Protein AF-A0AA35KPK8-F1 (afdb_monomer_lite)

Sequence (934 aa):
MRAAPYRDKANCDSEEVCLMCWFTPMPFLNGTVVLDVLVESNGIGLPVKSRRFAININGYVGIVQNEVKIKIGEKLDSLKNVLQLRDPSRPLWYTYGQAPVLILGGIPRSKIVFMSDSMFLDYIPIEVGIDSCWIGSLSCPQGTFSSAIVDAISTESTLFIRQNQLVYYYTGNYPILHVNTSGSELWTRILNHVCVRTLNPVFFPMNGSEFVIALGGGWQEGEFFLITVRDGIVKASGSLREKEETVCDFVRASACSIKWATYSLGDNRIYLLVHETGTDKHTIVVYLLDEEHFEFIYHIPEKVPKASDKGFVLLLGLEHYTNTTLIPRGLALNPFSNIFYIWGNAILQSNDKQSYIYLSSFPNDSPIKYFVQSFTGEIAFVTDREEIWVSKELGTEIKKVYPSEAWDVFNYLQVMRGSPHYSLTLKHSILTIFYIDGQLEELVYLADTADNGRLVRREFPLSHVLAYDLLITTPNKEMRHNGLDYIRFAHLCPFAVVRYVDLPQPQEFTRMEHYFAMPPEIMEKTGFHDEKSLIVYQGLVYQLLQLHSSYHRAYADPVHDPTWRWWKNKKEDAEYYTYVASNWNTSAGIYVDMANYIKMYDQMPENLLPSKLYLDKHTEYTFSLYLSMRTTKQSMGESADENSLQNIWLTLILAHPEYIHTHLHRQELISRGSVRYVIEIYDKGVYPYQQLSGKNLLKSSLGLKVAHSGMNCYEYTSNGPRIRGSYVSTVYIGCPPGKRLAFDITSTKNETTVKNKRYFDCIKKDPEMPCFSFNDVFYPSFLIQDMVTGDSGRFNGSYIFRVIGGGPFSIENIRYFSEEEIFNYNTMNGSGTSSLIWLRAEMHEDKVDSEGFHILSQAESGILWVCQTNSPCYDIVPQGLAAPDYFFVVEVSNRGVDESTYCDYALEFIIHVHGLRLSPTRAIFLLKVTAAVP

Secondary structure (DSSP, 8-state):
-PPEEEE-TTS-SSTTSPPEEEE------TT--EEEEEE---SSSS-PPPEEEEEE--TTEEEETTEEEESSEEEPS--TTT--TTPPP---EE-TTT-SSEEE---TTS-EEEEESSTTSS-EEEEE---------TTS--SS---SEEEEEE-SSEEEEEETTEEEEEE---TTS--SS---SS-EEESTT--EEEEEE--S-BTTEEEEEEEE-GGGTT-EEEEEEETTEEEE-----BTTB-HHHHTT-SSEEEEEEEEETTTTEEEEEEEETTSS-EEEEEEETTTTEEEEEEEEPSEEEPP-TTSEEE-SS---EEEEEP-EEEEEEETTTTEEEEEESSEEEESSSSS-EEETTS-TTS-EEEEEE-SSSEEEEEETT--EEEEETT---EEEEES-HHHHHHHHHHHHTT-TT--SSS-EEEEEEEEETTEEEEEEEE--TTS--EEEEEE--HHHHHHHHHHHHS-EEEEEETTEEEEEEP---S-SEEEEES---HHHHH---EEE-PPPEE-STT-PBPHHHHHHHHHHHHHHHHHHHHT--SBPPSSS-TTHHHHTTHHHHHHHHHHHHHTT--TTSEE--GGGSEEE--PPP-S---SEEEE-TT-EEEEEEEEES--TTPPPPSSTGGG-GGG--EEEEES-TTTEEEEEEEEEEGGGTEEEEEEEEEE-S-----BSTTSS-EEEEEEEEETT-TTT-EEEETTEEEE-SEEEEEEEESS-TTEEEEE-HHHHHHHHHHHHTS----SS--SSS-EEETTSPB---EEEEETTT--EEE--S-EEEEEEEEEESSGGG-EEPPHHHHHHHHBSGGGGGS--SEEESS-S---B-TTSBBEE-SSS--EEE---TTSTTSSPPPSSSSPP-EEEEEEEE-TTT--S-SB--EEEEEEEEE-PPPPHHHHHHHHHHHHT--

InterPro domains:
  IPR028246 Cation channel sperm-associated auxiliary subunit gamma [PTHR14327] (1-932)
  IPR053871 CATSPERG, beta-propeller domain [PF15064] (65-504)
  IPR053872 CATSPERG, N-terminal domain [PF22840] (1-56)
  IPR053873 CATSPERG, C-terminal domain [PF22846] (759-932)
  IPR053874 CATSPERG, Ig-like domain [PF22851] (609-732)

pLDDT: mean 85.23, std 9.64, range [47.88, 97.5]

Organism: NCBI:txid74358

Structure (mmCIF, N/CA/C/O backbone):
data_AF-A0AA35KPK8-F1
#
_entry.id   AF-A0AA35KPK8-F1
#
loop_
_atom_site.group_PDB
_atom_site.id
_atom_site.type_symbol
_atom_site.label_atom_id
_atom_site.label_alt_id
_atom_site.label_comp_id
_atom_site.label_asym_id
_atom_site.label_entity_id
_atom_site.label_seq_id
_atom_site.pdbx_PDB_ins_code
_atom_site.Cartn_x
_atom_site.Cartn_y
_atom_site.Cartn_z
_atom_site.occupancy
_atom_site.B_iso_or_equiv
_atom_site.auth_seq_id
_atom_site.auth_comp_id
_atom_site.auth_asym_id
_atom_site.auth_atom_id
_atom_site.pdbx_PDB_model_num
ATOM 1 N N . MET A 1 1 ? 22.591 -3.496 7.248 1.00 85.88 1 MET A N 1
ATOM 2 C CA . MET A 1 1 ? 23.807 -2.733 7.627 1.00 85.88 1 MET A CA 1
ATOM 3 C C . MET A 1 1 ? 24.238 -3.135 9.029 1.00 85.88 1 MET A C 1
ATOM 5 O O . MET A 1 1 ? 23.369 -3.257 9.885 1.00 85.88 1 MET A O 1
ATOM 9 N N . ARG A 1 2 ? 25.533 -3.369 9.284 1.00 86.88 2 ARG A N 1
ATOM 10 C CA . ARG A 1 2 ? 26.031 -3.681 10.640 1.00 86.88 2 ARG A CA 1
ATOM 11 C C . ARG A 1 2 ? 26.367 -2.395 11.398 1.00 86.88 2 ARG A C 1
ATOM 13 O O . ARG A 1 2 ? 26.929 -1.471 10.811 1.00 86.88 2 ARG A O 1
ATOM 20 N N . ALA A 1 3 ? 26.038 -2.340 12.685 1.00 86.69 3 ALA A N 1
ATOM 21 C CA . ALA A 1 3 ? 26.319 -1.171 13.508 1.00 86.69 3 ALA A CA 1
ATOM 22 C C . ALA A 1 3 ? 27.812 -1.057 13.871 1.00 86.69 3 ALA A C 1
ATOM 24 O O . ALA A 1 3 ? 28.476 -2.061 14.138 1.00 86.69 3 ALA A O 1
ATOM 25 N N . ALA A 1 4 ? 28.310 0.176 13.900 1.00 88.81 4 ALA A N 1
ATOM 26 C CA . ALA A 1 4 ? 29.664 0.569 14.264 1.00 88.81 4 ALA A CA 1
ATOM 27 C C . ALA A 1 4 ? 29.722 0.980 15.750 1.00 88.81 4 ALA A C 1
ATOM 29 O O . ALA A 1 4 ? 28.902 1.801 16.172 1.00 88.81 4 ALA A O 1
ATOM 30 N N . PRO A 1 5 ? 30.650 0.450 16.562 1.00 87.75 5 PRO A N 1
ATOM 31 C CA . PRO A 1 5 ? 30.803 0.882 17.949 1.00 87.75 5 PRO A CA 1
ATOM 32 C C . PRO A 1 5 ? 31.388 2.301 18.011 1.00 87.75 5 PRO A C 1
ATOM 34 O O . PRO A 1 5 ? 32.447 2.569 17.451 1.00 87.75 5 PRO A O 1
ATOM 37 N N . TYR A 1 6 ? 30.719 3.207 18.719 1.00 85.31 6 TYR A N 1
ATOM 38 C CA . TYR A 1 6 ? 31.113 4.604 18.901 1.00 85.31 6 TYR A CA 1
ATOM 39 C C . TYR A 1 6 ? 31.176 4.951 20.386 1.00 85.31 6 TYR A C 1
ATOM 41 O O . TYR A 1 6 ? 30.344 4.512 21.186 1.00 85.31 6 TYR A O 1
ATOM 49 N N . ARG A 1 7 ? 32.158 5.773 20.751 1.00 78.62 7 ARG A N 1
ATOM 50 C CA . ARG A 1 7 ? 32.356 6.237 22.121 1.00 78.62 7 ARG A CA 1
ATOM 51 C C . ARG A 1 7 ? 31.804 7.648 22.291 1.00 78.62 7 ARG A C 1
ATOM 53 O O . ARG A 1 7 ? 32.378 8.591 21.749 1.00 78.62 7 ARG A O 1
ATOM 60 N N . ASP A 1 8 ? 30.735 7.799 23.073 1.00 74.50 8 ASP A N 1
ATOM 61 C CA . ASP A 1 8 ? 30.171 9.119 23.356 1.00 74.50 8 ASP A CA 1
ATOM 62 C C . ASP A 1 8 ? 31.057 9.878 24.353 1.00 74.50 8 ASP A C 1
ATOM 64 O O . ASP A 1 8 ? 31.125 9.530 25.531 1.00 74.50 8 ASP A O 1
ATOM 68 N N . LYS A 1 9 ? 31.750 10.914 23.867 1.00 68.81 9 LYS A N 1
ATOM 69 C CA . LYS A 1 9 ? 32.669 11.740 24.667 1.00 68.81 9 LYS A CA 1
ATOM 70 C C . LYS A 1 9 ? 31.947 12.731 25.586 1.00 68.81 9 LYS A C 1
ATOM 72 O O . LYS A 1 9 ? 32.595 13.281 26.473 1.00 68.81 9 LYS A O 1
ATOM 77 N N . ALA A 1 10 ? 30.651 12.985 25.380 1.00 64.56 10 ALA A N 1
ATOM 78 C CA . ALA A 1 10 ? 29.896 13.972 26.155 1.00 64.56 10 ALA A CA 1
ATOM 79 C C . ALA A 1 10 ? 29.516 13.468 27.559 1.00 64.56 10 ALA A C 1
ATOM 81 O O . ALA A 1 10 ? 29.386 14.272 28.477 1.00 64.56 10 ALA A O 1
ATOM 82 N N . ASN A 1 11 ? 29.397 12.148 27.740 1.00 56.97 11 ASN A N 1
ATOM 83 C CA . ASN A 1 11 ? 29.052 11.497 29.006 1.00 56.97 11 ASN A CA 1
ATOM 84 C C . ASN A 1 11 ? 30.146 10.495 29.424 1.00 56.97 11 ASN A C 1
ATOM 86 O O . ASN A 1 11 ? 29.926 9.280 29.460 1.00 56.97 11 ASN A O 1
ATOM 90 N N . CYS A 1 12 ? 31.342 11.011 29.712 1.00 59.75 12 CYS A N 1
ATOM 91 C CA . CYS A 1 12 ? 32.484 10.226 30.180 1.00 59.75 12 CYS A CA 1
ATOM 92 C C . CYS A 1 12 ? 33.015 10.772 31.509 1.00 59.75 12 CYS A C 1
ATOM 94 O O . CYS A 1 12 ? 33.558 11.874 31.538 1.00 59.75 12 CYS A O 1
ATOM 96 N N . ASP A 1 13 ? 32.966 9.962 32.570 1.00 55.34 13 ASP A N 1
ATOM 97 C CA . ASP A 1 13 ? 33.695 10.247 33.817 1.00 55.34 13 ASP A CA 1
ATOM 98 C C . ASP A 1 13 ? 35.180 9.813 33.732 1.00 55.34 13 ASP A C 1
ATOM 100 O O . ASP A 1 13 ? 36.025 10.336 34.457 1.00 55.34 13 ASP A O 1
ATOM 104 N N . SER A 1 14 ? 35.533 8.884 32.824 1.00 58.91 14 SER A N 1
ATOM 105 C CA . SER A 1 14 ? 36.919 8.509 32.478 1.00 58.91 14 SER A CA 1
ATOM 106 C C . SER A 1 14 ? 37.012 7.753 31.137 1.00 58.91 14 SER A C 1
ATOM 108 O O . SER A 1 14 ? 36.003 7.264 30.622 1.00 58.91 14 SER A O 1
ATOM 110 N N . GLU A 1 15 ? 38.233 7.572 30.605 1.00 54.56 15 GLU A N 1
ATOM 111 C CA . GLU A 1 15 ? 38.542 6.742 29.419 1.00 54.56 15 GLU A CA 1
ATOM 112 C C . GLU A 1 15 ? 38.221 5.241 29.576 1.00 54.56 15 GLU A C 1
ATOM 114 O O . GLU A 1 15 ? 38.466 4.464 28.654 1.00 54.56 15 GLU A O 1
ATOM 119 N N . GLU A 1 16 ? 37.633 4.795 30.682 1.00 56.25 16 GLU A N 1
ATOM 120 C CA . GLU A 1 16 ? 37.240 3.395 30.906 1.00 56.25 16 GLU A CA 1
ATOM 121 C C . GLU A 1 16 ? 35.729 3.241 31.169 1.00 56.25 16 GLU A C 1
ATOM 123 O O . GLU A 1 16 ? 35.207 2.135 31.064 1.00 56.25 16 GLU A O 1
ATOM 128 N N . VAL A 1 17 ? 35.001 4.337 31.441 1.00 60.53 17 VAL A N 1
ATOM 129 C CA . VAL A 1 17 ? 33.597 4.318 31.927 1.00 60.53 17 VAL A CA 1
ATOM 130 C C . VAL A 1 17 ? 32.645 5.125 31.022 1.00 60.53 17 VAL A C 1
ATOM 132 O O . VAL A 1 17 ? 31.571 5.550 31.429 1.00 60.53 17 VAL A O 1
ATOM 135 N N . CYS A 1 18 ? 33.020 5.368 29.767 1.00 65.62 18 CYS A N 1
ATOM 136 C CA . CYS A 1 18 ? 32.142 6.066 28.824 1.00 65.62 18 CYS A CA 1
ATOM 137 C C . CYS A 1 18 ? 30.949 5.212 28.386 1.00 65.62 18 CYS A C 1
ATOM 139 O O . CYS A 1 18 ? 31.079 4.002 28.174 1.00 65.62 18 CYS A O 1
ATOM 141 N N . LEU A 1 19 ? 29.819 5.872 28.132 1.00 69.56 19 LEU A N 1
ATOM 142 C CA . LEU A 1 19 ? 28.695 5.264 27.429 1.00 69.56 19 LEU A CA 1
ATOM 143 C C . LEU A 1 19 ? 29.113 4.830 26.013 1.00 69.56 19 LEU A C 1
ATOM 145 O O . LEU A 1 19 ? 29.703 5.593 25.243 1.00 69.56 19 LEU A O 1
ATOM 149 N N . MET A 1 20 ? 28.808 3.574 25.686 1.00 76.06 20 MET A N 1
ATOM 150 C CA . MET A 1 20 ? 29.012 2.998 24.359 1.00 76.06 20 MET A CA 1
ATOM 151 C C . MET A 1 20 ? 27.728 3.117 23.545 1.00 76.06 20 MET A C 1
ATOM 153 O O . MET A 1 20 ? 26.661 2.693 23.995 1.00 76.06 20 MET A O 1
ATOM 157 N N . CYS A 1 21 ? 27.851 3.630 22.327 1.00 79.38 21 CYS A N 1
ATOM 158 C CA . CYS A 1 21 ? 26.759 3.763 21.374 1.00 79.38 21 CYS A CA 1
ATOM 159 C C . CYS A 1 21 ? 27.042 2.918 20.131 1.00 79.38 21 CYS A C 1
ATOM 161 O O . CYS A 1 21 ? 28.188 2.626 19.796 1.00 79.38 21 CYS A O 1
ATOM 163 N N . TRP A 1 22 ? 25.982 2.535 19.430 1.00 83.62 22 TRP A N 1
ATOM 164 C CA . TRP A 1 22 ? 26.069 1.823 18.161 1.00 83.62 22 TRP A CA 1
ATOM 165 C C . TRP A 1 22 ? 25.539 2.734 17.064 1.00 83.62 22 TRP A C 1
ATOM 167 O O . TRP A 1 22 ? 24.372 3.122 17.093 1.00 83.62 22 TRP A O 1
ATOM 177 N N . PHE A 1 23 ? 26.393 3.089 16.111 1.00 85.81 23 PHE A N 1
ATOM 178 C CA . PHE A 1 23 ? 26.033 3.943 14.989 1.00 85.81 23 PHE A CA 1
ATOM 179 C C . PHE A 1 23 ? 25.744 3.094 13.754 1.00 85.81 23 PHE A C 1
ATOM 181 O O . PHE A 1 23 ? 26.545 2.240 13.382 1.00 85.81 23 PHE A O 1
ATOM 188 N N . THR A 1 24 ? 24.616 3.331 13.094 1.00 85.62 24 THR A N 1
ATOM 189 C CA . THR A 1 24 ? 24.288 2.675 11.823 1.00 85.62 24 THR A CA 1
ATOM 190 C C . THR A 1 24 ? 23.943 3.752 10.804 1.00 85.62 24 THR A C 1
ATOM 192 O O . THR A 1 24 ? 23.116 4.608 11.115 1.00 85.62 24 THR A O 1
ATOM 195 N N . PRO A 1 25 ? 24.562 3.741 9.613 1.00 83.25 25 PRO A N 1
ATOM 196 C CA . PRO A 1 25 ? 24.256 4.712 8.582 1.00 83.25 25 PRO A CA 1
ATOM 197 C C . PRO A 1 25 ? 22.825 4.518 8.094 1.00 83.25 25 PRO A C 1
ATOM 199 O O . PRO A 1 25 ? 22.380 3.389 7.866 1.00 83.25 25 PRO A O 1
ATOM 202 N N . MET A 1 26 ? 22.119 5.631 7.933 1.00 76.56 26 MET A N 1
ATOM 203 C CA . MET A 1 26 ? 20.742 5.633 7.460 1.00 76.56 26 MET A CA 1
ATOM 204 C C . MET A 1 26 ? 20.738 5.831 5.944 1.00 76.56 26 MET A C 1
ATOM 206 O O . MET A 1 26 ? 21.240 6.852 5.460 1.00 76.56 26 MET A O 1
ATOM 210 N N . PRO A 1 27 ? 20.223 4.861 5.175 1.00 71.50 27 PRO A N 1
ATOM 211 C CA . PRO A 1 27 ? 20.151 4.988 3.733 1.00 71.50 27 PRO A CA 1
ATOM 212 C C . PRO A 1 27 ? 19.016 5.941 3.353 1.00 71.50 27 PRO A C 1
ATOM 214 O O . PRO A 1 27 ? 17.854 5.613 3.555 1.00 71.50 27 PRO A O 1
ATOM 217 N N . PHE A 1 28 ? 19.331 7.106 2.787 1.00 67.94 28 PHE A N 1
ATOM 218 C CA . PHE A 1 28 ? 18.318 7.972 2.182 1.00 67.94 28 PHE A CA 1
ATOM 219 C C . PHE A 1 28 ? 18.360 7.809 0.666 1.00 67.94 28 PHE A C 1
ATOM 221 O O . PHE A 1 28 ? 19.358 8.131 0.023 1.00 67.94 28 PHE A O 1
ATOM 228 N N . LEU A 1 29 ? 17.270 7.289 0.109 1.00 66.81 29 LEU A N 1
ATOM 229 C CA . LEU A 1 29 ? 17.005 7.308 -1.324 1.00 66.81 29 LEU A CA 1
ATOM 230 C C . LEU A 1 29 ? 16.201 8.571 -1.644 1.00 66.81 29 LEU A C 1
ATOM 232 O O . LEU A 1 29 ? 15.243 8.895 -0.938 1.00 66.81 29 LEU A O 1
ATOM 236 N N . ASN A 1 30 ? 16.589 9.284 -2.704 1.00 68.62 30 ASN A N 1
ATOM 237 C CA . ASN A 1 30 ? 15.779 10.388 -3.219 1.00 68.62 30 ASN A CA 1
ATOM 238 C C . ASN A 1 30 ? 14.376 9.864 -3.557 1.00 68.62 30 ASN A C 1
ATOM 240 O O . ASN A 1 30 ? 14.246 8.809 -4.176 1.00 68.62 30 ASN A O 1
ATOM 244 N N . GLY A 1 31 ? 13.347 10.597 -3.136 1.00 72.19 31 GLY A N 1
ATOM 245 C CA . GLY A 1 31 ? 11.948 10.197 -3.278 1.00 72.19 31 GLY A CA 1
ATOM 246 C C . GLY A 1 31 ? 11.343 9.442 -2.087 1.00 72.19 31 GLY A C 1
ATOM 247 O O . GLY A 1 31 ? 10.158 9.141 -2.148 1.00 72.19 31 GLY A O 1
ATOM 248 N N . THR A 1 32 ? 12.084 9.164 -1.004 1.00 77.25 32 THR A N 1
ATOM 249 C CA . THR A 1 32 ? 11.558 8.392 0.144 1.00 77.25 32 THR A CA 1
ATOM 250 C C . THR A 1 32 ? 11.498 9.213 1.435 1.00 77.25 32 THR A C 1
ATOM 252 O O . THR A 1 32 ? 12.535 9.553 1.999 1.00 77.25 32 THR A O 1
ATOM 255 N N . VAL A 1 33 ? 10.291 9.476 1.956 1.00 84.38 33 VAL A N 1
ATOM 256 C CA . VAL A 1 33 ? 10.072 10.253 3.203 1.00 84.38 33 VAL A CA 1
ATOM 257 C C . VAL A 1 33 ? 9.729 9.420 4.439 1.00 84.38 33 VAL A C 1
ATOM 259 O O . VAL A 1 33 ? 9.820 9.939 5.553 1.00 84.38 33 VAL A O 1
ATOM 262 N N . VAL A 1 34 ? 9.366 8.150 4.252 1.00 85.94 34 VAL A N 1
ATOM 263 C CA . VAL A 1 34 ? 9.065 7.190 5.323 1.00 85.94 34 VAL A CA 1
ATOM 264 C C . VAL A 1 34 ? 10.106 6.083 5.294 1.00 85.94 34 VAL A C 1
ATOM 266 O O . VAL A 1 34 ? 10.241 5.391 4.285 1.00 85.94 34 VAL A O 1
ATOM 269 N N . LEU A 1 35 ? 10.832 5.901 6.395 1.00 82.75 35 LEU A N 1
ATOM 270 C CA . LEU A 1 35 ? 11.764 4.791 6.563 1.00 82.75 35 LEU A CA 1
ATOM 271 C C . LEU A 1 35 ? 11.381 3.981 7.785 1.00 82.75 35 LEU A C 1
ATOM 273 O O . LEU A 1 35 ? 11.170 4.522 8.864 1.00 82.75 35 LEU A O 1
ATOM 277 N N . ASP A 1 36 ? 11.350 2.670 7.624 1.00 82.75 36 ASP A N 1
ATOM 278 C CA . ASP A 1 36 ? 11.095 1.744 8.712 1.00 82.75 36 ASP A CA 1
ATOM 279 C C . ASP A 1 36 ? 12.382 1.003 9.071 1.00 82.75 36 ASP A C 1
ATOM 281 O O . ASP A 1 36 ? 13.092 0.490 8.200 1.00 82.75 36 ASP A O 1
ATOM 285 N N . VAL A 1 37 ? 12.713 1.003 10.358 1.00 83.19 37 VAL A N 1
ATOM 286 C CA . VAL A 1 37 ? 13.986 0.517 10.877 1.00 83.19 37 VAL A CA 1
ATOM 287 C C . VAL A 1 37 ? 13.731 -0.590 11.877 1.00 83.19 37 VAL A C 1
ATOM 289 O O . VAL A 1 37 ? 13.156 -0.365 12.940 1.00 83.19 37 VAL A O 1
ATOM 292 N N . LEU A 1 38 ? 14.239 -1.779 11.560 1.00 84.88 38 LEU A N 1
ATOM 293 C CA . LEU A 1 38 ? 14.304 -2.916 12.467 1.00 84.88 38 LEU A CA 1
ATOM 294 C C . LEU A 1 38 ? 15.735 -3.072 12.991 1.00 84.88 38 LEU A C 1
ATOM 296 O O . LEU A 1 38 ? 16.681 -3.249 12.224 1.00 84.88 38 LEU A O 1
ATOM 300 N N . VAL A 1 39 ? 15.888 -3.020 14.310 1.00 84.12 39 VAL A N 1
ATOM 301 C CA . VAL A 1 39 ? 17.156 -3.243 15.006 1.00 84.12 39 VAL A CA 1
ATOM 302 C C . VAL A 1 39 ? 17.106 -4.601 15.679 1.00 84.12 39 VAL A C 1
ATOM 304 O O . VAL A 1 39 ? 16.262 -4.823 16.544 1.00 84.12 39 VAL A O 1
ATOM 307 N N . GLU A 1 40 ? 18.047 -5.479 15.337 1.00 81.44 40 GLU A N 1
ATOM 308 C CA . GLU A 1 40 ? 18.159 -6.820 15.912 1.00 81.44 40 GLU A CA 1
ATOM 309 C C . GLU A 1 40 ? 19.553 -7.079 16.483 1.00 81.44 40 GLU A C 1
ATOM 311 O O . GLU A 1 40 ? 20.555 -6.513 16.043 1.00 81.44 40 GLU A O 1
ATOM 316 N N . SER A 1 41 ? 19.617 -7.951 17.492 1.00 81.00 41 SER A N 1
ATOM 317 C CA . SER A 1 41 ? 20.889 -8.429 18.027 1.00 81.00 41 SER A CA 1
ATOM 318 C C . SER A 1 41 ? 21.451 -9.529 17.133 1.00 81.00 41 SER A C 1
ATOM 320 O O . SER A 1 41 ? 20.732 -10.430 16.715 1.00 81.00 41 SER A O 1
ATOM 322 N N . ASN A 1 42 ? 22.767 -9.527 16.944 1.00 75.81 42 ASN A N 1
ATOM 323 C CA . ASN A 1 42 ? 23.493 -10.641 16.333 1.00 75.81 42 ASN A CA 1
ATOM 324 C C . ASN A 1 42 ? 23.665 -11.853 17.279 1.00 75.81 42 ASN A C 1
ATOM 326 O O . ASN A 1 42 ? 24.401 -12.780 16.949 1.00 75.81 42 ASN A O 1
ATOM 330 N N . GLY A 1 43 ? 23.051 -11.831 18.469 1.00 73.25 43 GLY A N 1
ATOM 331 C CA . GLY A 1 43 ? 23.107 -12.911 19.457 1.00 73.25 43 GLY A CA 1
ATOM 332 C C . GLY A 1 43 ? 24.397 -12.966 20.283 1.00 73.25 43 GLY A C 1
ATOM 333 O O . GLY A 1 43 ? 24.558 -13.888 21.082 1.00 73.25 43 GLY A O 1
ATOM 334 N N . ILE A 1 44 ? 25.309 -12.001 20.119 1.00 71.25 44 ILE A N 1
ATOM 335 C CA . ILE A 1 44 ? 26.598 -11.956 20.821 1.00 71.25 44 ILE A CA 1
ATOM 336 C C . ILE A 1 44 ? 26.624 -10.760 21.779 1.00 71.25 44 ILE A C 1
ATOM 338 O O . ILE A 1 44 ? 26.418 -9.620 21.373 1.00 71.25 44 ILE A O 1
ATOM 342 N N . GLY A 1 45 ? 26.946 -11.012 23.050 1.00 70.31 45 GLY A N 1
ATOM 343 C CA . GLY A 1 45 ? 27.101 -9.972 24.071 1.00 70.31 45 GLY A CA 1
ATOM 344 C C . GLY A 1 45 ? 25.820 -9.693 24.860 1.00 70.31 45 GLY A C 1
ATOM 345 O O . GLY A 1 45 ? 25.059 -10.608 25.173 1.00 70.31 45 GLY A O 1
ATOM 346 N N . LEU A 1 46 ? 25.614 -8.429 25.244 1.00 66.81 46 LEU A N 1
ATOM 347 C CA . LEU A 1 46 ? 24.428 -8.022 25.999 1.00 66.81 46 LEU A CA 1
ATOM 348 C C . LEU A 1 46 ? 23.162 -8.206 25.144 1.00 66.81 46 LEU A C 1
ATOM 350 O O . LEU A 1 46 ? 23.158 -7.821 23.974 1.00 66.81 46 LEU A O 1
ATOM 354 N N . PRO A 1 47 ? 22.073 -8.757 25.711 1.00 67.25 47 PRO A N 1
ATOM 355 C CA . PRO A 1 47 ? 20.845 -8.986 24.966 1.00 67.25 47 PRO A CA 1
ATOM 356 C C . PRO A 1 47 ? 20.200 -7.649 24.581 1.00 67.25 47 PRO A C 1
ATOM 358 O O . PRO A 1 47 ? 19.608 -6.962 25.416 1.00 67.25 47 PRO A O 1
ATOM 361 N N . VAL A 1 48 ? 20.292 -7.289 23.300 1.00 72.44 48 VAL A N 1
ATOM 362 C CA . VAL A 1 48 ? 19.556 -6.160 22.720 1.00 72.44 48 VAL A CA 1
ATOM 363 C C . VAL A 1 48 ? 18.202 -6.678 22.251 1.00 72.44 48 VAL A C 1
ATOM 365 O O . VAL A 1 48 ? 18.126 -7.587 21.424 1.00 72.44 48 VAL A O 1
ATOM 368 N N . LYS A 1 49 ? 17.117 -6.129 22.806 1.00 70.19 49 LYS A N 1
ATOM 369 C CA . LYS A 1 49 ? 15.761 -6.473 22.359 1.00 70.19 49 LYS A CA 1
ATOM 370 C C . LYS A 1 49 ? 15.554 -5.966 20.936 1.00 70.19 49 LYS A C 1
ATOM 372 O O . LYS A 1 49 ? 15.897 -4.817 20.663 1.00 70.19 49 LYS A O 1
ATOM 377 N N . SER A 1 50 ? 14.948 -6.798 20.089 1.00 75.12 50 SER A N 1
ATOM 378 C CA . SER A 1 50 ? 14.508 -6.362 18.767 1.00 75.12 50 SER A CA 1
ATOM 379 C C . SER A 1 50 ? 13.552 -5.175 18.914 1.00 75.12 50 SER A C 1
ATOM 381 O O . SER A 1 50 ? 12.670 -5.187 19.781 1.00 75.12 50 SER A O 1
ATOM 383 N N . ARG A 1 51 ? 13.787 -4.115 18.141 1.00 75.12 51 ARG A N 1
ATOM 384 C CA . ARG A 1 51 ? 12.977 -2.893 18.146 1.00 75.12 51 ARG A CA 1
ATOM 385 C C . ARG A 1 51 ? 12.738 -2.447 16.720 1.00 75.12 51 ARG A C 1
ATOM 387 O O . ARG A 1 51 ? 13.682 -2.370 15.942 1.00 75.12 51 ARG A O 1
ATOM 394 N N . ARG A 1 52 ? 11.490 -2.098 16.427 1.00 78.00 52 ARG A N 1
ATOM 395 C CA . ARG A 1 52 ? 11.080 -1.518 15.156 1.00 78.00 52 ARG A CA 1
ATOM 396 C C . ARG A 1 52 ? 10.541 -0.114 15.382 1.00 78.00 52 ARG A C 1
ATOM 398 O O . ARG A 1 52 ? 9.834 0.113 16.366 1.00 78.00 52 ARG A O 1
ATOM 405 N N . PHE A 1 53 ? 10.925 0.828 14.537 1.00 77.12 53 PHE A N 1
ATOM 406 C CA . PHE A 1 53 ? 10.450 2.205 14.604 1.00 77.12 53 PHE A CA 1
ATOM 407 C C . PHE A 1 53 ? 10.591 2.887 13.246 1.00 77.12 53 PHE A C 1
ATOM 409 O O . PHE A 1 53 ? 11.455 2.533 12.448 1.00 77.12 53 PHE A O 1
ATOM 416 N N . ALA A 1 54 ? 9.756 3.896 13.013 1.00 80.38 54 ALA A N 1
ATOM 417 C CA . ALA A 1 54 ? 9.832 4.714 11.815 1.00 80.38 54 ALA A CA 1
ATOM 418 C C . ALA A 1 54 ? 10.767 5.913 12.033 1.00 80.38 54 ALA A C 1
ATOM 420 O O . ALA A 1 54 ? 10.722 6.562 13.081 1.00 80.38 54 ALA A O 1
ATOM 421 N N . ILE A 1 55 ? 11.591 6.211 11.033 1.00 82.94 55 ILE A N 1
ATOM 422 C CA . ILE A 1 55 ? 12.308 7.475 10.881 1.00 82.94 55 ILE A CA 1
ATOM 423 C C . ILE A 1 55 ? 11.691 8.176 9.681 1.00 82.94 55 ILE A C 1
ATOM 425 O O . ILE A 1 55 ? 11.864 7.746 8.542 1.00 82.94 55 ILE A O 1
ATOM 429 N N . ASN A 1 56 ? 10.987 9.270 9.943 1.00 87.25 56 ASN A N 1
ATOM 430 C CA . ASN A 1 56 ? 10.270 10.003 8.915 1.00 87.25 56 ASN A CA 1
ATOM 431 C C . ASN A 1 56 ? 10.839 11.407 8.754 1.00 87.25 56 ASN A C 1
ATOM 433 O O . ASN A 1 56 ? 11.324 12.021 9.705 1.00 87.25 56 ASN A O 1
ATOM 437 N N . ILE A 1 57 ? 10.756 11.933 7.537 1.00 86.56 57 ILE A N 1
ATOM 438 C CA . ILE A 1 57 ? 11.115 13.322 7.261 1.00 86.56 57 ILE A CA 1
ATOM 439 C C . ILE A 1 57 ? 9.903 14.197 7.561 1.00 86.56 57 ILE A C 1
ATOM 441 O O . ILE A 1 57 ? 8.807 13.968 7.056 1.00 86.56 57 ILE A O 1
ATOM 445 N N . ASN A 1 58 ? 10.096 15.218 8.389 1.00 89.38 58 ASN A N 1
ATOM 446 C CA . ASN A 1 58 ? 9.027 16.124 8.779 1.00 89.38 58 ASN A CA 1
ATOM 447 C C . ASN A 1 58 ? 9.048 17.396 7.923 1.00 89.38 58 ASN A C 1
ATOM 449 O O . ASN A 1 58 ? 9.802 18.331 8.194 1.00 89.38 58 ASN A O 1
ATOM 453 N N . GLY A 1 59 ? 8.199 17.443 6.894 1.00 89.25 59 GLY A N 1
ATOM 454 C CA . GLY A 1 59 ? 8.096 18.593 5.988 1.00 89.25 59 GLY A CA 1
ATOM 455 C C . GLY A 1 59 ? 7.365 19.811 6.569 1.00 89.25 59 GLY A C 1
ATOM 456 O O . GLY A 1 59 ? 7.279 20.848 5.911 1.00 89.25 59 GLY A O 1
ATOM 457 N N . TYR A 1 60 ? 6.834 19.724 7.793 1.00 91.19 60 TYR A N 1
ATOM 458 C CA . TYR A 1 60 ? 6.062 20.796 8.447 1.00 91.19 60 TYR A CA 1
ATOM 459 C C . TYR A 1 60 ? 6.893 21.619 9.437 1.00 91.19 60 TYR A C 1
ATOM 461 O O . TYR A 1 60 ? 6.378 22.493 10.144 1.00 91.19 60 TYR A O 1
ATOM 469 N N . VAL A 1 61 ? 8.194 21.346 9.478 1.00 88.00 61 VAL A N 1
ATOM 470 C CA . VAL A 1 61 ? 9.169 21.981 10.353 1.00 88.00 61 VAL A CA 1
ATOM 471 C C . VAL A 1 61 ? 10.144 22.804 9.508 1.00 88.00 61 VAL A C 1
ATOM 473 O O . VAL A 1 61 ? 10.493 22.446 8.386 1.00 88.00 61 VAL A O 1
ATOM 476 N N . GLY A 1 62 ? 10.562 23.958 10.021 1.00 80.69 62 GLY A N 1
ATOM 477 C CA . GLY A 1 62 ? 11.571 24.816 9.409 1.00 80.69 62 GLY A CA 1
ATOM 478 C C . GLY A 1 62 ? 12.609 25.279 10.422 1.00 80.69 62 GLY A C 1
ATOM 479 O O . GLY A 1 62 ? 12.388 25.218 11.628 1.00 80.69 62 GLY A O 1
ATOM 480 N N . ILE A 1 63 ? 13.739 25.773 9.923 1.00 76.62 63 ILE A N 1
ATOM 481 C CA . ILE A 1 63 ? 14.790 26.371 10.751 1.00 76.62 63 ILE A CA 1
ATOM 482 C C . ILE A 1 63 ? 14.694 27.889 10.607 1.00 76.62 63 ILE A C 1
ATOM 484 O O . ILE A 1 63 ? 14.789 28.419 9.501 1.00 76.62 63 ILE A O 1
ATOM 488 N N . VAL A 1 64 ? 14.505 28.593 11.722 1.00 74.31 64 VAL A N 1
ATOM 489 C CA . VAL A 1 64 ? 14.501 30.060 11.784 1.00 74.31 64 VAL A CA 1
ATOM 490 C C . VAL A 1 64 ? 15.465 30.475 12.887 1.00 74.31 64 VAL A C 1
ATOM 492 O O . VAL A 1 64 ? 15.257 30.113 14.037 1.00 74.31 64 VAL A O 1
ATOM 495 N N . GLN A 1 65 ? 16.515 31.233 12.551 1.00 74.44 65 GLN A N 1
ATOM 496 C CA . GLN A 1 65 ? 17.525 31.701 13.519 1.00 74.44 65 GLN A CA 1
ATOM 497 C C . GLN A 1 65 ? 18.175 30.562 14.342 1.00 74.44 65 GLN A C 1
ATOM 499 O O . GLN A 1 65 ? 18.367 30.700 15.543 1.00 74.44 65 GLN A O 1
ATOM 504 N N . ASN A 1 66 ? 18.515 29.437 13.697 1.00 76.56 66 ASN A N 1
ATOM 505 C CA . ASN A 1 66 ? 19.020 28.202 14.329 1.00 76.56 66 ASN A CA 1
ATOM 506 C C . ASN A 1 66 ? 18.053 27.495 15.299 1.00 76.56 66 ASN A C 1
ATOM 508 O O . ASN A 1 66 ? 18.435 26.492 15.899 1.00 76.56 66 ASN A O 1
ATOM 512 N N . GLU A 1 67 ? 16.801 27.938 15.405 1.00 78.75 67 GLU A N 1
ATOM 513 C CA . GLU A 1 67 ? 15.762 27.229 16.147 1.00 78.75 67 GLU A CA 1
ATOM 514 C C . GLU A 1 67 ? 14.808 26.496 15.205 1.00 78.75 67 GLU A C 1
ATOM 516 O O . GLU A 1 67 ? 14.425 26.984 14.136 1.00 78.75 67 GLU A O 1
ATOM 521 N N . VAL A 1 68 ? 14.408 25.303 15.632 1.00 78.00 68 VAL A N 1
ATOM 522 C CA . VAL A 1 68 ? 13.429 24.471 14.940 1.00 78.00 68 VAL A CA 1
ATOM 523 C C . VAL A 1 68 ? 12.033 25.025 15.232 1.00 78.00 68 VAL A C 1
ATOM 525 O O . VAL A 1 68 ? 11.556 24.953 16.365 1.00 78.00 68 VAL A O 1
ATOM 528 N N . LYS A 1 69 ? 11.369 25.585 14.217 1.00 84.62 69 LYS A N 1
ATOM 529 C CA . LYS A 1 69 ? 10.003 26.117 14.306 1.00 84.62 69 LYS A CA 1
ATOM 530 C C . LYS A 1 69 ? 9.030 25.284 13.491 1.00 84.62 69 LYS A C 1
ATOM 532 O O . LYS A 1 69 ? 9.301 24.902 12.355 1.00 84.62 69 LYS A O 1
ATOM 537 N N . ILE A 1 70 ? 7.864 25.044 14.069 1.00 87.56 70 ILE A N 1
ATOM 538 C CA . ILE A 1 70 ? 6.754 24.361 13.409 1.00 87.56 70 ILE A CA 1
ATOM 539 C C . ILE A 1 70 ? 5.995 25.390 12.581 1.00 87.56 70 ILE A C 1
ATOM 541 O O . ILE A 1 70 ? 5.694 26.475 13.074 1.00 87.56 70 ILE A O 1
ATOM 545 N N . LYS A 1 71 ? 5.701 25.072 11.319 1.00 89.19 71 LYS A N 1
ATOM 546 C CA . LYS A 1 71 ? 5.086 26.037 10.397 1.00 89.19 71 LYS A CA 1
ATOM 547 C C . LYS A 1 71 ? 3.556 26.000 10.376 1.00 89.19 71 LYS A C 1
ATOM 549 O O . LYS A 1 71 ? 2.934 26.928 9.874 1.00 89.19 71 LYS A O 1
ATOM 554 N N . ILE A 1 72 ? 2.943 24.952 10.930 1.00 91.62 72 ILE A N 1
ATOM 555 C CA . ILE A 1 72 ? 1.482 24.769 10.916 1.00 91.62 72 ILE A CA 1
ATOM 556 C C . ILE A 1 72 ? 0.754 25.453 12.089 1.00 91.62 72 ILE A C 1
ATOM 558 O O . ILE A 1 72 ? -0.477 25.468 12.127 1.00 91.62 72 ILE A O 1
ATOM 562 N N . GLY A 1 73 ? 1.471 26.016 13.063 1.00 91.50 73 GLY A N 1
ATOM 563 C CA . GLY A 1 73 ? 0.860 26.645 14.233 1.00 91.50 73 GLY A CA 1
ATOM 564 C C . GLY A 1 73 ? 1.844 26.913 15.366 1.00 91.50 73 GLY A C 1
ATOM 565 O O . GLY A 1 73 ? 3.058 26.808 15.187 1.00 91.50 73 GLY A O 1
ATOM 566 N N . GLU A 1 74 ? 1.307 27.247 16.536 1.00 90.62 74 GLU A N 1
ATOM 567 C CA . GLU A 1 74 ? 2.083 27.535 17.742 1.00 90.62 74 GLU A CA 1
ATOM 568 C C . GLU A 1 74 ? 2.238 26.275 18.601 1.00 90.62 74 GLU A C 1
ATOM 570 O O . GLU A 1 74 ? 1.269 25.572 18.894 1.00 90.62 74 GLU A O 1
ATOM 575 N N . LYS A 1 75 ? 3.477 25.968 18.996 1.00 90.38 75 LYS A N 1
ATOM 576 C CA . LYS A 1 75 ? 3.782 24.841 19.882 1.00 90.38 75 LYS A CA 1
ATOM 577 C C . LYS A 1 75 ? 3.352 25.179 21.308 1.00 90.38 75 LYS A C 1
ATOM 579 O O . LYS A 1 75 ? 3.712 26.232 21.820 1.00 90.38 75 LYS A O 1
ATOM 584 N N . LEU A 1 76 ? 2.666 24.251 21.969 1.00 88.06 76 LEU A N 1
ATOM 585 C CA . LEU A 1 76 ? 2.325 24.374 23.386 1.00 88.06 76 LEU A CA 1
ATOM 586 C C . LEU A 1 76 ? 3.367 23.669 24.265 1.00 88.06 76 LEU A C 1
ATOM 588 O O . LEU A 1 76 ? 3.779 22.544 23.982 1.00 88.06 76 LEU A O 1
ATOM 592 N N . ASP A 1 77 ? 3.750 24.303 25.372 1.00 80.81 77 ASP A N 1
ATOM 593 C CA . ASP A 1 77 ? 4.746 23.751 26.304 1.00 80.81 77 ASP A CA 1
ATOM 594 C C . ASP A 1 77 ? 4.137 22.858 27.400 1.00 80.81 77 ASP A C 1
ATOM 596 O O . ASP A 1 77 ? 4.851 22.124 28.083 1.00 80.81 77 ASP A O 1
ATOM 600 N N . SER A 1 78 ? 2.812 22.895 27.591 1.00 76.81 78 SER A N 1
ATOM 601 C CA . SER A 1 78 ? 2.124 22.133 28.638 1.00 76.81 78 SER A CA 1
ATOM 602 C C . SER A 1 78 ? 0.844 21.471 28.139 1.00 76.81 78 SER A C 1
ATOM 604 O O . SER A 1 78 ? 0.062 22.065 27.404 1.00 76.81 78 SER A O 1
ATOM 606 N N . LEU A 1 79 ? 0.599 20.245 28.615 1.00 77.50 79 LEU A N 1
ATOM 607 C CA . LEU A 1 79 ? -0.668 19.528 28.434 1.00 77.50 79 LEU A CA 1
ATOM 608 C C . LEU A 1 79 ? -1.732 19.898 29.473 1.00 77.50 79 LEU A C 1
ATOM 610 O O . LEU A 1 79 ? -2.864 19.409 29.405 1.00 77.50 79 LEU A O 1
ATOM 614 N N . LYS A 1 80 ? -1.385 20.727 30.460 1.00 72.19 80 LYS A N 1
ATOM 615 C CA . LYS A 1 80 ? -2.311 21.117 31.518 1.00 72.19 80 LYS A CA 1
ATOM 616 C C . LYS A 1 80 ? -3.491 21.873 30.905 1.00 72.19 80 LYS A C 1
ATOM 618 O O . LYS A 1 80 ? -3.294 22.843 30.183 1.00 72.19 80 LYS A O 1
ATOM 623 N N . ASN A 1 81 ? -4.711 21.431 31.210 1.00 73.62 81 ASN A N 1
ATOM 624 C CA . ASN A 1 81 ? -5.974 21.932 30.646 1.00 73.62 81 ASN A CA 1
ATOM 625 C C . ASN A 1 81 ? -6.234 21.601 29.159 1.00 73.62 81 ASN A C 1
ATOM 627 O O . ASN A 1 81 ? -7.266 22.025 28.642 1.00 73.62 81 ASN A O 1
ATOM 631 N N . VAL A 1 82 ? -5.358 20.849 28.478 1.00 82.06 82 VAL A N 1
ATOM 632 C CA . VAL A 1 82 ? -5.569 20.426 27.076 1.00 82.06 82 VAL A CA 1
ATOM 633 C C . VAL A 1 82 ? -6.411 19.153 26.995 1.00 82.06 82 VAL A C 1
ATOM 635 O O . VAL A 1 82 ? -7.271 19.038 26.127 1.00 82.06 82 VAL A O 1
ATOM 638 N N . LEU A 1 83 ? -6.162 18.205 27.902 1.00 84.75 83 LEU A N 1
ATOM 639 C CA . LEU A 1 83 ? -6.835 16.909 27.964 1.00 84.75 83 LEU A CA 1
ATOM 640 C C . LEU A 1 83 ? -7.430 16.667 29.347 1.00 84.75 83 LEU A C 1
ATOM 642 O O . LEU A 1 83 ? -6.880 17.100 30.360 1.00 84.75 83 LEU A O 1
ATOM 646 N N . GLN A 1 84 ? -8.531 15.926 29.381 1.00 83.56 84 GLN A N 1
ATOM 647 C CA . GLN A 1 84 ? -9.191 15.461 30.594 1.00 83.56 84 GLN A CA 1
ATOM 648 C C . GLN A 1 84 ? -9.395 13.946 30.548 1.00 83.56 84 GLN A C 1
ATOM 650 O O . GLN A 1 84 ? -9.607 13.347 29.497 1.00 83.56 84 GLN A O 1
ATOM 655 N N . LEU A 1 85 ? -9.433 13.308 31.720 1.00 83.88 85 LEU A N 1
ATOM 656 C CA . LEU A 1 85 ? -9.672 11.861 31.844 1.00 83.88 85 LEU A CA 1
ATOM 657 C C . LEU A 1 85 ? -11.031 11.394 31.296 1.00 83.88 85 LEU A C 1
ATOM 659 O O . LEU A 1 85 ? -11.226 10.202 31.091 1.00 83.88 85 LEU A O 1
ATOM 663 N N . ARG A 1 86 ? -11.983 12.311 31.103 1.00 84.81 86 ARG A N 1
ATOM 664 C CA . ARG A 1 86 ? -13.304 12.015 30.531 1.00 84.81 86 ARG A CA 1
ATOM 665 C C . ARG A 1 86 ? -13.386 12.300 29.036 1.00 84.81 86 ARG A C 1
ATOM 667 O O . ARG A 1 86 ? -14.460 12.126 28.464 1.00 84.81 86 ARG A O 1
ATOM 674 N N . ASP A 1 87 ? -12.301 12.763 28.420 1.00 87.00 87 ASP A N 1
ATOM 675 C CA . ASP A 1 87 ? -12.318 13.048 26.995 1.00 87.00 87 ASP A CA 1
ATOM 676 C C . ASP A 1 87 ? -12.511 11.745 26.213 1.00 87.00 87 ASP A C 1
ATOM 678 O O . ASP A 1 87 ? -11.771 10.785 26.448 1.00 87.00 87 ASP A O 1
ATOM 682 N N . PRO A 1 88 ? -13.485 11.705 25.288 1.00 89.94 88 PRO A N 1
ATOM 683 C CA . PRO A 1 88 ? -13.781 10.514 24.507 1.00 89.94 88 PRO A CA 1
ATOM 684 C C . PRO A 1 88 ? -12.632 10.212 23.545 1.00 89.94 88 PRO A C 1
ATOM 686 O O . PRO A 1 88 ? -12.023 11.131 23.000 1.00 89.94 88 PRO A O 1
ATOM 689 N N . SER A 1 89 ? -12.372 8.937 23.259 1.00 94.06 89 SER A N 1
ATOM 690 C CA . SER A 1 89 ? -11.394 8.546 22.232 1.00 94.06 89 SER A CA 1
ATOM 691 C C . SER A 1 89 ? -11.779 9.053 20.828 1.00 94.06 89 SER A C 1
ATOM 693 O O . SER A 1 89 ? -12.905 9.495 20.592 1.00 94.06 89 SER A O 1
ATOM 695 N N . ARG A 1 90 ? -10.865 9.016 19.865 1.00 93.25 90 ARG A N 1
ATOM 696 C CA . ARG A 1 90 ? -11.108 9.477 18.493 1.00 93.25 90 ARG A CA 1
ATOM 697 C C . ARG A 1 90 ? -10.250 8.701 17.492 1.00 93.25 90 ARG A C 1
ATOM 699 O O . ARG A 1 90 ? -9.197 8.191 17.877 1.00 93.25 90 ARG A O 1
ATOM 706 N N . PRO A 1 91 ? -10.686 8.576 16.232 1.00 94.25 91 PRO A N 1
ATOM 707 C CA . PRO A 1 91 ? -9.905 7.878 15.223 1.00 94.25 91 PRO A CA 1
ATOM 708 C C . PRO A 1 91 ? -8.677 8.682 14.788 1.00 94.25 91 PRO A C 1
ATOM 710 O O . PRO A 1 91 ? -8.656 9.911 14.871 1.00 94.25 91 PRO A O 1
ATOM 713 N N . LEU A 1 92 ? -7.678 7.963 14.284 1.00 95.44 92 LEU A N 1
ATOM 714 C CA . LEU A 1 92 ? -6.477 8.510 13.668 1.00 95.44 92 LEU A CA 1
ATOM 715 C C . LEU A 1 92 ? -6.510 8.197 12.171 1.00 95.44 92 LEU A C 1
ATOM 717 O O . LEU A 1 92 ? -6.490 7.029 11.783 1.00 95.44 92 LEU A O 1
ATOM 721 N N . TRP A 1 93 ? -6.576 9.231 11.334 1.00 95.38 93 TRP A N 1
ATOM 722 C CA . TRP A 1 93 ? -6.729 9.076 9.889 1.00 95.38 93 TRP A CA 1
ATOM 723 C C . TRP A 1 93 ? -5.465 9.479 9.137 1.00 95.38 93 TRP A C 1
ATOM 725 O O . TRP A 1 93 ? -4.956 10.589 9.297 1.00 95.38 93 TRP A O 1
ATOM 735 N N . TYR A 1 94 ? -4.970 8.576 8.295 1.00 94.44 94 TYR A N 1
ATOM 736 C CA . TYR A 1 94 ? -3.773 8.796 7.494 1.00 94.44 94 TYR A CA 1
ATOM 737 C C . TYR A 1 94 ? -3.736 7.873 6.271 1.00 94.44 94 TYR A C 1
ATOM 739 O O . TYR A 1 94 ? -4.338 6.796 6.292 1.00 94.44 94 TYR A O 1
ATOM 747 N N . THR A 1 95 ? -3.003 8.264 5.225 1.00 93.19 95 THR A N 1
ATOM 748 C CA . THR A 1 95 ? -2.672 7.365 4.111 1.00 93.19 95 THR A CA 1
ATOM 749 C C . THR A 1 95 ? -1.752 6.249 4.611 1.00 93.19 95 THR A C 1
ATOM 751 O O . THR A 1 95 ? -0.633 6.492 5.076 1.00 93.19 95 THR A O 1
ATOM 754 N N . TYR A 1 96 ? -2.219 5.005 4.519 1.00 89.81 96 TYR A N 1
ATOM 755 C CA . TYR A 1 96 ? -1.544 3.824 5.041 1.00 89.81 96 TYR A CA 1
ATOM 756 C C . TYR A 1 96 ? -0.183 3.606 4.365 1.00 89.81 96 TYR A C 1
ATOM 758 O O . TYR A 1 96 ? -0.091 3.465 3.145 1.00 89.81 96 TYR A O 1
ATOM 766 N N . GLY A 1 97 ? 0.876 3.560 5.179 1.00 84.81 97 GLY A N 1
ATOM 767 C CA . GLY A 1 97 ? 2.249 3.302 4.734 1.00 84.81 97 GLY A CA 1
ATOM 768 C C . GLY A 1 97 ? 2.907 4.431 3.932 1.00 84.81 97 GLY A C 1
ATOM 769 O O . GLY A 1 97 ? 3.992 4.209 3.408 1.00 84.81 97 GLY A O 1
ATOM 770 N N . GLN A 1 98 ? 2.268 5.602 3.819 1.00 87.31 98 GLN A N 1
ATOM 771 C CA . GLN A 1 98 ? 2.772 6.739 3.032 1.00 87.31 98 GLN A CA 1
ATOM 772 C C . GLN A 1 98 ? 2.909 8.025 3.850 1.00 87.31 98 GLN A C 1
ATOM 774 O O . GLN A 1 98 ? 3.824 8.800 3.607 1.00 87.31 98 GLN A O 1
ATOM 779 N N . ALA A 1 99 ? 2.031 8.261 4.831 1.00 92.19 99 ALA A N 1
ATOM 780 C CA . ALA A 1 99 ? 2.059 9.489 5.621 1.00 92.19 99 ALA A CA 1
ATOM 781 C C . ALA A 1 99 ? 3.269 9.522 6.590 1.00 92.19 99 ALA A C 1
ATOM 783 O O . ALA A 1 99 ? 3.308 8.718 7.527 1.00 92.19 99 ALA A O 1
ATOM 784 N N . PRO A 1 100 ? 4.231 10.458 6.434 1.00 92.00 100 PRO A N 1
ATOM 785 C CA . PRO A 1 100 ? 5.402 10.558 7.314 1.00 92.00 100 PRO A CA 1
ATOM 786 C C . PRO A 1 100 ? 5.098 11.211 8.666 1.00 92.00 100 PRO A C 1
ATOM 788 O O . PRO A 1 100 ? 5.803 10.988 9.648 1.00 92.00 100 PRO A O 1
ATOM 791 N N . VAL A 1 101 ? 4.050 12.030 8.731 1.00 93.88 101 VAL A N 1
ATOM 792 C CA . VAL A 1 101 ? 3.646 12.754 9.938 1.00 93.88 101 VAL A CA 1
ATOM 793 C C . VAL A 1 101 ? 2.194 12.431 10.227 1.00 93.88 101 VAL A C 1
ATOM 795 O O . VAL A 1 101 ? 1.359 12.507 9.336 1.00 93.88 101 VAL A O 1
ATOM 798 N N . LEU A 1 102 ? 1.866 12.087 11.463 1.00 94.44 102 LEU A N 1
ATOM 799 C CA . LEU A 1 102 ? 0.505 11.825 11.909 1.00 94.44 102 LEU A CA 1
ATOM 800 C C . LEU A 1 102 ? -0.041 13.026 12.673 1.00 94.44 102 LEU A C 1
ATOM 802 O O . LEU A 1 102 ? 0.679 13.648 13.457 1.00 94.44 102 LEU A O 1
ATOM 806 N N . ILE A 1 103 ? -1.326 13.323 12.473 1.00 95.69 103 ILE A N 1
ATOM 807 C CA . ILE A 1 103 ? -2.045 14.361 13.213 1.00 95.69 103 ILE A CA 1
ATOM 808 C C . ILE A 1 103 ? -3.304 13.791 13.864 1.00 95.69 103 ILE A C 1
ATOM 810 O O . ILE A 1 103 ? -4.103 13.116 13.220 1.00 95.69 103 ILE A O 1
ATOM 814 N N . LEU A 1 104 ? -3.490 14.079 15.149 1.00 95.44 104 LEU A N 1
ATOM 815 C CA . LEU A 1 104 ? -4.670 13.701 15.918 1.00 95.44 104 LEU A CA 1
ATOM 816 C C . LEU A 1 104 ? -5.446 14.960 16.307 1.00 95.44 104 LEU A C 1
ATOM 818 O O . LEU A 1 104 ? -4.973 15.773 17.105 1.00 95.44 104 LEU A O 1
ATOM 822 N N . GLY A 1 105 ? -6.638 15.106 15.730 1.00 93.25 105 GLY A N 1
ATOM 823 C CA . GLY A 1 105 ? -7.609 16.137 16.087 1.00 93.25 105 GLY A CA 1
ATOM 824 C C . GLY A 1 105 ? -8.609 15.662 17.144 1.00 93.25 105 GLY A C 1
ATOM 825 O O . GLY A 1 105 ? -8.376 14.714 17.891 1.00 93.25 105 GLY A O 1
ATOM 826 N N . GLY A 1 106 ? -9.757 16.325 17.202 1.00 90.19 106 GLY A N 1
ATOM 827 C CA . GLY A 1 106 ? -10.883 15.967 18.060 1.00 90.19 106 GLY A CA 1
ATOM 828 C C . GLY A 1 106 ? -10.676 16.336 19.527 1.00 90.19 106 GLY A C 1
ATOM 829 O O . GLY A 1 106 ? -11.239 15.680 20.405 1.00 90.19 106 GLY A O 1
ATOM 830 N N . ILE A 1 107 ? -9.846 17.342 19.819 1.00 89.88 107 ILE A N 1
ATOM 831 C CA . ILE A 1 107 ? -9.657 17.836 21.186 1.00 89.88 107 ILE A CA 1
ATOM 832 C C . ILE A 1 107 ? -10.830 18.764 21.542 1.00 89.88 107 ILE A C 1
ATOM 834 O O . ILE A 1 107 ? -11.073 19.747 20.833 1.00 89.88 107 ILE A O 1
ATOM 838 N N . PRO A 1 108 ? -11.618 18.458 22.591 1.00 84.81 108 PRO A N 1
ATOM 839 C CA . PRO A 1 108 ? -12.817 19.227 22.894 1.00 84.81 108 PRO A CA 1
ATOM 840 C C . PRO A 1 108 ? -12.511 20.700 23.181 1.00 84.81 108 PRO A C 1
ATOM 842 O O . PRO A 1 108 ? -11.658 21.024 24.000 1.00 84.81 108 PRO A O 1
ATOM 845 N N . ARG A 1 109 ? -13.281 21.601 22.556 1.00 81.44 109 ARG A N 1
ATOM 846 C CA . ARG A 1 109 ? -13.252 23.056 22.806 1.00 81.44 109 ARG A CA 1
ATOM 847 C C . ARG A 1 109 ? -11.892 23.739 22.570 1.00 81.44 109 ARG A C 1
ATOM 849 O O . ARG A 1 109 ? -11.701 24.857 23.050 1.00 81.44 109 ARG A O 1
ATOM 856 N N . SER A 1 110 ? -10.983 23.151 21.794 1.00 85.94 110 SER A N 1
ATOM 857 C CA . SER A 1 110 ? -9.690 23.767 21.473 1.00 85.94 110 SER A CA 1
ATOM 858 C C . SER A 1 110 ? -9.294 23.566 20.009 1.00 85.94 110 SER A C 1
ATOM 860 O O . SER A 1 110 ? -9.659 22.575 19.383 1.00 85.94 110 SER A O 1
ATOM 862 N N . LYS A 1 111 ? -8.509 24.494 19.450 1.00 90.62 111 LYS A N 1
ATOM 863 C CA . LYS A 1 111 ? -7.931 24.360 18.099 1.00 90.62 111 LYS A CA 1
ATOM 864 C C . LYS A 1 111 ? -6.644 23.525 18.100 1.00 90.62 111 LYS A C 1
ATOM 866 O O . LYS A 1 111 ? -5.746 23.766 17.297 1.00 90.62 111 LYS A O 1
ATOM 871 N N . ILE A 1 112 ? -6.521 22.606 19.053 1.00 92.00 112 ILE A N 1
ATOM 872 C CA . ILE A 1 112 ? -5.281 21.883 19.312 1.00 92.00 112 ILE A CA 1
ATOM 873 C C . ILE A 1 112 ? -5.296 20.566 18.546 1.00 92.00 112 ILE A C 1
ATOM 875 O O . ILE A 1 112 ? -6.297 19.846 18.546 1.00 92.00 112 ILE A O 1
ATOM 879 N N . VAL A 1 113 ? -4.166 20.247 17.926 1.00 94.44 113 VAL A N 1
ATOM 880 C CA . VAL A 1 113 ? -3.875 18.935 17.343 1.00 94.44 113 VAL A CA 1
ATOM 881 C C . VAL A 1 113 ? -2.593 18.383 17.954 1.00 94.44 113 VAL A C 1
ATOM 883 O O . VAL A 1 113 ? -1.686 19.140 18.307 1.00 94.44 113 VAL A O 1
ATOM 886 N N . PHE A 1 114 ? -2.500 17.062 18.075 1.00 94.25 114 PHE A N 1
ATOM 887 C CA . PHE A 1 114 ? -1.231 16.404 18.381 1.00 94.25 114 PHE A CA 1
ATOM 888 C C . PHE A 1 114 ? -0.575 15.946 17.090 1.00 94.25 114 PHE A C 1
ATOM 890 O O . PHE A 1 114 ? -1.198 15.227 16.315 1.00 94.25 114 PHE A O 1
ATOM 897 N N . MET A 1 115 ? 0.675 16.339 16.880 1.00 94.19 115 MET A N 1
ATOM 898 C CA . MET A 1 115 ? 1.472 15.942 15.725 1.00 94.19 115 MET A CA 1
ATOM 899 C C . MET A 1 115 ? 2.602 15.008 16.153 1.00 94.19 115 MET A C 1
ATOM 901 O O . MET A 1 115 ? 3.194 15.206 17.216 1.00 94.19 115 MET A O 1
ATOM 905 N N . SER A 1 116 ? 2.922 14.016 15.327 1.00 93.19 116 SER A N 1
ATOM 906 C CA . SER A 1 116 ? 4.078 13.143 15.532 1.00 93.19 116 SER A CA 1
ATOM 907 C C . SER A 1 116 ? 4.634 12.625 14.210 1.00 93.19 116 SER A C 1
ATOM 909 O O . SER A 1 116 ? 3.883 12.147 13.368 1.00 93.19 116 SER A O 1
ATOM 911 N N . ASP A 1 117 ? 5.950 12.678 14.045 1.00 90.81 117 ASP A N 1
ATOM 912 C CA . ASP A 1 117 ? 6.715 12.023 12.975 1.00 90.81 117 ASP A CA 1
ATOM 913 C C . ASP A 1 117 ? 7.309 10.671 13.414 1.00 90.81 117 ASP A C 1
ATOM 915 O O . ASP A 1 117 ? 7.877 9.949 12.600 1.00 90.81 117 ASP A O 1
ATOM 919 N N . SER A 1 118 ? 7.124 10.282 14.678 1.00 88.94 118 SER A N 1
ATOM 920 C CA . SER A 1 118 ? 7.631 9.041 15.279 1.00 88.94 118 SER A CA 1
ATOM 921 C C . SER A 1 118 ? 6.507 8.099 15.724 1.00 88.94 118 SER A C 1
ATOM 923 O O . SER A 1 118 ? 6.647 7.330 16.678 1.00 88.94 118 SER A O 1
ATOM 925 N N . MET A 1 119 ? 5.357 8.165 15.042 1.00 88.00 119 MET A N 1
ATOM 926 C CA . MET A 1 119 ? 4.171 7.348 15.333 1.00 88.00 119 MET A CA 1
ATOM 927 C C . MET A 1 119 ? 3.695 7.471 16.794 1.00 88.00 119 MET A C 1
ATOM 929 O O . MET A 1 119 ? 3.244 6.495 17.382 1.00 88.00 119 MET A O 1
ATOM 933 N N . PHE A 1 120 ? 3.802 8.665 17.384 1.00 91.25 120 PHE A N 1
ATOM 934 C CA . PHE A 1 120 ? 3.516 9.009 18.787 1.00 91.25 120 PHE A CA 1
ATOM 935 C C . PHE A 1 120 ? 4.459 8.399 19.841 1.00 91.25 120 PHE A C 1
ATOM 937 O O . PHE A 1 120 ? 4.100 8.352 21.019 1.00 91.25 120 PHE A O 1
ATOM 944 N N . LEU A 1 121 ? 5.672 7.965 19.469 1.00 87.94 121 LEU A N 1
ATOM 945 C CA . LEU A 1 121 ? 6.756 7.817 20.456 1.00 87.94 121 LEU A CA 1
ATOM 946 C C . LEU A 1 121 ? 7.054 9.159 21.128 1.00 87.94 121 LEU A C 1
ATOM 948 O O . LEU A 1 121 ? 7.083 9.242 22.353 1.00 87.94 121 LEU A O 1
ATOM 952 N N . ASP A 1 122 ? 7.166 10.194 20.302 1.00 88.38 122 ASP A N 1
ATOM 953 C CA . ASP A 1 122 ? 7.210 11.595 20.692 1.00 88.38 122 ASP A CA 1
ATOM 954 C C . ASP A 1 122 ? 6.015 12.320 20.078 1.00 88.38 122 ASP A C 1
ATOM 956 O O . ASP A 1 122 ? 5.469 11.905 19.052 1.00 88.38 122 ASP A O 1
ATOM 960 N N . TYR A 1 123 ? 5.574 13.405 20.704 1.00 90.25 123 TYR A N 1
ATOM 961 C CA . TYR A 1 123 ? 4.426 14.170 20.234 1.00 90.25 123 TYR A CA 1
ATOM 962 C C . TYR A 1 123 ? 4.631 15.655 20.475 1.00 90.25 123 TYR A C 1
ATOM 964 O O . TYR A 1 123 ? 5.327 16.073 21.403 1.00 90.25 123 TYR A O 1
ATOM 972 N N . ILE A 1 124 ? 3.958 16.456 19.657 1.00 90.56 124 ILE A N 1
ATOM 973 C CA . ILE A 1 124 ? 3.966 17.903 19.787 1.00 90.56 124 ILE A CA 1
ATOM 974 C C . ILE A 1 124 ? 2.521 18.410 19.794 1.00 90.56 124 ILE A C 1
ATOM 976 O O . ILE A 1 124 ? 1.822 18.248 18.790 1.00 90.56 124 ILE A O 1
ATOM 980 N N . PRO A 1 125 ? 2.041 18.999 20.906 1.00 91.75 125 PRO A N 1
ATOM 981 C CA . PRO A 1 125 ? 0.769 19.708 20.920 1.00 91.75 125 PRO A CA 1
ATOM 982 C C . PRO A 1 125 ? 0.916 21.040 20.184 1.00 91.75 125 PRO A C 1
ATOM 984 O O . PRO A 1 125 ? 1.809 21.835 20.492 1.00 91.75 125 PRO A O 1
ATOM 987 N N . ILE A 1 126 ? 0.038 21.280 19.216 1.00 92.88 126 ILE A N 1
ATOM 988 C CA . ILE A 1 126 ? 0.073 22.475 18.376 1.00 92.88 126 ILE A CA 1
ATOM 989 C C . ILE A 1 126 ? -1.298 23.128 18.397 1.00 92.88 126 ILE A C 1
ATOM 991 O O . ILE A 1 126 ? -2.296 22.484 18.070 1.00 92.88 126 ILE A O 1
ATOM 995 N N . GLU A 1 127 ? -1.347 24.410 18.739 1.00 92.62 127 GLU A N 1
ATOM 996 C CA . GLU A 1 127 ? -2.502 25.242 18.433 1.00 92.62 127 GLU A CA 1
ATOM 997 C C . GLU A 1 127 ? -2.420 25.688 16.971 1.00 92.62 127 GLU A C 1
ATOM 999 O O . GLU A 1 127 ? -1.481 26.364 16.547 1.00 92.62 127 GLU A O 1
ATOM 1004 N N . VAL A 1 128 ? -3.394 25.263 16.170 1.00 92.00 128 VAL A N 1
ATOM 1005 C CA . VAL A 1 128 ? -3.358 25.469 14.723 1.00 92.00 128 VAL A CA 1
ATOM 1006 C C . VAL A 1 128 ? -3.601 26.941 14.375 1.00 92.00 128 VAL A C 1
ATOM 1008 O O . VAL A 1 128 ? -4.607 27.532 14.777 1.00 92.00 128 VAL A O 1
ATOM 1011 N N . GLY A 1 129 ? -2.719 27.506 13.544 1.00 85.75 129 GLY A N 1
ATOM 1012 C CA . GLY A 1 129 ? -2.787 28.890 13.060 1.00 85.75 129 GLY A CA 1
ATOM 1013 C C . GLY A 1 129 ? -3.845 29.123 11.975 1.00 85.75 129 GLY A C 1
ATOM 1014 O O . GLY A 1 129 ? -3.502 29.533 10.870 1.00 85.75 129 GLY A O 1
ATOM 1015 N N . ILE A 1 130 ? -5.119 28.843 12.269 1.00 86.56 130 ILE A N 1
ATOM 1016 C CA . ILE A 1 130 ? -6.266 29.137 11.392 1.00 86.56 130 ILE A CA 1
ATOM 1017 C C . ILE A 1 130 ? -7.139 30.263 11.949 1.00 86.56 130 ILE A C 1
ATOM 1019 O O . ILE A 1 130 ? -7.327 30.397 13.167 1.00 86.56 130 ILE A O 1
ATOM 1023 N N . ASP A 1 131 ? -7.761 31.014 11.043 1.00 77.12 131 ASP A N 1
ATOM 1024 C CA . ASP A 1 131 ? -8.692 32.088 11.383 1.00 77.12 131 ASP A CA 1
ATOM 1025 C C . ASP A 1 131 ? -9.785 31.611 12.353 1.00 77.12 131 ASP A C 1
ATOM 1027 O O . ASP A 1 131 ? -10.422 30.571 12.168 1.00 77.12 131 ASP A O 1
ATOM 1031 N N . SER A 1 132 ? -10.026 32.380 13.419 1.00 63.78 132 SER A N 1
ATOM 1032 C CA . SER A 1 132 ? -11.129 32.136 14.356 1.00 63.78 132 SER A CA 1
ATOM 1033 C C . SER A 1 132 ? -12.465 32.386 13.665 1.00 63.78 132 SER A C 1
ATOM 1035 O O . SER A 1 132 ? -12.917 33.522 13.540 1.00 63.78 132 SER A O 1
ATOM 1037 N N . CYS A 1 133 ? -13.098 31.316 13.194 1.00 59.84 133 CYS A N 1
ATOM 1038 C CA . CYS A 1 133 ? -14.318 31.403 12.404 1.00 59.84 133 CYS A CA 1
ATOM 1039 C C . CYS A 1 133 ? -15.549 31.679 13.275 1.00 59.84 133 CYS A C 1
ATOM 1041 O O . CYS A 1 133 ? -16.314 30.774 13.569 1.00 59.84 133 CYS A O 1
ATOM 1043 N N . TRP A 1 134 ? -15.787 32.942 13.630 1.00 53.91 134 TRP A N 1
ATOM 1044 C CA . TRP A 1 134 ? -17.079 33.408 14.167 1.00 53.91 134 TRP A CA 1
ATOM 1045 C C . TRP A 1 134 ? -18.180 33.496 13.094 1.00 53.91 134 TRP A C 1
ATOM 1047 O O . TRP A 1 134 ? -19.328 33.818 13.390 1.00 53.91 134 TRP A O 1
ATOM 1057 N N . ILE A 1 135 ? -17.834 33.231 11.832 1.00 52.00 135 ILE A N 1
ATOM 1058 C CA . ILE A 1 135 ? -18.718 33.394 10.681 1.00 52.00 135 ILE A CA 1
ATOM 1059 C C . ILE A 1 135 ? -19.470 32.079 10.455 1.00 52.00 135 ILE A C 1
ATOM 1061 O O . ILE A 1 135 ? -19.015 31.192 9.731 1.00 52.00 135 ILE A O 1
ATOM 1065 N N . GLY A 1 136 ? -20.641 31.951 11.077 1.00 51.38 136 GLY A N 1
ATOM 1066 C CA . GLY A 1 136 ? -21.678 31.080 10.535 1.00 51.38 136 GLY A CA 1
ATOM 1067 C C . GLY A 1 136 ? -22.092 31.635 9.173 1.00 51.38 136 GLY A C 1
ATOM 1068 O O . GLY A 1 136 ? -22.515 32.786 9.082 1.00 51.38 136 GLY A O 1
ATOM 1069 N N . SER A 1 137 ? -21.927 30.859 8.103 1.00 54.72 137 SER A N 1
ATOM 1070 C CA . SER A 1 137 ? -22.530 31.229 6.823 1.00 54.72 137 SER A CA 1
ATOM 1071 C C . SER A 1 137 ? -24.051 31.139 6.959 1.00 54.72 137 SER A C 1
ATOM 1073 O O . SER A 1 137 ? -24.550 30.162 7.516 1.00 54.72 137 SER A O 1
ATOM 1075 N N . LEU A 1 138 ? -24.794 32.097 6.395 1.00 55.38 138 LEU A N 1
ATOM 1076 C CA . LEU A 1 138 ? -26.254 31.999 6.232 1.00 55.38 138 LEU A CA 1
ATOM 1077 C C . LEU A 1 138 ? -26.673 30.706 5.501 1.00 55.38 138 LEU A C 1
ATOM 1079 O O . LEU A 1 138 ? -27.774 30.214 5.730 1.00 55.38 138 LEU A O 1
ATOM 1083 N N . SER A 1 139 ? -25.787 30.141 4.668 1.00 55.78 139 SER A N 1
ATOM 1084 C CA . SER A 1 139 ? -25.993 28.878 3.946 1.00 55.78 139 SER A CA 1
ATOM 1085 C C . SER A 1 139 ? -25.661 27.610 4.749 1.00 55.78 139 SER A C 1
ATOM 1087 O O . SER A 1 139 ? -26.041 26.521 4.333 1.00 55.78 139 SER A O 1
ATOM 1089 N N . CYS A 1 140 ? -24.972 27.724 5.893 1.00 66.44 140 CYS A N 1
ATOM 1090 C CA . CYS A 1 140 ? -24.585 26.591 6.744 1.00 66.44 140 CYS A CA 1
ATOM 1091 C C . CYS A 1 140 ? -24.983 26.869 8.209 1.00 66.44 140 CYS A C 1
ATOM 1093 O O . CYS A 1 140 ? -24.116 27.204 9.026 1.00 66.44 140 CYS A O 1
ATOM 1095 N N . PRO A 1 141 ? -26.277 26.778 8.570 1.00 60.09 141 PRO A N 1
ATOM 1096 C CA . PRO A 1 141 ? -26.715 27.038 9.937 1.00 60.09 141 PRO A CA 1
ATOM 1097 C C . PRO A 1 141 ? -26.082 26.032 10.912 1.00 60.09 141 PRO A C 1
ATOM 1099 O O . PRO A 1 141 ? -26.259 24.822 10.781 1.00 60.09 141 PRO A O 1
ATOM 1102 N N . GLN A 1 142 ? -25.331 26.530 11.898 1.00 60.47 142 GLN A N 1
ATOM 1103 C CA . GLN A 1 142 ? -24.767 25.709 12.973 1.00 60.47 142 GLN A CA 1
ATOM 1104 C C . GLN A 1 142 ? -25.743 25.629 14.151 1.00 60.47 142 GLN A C 1
ATOM 1106 O O . GLN A 1 142 ? -26.247 26.652 14.605 1.00 60.47 142 GLN A O 1
ATOM 1111 N N . GLY A 1 143 ? -25.955 24.426 14.697 1.00 59.28 143 GLY A N 1
ATOM 1112 C CA . GLY A 1 143 ? -26.689 24.251 15.958 1.00 59.28 143 GLY A CA 1
ATOM 1113 C C . GLY A 1 143 ? -25.884 24.704 17.184 1.00 59.28 143 GLY A C 1
ATOM 1114 O O . GLY A 1 143 ? -26.428 25.336 18.085 1.00 59.28 143 GLY A O 1
ATOM 1115 N N . THR A 1 144 ? -24.576 24.422 17.206 1.00 65.44 144 THR A N 1
ATOM 1116 C CA . THR A 1 144 ? -23.647 24.811 18.281 1.00 65.44 144 THR A CA 1
ATOM 1117 C C . THR A 1 144 ? -22.243 25.020 17.719 1.00 65.44 144 THR A C 1
ATOM 1119 O O . THR A 1 144 ? -21.717 24.129 17.052 1.00 65.44 144 THR A O 1
ATOM 1122 N N . PHE A 1 145 ? -21.618 26.158 18.017 1.00 70.31 145 PHE A N 1
ATOM 1123 C CA . PHE A 1 145 ? -20.235 26.431 17.626 1.00 70.31 145 PHE A CA 1
ATOM 1124 C C . PHE A 1 145 ? -19.247 25.577 18.434 1.00 70.31 145 PHE A C 1
ATOM 1126 O O . PHE A 1 145 ? -19.347 25.499 19.661 1.00 70.31 145 PHE A O 1
ATOM 1133 N N . SER A 1 146 ? -18.261 24.984 17.756 1.00 78.00 146 SER A N 1
ATOM 1134 C CA . SER A 1 146 ? -17.114 24.327 18.383 1.00 78.00 146 SER A CA 1
ATOM 1135 C C . SER A 1 146 ? -15.811 24.899 17.833 1.00 78.00 146 SER A C 1
ATOM 1137 O O . SER A 1 146 ? -15.647 25.077 16.628 1.00 78.00 146 SER A O 1
ATOM 1139 N N . SER A 1 147 ? -14.854 25.167 18.718 1.00 83.19 147 SER A N 1
ATOM 1140 C CA . SER A 1 147 ? -13.472 25.480 18.341 1.00 83.19 147 SER A CA 1
ATOM 1141 C C . SER A 1 147 ? -12.661 24.226 17.997 1.00 83.19 147 SER A C 1
ATOM 1143 O O . SER A 1 147 ? -11.557 24.364 17.475 1.00 83.19 147 SER A O 1
ATOM 1145 N N . ALA A 1 148 ? -13.201 23.026 18.248 1.00 88.31 148 ALA A N 1
ATOM 1146 C CA . ALA A 1 148 ? -12.519 21.761 18.001 1.00 88.31 148 ALA A CA 1
ATOM 1147 C C . ALA A 1 148 ? -12.196 21.556 16.515 1.00 88.31 148 ALA A C 1
ATOM 1149 O O . ALA A 1 148 ? -13.046 21.765 15.645 1.00 88.31 148 ALA A O 1
ATOM 1150 N N . ILE A 1 149 ? -10.985 21.076 16.239 1.00 92.31 149 ILE A N 1
ATOM 1151 C CA . ILE A 1 149 ? -10.655 20.467 14.948 1.00 92.31 149 ILE A CA 1
ATOM 1152 C C . ILE A 1 149 ? -11.322 19.095 14.925 1.00 92.31 149 ILE A C 1
ATOM 1154 O O . ILE A 1 149 ? -10.884 18.205 15.640 1.00 92.31 149 ILE A O 1
ATOM 1158 N N . VAL A 1 150 ? -12.425 18.933 14.197 1.00 89.56 150 VAL A N 1
ATOM 1159 C CA . VAL A 1 150 ? -13.263 17.724 14.285 1.00 89.56 150 VAL A CA 1
ATOM 1160 C C . VAL A 1 150 ? -12.656 16.575 13.487 1.00 89.56 150 VAL A C 1
ATOM 1162 O O . VAL A 1 150 ? -12.535 15.476 14.021 1.00 89.56 150 VAL A O 1
ATOM 1165 N N . ASP A 1 151 ? -12.217 16.854 12.257 1.00 93.75 151 ASP A N 1
ATOM 1166 C CA . ASP A 1 151 ? -11.531 15.877 11.409 1.00 93.75 151 ASP A CA 1
ATOM 1167 C C . ASP A 1 151 ? -10.095 16.334 11.162 1.00 93.75 151 ASP A C 1
ATOM 1169 O O . ASP A 1 151 ? -9.842 17.521 10.942 1.00 93.75 151 ASP A O 1
ATOM 1173 N N . ALA A 1 152 ? -9.171 15.380 11.178 1.00 96.19 152 ALA A N 1
ATOM 1174 C CA . ALA A 1 152 ? -7.764 15.565 10.860 1.00 96.19 152 ALA A CA 1
ATOM 1175 C C . ALA A 1 152 ? -7.307 14.347 10.048 1.00 96.19 152 ALA A C 1
ATOM 1177 O O . ALA A 1 152 ? -7.531 13.220 10.487 1.00 96.19 152 ALA A O 1
ATOM 1178 N N . ILE A 1 153 ? -6.733 14.566 8.865 1.00 97.38 153 ILE A N 1
ATOM 1179 C CA . ILE A 1 153 ? -6.268 13.508 7.958 1.00 97.38 153 ILE A CA 1
ATOM 1180 C C . ILE A 1 153 ? -4.862 13.862 7.483 1.00 97.38 153 ILE A C 1
ATOM 1182 O O . ILE A 1 153 ? -4.625 14.988 7.042 1.00 97.38 153 ILE A O 1
ATOM 1186 N N . SER A 1 154 ? -3.946 12.898 7.554 1.00 96.06 154 SER A N 1
ATOM 1187 C CA . SER A 1 154 ? -2.595 13.041 7.010 1.00 96.06 154 SER A CA 1
ATOM 1188 C C . SER A 1 154 ? -2.399 12.275 5.702 1.00 96.06 154 SER A C 1
ATOM 1190 O O . SER A 1 154 ? -2.893 11.160 5.547 1.00 96.06 154 SER A O 1
ATOM 1192 N N . THR A 1 155 ? -1.646 12.862 4.780 1.00 94.75 155 THR A N 1
ATOM 1193 C CA . THR A 1 155 ? -1.232 12.267 3.500 1.00 94.75 155 THR A CA 1
ATOM 1194 C C . THR A 1 155 ? 0.300 12.322 3.384 1.00 94.75 155 THR A C 1
ATOM 1196 O O . THR A 1 155 ? 0.962 12.782 4.318 1.00 94.75 155 THR A O 1
ATOM 1199 N N . GLU A 1 156 ? 0.894 11.860 2.284 1.00 91.12 156 GLU A N 1
ATOM 1200 C CA . GLU A 1 156 ? 2.353 11.868 2.081 1.00 91.12 156 GLU A CA 1
ATOM 1201 C C . GLU A 1 156 ? 2.937 13.284 2.208 1.00 91.12 156 GLU A C 1
ATOM 1203 O O . GLU A 1 156 ? 3.939 13.501 2.890 1.00 91.12 156 GLU A O 1
ATOM 1208 N N . SER A 1 157 ? 2.278 14.260 1.576 1.00 91.12 157 SER A N 1
ATOM 1209 C CA . SER A 1 157 ? 2.787 15.630 1.437 1.00 91.12 157 SER A CA 1
ATOM 1210 C C . SER A 1 157 ? 1.882 16.715 2.027 1.00 91.12 157 SER A C 1
ATOM 1212 O O . SER A 1 157 ? 2.328 17.855 2.189 1.00 91.12 157 SER A O 1
ATOM 1214 N N . THR A 1 158 ? 0.627 16.391 2.361 1.00 94.44 158 THR A N 1
ATOM 1215 C CA . THR A 1 158 ? -0.368 17.373 2.826 1.00 94.44 158 THR A CA 1
ATOM 1216 C C . THR A 1 158 ? -1.114 16.948 4.093 1.00 94.44 158 THR A C 1
ATOM 1218 O O . THR A 1 158 ? -1.360 15.767 4.340 1.00 94.44 158 THR A O 1
ATOM 1221 N N . LEU A 1 159 ? -1.522 17.927 4.897 1.00 96.50 159 LEU A N 1
ATOM 1222 C CA . LEU A 1 159 ? -2.404 17.742 6.050 1.00 96.50 159 LEU A CA 1
ATOM 1223 C C . LEU A 1 159 ? -3.758 18.367 5.756 1.00 96.50 159 LEU A C 1
ATOM 1225 O O . LEU A 1 159 ? -3.806 19.497 5.275 1.00 96.50 159 LEU A O 1
ATOM 1229 N N . PHE A 1 160 ? -4.840 17.685 6.121 1.00 97.38 160 PHE A N 1
ATOM 1230 C CA . PHE A 1 160 ? -6.199 18.215 6.068 1.00 97.38 160 PHE A CA 1
ATOM 1231 C C . PHE A 1 160 ? -6.783 18.320 7.464 1.00 97.38 160 PHE A C 1
ATOM 1233 O O . PHE A 1 160 ? -6.679 17.393 8.268 1.00 97.38 160 PHE A O 1
ATOM 1240 N N . ILE A 1 161 ? -7.457 19.432 7.729 1.00 95.94 161 ILE A N 1
ATOM 1241 C CA . ILE A 1 161 ? -8.216 19.631 8.958 1.00 95.94 161 ILE A CA 1
ATOM 1242 C C . ILE A 1 161 ? -9.584 20.215 8.644 1.00 95.94 161 ILE A C 1
ATOM 1244 O O . ILE A 1 161 ? -9.751 21.003 7.709 1.00 95.94 161 ILE A O 1
ATOM 1248 N N . ARG A 1 162 ? -10.565 19.872 9.475 1.00 92.94 162 ARG A N 1
ATOM 1249 C CA . ARG A 1 162 ? -11.889 20.485 9.438 1.00 92.94 162 ARG A CA 1
ATOM 1250 C C . ARG A 1 162 ? -12.227 21.115 10.778 1.00 92.94 162 ARG A C 1
ATOM 1252 O O . ARG A 1 162 ? -12.262 20.436 11.803 1.00 92.94 162 ARG A O 1
ATOM 1259 N N . GLN A 1 163 ? -12.555 22.402 10.752 1.00 88.75 163 GLN A N 1
ATOM 1260 C CA . GLN A 1 163 ? -13.164 23.098 11.880 1.00 88.75 163 GLN A CA 1
ATOM 1261 C C . GLN A 1 163 ? -14.606 23.450 11.518 1.00 88.75 163 GLN A C 1
ATOM 1263 O O . GLN A 1 163 ? -14.857 24.248 10.614 1.00 88.75 163 GLN A O 1
ATOM 1268 N N . ASN A 1 164 ? -15.563 22.860 12.235 1.00 84.19 164 ASN A N 1
ATOM 1269 C CA . ASN A 1 164 ? -16.984 22.933 11.892 1.00 84.19 164 ASN A CA 1
ATOM 1270 C C . ASN A 1 164 ? -17.223 22.525 10.424 1.00 84.19 164 ASN A C 1
ATOM 1272 O O . ASN A 1 164 ? -16.960 21.382 10.083 1.00 84.19 164 ASN A O 1
ATOM 1276 N N . GLN A 1 165 ? -17.693 23.412 9.548 1.00 84.44 165 GLN A N 1
ATOM 1277 C CA . GLN A 1 165 ? -17.935 23.105 8.131 1.00 84.44 165 GLN A CA 1
ATOM 1278 C C . GLN A 1 165 ? -16.764 23.415 7.190 1.00 84.44 165 GLN A C 1
ATOM 1280 O O . GLN A 1 165 ? -16.854 23.148 5.996 1.00 84.44 165 GLN A O 1
ATOM 1285 N N . LEU A 1 166 ? -15.699 24.034 7.700 1.00 87.75 166 LEU A N 1
ATOM 1286 C CA . LEU A 1 166 ? -14.632 24.600 6.882 1.00 87.75 166 LEU A CA 1
ATOM 1287 C C . LEU A 1 166 ? -13.446 23.649 6.814 1.00 87.75 166 LEU A C 1
ATOM 1289 O O . LEU A 1 166 ? -12.952 23.201 7.851 1.00 87.75 166 LEU A O 1
ATOM 1293 N N . VAL A 1 167 ? -12.982 23.393 5.594 1.00 93.00 167 VAL A N 1
ATOM 1294 C CA . VAL A 1 167 ? -11.856 22.503 5.319 1.00 93.00 167 VAL A CA 1
ATOM 1295 C C . VAL A 1 167 ? -10.626 23.330 4.979 1.00 93.00 167 VAL A C 1
ATOM 1297 O O . VAL A 1 167 ? -10.674 24.242 4.150 1.00 93.00 167 VAL A O 1
ATOM 1300 N N . TYR A 1 168 ? -9.518 22.990 5.622 1.00 94.62 168 TYR A N 1
ATOM 1301 C CA . TYR A 1 168 ? -8.216 23.589 5.385 1.00 94.62 168 TYR A CA 1
ATOM 1302 C C . TYR A 1 168 ? -7.219 22.499 5.030 1.00 94.62 168 TYR A C 1
ATOM 1304 O O . TYR A 1 168 ? -7.307 21.383 5.547 1.00 94.62 168 TYR A O 1
ATOM 1312 N N . TYR A 1 169 ? -6.252 22.848 4.191 1.00 96.12 169 TYR A N 1
ATOM 1313 C CA . TYR A 1 169 ? -5.098 22.006 3.928 1.00 96.12 169 TYR A CA 1
ATOM 1314 C C . TYR A 1 169 ? -3.787 22.774 4.103 1.00 96.12 169 TYR A C 1
ATOM 1316 O O . TYR A 1 169 ? -3.752 24.008 4.022 1.00 96.12 169 TYR A O 1
ATOM 1324 N N . TYR A 1 170 ? -2.711 22.032 4.348 1.00 95.44 170 TYR A N 1
ATOM 1325 C CA . TYR A 1 170 ? -1.350 22.550 4.437 1.00 95.44 170 TYR A CA 1
ATOM 1326 C C . TYR A 1 170 ? -0.388 21.601 3.727 1.00 95.44 170 TYR A C 1
ATOM 1328 O O . TYR A 1 170 ? -0.376 20.410 4.026 1.00 95.44 170 TYR A O 1
ATOM 1336 N N . THR A 1 171 ? 0.432 22.121 2.814 1.00 94.31 171 THR A N 1
ATOM 1337 C CA . THR A 1 171 ? 1.423 21.331 2.061 1.00 94.31 171 THR A CA 1
ATOM 1338 C C . THR A 1 171 ? 2.793 21.458 2.714 1.00 94.31 171 THR A C 1
ATOM 1340 O O . THR A 1 171 ? 3.288 22.571 2.897 1.00 94.31 171 THR A O 1
ATOM 1343 N N . GLY A 1 172 ? 3.409 20.338 3.085 1.00 91.31 172 GLY A N 1
ATOM 1344 C CA . GLY A 1 172 ? 4.752 20.314 3.662 1.00 91.31 172 GLY A CA 1
ATOM 1345 C C . GLY A 1 172 ? 5.835 20.620 2.626 1.00 91.31 172 GLY A C 1
ATOM 1346 O O . GLY A 1 172 ? 5.633 20.463 1.423 1.00 91.31 172 GLY A O 1
ATOM 1347 N N . ASN A 1 173 ? 7.004 21.059 3.089 1.00 89.44 173 ASN A N 1
ATOM 1348 C CA . ASN A 1 173 ? 8.186 21.224 2.248 1.00 89.44 173 ASN A CA 1
ATOM 1349 C C . ASN A 1 173 ? 9.101 20.002 2.397 1.00 89.44 173 ASN A C 1
ATOM 1351 O O . ASN A 1 173 ? 9.716 19.810 3.446 1.00 89.44 173 ASN A O 1
ATOM 1355 N N . TYR A 1 174 ? 9.205 19.204 1.335 1.00 86.12 174 TYR A N 1
ATOM 1356 C CA . TYR A 1 174 ? 9.995 17.976 1.291 1.00 86.12 174 TYR A CA 1
ATOM 1357 C C . TYR A 1 174 ? 11.074 18.070 0.202 1.00 86.12 174 TYR A C 1
ATOM 1359 O O . TYR A 1 174 ? 10.799 17.731 -0.947 1.00 86.12 174 TYR A O 1
ATOM 1367 N N . PRO A 1 175 ? 12.315 18.480 0.533 1.00 77.88 175 PRO A N 1
ATOM 1368 C CA . PRO A 1 175 ? 13.374 18.705 -0.460 1.00 77.88 175 PRO A CA 1
ATOM 1369 C C . PRO A 1 175 ? 13.788 17.460 -1.254 1.00 77.88 175 PRO A C 1
ATOM 1371 O O . PRO A 1 175 ? 14.346 17.575 -2.339 1.00 77.88 175 PRO A O 1
ATOM 1374 N N . ILE A 1 176 ? 13.564 16.277 -0.681 1.00 77.81 176 ILE A N 1
ATOM 1375 C CA . ILE A 1 176 ? 13.945 14.991 -1.272 1.00 77.81 176 ILE A CA 1
ATOM 1376 C C . ILE A 1 176 ? 12.855 14.380 -2.157 1.00 77.81 176 ILE A C 1
ATOM 1378 O O . ILE A 1 176 ? 13.137 13.435 -2.890 1.00 77.81 176 ILE A O 1
ATOM 1382 N N . LEU A 1 177 ? 11.617 14.874 -2.061 1.00 77.00 177 LEU A N 1
ATOM 1383 C CA . LEU A 1 177 ? 10.530 14.468 -2.941 1.00 77.00 177 LEU A CA 1
ATOM 1384 C C . LEU A 1 177 ? 10.616 15.302 -4.221 1.00 77.00 177 LEU A C 1
ATOM 1386 O O . LEU A 1 177 ? 10.972 16.480 -4.187 1.00 77.00 177 LEU A O 1
ATOM 1390 N N . HIS A 1 178 ? 10.243 14.714 -5.354 1.00 70.38 178 HIS A N 1
ATOM 1391 C CA . HIS A 1 178 ? 10.132 15.426 -6.629 1.00 70.38 178 HIS A CA 1
ATOM 1392 C C . HIS A 1 178 ? 8.857 16.292 -6.671 1.00 70.38 178 HIS A C 1
ATOM 1394 O O . HIS A 1 178 ? 8.016 16.144 -7.551 1.00 70.38 178 HIS A O 1
ATOM 1400 N N . VAL A 1 179 ? 8.678 17.172 -5.682 1.00 66.50 179 VAL A N 1
ATOM 1401 C CA . VAL A 1 179 ? 7.505 18.048 -5.572 1.00 66.50 179 VAL A CA 1
ATOM 1402 C C . VAL A 1 179 ? 7.689 19.248 -6.493 1.00 66.50 179 VAL A C 1
ATOM 1404 O O . VAL A 1 179 ? 8.697 19.949 -6.423 1.00 66.50 179 VAL A O 1
ATOM 1407 N N . ASN A 1 180 ? 6.678 19.552 -7.304 1.00 63.66 180 ASN A N 1
ATOM 1408 C CA . ASN A 1 180 ? 6.681 20.754 -8.144 1.00 63.66 180 ASN A CA 1
ATOM 1409 C C . ASN A 1 180 ? 6.449 22.059 -7.348 1.00 63.66 180 ASN A C 1
ATOM 1411 O O . ASN A 1 180 ? 6.532 23.145 -7.918 1.00 63.66 180 ASN A O 1
ATOM 1415 N N . THR A 1 181 ? 6.127 21.980 -6.050 1.00 67.62 181 THR A N 1
ATOM 1416 C CA . THR A 1 181 ? 5.714 23.124 -5.214 1.00 67.62 181 THR A CA 1
ATOM 1417 C C . THR A 1 181 ? 6.625 23.318 -3.999 1.00 67.62 181 THR A C 1
ATOM 1419 O O . THR A 1 181 ? 7.105 22.351 -3.416 1.00 67.62 181 THR A O 1
ATOM 1422 N N . SER A 1 182 ? 6.831 24.570 -3.577 1.00 72.38 182 SER A N 1
ATOM 1423 C CA . SER A 1 182 ? 7.754 24.963 -2.496 1.00 72.38 182 SER A CA 1
ATOM 1424 C C . SER A 1 182 ? 7.213 24.790 -1.059 1.00 72.38 182 SER A C 1
ATOM 1426 O O . SER A 1 182 ? 7.799 25.323 -0.114 1.00 72.38 182 SER A O 1
ATOM 1428 N N . GLY A 1 183 ? 6.114 24.050 -0.875 1.00 82.06 183 GLY A N 1
ATOM 1429 C CA . GLY A 1 183 ? 5.368 23.960 0.389 1.00 82.06 183 GLY A CA 1
ATOM 1430 C C . GLY A 1 183 ? 4.488 25.190 0.665 1.00 82.06 183 GLY A C 1
ATOM 1431 O O . GLY A 1 183 ? 4.667 26.255 0.072 1.00 82.06 183 GLY A O 1
ATOM 1432 N N . SER A 1 184 ? 3.504 25.042 1.554 1.00 88.19 184 SER A N 1
ATOM 1433 C CA . SER A 1 184 ? 2.605 26.122 1.984 1.00 88.19 184 SER A CA 1
ATOM 1434 C C . SER A 1 184 ? 3.258 26.992 3.062 1.00 88.19 184 SER A C 1
ATOM 1436 O O . SER A 1 184 ? 4.007 26.497 3.897 1.00 88.19 184 SER A O 1
ATOM 1438 N N . GLU A 1 185 ? 2.943 28.289 3.086 1.00 86.88 185 GLU A N 1
ATOM 1439 C CA . GLU A 1 185 ? 3.313 29.176 4.203 1.00 86.88 185 GLU A CA 1
ATOM 1440 C C . GLU A 1 185 ? 2.221 29.216 5.282 1.00 86.88 185 GLU A C 1
ATOM 1442 O O . GLU A 1 185 ? 2.522 29.244 6.474 1.00 86.88 185 GLU A O 1
ATOM 1447 N N . LEU A 1 186 ? 0.953 29.171 4.864 1.00 90.38 186 LEU A N 1
ATOM 1448 C CA . LEU A 1 186 ? -0.240 29.293 5.703 1.00 90.38 186 LEU A CA 1
ATOM 1449 C C . LEU A 1 186 ? -1.248 28.188 5.364 1.00 90.38 186 LEU A C 1
ATOM 1451 O O . LEU A 1 186 ? -1.250 27.642 4.257 1.00 90.38 186 LEU A O 1
ATOM 1455 N N . TRP A 1 187 ? -2.151 27.901 6.302 1.00 93.12 187 TRP A N 1
ATOM 1456 C CA . TRP A 1 187 ? -3.305 27.042 6.043 1.00 93.12 187 TRP A CA 1
ATOM 1457 C C . TRP A 1 187 ? -4.193 27.647 4.959 1.00 93.12 187 TRP A C 1
ATOM 1459 O O . TRP A 1 187 ? -4.648 28.784 5.075 1.00 93.12 187 TRP A O 1
ATOM 1469 N N . THR A 1 188 ? -4.476 26.867 3.921 1.00 93.25 188 THR A N 1
ATOM 1470 C CA . THR A 1 188 ? -5.287 27.311 2.785 1.00 93.25 188 THR A CA 1
ATOM 1471 C C . THR A 1 188 ? -6.668 26.679 2.870 1.00 93.25 188 THR A C 1
ATOM 1473 O O . THR A 1 188 ? -6.790 25.467 3.057 1.00 93.25 188 THR A O 1
ATOM 1476 N N . ARG A 1 189 ? -7.730 27.486 2.750 1.00 91.31 189 ARG A N 1
ATOM 1477 C CA . ARG A 1 189 ? -9.093 26.948 2.657 1.00 91.31 189 ARG A CA 1
ATOM 1478 C C . ARG A 1 189 ? -9.333 26.301 1.300 1.00 91.31 189 ARG A C 1
ATOM 1480 O O . ARG A 1 189 ? -8.945 26.838 0.265 1.00 91.31 189 ARG A O 1
ATOM 1487 N N . ILE A 1 190 ? -10.065 25.196 1.325 1.00 92.62 190 ILE A N 1
ATOM 1488 C CA . ILE A 1 190 ? -10.600 24.518 0.147 1.00 92.62 190 ILE A CA 1
ATOM 1489 C C . ILE A 1 190 ? -12.108 24.335 0.321 1.00 92.62 190 ILE A C 1
ATOM 1491 O O . ILE A 1 190 ? -12.616 24.400 1.439 1.00 92.62 190 ILE A O 1
ATOM 1495 N N . LEU A 1 191 ? -12.834 24.129 -0.783 1.00 90.12 191 LEU A N 1
ATOM 1496 C CA . LEU A 1 191 ? -14.294 23.972 -0.765 1.00 90.12 191 LEU A CA 1
ATOM 1497 C C . LEU A 1 191 ? -15.018 25.184 -0.129 1.00 90.12 191 LEU A C 1
ATOM 1499 O O . LEU A 1 191 ? -15.971 25.034 0.626 1.00 90.12 191 LEU A O 1
ATOM 1503 N N . ASN A 1 192 ? -14.581 26.407 -0.462 1.00 84.94 192 ASN A N 1
ATOM 1504 C CA . ASN A 1 192 ? -15.028 27.665 0.166 1.00 84.94 192 ASN A CA 1
ATOM 1505 C C . ASN A 1 192 ? -16.553 27.888 0.198 1.00 84.94 192 ASN A C 1
ATOM 1507 O O . ASN A 1 192 ? -17.049 28.588 1.079 1.00 84.94 192 ASN A O 1
ATOM 1511 N N . HIS A 1 193 ? -17.285 27.327 -0.767 1.00 82.69 193 HIS A N 1
ATOM 1512 C CA . HIS A 1 193 ? -18.737 27.481 -0.913 1.00 82.69 193 HIS A CA 1
ATOM 1513 C C . HIS A 1 193 ? -19.521 26.215 -0.545 1.00 82.69 193 HIS A C 1
ATOM 1515 O O . HIS A 1 193 ? -20.703 26.119 -0.863 1.00 82.69 193 HIS A O 1
ATOM 1521 N N . VAL A 1 194 ? -18.873 25.242 0.101 1.00 87.25 194 VAL A N 1
ATOM 1522 C CA . VAL A 1 194 ? -19.486 23.966 0.473 1.00 87.25 194 VAL A CA 1
ATOM 1523 C C . VAL A 1 194 ? -19.569 23.846 1.991 1.00 87.25 194 VAL A C 1
ATOM 1525 O O . VAL A 1 194 ? -18.592 24.073 2.704 1.00 87.25 194 VAL A O 1
ATOM 1528 N N . CYS A 1 195 ? -20.732 23.455 2.502 1.00 88.06 195 CYS A N 1
ATOM 1529 C CA . CYS A 1 195 ? -20.898 23.088 3.901 1.00 88.06 195 CYS A CA 1
ATOM 1530 C C . CYS A 1 195 ? -20.413 21.644 4.092 1.00 88.06 195 CYS A C 1
ATOM 1532 O O . CYS A 1 195 ? -21.158 20.713 3.811 1.00 88.06 195 CYS A O 1
ATOM 1534 N N . VAL A 1 196 ? -19.186 21.422 4.569 1.00 91.25 196 VAL A N 1
ATOM 1535 C CA . VAL A 1 196 ? -18.670 20.052 4.745 1.00 91.25 196 VAL A CA 1
ATOM 1536 C C . VAL A 1 196 ? -19.069 19.486 6.107 1.00 91.25 196 VAL A C 1
ATOM 1538 O O . VAL A 1 196 ? -18.718 20.029 7.153 1.00 91.25 196 VAL A O 1
ATOM 1541 N N . ARG A 1 197 ? -19.785 18.362 6.117 1.00 91.12 197 ARG A N 1
ATOM 1542 C CA . ARG A 1 197 ? -20.200 17.660 7.340 1.00 91.12 197 ARG A CA 1
ATOM 1543 C C . ARG A 1 197 ? -19.088 16.783 7.907 1.00 91.12 197 ARG A C 1
ATOM 1545 O O . ARG A 1 197 ? -18.925 16.719 9.126 1.00 91.12 197 ARG A O 1
ATOM 1552 N N . THR A 1 198 ? -18.372 16.067 7.045 1.00 93.31 198 THR A N 1
ATOM 1553 C CA . THR A 1 198 ? -17.369 15.061 7.429 1.00 93.31 198 THR A CA 1
ATOM 1554 C C . THR A 1 198 ? -16.353 14.874 6.305 1.00 93.31 198 THR A C 1
ATOM 1556 O O . THR A 1 198 ? -16.716 14.935 5.131 1.00 93.31 198 THR A O 1
ATOM 1559 N N . LEU A 1 199 ? -15.094 14.641 6.669 1.00 96.38 199 LEU A N 1
ATOM 1560 C CA . LEU A 1 199 ? -14.041 14.160 5.780 1.00 96.38 199 LEU A CA 1
ATOM 1561 C C . LEU A 1 199 ? -13.827 12.660 6.005 1.00 96.38 199 LEU A C 1
ATOM 1563 O O . LEU A 1 199 ? -13.559 12.232 7.128 1.00 96.38 199 LEU A O 1
ATOM 1567 N N . ASN A 1 200 ? -13.923 11.864 4.943 1.00 96.38 200 ASN A N 1
ATOM 1568 C CA . ASN A 1 200 ? -13.600 10.442 4.970 1.00 96.38 200 ASN A CA 1
ATOM 1569 C C . ASN A 1 200 ? -12.192 10.202 4.401 1.00 96.38 200 ASN A C 1
ATOM 1571 O O . ASN A 1 200 ? -11.874 10.717 3.322 1.00 96.38 200 ASN A O 1
ATOM 1575 N N . PRO A 1 201 ? -11.348 9.416 5.095 1.00 94.69 201 PRO A N 1
ATOM 1576 C CA . PRO A 1 201 ? -10.019 9.087 4.602 1.00 94.69 201 PRO A CA 1
ATOM 1577 C C . PRO A 1 201 ? -10.084 8.080 3.453 1.00 94.69 201 PRO A C 1
ATOM 1579 O O . PRO A 1 201 ? -10.890 7.147 3.469 1.00 94.69 201 PRO A O 1
ATOM 1582 N N . VAL A 1 202 ? -9.173 8.226 2.494 1.00 94.75 202 VAL A N 1
ATOM 1583 C CA . VAL A 1 202 ? -8.838 7.169 1.537 1.00 94.75 202 VAL A CA 1
ATOM 1584 C C . VAL A 1 202 ? -7.456 6.654 1.909 1.00 94.75 202 VAL A C 1
ATOM 1586 O O . VAL A 1 202 ? -6.472 7.381 1.856 1.00 94.75 202 VAL A O 1
ATOM 1589 N N . PHE A 1 203 ? -7.386 5.397 2.342 1.00 92.25 203 PHE A N 1
ATOM 1590 C CA . PHE A 1 203 ? -6.179 4.857 2.973 1.00 92.25 203 PHE A CA 1
ATOM 1591 C C . PHE A 1 203 ? -5.051 4.532 1.994 1.00 92.25 203 PHE A C 1
ATOM 1593 O O . PHE A 1 203 ? -3.929 4.306 2.431 1.00 92.25 203 PHE A O 1
ATOM 1600 N N . PHE A 1 204 ? -5.316 4.492 0.689 1.00 90.62 204 PHE A N 1
ATOM 1601 C CA . PHE A 1 204 ? -4.331 4.089 -0.309 1.00 90.62 204 PHE A CA 1
ATOM 1602 C C . PHE A 1 204 ? -4.231 5.126 -1.434 1.00 90.62 204 PHE A C 1
ATOM 1604 O O . PHE A 1 204 ? -5.250 5.689 -1.830 1.00 90.62 204 PHE A O 1
ATOM 1611 N N . PRO A 1 205 ? -3.032 5.354 -1.989 1.00 89.00 205 PRO A N 1
ATOM 1612 C CA . PRO A 1 205 ? -2.873 6.133 -3.208 1.00 89.00 205 PRO A CA 1
ATOM 1613 C C . PRO A 1 205 ? -3.140 5.282 -4.459 1.00 89.00 205 PRO A C 1
ATOM 1615 O O . PRO A 1 205 ? -3.061 4.045 -4.430 1.00 89.00 205 PRO A O 1
ATOM 1618 N N . MET A 1 206 ? -3.373 5.958 -5.584 1.00 84.19 206 MET A N 1
ATOM 1619 C CA . MET A 1 206 ? -3.442 5.368 -6.925 1.00 84.19 206 MET A CA 1
ATOM 1620 C C . MET A 1 206 ? -2.749 6.290 -7.930 1.00 84.19 206 MET A C 1
ATOM 1622 O O . MET A 1 206 ? -2.980 7.495 -7.923 1.00 84.19 206 MET A O 1
ATOM 1626 N N . ASN A 1 207 ? -1.893 5.736 -8.796 1.00 79.00 207 ASN A N 1
ATOM 1627 C CA . ASN A 1 207 ? -1.172 6.488 -9.836 1.00 79.00 207 ASN A CA 1
ATOM 1628 C C . ASN A 1 207 ? -0.399 7.719 -9.311 1.00 79.00 207 ASN A C 1
ATOM 1630 O O . ASN A 1 207 ? -0.397 8.772 -9.948 1.00 79.00 207 ASN A O 1
ATOM 1634 N N . GLY A 1 208 ? 0.223 7.609 -8.130 1.00 81.00 208 GLY A N 1
ATOM 1635 C CA . GLY A 1 208 ? 0.937 8.726 -7.491 1.00 81.00 208 GLY A CA 1
ATOM 1636 C C . GLY A 1 208 ? 0.025 9.861 -7.006 1.00 81.00 208 GLY A C 1
ATOM 1637 O O . GLY A 1 208 ? 0.496 10.969 -6.785 1.00 81.00 208 GLY A O 1
ATOM 1638 N N . SER A 1 209 ? -1.283 9.610 -6.895 1.00 89.69 209 SER A N 1
ATOM 1639 C CA . SER A 1 209 ? -2.259 10.553 -6.349 1.00 89.69 209 SER A CA 1
ATOM 1640 C C . SER A 1 209 ? -2.896 9.995 -5.077 1.00 89.69 209 SER A C 1
ATOM 1642 O O . SER A 1 209 ? -3.209 8.804 -4.994 1.00 89.69 209 SER A O 1
ATOM 1644 N N . GLU A 1 210 ? -3.104 10.866 -4.098 1.00 93.62 210 GLU A N 1
ATOM 1645 C CA . GLU A 1 210 ? -3.813 10.591 -2.848 1.00 93.62 210 GLU A CA 1
ATOM 1646 C C . GLU A 1 210 ? -5.183 11.274 -2.855 1.00 93.62 210 GLU A C 1
ATOM 1648 O O . GLU A 1 210 ? -5.398 12.249 -3.580 1.00 93.62 210 GLU A O 1
ATOM 1653 N N . PHE A 1 211 ? -6.119 10.770 -2.048 1.00 95.25 211 PHE A N 1
ATOM 1654 C CA . PHE A 1 211 ? -7.512 11.208 -2.097 1.00 95.25 211 PHE A CA 1
ATOM 1655 C C . PHE A 1 211 ? -8.106 11.449 -0.707 1.00 95.25 211 PHE A C 1
ATOM 1657 O O . PHE A 1 211 ? -7.787 10.761 0.260 1.00 95.25 211 PHE A O 1
ATOM 1664 N N . VAL A 1 212 ? -9.032 12.401 -0.616 1.00 97.12 212 VAL A N 1
ATOM 1665 C CA . VAL A 1 212 ? -9.889 12.628 0.558 1.00 97.12 212 VAL A CA 1
ATOM 1666 C C . VAL A 1 212 ? -11.306 12.886 0.064 1.00 97.12 212 VAL A C 1
ATOM 1668 O O . VAL A 1 212 ? -11.503 13.677 -0.858 1.00 97.12 212 VAL A O 1
ATOM 1671 N N . ILE A 1 213 ? -12.305 12.241 0.666 1.00 97.50 213 ILE A N 1
ATOM 1672 C CA . ILE A 1 213 ? -13.711 12.467 0.304 1.00 97.50 213 ILE A CA 1
ATOM 1673 C C . ILE A 1 213 ? -14.325 13.450 1.297 1.00 97.50 213 ILE A C 1
ATOM 1675 O O . ILE A 1 213 ? -14.274 13.231 2.506 1.00 97.50 213 ILE A O 1
ATOM 1679 N N . ALA A 1 214 ? -14.928 14.523 0.794 1.00 97.06 214 ALA A N 1
ATOM 1680 C CA . ALA A 1 214 ? -15.681 15.476 1.599 1.00 97.06 214 ALA A CA 1
ATOM 1681 C C . ALA A 1 214 ? -17.185 15.264 1.398 1.00 97.06 214 ALA A C 1
ATOM 1683 O O . ALA A 1 214 ? -17.675 15.295 0.271 1.00 97.06 214 ALA A O 1
ATOM 1684 N N . LEU A 1 215 ? -17.918 15.072 2.494 1.00 96.12 215 LEU A N 1
ATOM 1685 C CA . LEU A 1 215 ? -19.372 14.918 2.480 1.00 96.12 215 LEU A CA 1
ATOM 1686 C C . LEU A 1 215 ? -20.060 16.256 2.741 1.00 96.12 215 LEU A C 1
ATOM 1688 O O . LEU A 1 215 ? -19.719 16.957 3.700 1.00 96.12 215 LEU A O 1
ATOM 1692 N N . GLY A 1 216 ? -21.050 16.588 1.917 1.00 92.25 216 GLY A N 1
ATOM 1693 C CA . GLY A 1 216 ? -21.884 17.772 2.077 1.00 92.25 216 GLY A CA 1
ATOM 1694 C C . GLY A 1 216 ? -22.791 17.703 3.311 1.00 92.25 216 GLY A C 1
ATOM 1695 O O . GLY A 1 216 ? -23.134 16.638 3.828 1.00 92.25 216 GLY A O 1
ATOM 1696 N N . GLY A 1 217 ? -23.156 18.873 3.817 1.00 88.31 217 GLY A N 1
ATOM 1697 C CA . GLY A 1 217 ? -24.027 19.087 4.965 1.00 88.31 217 GLY A CA 1
ATOM 1698 C C . GLY A 1 217 ? -24.936 20.295 4.753 1.00 88.31 217 GLY A C 1
ATOM 1699 O O . GLY A 1 217 ? -24.807 21.028 3.773 1.00 88.31 217 GLY A O 1
ATOM 1700 N N . GLY A 1 218 ? -25.860 20.533 5.684 1.00 84.56 218 GLY A N 1
ATOM 1701 C CA . GLY A 1 218 ? -26.813 21.638 5.558 1.00 84.56 218 GLY A CA 1
ATOM 1702 C C . GLY A 1 218 ? -27.692 21.468 4.317 1.00 84.56 218 GLY A C 1
ATOM 1703 O O . GLY A 1 218 ? -28.421 20.492 4.215 1.00 84.56 218 GLY A O 1
ATOM 1704 N N . TRP A 1 219 ? -27.638 22.414 3.378 1.00 82.56 219 TRP A N 1
ATOM 1705 C CA . TRP A 1 219 ? -28.452 22.366 2.151 1.00 82.56 219 TRP A CA 1
ATOM 1706 C C . TRP A 1 219 ? -27.840 21.478 1.059 1.00 82.56 219 TRP A C 1
ATOM 1708 O O . TRP A 1 219 ? -28.494 21.213 0.060 1.00 82.56 219 TRP A O 1
ATOM 1718 N N . GLN A 1 220 ? -26.598 21.033 1.256 1.00 88.38 220 GLN A N 1
ATOM 1719 C CA . GLN A 1 220 ? -25.867 20.127 0.366 1.00 88.38 220 GLN A CA 1
ATOM 1720 C C . GLN A 1 220 ? -25.825 18.700 0.938 1.00 88.38 220 GLN A C 1
ATOM 1722 O O . GLN A 1 220 ? -24.923 17.924 0.622 1.00 88.38 220 GLN A O 1
ATOM 1727 N N . GLU A 1 221 ? -26.753 18.345 1.838 1.00 89.12 221 GLU A N 1
ATOM 1728 C CA . GLU A 1 221 ? -26.914 16.943 2.235 1.00 89.12 221 GLU A CA 1
ATOM 1729 C C . GLU A 1 221 ? -27.292 16.104 1.004 1.00 89.12 221 GLU A C 1
ATOM 1731 O O . GLU A 1 221 ? -28.193 16.467 0.256 1.00 89.12 221 GLU A O 1
ATOM 1736 N N . GLY A 1 222 ? -26.561 15.008 0.777 1.00 90.44 222 GLY A N 1
ATOM 1737 C CA . GLY A 1 222 ? -26.686 14.199 -0.444 1.00 90.44 222 GLY A CA 1
ATOM 1738 C C . GLY A 1 222 ? -25.607 14.468 -1.496 1.00 90.44 222 GLY A C 1
ATOM 1739 O O . GLY A 1 222 ? -25.485 13.702 -2.448 1.00 90.44 222 GLY A O 1
ATOM 1740 N N . GLU A 1 223 ? -24.783 15.501 -1.314 1.00 93.94 223 GLU A N 1
ATOM 1741 C CA . GLU A 1 223 ? -23.643 15.791 -2.187 1.00 93.94 223 GLU A CA 1
ATOM 1742 C C . GLU A 1 223 ? -22.320 15.319 -1.573 1.00 93.94 223 GLU A C 1
ATOM 1744 O O . GLU A 1 223 ? -22.144 15.304 -0.350 1.00 93.94 223 GLU A O 1
ATOM 1749 N N . PHE A 1 224 ? -21.357 14.963 -2.420 1.00 96.50 224 PHE A N 1
ATOM 1750 C CA . PHE A 1 224 ? -20.002 14.607 -2.008 1.00 96.50 224 PHE A CA 1
ATOM 1751 C C . PHE A 1 224 ? -18.976 15.056 -3.054 1.00 96.50 224 PHE A C 1
ATOM 1753 O O . PHE A 1 224 ? -19.295 15.259 -4.226 1.00 96.50 224 PHE A O 1
ATOM 1760 N N . PHE A 1 225 ? -17.740 15.246 -2.600 1.00 96.19 225 PHE A N 1
ATOM 1761 C CA . PHE A 1 225 ? -16.651 15.839 -3.371 1.00 96.19 225 PHE A CA 1
ATOM 1762 C C . PHE A 1 225 ? -15.383 15.009 -3.188 1.00 96.19 225 PHE A C 1
ATOM 1764 O O . PHE A 1 225 ? -15.103 14.529 -2.086 1.00 96.19 225 PHE A O 1
ATOM 1771 N N . LEU A 1 226 ? -14.592 14.882 -4.250 1.00 96.31 226 LEU A N 1
ATOM 1772 C CA . LEU A 1 226 ? -13.307 14.199 -4.236 1.00 96.31 226 LEU A CA 1
ATOM 1773 C C . LEU A 1 226 ? -12.178 15.231 -4.252 1.00 96.31 226 LEU A C 1
ATOM 1775 O O . LEU A 1 226 ? -12.018 16.000 -5.200 1.00 96.31 226 LEU A O 1
ATOM 1779 N N . ILE A 1 227 ? -11.376 15.245 -3.195 1.00 97.38 227 ILE A N 1
ATOM 1780 C CA . ILE A 1 227 ? -10.135 16.014 -3.128 1.00 97.38 227 ILE A CA 1
ATOM 1781 C C . ILE A 1 227 ? -9.005 15.091 -3.579 1.00 97.38 227 ILE A C 1
ATOM 1783 O O . ILE A 1 227 ? -8.866 13.994 -3.050 1.00 97.38 227 ILE A O 1
ATOM 1787 N N . THR A 1 228 ? -8.214 15.533 -4.551 1.00 95.81 228 THR A N 1
ATOM 1788 C CA . THR A 1 228 ? -7.045 14.824 -5.086 1.00 95.81 228 THR A CA 1
ATOM 1789 C C . THR A 1 228 ? -5.778 15.603 -4.760 1.00 95.81 228 THR A C 1
ATOM 1791 O O . THR A 1 228 ? -5.724 16.819 -4.965 1.00 95.81 228 THR A O 1
ATOM 1794 N N . VAL A 1 229 ? -4.753 14.901 -4.291 1.00 93.88 229 VAL A N 1
ATOM 1795 C CA . VAL A 1 229 ? -3.416 15.435 -4.023 1.00 93.88 229 VAL A CA 1
ATOM 1796 C C . VAL A 1 229 ? -2.430 14.728 -4.936 1.00 93.88 229 VAL A C 1
ATOM 1798 O O . VAL A 1 229 ? -2.361 13.502 -4.934 1.00 93.88 229 VAL A O 1
ATOM 1801 N N . ARG A 1 230 ? -1.675 15.489 -5.726 1.00 90.81 230 ARG A N 1
ATOM 1802 C CA . ARG A 1 230 ? -0.622 14.952 -6.596 1.00 90.81 230 ARG A CA 1
ATOM 1803 C C . ARG A 1 230 ? 0.564 15.902 -6.602 1.00 90.81 230 ARG A C 1
ATOM 1805 O O . ARG A 1 230 ? 0.392 17.076 -6.922 1.00 90.81 230 ARG A O 1
ATOM 1812 N N . ASP A 1 231 ? 1.739 15.404 -6.230 1.00 84.19 231 ASP A N 1
ATOM 1813 C CA . ASP A 1 231 ? 2.990 16.176 -6.176 1.00 84.19 231 ASP A CA 1
ATOM 1814 C C . ASP A 1 231 ? 2.850 17.501 -5.392 1.00 84.19 231 ASP A C 1
ATOM 1816 O O . ASP A 1 231 ? 3.302 18.561 -5.831 1.00 84.19 231 ASP A O 1
ATOM 1820 N N . GLY A 1 232 ? 2.156 17.458 -4.246 1.00 84.62 232 GLY A N 1
ATOM 1821 C CA . GLY A 1 232 ? 1.866 18.622 -3.393 1.00 84.62 232 GLY A CA 1
ATOM 1822 C C . GLY A 1 232 ? 0.755 19.552 -3.905 1.00 84.62 232 GLY A C 1
ATOM 1823 O O . GLY A 1 232 ? 0.370 20.495 -3.216 1.00 84.62 232 GLY A O 1
ATOM 1824 N N . ILE A 1 233 ? 0.198 19.305 -5.094 1.00 90.44 233 ILE A N 1
ATOM 1825 C CA . ILE A 1 233 ? -0.899 20.097 -5.658 1.00 90.44 233 ILE A CA 1
ATOM 1826 C C . ILE A 1 233 ? -2.232 19.500 -5.213 1.00 90.44 233 ILE A C 1
ATOM 1828 O O . ILE A 1 233 ? -2.565 18.367 -5.562 1.00 90.44 233 ILE A O 1
ATOM 1832 N N . VAL A 1 234 ? -3.022 20.297 -4.494 1.00 94.31 234 VAL A N 1
ATOM 1833 C CA . VAL A 1 234 ? -4.363 19.921 -4.032 1.00 94.31 234 VAL A CA 1
ATOM 1834 C C . VAL A 1 234 ? -5.424 20.454 -4.992 1.00 94.31 234 VAL A C 1
ATOM 1836 O O . VAL A 1 234 ? -5.467 21.649 -5.289 1.00 94.31 234 VAL A O 1
ATOM 1839 N N . LYS A 1 235 ? -6.310 19.574 -5.463 1.00 95.00 235 LYS A N 1
ATOM 1840 C CA . LYS A 1 235 ? -7.469 19.913 -6.302 1.00 95.00 235 LYS A CA 1
ATOM 1841 C C . LYS A 1 235 ? -8.732 19.313 -5.700 1.00 95.00 235 LYS A C 1
ATOM 1843 O O . LYS A 1 235 ? -8.736 18.145 -5.335 1.00 95.00 235 LYS A O 1
ATOM 1848 N N . ALA A 1 236 ? -9.806 20.088 -5.624 1.00 94.56 236 ALA A N 1
ATOM 1849 C CA . ALA A 1 236 ? -11.132 19.573 -5.290 1.00 94.56 236 ALA A CA 1
ATOM 1850 C C . ALA A 1 236 ? -11.974 19.449 -6.561 1.00 94.56 236 ALA A C 1
ATOM 1852 O O . ALA A 1 236 ? -11.959 20.355 -7.398 1.00 94.56 236 ALA A O 1
ATOM 1853 N N . SER A 1 237 ? -12.704 18.345 -6.694 1.00 93.56 237 SER A N 1
ATOM 1854 C CA . SER A 1 237 ? -13.710 18.177 -7.739 1.00 93.56 237 SER A CA 1
ATOM 1855 C C . SER A 1 237 ? -14.913 19.098 -7.510 1.00 93.56 237 SER A C 1
ATOM 1857 O O . SER A 1 237 ? -15.122 19.635 -6.418 1.00 93.56 237 SER A O 1
ATOM 1859 N N . GLY A 1 238 ? -15.754 19.227 -8.539 1.00 91.12 238 GLY A N 1
ATOM 1860 C CA . GLY A 1 238 ? -17.146 19.627 -8.343 1.00 91.12 238 GLY A CA 1
ATOM 1861 C C . GLY A 1 238 ? -17.932 18.573 -7.554 1.00 91.12 238 GLY A C 1
ATOM 1862 O O . GLY A 1 238 ? -17.401 17.516 -7.199 1.00 91.12 238 GLY A O 1
ATOM 1863 N N . SER A 1 239 ? -19.200 18.875 -7.281 1.00 92.44 239 SER A N 1
ATOM 1864 C CA . SER A 1 239 ? -20.141 17.909 -6.705 1.00 92.44 239 SER A CA 1
ATOM 1865 C C . SER A 1 239 ? -20.280 16.721 -7.657 1.00 92.44 239 SER A C 1
ATOM 1867 O O . SER A 1 239 ? -20.558 16.931 -8.838 1.00 92.44 239 SER A O 1
ATOM 1869 N N . LEU A 1 240 ? -20.041 15.504 -7.166 1.00 93.56 240 LEU A N 1
ATOM 1870 C CA . LEU A 1 240 ? -20.162 14.284 -7.966 1.00 93.56 240 LEU A CA 1
ATOM 1871 C C . LEU A 1 240 ? -21.642 13.907 -8.091 1.00 93.56 240 LEU A C 1
ATOM 1873 O O . LEU A 1 240 ? -22.324 13.698 -7.084 1.00 93.56 240 LEU A O 1
ATOM 1877 N N . ARG A 1 241 ? -22.143 13.900 -9.329 1.00 92.50 241 ARG A N 1
ATOM 1878 C CA . ARG A 1 241 ? -23.568 13.826 -9.673 1.00 92.50 241 ARG A CA 1
ATOM 1879 C C . ARG A 1 241 ? -23.759 13.021 -10.946 1.00 92.50 241 ARG A C 1
ATOM 1881 O O . ARG A 1 241 ? -22.910 13.069 -11.827 1.00 92.50 241 ARG A O 1
ATOM 1888 N N . GLU A 1 242 ? -24.913 12.384 -11.076 1.00 91.25 242 GLU A N 1
ATOM 1889 C CA . GLU A 1 242 ? -25.327 11.748 -12.324 1.00 91.25 242 GLU A CA 1
ATOM 1890 C C . GLU A 1 242 ? -26.258 12.700 -13.074 1.00 91.25 242 GLU A C 1
ATOM 1892 O O . GLU A 1 242 ? -27.356 12.971 -12.605 1.00 91.25 242 GLU A O 1
ATOM 1897 N N . LYS A 1 243 ? -25.852 13.224 -14.239 1.00 86.69 243 LYS A N 1
ATOM 1898 C CA . LYS A 1 243 ? -26.702 14.121 -15.062 1.00 86.69 243 LYS A CA 1
ATOM 1899 C C . LYS A 1 243 ? -27.353 15.264 -14.256 1.00 86.69 243 LYS A C 1
ATOM 1901 O O . LYS A 1 243 ? -28.512 15.596 -14.472 1.00 86.69 243 LYS A O 1
ATOM 1906 N N . GLU A 1 244 ? -26.584 15.859 -13.341 1.00 84.88 244 GLU A N 1
ATOM 1907 C CA . GLU A 1 244 ? -26.995 16.902 -12.377 1.00 84.88 244 GLU A CA 1
ATOM 1908 C C . GLU A 1 244 ? -27.835 16.437 -11.168 1.00 84.88 244 GLU A C 1
ATOM 1910 O O . GLU A 1 244 ? -28.027 17.233 -10.241 1.00 84.88 244 GLU A O 1
ATOM 1915 N N . GLU A 1 245 ? -28.246 15.168 -11.111 1.00 90.56 245 GLU A N 1
ATOM 1916 C CA . GLU A 1 245 ? -28.960 14.552 -9.986 1.00 90.56 245 GLU A CA 1
ATOM 1917 C C . GLU A 1 245 ? -27.999 14.129 -8.862 1.00 90.56 245 GLU A C 1
ATOM 1919 O O . GLU A 1 245 ? -26.897 13.612 -9.087 1.00 90.56 245 GLU A O 1
ATOM 1924 N N . THR A 1 246 ? -28.414 14.363 -7.617 1.00 92.81 246 THR A N 1
ATOM 1925 C CA . THR A 1 246 ? -27.696 13.919 -6.416 1.00 92.81 246 THR A CA 1
ATOM 1926 C C . THR A 1 246 ? -28.063 12.480 -6.059 1.00 92.81 246 THR A C 1
ATOM 1928 O O . THR A 1 246 ? -29.034 11.916 -6.566 1.00 92.81 246 THR A O 1
ATOM 1931 N N . VAL A 1 247 ? -27.350 11.880 -5.099 1.00 94.06 247 VAL A N 1
ATOM 1932 C CA . VAL A 1 247 ? -27.710 10.533 -4.628 1.00 94.06 247 VAL A CA 1
ATOM 1933 C C . VAL A 1 247 ? -29.113 10.484 -4.008 1.00 94.06 247 VAL A C 1
ATOM 1935 O O . VAL A 1 247 ? -29.766 9.445 -4.067 1.00 94.06 247 VAL A O 1
ATOM 1938 N N . CYS A 1 248 ? -29.599 11.594 -3.434 1.00 92.62 248 CYS A N 1
ATOM 1939 C CA . CYS A 1 248 ? -30.946 11.669 -2.867 1.00 92.62 248 CYS A CA 1
ATOM 1940 C C . CYS A 1 248 ? -32.030 11.5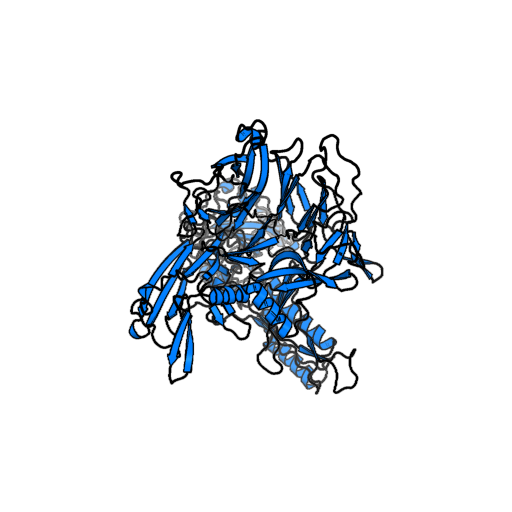99 -3.945 1.00 92.62 248 CYS A C 1
ATOM 1942 O O . CYS A 1 248 ? -33.043 10.922 -3.747 1.00 92.62 248 CYS A O 1
ATOM 1944 N N . ASP A 1 249 ? -31.786 12.251 -5.082 1.00 92.56 249 ASP A N 1
ATOM 1945 C CA . ASP A 1 249 ? -32.673 12.219 -6.244 1.00 92.56 249 ASP A CA 1
ATOM 1946 C C . ASP A 1 249 ? -32.723 10.800 -6.828 1.00 92.56 249 ASP A C 1
ATOM 1948 O O . ASP A 1 249 ? -33.809 10.251 -7.040 1.00 92.56 249 ASP A O 1
ATOM 1952 N N . PHE A 1 250 ? -31.557 10.152 -6.948 1.00 92.81 250 PHE A N 1
ATOM 1953 C CA . PHE A 1 250 ? -31.428 8.765 -7.405 1.00 92.81 250 PHE A CA 1
ATOM 1954 C C . PHE A 1 250 ? -32.227 7.777 -6.538 1.00 92.81 250 PHE A C 1
ATOM 1956 O O . PHE A 1 250 ? -33.005 6.972 -7.060 1.00 92.81 250 PHE A O 1
ATOM 1963 N N . VAL A 1 251 ? -32.105 7.852 -5.204 1.00 91.69 251 VAL A N 1
ATOM 1964 C CA . VAL A 1 251 ? -32.875 6.980 -4.290 1.00 91.69 251 VAL A CA 1
ATOM 1965 C C . VAL A 1 251 ? -34.339 7.410 -4.126 1.00 91.69 251 VAL A C 1
ATOM 1967 O O . VAL A 1 251 ? -35.094 6.739 -3.421 1.00 91.69 251 VAL A O 1
ATOM 1970 N N . ARG A 1 252 ? -34.765 8.496 -4.790 1.00 89.50 252 ARG A N 1
ATOM 1971 C CA . ARG A 1 252 ? -36.122 9.073 -4.742 1.00 89.50 252 ARG A CA 1
ATOM 1972 C C . ARG A 1 252 ? -36.593 9.419 -3.327 1.00 89.50 252 ARG A C 1
ATOM 1974 O O . ARG A 1 252 ? -37.782 9.312 -3.021 1.00 89.50 252 ARG A O 1
ATOM 1981 N N . ALA A 1 253 ? -35.667 9.841 -2.472 1.00 85.94 253 ALA A N 1
ATOM 1982 C CA . ALA A 1 253 ? -35.966 10.285 -1.117 1.00 85.94 253 ALA A CA 1
ATOM 1983 C C . ALA A 1 253 ? -36.256 11.790 -1.109 1.00 85.94 253 ALA A C 1
ATOM 1985 O O . ALA A 1 253 ? -35.503 12.574 -1.679 1.00 85.94 253 ALA A O 1
ATOM 1986 N N . SER A 1 254 ? -37.303 12.225 -0.401 1.00 81.44 254 SER A N 1
ATOM 1987 C CA . SER A 1 254 ? -37.607 13.662 -0.267 1.00 81.44 254 SER A CA 1
ATOM 1988 C C . SER A 1 254 ? -36.527 14.436 0.500 1.00 81.44 254 SER A C 1
ATOM 1990 O O . SER A 1 254 ? -36.397 15.645 0.339 1.00 81.44 254 SER A O 1
ATOM 1992 N N . ALA A 1 255 ? -35.790 13.743 1.369 1.00 88.94 255 ALA A N 1
ATOM 1993 C CA . ALA A 1 255 ? -34.604 14.237 2.051 1.00 88.94 255 ALA A CA 1
ATOM 1994 C C . ALA A 1 255 ? -33.710 13.041 2.400 1.00 88.94 255 ALA A C 1
ATOM 1996 O O . ALA A 1 255 ? -34.198 12.036 2.921 1.00 88.94 255 ALA A O 1
ATOM 1997 N N . CYS A 1 256 ? -32.410 13.138 2.136 1.00 93.31 256 CYS A N 1
ATOM 1998 C CA . CYS A 1 256 ? -31.451 12.095 2.484 1.00 93.31 256 CYS A CA 1
ATOM 1999 C C . CYS A 1 256 ? -30.104 12.698 2.894 1.00 93.31 256 CYS A C 1
ATOM 2001 O O . CYS A 1 256 ? -29.831 13.869 2.649 1.00 93.31 256 CYS A O 1
ATOM 2003 N N . SER A 1 257 ? -29.253 11.898 3.534 1.00 93.81 257 SER A N 1
ATOM 2004 C CA . SER A 1 257 ? -27.891 12.301 3.892 1.00 93.81 257 SER A CA 1
ATOM 2005 C C . SER A 1 257 ? -26.910 11.154 3.688 1.00 93.81 257 SER A C 1
ATOM 2007 O O . SER A 1 257 ? -27.215 10.000 3.999 1.00 93.81 257 SER A O 1
ATOM 2009 N N . ILE A 1 258 ? -25.704 11.474 3.219 1.00 95.94 258 ILE A N 1
ATOM 2010 C CA . ILE A 1 258 ? -24.598 10.516 3.152 1.00 95.94 258 ILE A CA 1
ATOM 2011 C C . ILE A 1 258 ? -23.955 10.454 4.541 1.00 95.94 258 ILE A C 1
ATOM 2013 O O . ILE A 1 258 ? -23.518 11.471 5.083 1.00 95.94 258 ILE A O 1
ATOM 2017 N N . LYS A 1 259 ? -23.930 9.266 5.150 1.00 95.31 259 LYS A N 1
ATOM 2018 C CA . LYS A 1 259 ? -23.320 9.041 6.471 1.00 95.31 259 LYS A CA 1
ATOM 2019 C C . LYS A 1 259 ? -21.830 8.741 6.383 1.00 95.31 259 LYS A C 1
ATOM 2021 O O . LYS A 1 259 ? -21.087 9.131 7.278 1.00 95.31 259 LYS A O 1
ATOM 2026 N N . TRP A 1 260 ? -21.409 8.041 5.333 1.00 96.88 260 TRP A N 1
ATOM 2027 C CA . TRP A 1 260 ? -20.025 7.628 5.131 1.00 96.88 260 TRP A CA 1
ATOM 2028 C C . TRP A 1 260 ? -19.770 7.310 3.660 1.00 96.88 260 TRP A C 1
ATOM 2030 O O . TRP A 1 260 ? -20.678 6.837 2.973 1.00 96.88 260 TRP A O 1
ATOM 2040 N N . ALA A 1 261 ? -18.535 7.507 3.208 1.00 96.94 261 ALA A N 1
ATOM 2041 C CA . ALA A 1 261 ? -18.075 7.088 1.893 1.00 96.94 261 ALA A CA 1
ATOM 2042 C C . ALA A 1 261 ? -16.742 6.332 1.981 1.00 96.94 261 ALA A C 1
ATOM 2044 O O . ALA A 1 261 ? -15.893 6.641 2.818 1.00 96.94 261 ALA A O 1
ATOM 2045 N N . THR A 1 262 ? -16.551 5.340 1.113 1.00 95.31 262 THR A N 1
ATOM 2046 C CA . THR A 1 262 ? -15.271 4.637 0.945 1.00 95.31 262 THR A CA 1
ATOM 2047 C C . THR A 1 262 ? -14.952 4.460 -0.534 1.00 95.31 262 THR A C 1
ATOM 2049 O O . THR A 1 262 ? -15.852 4.249 -1.345 1.00 95.31 262 THR A O 1
ATOM 2052 N N . TYR A 1 263 ? -13.675 4.566 -0.895 1.00 93.06 263 TYR A N 1
ATOM 2053 C CA . TYR A 1 263 ? -13.219 4.505 -2.280 1.00 93.06 263 TYR A CA 1
ATOM 2054 C C . TYR A 1 263 ? -12.507 3.174 -2.552 1.00 93.06 263 TYR A C 1
ATOM 2056 O O . TYR A 1 263 ? -11.443 2.909 -1.989 1.00 93.06 263 TYR A O 1
ATOM 2064 N N . SER A 1 264 ? -13.082 2.345 -3.428 1.00 89.50 264 SER A N 1
ATOM 2065 C CA . SER A 1 264 ? -12.399 1.190 -4.016 1.00 89.50 264 SER A CA 1
ATOM 2066 C C . SER A 1 264 ? -11.602 1.646 -5.234 1.00 89.50 264 SER A C 1
ATOM 2068 O O . SER A 1 264 ? -12.160 1.857 -6.308 1.00 89.50 264 SER A O 1
ATOM 2070 N N . LEU A 1 265 ? -10.291 1.804 -5.057 1.00 81.12 265 LEU A N 1
ATOM 2071 C CA . LEU A 1 265 ? -9.386 2.256 -6.121 1.00 81.12 265 LEU A CA 1
ATOM 2072 C C . LEU A 1 265 ? -9.222 1.217 -7.235 1.00 81.12 265 LEU A C 1
ATOM 2074 O O . LEU A 1 265 ? -9.100 1.595 -8.390 1.00 81.12 265 LEU A O 1
ATOM 2078 N N . GLY A 1 266 ? -9.231 -0.079 -6.898 1.00 72.31 266 GLY A N 1
ATOM 2079 C CA . GLY A 1 266 ? -9.091 -1.152 -7.891 1.00 72.31 266 GLY A CA 1
ATOM 2080 C C . GLY A 1 266 ? -10.260 -1.205 -8.874 1.00 72.31 266 GLY A C 1
ATOM 2081 O O . GLY A 1 266 ? -10.050 -1.445 -10.057 1.00 72.31 266 GLY A O 1
ATOM 2082 N N . ASP A 1 267 ? -11.467 -0.911 -8.384 1.00 78.50 267 ASP A N 1
ATOM 2083 C CA . ASP A 1 267 ? -12.683 -0.875 -9.201 1.00 78.50 267 ASP A CA 1
ATOM 2084 C C . ASP A 1 267 ? -12.957 0.523 -9.787 1.00 78.50 267 ASP A C 1
ATOM 2086 O O . ASP A 1 267 ? -13.856 0.665 -10.611 1.00 78.50 267 ASP A O 1
ATOM 2090 N N . ASN A 1 268 ? -12.241 1.553 -9.318 1.00 87.94 268 ASN A N 1
ATOM 2091 C CA . ASN A 1 268 ? -12.541 2.971 -9.538 1.00 87.94 268 ASN A CA 1
ATOM 2092 C C . ASN A 1 268 ? -13.980 3.370 -9.119 1.00 87.94 268 ASN A C 1
ATOM 2094 O O . ASN A 1 268 ? -14.702 4.074 -9.827 1.00 87.94 268 ASN A O 1
ATOM 2098 N N . ARG A 1 269 ? -14.427 2.892 -7.946 1.00 92.81 269 ARG A N 1
ATOM 2099 C CA . ARG A 1 269 ? -15.813 3.050 -7.450 1.00 92.81 269 ARG A CA 1
ATOM 2100 C C . ARG A 1 269 ? -15.886 3.632 -6.047 1.00 92.81 269 ARG A C 1
ATOM 2102 O O . ARG A 1 269 ? -15.172 3.177 -5.151 1.00 92.81 269 ARG A O 1
ATOM 2109 N N . ILE A 1 270 ? -16.814 4.559 -5.816 1.00 95.62 270 ILE A N 1
ATOM 2110 C CA . ILE A 1 270 ? -17.077 5.132 -4.486 1.00 95.62 270 ILE A CA 1
ATOM 2111 C C . ILE A 1 270 ? -18.365 4.535 -3.918 1.00 95.62 270 ILE A C 1
ATOM 2113 O O . ILE A 1 270 ? -19.434 4.698 -4.493 1.00 95.62 270 ILE A O 1
ATOM 2117 N N . TYR A 1 271 ? -18.275 3.871 -2.768 1.00 96.19 271 TYR A N 1
ATOM 2118 C CA . TYR A 1 271 ? -19.424 3.306 -2.060 1.00 96.19 271 TYR A CA 1
ATOM 2119 C C . TYR A 1 271 ? -19.923 4.290 -1.008 1.00 96.19 271 TYR A C 1
ATOM 2121 O O . TYR A 1 271 ? -19.147 4.777 -0.181 1.00 96.19 271 TYR A O 1
ATOM 2129 N N . LEU A 1 272 ? -21.226 4.548 -1.022 1.00 97.12 272 LEU A N 1
ATOM 2130 C CA . LEU A 1 272 ? -21.919 5.527 -0.199 1.00 97.12 272 LEU A CA 1
ATOM 2131 C C . LEU A 1 272 ? -22.904 4.820 0.733 1.00 97.12 272 LEU A C 1
ATOM 2133 O O . LEU A 1 272 ? -23.723 4.011 0.296 1.00 97.12 272 LEU A O 1
ATOM 2137 N N . LEU A 1 273 ? -22.853 5.166 2.019 1.00 97.19 273 LEU A N 1
ATOM 2138 C CA . LEU A 1 273 ? -23.887 4.817 2.990 1.00 97.19 273 LEU A CA 1
ATOM 2139 C C . LEU A 1 273 ? -24.904 5.956 3.053 1.00 97.19 273 LEU A C 1
ATOM 2141 O O . LEU A 1 273 ? -24.610 7.020 3.607 1.00 97.19 273 LEU A O 1
ATOM 2145 N N . VAL A 1 274 ? -26.094 5.726 2.509 1.00 96.56 274 VAL A N 1
ATOM 2146 C CA . VAL A 1 274 ? -27.153 6.733 2.386 1.00 96.56 274 VAL A CA 1
ATOM 2147 C C . VAL A 1 274 ? -28.248 6.462 3.412 1.00 96.56 274 VAL A C 1
ATOM 2149 O O . VAL A 1 274 ? -28.700 5.330 3.578 1.00 96.56 274 VAL A O 1
ATOM 2152 N N . HIS A 1 275 ? -28.672 7.510 4.112 1.00 95.19 275 HIS A N 1
ATOM 2153 C CA . HIS A 1 275 ? -29.767 7.482 5.078 1.00 95.19 275 HIS A CA 1
ATOM 2154 C C . HIS A 1 275 ? -30.914 8.368 4.598 1.00 95.19 275 HIS A C 1
ATOM 2156 O O . HIS A 1 275 ? -30.699 9.555 4.340 1.00 95.19 275 HIS A O 1
ATOM 2162 N N . GLU A 1 276 ? -32.121 7.811 4.526 1.00 92.94 276 GLU A N 1
ATOM 2163 C CA . GLU A 1 276 ? -33.335 8.549 4.171 1.00 92.94 276 GLU A CA 1
ATOM 2164 C C . GLU A 1 276 ? -33.912 9.251 5.408 1.00 92.94 276 GLU A C 1
ATOM 2166 O O . GLU A 1 276 ? -34.355 8.621 6.373 1.00 92.94 276 GLU A O 1
ATOM 2171 N N . THR A 1 277 ? -33.892 10.582 5.383 1.00 86.94 277 THR A N 1
ATOM 2172 C CA . THR A 1 277 ? -34.199 11.429 6.535 1.00 86.94 277 THR A CA 1
ATOM 2173 C C . THR A 1 277 ? -35.665 11.276 6.943 1.00 86.94 277 THR A C 1
ATOM 2175 O O . THR A 1 277 ? -36.571 11.443 6.133 1.00 86.94 277 THR A O 1
ATOM 2178 N N . GLY A 1 278 ? -35.913 10.992 8.224 1.00 83.19 278 GLY A N 1
ATOM 2179 C CA . GLY A 1 278 ? -37.266 10.757 8.750 1.00 83.19 278 GLY A CA 1
ATOM 2180 C C . GLY A 1 278 ? -37.724 9.295 8.691 1.00 83.19 278 GLY A C 1
ATOM 2181 O O . GLY A 1 278 ? -38.840 9.001 9.117 1.00 83.19 278 GLY A O 1
ATOM 2182 N N . THR A 1 279 ? -36.869 8.381 8.225 1.00 87.81 279 THR A N 1
ATOM 2183 C CA . THR A 1 279 ? -37.107 6.930 8.228 1.00 87.81 279 THR A CA 1
ATOM 2184 C C . THR A 1 279 ? -35.942 6.182 8.888 1.00 87.81 279 THR A C 1
ATOM 2186 O O . THR A 1 279 ? -34.875 6.753 9.095 1.00 87.81 279 THR A O 1
ATOM 2189 N N . ASP A 1 280 ? -36.119 4.890 9.180 1.00 86.69 280 ASP A N 1
ATOM 2190 C CA . ASP A 1 280 ? -35.030 4.003 9.629 1.00 86.69 280 ASP A CA 1
ATOM 2191 C C . ASP A 1 280 ? -34.267 3.361 8.442 1.00 86.69 280 ASP A C 1
ATOM 2193 O O . ASP A 1 280 ? -33.405 2.496 8.635 1.00 86.69 280 ASP A O 1
ATOM 2197 N N . LYS A 1 281 ? -34.556 3.771 7.198 1.00 91.69 281 LYS A N 1
ATOM 2198 C CA . LYS A 1 281 ? -34.011 3.142 5.990 1.00 91.69 281 LYS A CA 1
ATOM 2199 C C . LYS A 1 281 ? -32.595 3.606 5.686 1.00 91.69 281 LYS A C 1
ATOM 2201 O O . LYS A 1 281 ? -32.278 4.799 5.696 1.00 91.69 281 LYS A O 1
ATOM 2206 N N . HIS A 1 282 ? -31.754 2.630 5.364 1.00 95.00 282 HIS A N 1
ATOM 2207 C CA . HIS A 1 282 ? -30.375 2.846 4.955 1.00 95.00 282 HIS A CA 1
ATOM 2208 C C . HIS A 1 282 ? -30.061 2.000 3.723 1.00 95.00 282 HIS A C 1
ATOM 2210 O O . HIS A 1 282 ? -30.421 0.823 3.652 1.00 95.00 282 HIS A O 1
ATOM 2216 N N . THR A 1 283 ? -29.374 2.596 2.757 1.00 95.19 283 THR A N 1
ATOM 2217 C CA . THR A 1 283 ? -29.024 1.946 1.491 1.00 95.19 283 THR A CA 1
ATOM 2218 C C . THR A 1 283 ? -27.545 2.119 1.186 1.00 95.19 283 THR A C 1
ATOM 2220 O O . THR A 1 283 ? -26.916 3.102 1.587 1.00 95.19 283 THR A O 1
ATOM 2223 N N . ILE A 1 284 ? -26.985 1.126 0.499 1.00 96.12 284 ILE A N 1
ATOM 2224 C CA . ILE A 1 284 ? -25.660 1.209 -0.104 1.00 96.12 284 ILE A CA 1
ATOM 2225 C C . ILE A 1 284 ? -25.846 1.535 -1.580 1.00 96.12 284 ILE A C 1
ATOM 2227 O O . ILE A 1 284 ? -26.482 0.776 -2.317 1.00 96.12 284 ILE A O 1
ATOM 2231 N N . VAL A 1 285 ? -25.277 2.663 -1.987 1.00 96.12 285 VAL A N 1
ATOM 2232 C CA . VAL A 1 285 ? -25.232 3.125 -3.376 1.00 96.12 285 VAL A CA 1
ATOM 2233 C C . VAL A 1 285 ? -23.770 3.198 -3.788 1.00 96.12 285 VAL A C 1
ATOM 2235 O O . VAL A 1 285 ? -22.922 3.573 -2.980 1.00 96.12 285 VAL A O 1
ATOM 2238 N N . VAL A 1 286 ? -23.457 2.831 -5.023 1.00 95.69 286 VAL A N 1
ATOM 2239 C CA . VAL A 1 286 ? -22.122 3.016 -5.593 1.00 95.69 286 VAL A CA 1
ATOM 2240 C C . VAL A 1 286 ? -22.168 4.101 -6.662 1.00 95.69 286 VAL A C 1
ATOM 2242 O O . VAL A 1 286 ? -23.146 4.209 -7.393 1.00 95.69 286 VAL A O 1
ATOM 2245 N N . TYR A 1 287 ? -21.118 4.910 -6.733 1.00 96.38 287 TYR A N 1
ATOM 2246 C CA . TYR A 1 287 ? -20.878 5.861 -7.810 1.00 96.38 287 TYR A CA 1
ATOM 2247 C C . TYR A 1 287 ? -19.705 5.371 -8.660 1.00 96.38 287 TYR A C 1
ATOM 2249 O O . TYR A 1 287 ? -18.600 5.160 -8.140 1.00 96.38 287 TYR A O 1
ATOM 2257 N N . LEU A 1 288 ? -19.961 5.170 -9.951 1.00 94.38 288 LEU A N 1
ATOM 2258 C CA . LEU A 1 288 ? -18.971 4.795 -10.957 1.00 94.38 288 LEU A CA 1
ATOM 2259 C C . LEU A 1 288 ? -18.275 6.068 -11.449 1.00 94.38 288 LEU A C 1
ATOM 2261 O O . LEU A 1 288 ? -18.911 6.908 -12.081 1.00 94.38 288 LEU A O 1
ATOM 2265 N N . LEU A 1 289 ? -16.979 6.229 -11.158 1.00 90.19 289 LEU A N 1
ATOM 2266 C CA . LEU A 1 289 ? -16.252 7.455 -11.516 1.00 90.19 289 LEU A CA 1
ATOM 2267 C C . LEU A 1 289 ? -16.063 7.617 -13.029 1.00 90.19 289 LEU A C 1
ATOM 2269 O O . LEU A 1 289 ? -16.096 8.743 -13.508 1.00 90.19 289 LEU A O 1
ATOM 2273 N N . ASP A 1 290 ? -15.886 6.517 -13.764 1.00 88.81 290 ASP A N 1
ATOM 2274 C CA . ASP A 1 290 ? -15.648 6.551 -15.215 1.00 88.81 290 ASP A CA 1
ATOM 2275 C C . ASP A 1 290 ? -16.913 6.872 -16.025 1.00 88.81 290 ASP A C 1
ATOM 2277 O O . ASP A 1 290 ? -16.837 7.499 -17.079 1.00 88.81 290 ASP A O 1
ATOM 2281 N N . GLU A 1 291 ? -18.076 6.443 -15.531 1.00 89.81 291 GLU A N 1
ATOM 2282 C CA . GLU A 1 291 ? -19.371 6.597 -16.209 1.00 89.81 291 GLU A CA 1
ATOM 2283 C C . GLU A 1 291 ? -20.213 7.752 -15.646 1.00 89.81 291 GLU A C 1
ATOM 2285 O O . GLU A 1 291 ? -21.235 8.104 -16.233 1.00 89.81 291 GLU A O 1
ATOM 2290 N N . GLU A 1 292 ? -19.800 8.330 -14.512 1.00 91.75 292 GLU A N 1
ATOM 2291 C CA . GLU A 1 292 ? -20.547 9.341 -13.752 1.00 91.75 292 GLU A CA 1
ATOM 2292 C C . GLU A 1 292 ? -21.996 8.904 -13.441 1.00 91.75 292 GLU A C 1
ATOM 2294 O O . GLU A 1 292 ? -22.956 9.657 -13.614 1.00 91.75 292 GLU A O 1
ATOM 2299 N N . HIS A 1 293 ? -22.154 7.656 -12.985 1.00 94.44 293 HIS A N 1
ATOM 2300 C CA . HIS A 1 293 ? -23.449 6.987 -12.798 1.00 94.44 293 HIS A CA 1
ATOM 2301 C C . HIS A 1 293 ? -23.601 6.384 -11.392 1.00 94.44 293 HIS A C 1
ATOM 2303 O O . HIS A 1 293 ? -22.624 5.889 -10.815 1.00 94.44 293 HIS A O 1
ATOM 2309 N N . PHE A 1 294 ? -24.823 6.400 -10.842 1.00 95.81 294 PHE A N 1
ATOM 2310 C CA . PHE A 1 294 ? -25.157 5.727 -9.586 1.00 95.81 294 PHE A CA 1
ATOM 2311 C C . PHE A 1 294 ? -25.774 4.343 -9.815 1.00 95.81 294 PHE A C 1
ATOM 2313 O O . PHE A 1 294 ? -26.732 4.188 -10.566 1.00 95.81 294 PHE A O 1
ATOM 2320 N N . GLU A 1 295 ? -25.320 3.345 -9.055 1.00 95.00 295 GLU A N 1
ATOM 2321 C CA . GLU A 1 295 ? -25.959 2.028 -9.002 1.00 95.00 295 GLU A CA 1
ATOM 2322 C C . GLU A 1 295 ? -26.389 1.674 -7.575 1.00 95.00 295 GLU A C 1
ATOM 2324 O O . GLU A 1 295 ? -25.681 1.895 -6.586 1.00 95.00 295 GLU A O 1
ATOM 2329 N N . PHE A 1 296 ? -27.571 1.073 -7.459 1.00 94.25 296 PHE A N 1
ATOM 2330 C CA . PHE A 1 296 ? -28.051 0.524 -6.198 1.00 94.25 296 PHE A CA 1
ATOM 2331 C C . PHE A 1 296 ? -27.383 -0.827 -5.921 1.00 94.25 296 PHE A C 1
ATOM 2333 O O . PHE A 1 296 ? -27.410 -1.713 -6.772 1.00 94.25 296 PHE A O 1
ATOM 2340 N N . ILE A 1 297 ? -26.850 -1.010 -4.708 1.00 93.06 297 ILE A N 1
ATOM 2341 C CA . ILE A 1 297 ? -26.156 -2.244 -4.318 1.00 93.06 297 ILE A CA 1
ATOM 2342 C C . ILE A 1 297 ? -26.967 -3.062 -3.314 1.00 93.06 297 ILE A C 1
ATOM 2344 O O . ILE A 1 297 ? -27.223 -4.243 -3.541 1.00 93.06 297 ILE A O 1
ATOM 2348 N N . TYR A 1 298 ? -27.363 -2.462 -2.186 1.00 93.19 298 TYR A N 1
ATOM 2349 C CA . TYR A 1 298 ? -27.961 -3.225 -1.089 1.00 93.19 298 TYR A CA 1
ATOM 2350 C C . TYR A 1 298 ? -28.879 -2.387 -0.194 1.00 93.19 298 TYR A C 1
ATOM 2352 O O . TYR A 1 298 ? -28.562 -1.250 0.162 1.00 93.19 298 TYR A O 1
ATOM 2360 N N . HIS A 1 299 ? -30.003 -2.980 0.226 1.00 92.25 299 HIS A N 1
ATOM 2361 C CA . HIS A 1 299 ? -30.889 -2.411 1.242 1.00 92.25 299 HIS A CA 1
ATOM 2362 C C . HIS A 1 299 ? -30.521 -2.981 2.612 1.00 92.25 299 HIS A C 1
ATOM 2364 O O . HIS A 1 299 ? -30.669 -4.179 2.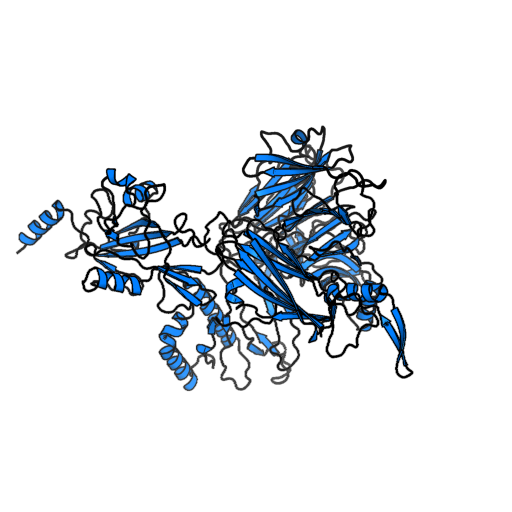858 1.00 92.25 299 HIS A O 1
ATOM 2370 N N . ILE A 1 300 ? -30.079 -2.127 3.532 1.00 93.75 300 ILE A N 1
ATOM 2371 C CA . ILE A 1 300 ? -29.704 -2.571 4.875 1.00 93.75 300 ILE A CA 1
ATOM 2372 C C . ILE A 1 300 ? -30.986 -2.907 5.655 1.00 93.75 300 ILE A C 1
ATOM 2374 O O . ILE A 1 300 ? -31.941 -2.128 5.615 1.00 93.75 300 ILE A O 1
ATOM 2378 N N . PRO A 1 301 ? -31.051 -4.049 6.366 1.00 93.19 301 PRO A N 1
ATOM 2379 C CA . PRO A 1 301 ? -32.211 -4.371 7.189 1.00 93.19 301 PRO A CA 1
ATOM 2380 C C . PRO A 1 301 ? -32.482 -3.285 8.235 1.00 93.19 301 PRO A C 1
ATOM 2382 O O . PRO A 1 301 ? -31.562 -2.852 8.920 1.00 93.19 301 PRO A O 1
ATOM 2385 N N . GLU A 1 302 ? -33.743 -2.883 8.407 1.00 93.06 302 GLU A N 1
ATOM 2386 C CA . GLU A 1 302 ? -34.128 -1.847 9.385 1.00 93.06 302 GLU A CA 1
ATOM 2387 C C . GLU A 1 302 ? -33.968 -2.322 10.840 1.00 93.06 302 GLU A C 1
ATOM 2389 O O . GLU A 1 302 ? -33.804 -1.526 11.765 1.00 93.06 302 GLU A O 1
ATOM 2394 N N . LYS A 1 303 ? -34.026 -3.639 11.063 1.00 93.38 303 LYS A N 1
ATOM 2395 C CA . LYS A 1 303 ? -33.925 -4.272 12.381 1.00 93.38 303 LYS A CA 1
ATOM 2396 C C . LYS A 1 303 ? -32.717 -5.194 12.453 1.00 93.38 303 LYS A C 1
ATOM 2398 O O . LYS A 1 303 ? -32.306 -5.782 11.455 1.00 93.38 303 LYS A O 1
ATOM 2403 N N . VAL A 1 304 ? -32.157 -5.348 13.651 1.00 92.44 304 VAL A N 1
ATOM 2404 C CA . VAL A 1 304 ? -31.004 -6.232 13.874 1.00 92.44 304 VAL A CA 1
ATOM 2405 C C . VAL A 1 304 ? -31.458 -7.698 13.771 1.00 92.44 304 VAL A C 1
ATOM 2407 O O . VAL A 1 304 ? -32.414 -8.063 14.469 1.00 92.44 304 VAL A O 1
ATOM 2410 N N . PRO A 1 305 ? -30.814 -8.544 12.941 1.00 92.00 305 PRO A N 1
ATOM 2411 C CA . PRO A 1 305 ? -31.127 -9.971 12.852 1.00 92.00 305 PRO A CA 1
ATOM 2412 C C . PRO A 1 305 ? -30.956 -10.686 14.200 1.00 92.00 305 PRO A C 1
ATOM 2414 O O . PRO A 1 305 ? -30.106 -10.328 15.016 1.00 92.00 305 PRO A O 1
ATOM 2417 N N . LYS A 1 306 ? -31.766 -11.713 14.455 1.00 90.44 306 LYS A N 1
ATOM 2418 C CA . LYS A 1 306 ? -31.696 -12.511 15.682 1.00 90.44 306 LYS A CA 1
ATOM 2419 C C . LYS A 1 306 ? -30.446 -13.390 15.656 1.00 90.44 306 LYS A C 1
ATOM 2421 O O . LYS A 1 306 ? -30.187 -14.065 14.666 1.00 90.44 306 LYS A O 1
ATOM 2426 N N . ALA A 1 307 ? -29.693 -13.383 16.755 1.00 83.94 307 ALA A N 1
ATOM 2427 C CA . ALA A 1 307 ? -28.445 -14.129 16.874 1.00 83.94 307 ALA A CA 1
ATOM 2428 C C . ALA A 1 307 ? -28.619 -15.645 16.653 1.00 83.94 307 ALA A C 1
ATOM 2430 O O . ALA A 1 307 ? -29.673 -16.214 16.945 1.00 83.94 307 ALA A O 1
ATOM 2431 N N . SER A 1 308 ? -27.551 -16.276 16.162 1.00 79.00 308 SER A N 1
ATOM 2432 C CA . SER A 1 308 ? -27.441 -17.713 15.894 1.00 79.00 308 SER A CA 1
ATOM 2433 C C . SER A 1 308 ? -26.386 -18.340 16.803 1.00 79.00 308 SER A C 1
ATOM 2435 O O . SER A 1 308 ? -25.364 -17.712 17.088 1.00 79.00 308 SER A O 1
ATOM 2437 N N . ASP A 1 309 ? -26.578 -19.608 17.171 1.00 77.56 309 ASP A N 1
ATOM 2438 C CA . ASP A 1 309 ? -25.609 -20.394 17.954 1.00 77.56 309 ASP A CA 1
ATOM 2439 C C . ASP A 1 309 ? -24.250 -20.536 17.242 1.00 77.56 309 ASP A C 1
ATOM 2441 O O . ASP A 1 309 ? -23.235 -20.830 17.866 1.00 77.56 309 ASP A O 1
ATOM 2445 N N . LYS A 1 310 ? -24.213 -20.308 15.921 1.00 75.06 310 LYS A N 1
ATOM 2446 C CA . LYS A 1 310 ? -22.999 -20.382 15.091 1.00 75.06 310 LYS A CA 1
ATOM 2447 C C . LYS A 1 310 ? -22.155 -19.099 15.107 1.00 75.06 310 LYS A C 1
ATOM 2449 O O . LYS A 1 310 ? -21.101 -19.074 14.478 1.00 75.06 310 LYS A O 1
ATOM 2454 N N . GLY A 1 311 ? -22.615 -18.029 15.762 1.00 82.38 311 GLY A N 1
ATOM 2455 C CA . GLY A 1 311 ? -21.910 -16.739 15.830 1.00 82.38 311 GLY A CA 1
ATOM 2456 C C . GLY A 1 311 ? -22.078 -15.832 14.602 1.00 82.38 311 GLY A C 1
ATOM 2457 O O . GLY A 1 311 ? -21.583 -14.706 14.600 1.00 82.38 311 GLY A O 1
ATOM 2458 N N . PHE A 1 312 ? -22.801 -16.279 13.572 1.00 89.19 312 PHE A N 1
ATOM 2459 C CA . PHE A 1 312 ? -23.157 -15.465 12.410 1.00 89.19 312 PHE A CA 1
ATOM 2460 C C . PHE A 1 312 ? -24.517 -15.866 11.820 1.00 89.19 312 PHE A C 1
ATOM 2462 O O . PHE A 1 312 ? -25.006 -16.980 12.040 1.00 89.19 312 PHE A O 1
ATOM 2469 N N . VAL A 1 313 ? -25.110 -14.959 11.041 1.00 90.62 313 VAL A N 1
ATOM 2470 C CA . VAL A 1 313 ? -26.369 -15.150 10.305 1.00 90.62 313 VAL A CA 1
ATOM 2471 C C . VAL A 1 313 ? -26.168 -14.705 8.860 1.00 90.62 313 VAL A C 1
ATOM 2473 O O . VAL A 1 313 ? -25.752 -13.577 8.620 1.00 90.62 313 VAL A O 1
ATOM 2476 N N . LEU A 1 314 ? -26.454 -15.576 7.895 1.00 90.62 314 LEU A N 1
ATOM 2477 C CA . LEU A 1 314 ? -26.453 -15.211 6.478 1.00 90.62 314 LEU A CA 1
ATOM 2478 C C . LEU A 1 314 ? -27.766 -14.496 6.142 1.00 90.62 314 LEU A C 1
ATOM 2480 O O . LEU A 1 314 ? -28.827 -14.994 6.508 1.00 90.62 314 LEU A O 1
ATOM 2484 N N . LEU A 1 315 ? -27.696 -13.346 5.473 1.00 90.56 315 LEU A N 1
ATOM 2485 C CA . LEU A 1 315 ? -28.869 -12.547 5.123 1.00 90.56 315 LEU A CA 1
ATOM 2486 C C . LEU A 1 315 ? -29.392 -12.957 3.741 1.00 90.56 315 LEU A C 1
ATOM 2488 O O . LEU A 1 315 ? -28.937 -12.452 2.720 1.00 90.56 315 LEU A O 1
ATOM 2492 N N . LEU A 1 316 ? -30.343 -13.889 3.724 1.00 85.94 316 LEU A N 1
ATOM 2493 C CA . LEU A 1 316 ? -31.049 -14.387 2.536 1.00 85.94 316 LEU A CA 1
ATOM 2494 C C . LEU A 1 316 ? -32.497 -13.873 2.442 1.00 85.94 316 LEU A C 1
ATOM 2496 O O . LEU A 1 316 ? -33.175 -14.117 1.446 1.00 85.94 316 LEU A O 1
ATOM 2500 N N . GLY A 1 317 ? -32.982 -13.182 3.476 1.00 83.38 317 GLY A N 1
ATOM 2501 C CA . GLY A 1 317 ? -34.342 -12.641 3.564 1.00 83.38 317 GLY A CA 1
ATOM 2502 C C . GLY A 1 317 ? -35.345 -13.559 4.271 1.00 83.38 317 GLY A C 1
ATOM 2503 O O . GLY A 1 317 ? -36.528 -13.230 4.324 1.00 83.38 317 GLY A O 1
ATOM 2504 N N . LEU A 1 318 ? -34.898 -14.683 4.840 1.00 84.88 318 LEU A N 1
ATOM 2505 C CA . LEU A 1 318 ? -35.731 -15.622 5.613 1.00 84.88 318 LEU A CA 1
ATOM 2506 C C . LEU A 1 318 ? -35.516 -15.484 7.129 1.00 84.88 318 LEU A C 1
ATOM 2508 O O . LEU A 1 318 ? -36.011 -16.280 7.930 1.00 84.88 318 LEU A O 1
ATOM 2512 N N . GLU A 1 319 ? -34.774 -14.455 7.523 1.00 88.50 319 GLU A N 1
ATOM 2513 C CA . GLU A 1 319 ? -34.156 -14.374 8.834 1.00 88.50 319 GLU A CA 1
ATOM 2514 C C . GLU A 1 319 ? -35.123 -13.741 9.830 1.00 88.50 319 GLU A C 1
ATOM 2516 O O . GLU A 1 319 ? -35.910 -12.850 9.509 1.00 88.50 319 GLU A O 1
ATOM 2521 N N . HIS A 1 320 ? -35.055 -14.181 11.083 1.00 89.94 320 HIS A N 1
ATOM 2522 C CA . HIS A 1 320 ? -35.814 -13.541 12.149 1.00 89.94 320 HIS A CA 1
ATOM 2523 C C . HIS A 1 320 ? -35.100 -12.282 12.630 1.00 89.94 320 HIS A C 1
ATOM 2525 O O . HIS A 1 320 ? -33.881 -12.275 12.785 1.00 89.94 320 HIS A O 1
ATOM 2531 N N . TYR A 1 321 ? -35.867 -11.241 12.944 1.00 91.50 321 TYR A N 1
ATOM 2532 C CA . TYR A 1 321 ? -35.350 -9.961 13.417 1.00 91.50 321 TYR A CA 1
ATOM 2533 C C . TYR A 1 321 ? -35.714 -9.704 14.879 1.00 91.50 321 TYR A C 1
ATOM 2535 O O . TYR A 1 321 ? -36.687 -10.239 15.413 1.00 91.50 321 TYR A O 1
ATOM 2543 N N . THR A 1 322 ? -34.900 -8.886 15.536 1.00 92.00 322 THR A N 1
ATOM 2544 C CA . THR A 1 322 ? -35.160 -8.355 16.878 1.00 92.00 322 THR A CA 1
ATOM 2545 C C . THR A 1 322 ? -35.972 -7.056 16.804 1.00 92.00 322 THR A C 1
ATOM 2547 O O . THR A 1 322 ? -36.212 -6.515 15.727 1.00 92.00 322 THR A O 1
ATOM 2550 N N . ASN A 1 323 ? -36.375 -6.514 17.957 1.00 90.50 323 ASN A N 1
ATOM 2551 C CA . ASN A 1 323 ? -37.067 -5.219 18.019 1.00 90.50 323 ASN A CA 1
ATOM 2552 C C . ASN A 1 323 ? -36.109 -4.013 17.927 1.00 90.50 323 ASN A C 1
ATOM 2554 O O . ASN A 1 323 ? -36.563 -2.876 17.781 1.00 90.50 323 ASN A O 1
ATOM 2558 N N . THR A 1 324 ? -34.796 -4.245 18.004 1.00 92.19 324 THR A N 1
ATOM 2559 C CA . THR A 1 324 ? -33.764 -3.204 17.959 1.00 92.19 324 THR A CA 1
ATOM 2560 C C . THR A 1 324 ? -33.577 -2.704 16.526 1.00 92.19 324 THR A C 1
ATOM 2562 O O . THR A 1 324 ? -33.335 -3.505 15.622 1.00 92.19 324 THR A O 1
ATOM 2565 N N . THR A 1 325 ? -33.669 -1.388 16.311 1.00 92.81 325 THR A N 1
ATOM 2566 C CA . THR A 1 325 ? -33.336 -0.758 15.019 1.00 92.81 325 THR A CA 1
ATOM 2567 C C . THR A 1 325 ? -31.845 -0.912 14.721 1.00 92.81 325 THR A C 1
ATOM 2569 O O . THR A 1 325 ? -31.007 -0.729 15.605 1.00 92.81 325 THR A O 1
ATOM 2572 N N . LEU A 1 326 ? -31.512 -1.266 13.482 1.00 93.69 326 LEU A N 1
ATOM 2573 C CA . LEU A 1 326 ? -30.140 -1.337 12.992 1.00 93.69 326 LEU A CA 1
ATOM 2574 C C . LEU A 1 326 ? -29.718 0.057 12.512 1.00 93.69 326 LEU A C 1
ATOM 2576 O O . LEU A 1 326 ? -30.353 0.651 11.648 1.00 93.69 326 LEU A O 1
ATOM 2580 N N . ILE A 1 327 ? -28.648 0.584 13.100 1.00 92.25 327 ILE A N 1
ATOM 2581 C CA . ILE A 1 327 ? -28.123 1.926 12.850 1.00 92.25 327 ILE A CA 1
ATOM 2582 C C . ILE A 1 327 ? -26.689 1.779 12.327 1.00 92.25 327 ILE A C 1
ATOM 2584 O O . ILE A 1 327 ? -25.756 1.649 13.131 1.00 92.25 327 ILE A O 1
ATOM 2588 N N . PRO A 1 328 ? -26.488 1.775 10.999 1.00 94.94 328 PRO A N 1
ATOM 2589 C CA . PRO A 1 328 ? -25.156 1.804 10.417 1.00 94.94 328 PRO A CA 1
ATOM 2590 C C . PRO A 1 328 ? -24.548 3.205 10.586 1.00 94.94 328 PRO A C 1
ATOM 2592 O O . PRO A 1 328 ? -25.235 4.223 10.489 1.00 94.94 328 PRO A O 1
ATOM 2595 N N . ARG A 1 329 ? -23.246 3.264 10.862 1.00 94.81 329 ARG A N 1
ATOM 2596 C CA . ARG A 1 329 ? -22.494 4.511 11.072 1.00 94.81 329 ARG A CA 1
ATOM 2597 C C . ARG A 1 329 ? -21.374 4.714 10.064 1.00 94.81 329 ARG A C 1
ATOM 2599 O O . ARG A 1 329 ? -21.057 5.862 9.768 1.00 94.81 329 ARG A O 1
ATOM 2606 N N . GLY A 1 330 ? -20.823 3.642 9.505 1.00 95.88 330 GLY A N 1
ATOM 2607 C CA . GLY A 1 330 ? -19.846 3.777 8.439 1.00 95.88 330 GLY A CA 1
ATOM 2608 C C . GLY A 1 330 ? -19.531 2.491 7.699 1.00 95.88 330 GLY A C 1
ATOM 2609 O O . GLY A 1 330 ? -20.126 1.438 7.941 1.00 95.88 330 GLY A O 1
ATOM 2610 N N . LEU A 1 331 ? -18.603 2.632 6.756 1.00 96.50 331 LEU A N 1
ATOM 2611 C CA . LEU A 1 331 ? -18.142 1.579 5.861 1.00 96.50 331 LEU A CA 1
ATOM 2612 C C . LEU A 1 331 ? -16.643 1.370 6.054 1.00 96.50 331 LEU A C 1
ATOM 2614 O O . LEU A 1 331 ? -15.911 2.317 6.350 1.00 96.50 331 LEU A O 1
ATOM 2618 N N . ALA A 1 332 ? -16.176 0.143 5.879 1.00 94.56 332 ALA A N 1
ATOM 2619 C CA . ALA A 1 332 ? -14.752 -0.160 5.817 1.00 94.56 332 ALA A CA 1
ATOM 2620 C C . ALA A 1 332 ? -14.497 -1.190 4.716 1.00 94.56 332 ALA A C 1
ATOM 2622 O O . ALA A 1 332 ? -15.241 -2.160 4.587 1.00 94.56 332 ALA A O 1
ATOM 2623 N N . LEU A 1 333 ? -13.457 -0.969 3.919 1.00 91.81 333 LEU A N 1
ATOM 2624 C CA . LEU A 1 333 ? -13.083 -1.833 2.807 1.00 91.81 333 LEU A CA 1
ATOM 2625 C C . LEU A 1 333 ? -11.602 -2.158 2.931 1.00 91.81 333 LEU A C 1
ATOM 2627 O O . LEU A 1 333 ? -10.765 -1.255 2.946 1.00 91.81 333 LEU A O 1
ATOM 2631 N N . ASN A 1 334 ? -11.284 -3.448 2.981 1.00 90.88 334 ASN A N 1
ATOM 2632 C CA . ASN A 1 334 ? -9.915 -3.896 2.781 1.00 90.88 334 ASN A CA 1
ATOM 2633 C C . ASN A 1 334 ? -9.724 -4.237 1.291 1.00 90.88 334 ASN A C 1
ATOM 2635 O O . ASN A 1 334 ? -10.287 -5.231 0.833 1.00 90.88 334 ASN A O 1
ATOM 2639 N N . PRO A 1 335 ? -8.947 -3.452 0.519 1.00 85.38 335 PRO A N 1
ATOM 2640 C CA . PRO A 1 335 ? -8.784 -3.695 -0.914 1.00 85.38 335 PRO A CA 1
ATOM 2641 C C . PRO A 1 335 ? -7.989 -4.971 -1.214 1.00 85.38 335 PRO A C 1
ATOM 2643 O O . PRO A 1 335 ? -8.116 -5.510 -2.304 1.00 85.38 335 PRO A O 1
ATOM 2646 N N . PHE A 1 336 ? -7.186 -5.473 -0.269 1.00 85.81 336 PHE A N 1
ATOM 2647 C CA . PHE A 1 336 ? -6.413 -6.699 -0.470 1.00 85.81 336 PHE A CA 1
ATOM 2648 C C . PHE A 1 336 ? -7.286 -7.944 -0.330 1.00 85.81 336 PHE A C 1
ATOM 2650 O O . PHE A 1 336 ? -7.180 -8.861 -1.138 1.00 85.81 336 PHE A O 1
ATOM 2657 N N . SER A 1 337 ? -8.135 -8.004 0.699 1.00 86.62 337 SER A N 1
ATOM 2658 C CA . SER A 1 337 ? -9.047 -9.134 0.931 1.00 86.62 337 SER A CA 1
ATOM 2659 C C . SER A 1 337 ? -10.399 -8.991 0.246 1.00 86.62 337 SER A C 1
ATOM 2661 O O . SER A 1 337 ? -11.161 -9.954 0.214 1.00 86.62 337 SER A O 1
ATOM 2663 N N . ASN A 1 338 ? -10.678 -7.819 -0.331 1.00 86.75 338 ASN A N 1
ATOM 2664 C CA . ASN A 1 338 ? -11.954 -7.446 -0.940 1.00 86.75 338 ASN A CA 1
ATOM 2665 C C . ASN A 1 338 ? -13.151 -7.573 0.029 1.00 86.75 338 ASN A C 1
ATOM 2667 O O . ASN A 1 338 ? -14.304 -7.643 -0.391 1.00 86.75 338 ASN A O 1
ATOM 2671 N N . ILE A 1 339 ? -12.886 -7.592 1.342 1.00 90.00 339 ILE A N 1
ATOM 2672 C CA . ILE A 1 339 ? -13.928 -7.692 2.363 1.00 90.00 339 ILE A CA 1
ATOM 2673 C C . ILE A 1 339 ? -14.485 -6.299 2.651 1.00 90.00 339 ILE A C 1
ATOM 2675 O O . ILE A 1 339 ? -13.756 -5.376 3.033 1.00 90.00 339 ILE A O 1
ATOM 2679 N N . PHE A 1 340 ? -15.799 -6.176 2.498 1.00 93.31 340 PHE A N 1
ATOM 2680 C CA . PHE A 1 340 ? -16.569 -4.969 2.743 1.00 93.31 340 PHE A CA 1
ATOM 2681 C C . PHE A 1 340 ? -17.367 -5.094 4.043 1.00 93.31 340 PHE A C 1
ATOM 2683 O O . PHE A 1 340 ? -18.139 -6.038 4.230 1.00 93.31 340 PHE A O 1
ATOM 2690 N N . TYR A 1 341 ? -17.202 -4.119 4.932 1.00 95.19 341 TYR A N 1
ATOM 2691 C CA . TYR A 1 341 ? -17.877 -4.046 6.220 1.00 95.19 341 TYR A CA 1
ATOM 2692 C C . TYR A 1 341 ? -18.837 -2.864 6.275 1.00 95.19 341 TYR A C 1
ATOM 2694 O O . TYR A 1 341 ? -18.477 -1.736 5.938 1.00 95.19 341 TYR A O 1
ATOM 2702 N N . ILE A 1 342 ? -20.028 -3.118 6.808 1.00 96.38 342 ILE A N 1
ATOM 2703 C CA . ILE A 1 342 ? -20.956 -2.093 7.283 1.00 96.38 342 ILE A CA 1
ATOM 2704 C C . ILE A 1 342 ? -20.963 -2.192 8.804 1.00 96.38 342 ILE A C 1
ATOM 2706 O O . ILE A 1 342 ? -21.291 -3.246 9.354 1.00 96.38 342 ILE A O 1
ATOM 2710 N N . TRP A 1 343 ? -20.589 -1.112 9.484 1.00 96.00 343 TRP A N 1
ATOM 2711 C CA . TRP A 1 343 ? -20.431 -1.098 10.937 1.00 96.00 343 TRP A CA 1
ATOM 2712 C C . TRP A 1 343 ? -21.293 -0.015 11.591 1.00 96.00 343 TRP A C 1
ATOM 2714 O O . TRP A 1 343 ? -21.578 1.033 11.009 1.00 96.00 343 TRP A O 1
ATOM 2724 N N . GLY A 1 344 ? -21.735 -0.280 12.819 1.00 95.19 344 GLY A N 1
ATOM 2725 C CA . GLY A 1 344 ? -22.656 0.562 13.580 1.00 95.19 344 GLY A CA 1
ATOM 2726 C C . GLY A 1 344 ? -23.008 -0.104 14.905 1.00 95.19 344 GLY A C 1
ATOM 2727 O O . GLY A 1 344 ? -22.114 -0.500 15.645 1.00 95.19 344 GLY A O 1
ATOM 2728 N N . ASN A 1 345 ? -24.294 -0.283 15.207 1.00 94.06 345 ASN A N 1
ATOM 2729 C CA . ASN A 1 345 ? -24.729 -1.186 16.290 1.00 94.06 345 ASN A CA 1
ATOM 2730 C C . ASN A 1 345 ? -24.853 -2.662 15.855 1.00 94.06 345 ASN A C 1
ATOM 2732 O O . ASN A 1 345 ? -25.284 -3.510 16.627 1.00 94.06 345 ASN A O 1
ATOM 2736 N N . ALA A 1 346 ? -24.488 -2.961 14.614 1.00 93.62 346 ALA A N 1
ATOM 2737 C CA . ALA A 1 346 ? -24.338 -4.294 14.057 1.00 93.62 346 ALA A CA 1
ATOM 2738 C C . ALA A 1 346 ? -23.136 -4.281 13.106 1.00 93.62 346 ALA A C 1
ATOM 2740 O O . ALA A 1 346 ? -22.733 -3.215 12.630 1.00 93.62 346 ALA A O 1
ATOM 2741 N N . ILE A 1 347 ? -22.575 -5.458 12.830 1.00 94.75 347 ILE A N 1
ATOM 2742 C CA . ILE A 1 347 ? -21.500 -5.620 11.850 1.00 94.75 347 ILE A CA 1
ATOM 2743 C C . ILE A 1 347 ? -21.999 -6.562 10.764 1.00 94.75 347 ILE A C 1
ATOM 2745 O O . ILE A 1 347 ? -22.309 -7.726 11.038 1.00 94.75 347 ILE A O 1
ATOM 2749 N N . LEU A 1 348 ? -22.091 -6.039 9.545 1.00 94.62 348 LEU A N 1
ATOM 2750 C CA . LEU A 1 348 ? -22.348 -6.820 8.343 1.00 94.62 348 LEU A CA 1
ATOM 2751 C C . LEU A 1 348 ? -21.051 -6.925 7.550 1.00 94.62 348 LEU A C 1
ATOM 2753 O O . LEU A 1 348 ? -20.359 -5.926 7.366 1.00 94.62 348 LEU A O 1
ATOM 2757 N N . GLN A 1 349 ? -20.743 -8.121 7.073 1.00 93.69 349 GLN A N 1
ATOM 2758 C CA . GLN A 1 349 ? -19.564 -8.419 6.270 1.00 93.69 349 GLN A CA 1
ATOM 2759 C C . GLN A 1 349 ? -20.003 -9.003 4.927 1.00 93.69 349 GLN A C 1
ATOM 2761 O O . GLN A 1 349 ? -20.939 -9.798 4.875 1.00 93.69 349 GLN A O 1
ATOM 2766 N N . SER A 1 350 ? -19.318 -8.638 3.849 1.00 92.00 350 SER A N 1
ATOM 2767 C CA . SER A 1 350 ? -19.542 -9.184 2.511 1.00 92.00 350 SER A CA 1
ATOM 2768 C C . SER A 1 350 ? -18.223 -9.324 1.750 1.00 92.00 350 SER A C 1
ATOM 2770 O O . SER A 1 350 ? -17.328 -8.498 1.917 1.00 92.00 350 SER A O 1
ATOM 2772 N N . ASN A 1 351 ? -18.112 -10.362 0.918 1.00 86.44 351 ASN A N 1
ATOM 2773 C CA . ASN A 1 351 ? -16.949 -10.597 0.048 1.00 86.44 351 ASN A CA 1
ATOM 2774 C C . ASN A 1 351 ? -17.223 -10.212 -1.420 1.00 86.44 351 ASN A C 1
ATOM 2776 O O . ASN A 1 351 ? -16.293 -10.067 -2.200 1.00 86.44 351 ASN A O 1
ATOM 2780 N N . ASP A 1 352 ? -18.494 -10.070 -1.801 1.00 84.88 352 ASP A N 1
ATOM 2781 C CA . ASP A 1 352 ? -18.968 -9.738 -3.154 1.00 84.88 352 ASP A CA 1
ATOM 2782 C C . ASP A 1 352 ? -19.709 -8.385 -3.199 1.00 84.88 352 ASP A C 1
ATOM 2784 O O . ASP A 1 352 ? -20.125 -7.936 -4.264 1.00 84.88 352 ASP A O 1
ATOM 2788 N N . LYS A 1 353 ? -19.870 -7.732 -2.039 1.00 87.88 353 LYS A N 1
ATOM 2789 C CA . LYS A 1 353 ? -20.676 -6.522 -1.793 1.00 87.88 353 LYS A CA 1
ATOM 2790 C C . LYS A 1 353 ? -22.179 -6.700 -2.081 1.00 87.88 353 LYS A C 1
ATOM 2792 O O . LYS A 1 353 ? -22.907 -5.715 -2.090 1.00 87.88 353 LYS A O 1
ATOM 2797 N N . GLN A 1 354 ? -22.658 -7.930 -2.274 1.00 84.75 354 GLN A N 1
ATOM 2798 C CA . GLN A 1 354 ? -24.065 -8.245 -2.563 1.00 84.75 354 GLN A CA 1
ATOM 2799 C C . GLN A 1 354 ? -24.669 -9.146 -1.484 1.00 84.75 354 GLN A C 1
ATOM 2801 O O . GLN A 1 354 ? -25.754 -8.882 -0.967 1.00 84.75 354 GLN A O 1
ATOM 2806 N N . SER A 1 355 ? -23.937 -10.190 -1.108 1.00 89.56 355 SER A N 1
ATOM 2807 C CA . SER A 1 355 ? -24.306 -11.164 -0.091 1.00 89.56 355 SER A CA 1
ATOM 2808 C C . SER A 1 355 ? -23.678 -10.771 1.239 1.00 89.56 355 SER A C 1
ATOM 2810 O O . SER A 1 355 ? -22.454 -10.669 1.354 1.00 89.56 355 SER A O 1
ATOM 2812 N N . TYR A 1 356 ? -24.503 -10.577 2.267 1.00 92.56 356 TYR A N 1
ATOM 2813 C CA . TYR A 1 356 ? -24.040 -10.128 3.579 1.00 92.56 356 TYR A CA 1
ATOM 2814 C C . TYR A 1 356 ? -24.223 -11.199 4.656 1.00 92.56 356 TYR A C 1
ATOM 2816 O O . TYR A 1 356 ? -25.258 -11.862 4.745 1.00 92.56 356 TYR A O 1
ATOM 2824 N N . ILE A 1 357 ? -23.223 -11.319 5.526 1.00 92.88 357 ILE A N 1
ATOM 2825 C CA . ILE A 1 357 ? -23.307 -12.043 6.794 1.00 92.88 357 ILE A CA 1
ATOM 2826 C C . ILE A 1 357 ? -23.348 -11.044 7.949 1.00 92.88 357 ILE A C 1
ATOM 2828 O O . ILE A 1 357 ? -22.571 -10.094 7.998 1.00 92.88 357 ILE A O 1
ATOM 2832 N N . TYR A 1 358 ? -24.253 -11.259 8.894 1.00 93.44 358 TYR A N 1
ATOM 2833 C CA . TYR A 1 358 ? -24.302 -10.552 10.167 1.00 93.44 358 TYR A CA 1
ATOM 2834 C C . TYR A 1 358 ? -23.471 -11.302 11.211 1.00 93.44 358 TYR A C 1
ATOM 2836 O O . TYR A 1 358 ? -23.699 -12.491 11.444 1.00 93.44 358 TYR A O 1
ATOM 2844 N N . LEU A 1 359 ? -22.530 -10.612 11.857 1.00 92.56 359 LEU A N 1
ATOM 2845 C CA . LEU A 1 359 ? -21.694 -11.175 12.921 1.00 92.56 359 LEU A CA 1
ATOM 2846 C C . LEU A 1 359 ? -22.405 -11.031 14.274 1.00 92.56 359 LEU A C 1
ATOM 2848 O O . LEU A 1 359 ? -22.398 -9.965 14.891 1.00 92.56 359 LEU A O 1
ATOM 2852 N N . SER A 1 360 ? -23.037 -12.110 14.742 1.00 88.75 360 SER A N 1
ATOM 2853 C CA . SER A 1 360 ? -23.958 -12.069 15.886 1.00 88.75 360 SER A CA 1
ATOM 2854 C C . SER A 1 360 ? -23.278 -12.091 17.255 1.00 88.75 360 SER A C 1
ATOM 2856 O O . SER A 1 360 ? -23.956 -11.958 18.270 1.00 88.75 360 SER A O 1
ATOM 2858 N N . SER A 1 361 ? -21.956 -12.266 17.304 1.00 87.44 361 SER A N 1
ATOM 2859 C CA . SER A 1 361 ? -21.170 -12.180 18.543 1.00 87.44 361 SER A CA 1
ATOM 2860 C C . SER A 1 361 ? -21.009 -10.747 19.067 1.00 87.44 361 SER A C 1
ATOM 2862 O O . SER A 1 361 ? -20.620 -10.567 20.219 1.00 87.44 361 SER A O 1
ATOM 2864 N N . PHE A 1 362 ? -21.300 -9.727 18.252 1.00 90.19 362 PHE A N 1
ATOM 2865 C CA . PHE A 1 362 ? -21.231 -8.327 18.666 1.00 90.19 362 PHE A CA 1
ATOM 2866 C C . PHE A 1 362 ? -22.561 -7.850 19.283 1.00 90.19 362 PHE A C 1
ATOM 2868 O O . PHE A 1 362 ? -23.619 -8.069 18.681 1.00 90.19 362 PHE A O 1
ATOM 2875 N N . PRO A 1 363 ? -22.545 -7.188 20.456 1.00 87.69 363 PRO A N 1
ATOM 2876 C CA . PRO A 1 363 ? -23.761 -6.723 21.114 1.00 87.69 363 PRO A CA 1
ATOM 2877 C C . PRO A 1 363 ? -24.428 -5.559 20.369 1.00 87.69 363 PRO A C 1
ATOM 2879 O O . PRO A 1 363 ? -23.771 -4.640 19.886 1.00 87.69 363 PRO A O 1
ATOM 2882 N N . ASN A 1 364 ? -25.762 -5.565 20.328 1.00 85.19 364 ASN A N 1
ATOM 2883 C CA . ASN A 1 364 ? -26.548 -4.565 19.597 1.00 85.19 364 ASN A CA 1
ATOM 2884 C C . ASN A 1 364 ? -26.823 -3.260 20.374 1.00 85.19 364 ASN A C 1
ATOM 2886 O O . ASN A 1 364 ? -27.402 -2.326 19.815 1.00 85.19 364 ASN A O 1
ATOM 2890 N N . ASP A 1 365 ? -26.421 -3.178 21.646 1.00 87.19 365 ASP A N 1
ATOM 2891 C CA . ASP A 1 365 ? -26.639 -2.037 22.546 1.00 87.19 365 ASP A CA 1
ATOM 2892 C C . ASP A 1 365 ? -25.395 -1.143 22.730 1.00 87.19 365 ASP A C 1
ATOM 2894 O O . ASP A 1 365 ? -25.462 -0.136 23.444 1.00 87.19 365 ASP A O 1
ATOM 2898 N N . SER A 1 366 ? -24.273 -1.488 22.089 1.00 88.31 366 SER A N 1
ATOM 2899 C CA . SER A 1 366 ? -22.996 -0.763 22.166 1.00 88.31 366 SER A CA 1
ATOM 2900 C C . SER A 1 366 ? -22.541 -0.319 20.764 1.00 88.31 366 SER A C 1
ATOM 2902 O O . SER A 1 366 ? -21.707 -0.981 20.153 1.00 88.31 366 SER A O 1
ATOM 2904 N N . PRO A 1 367 ? -23.101 0.769 20.190 1.00 94.00 367 PRO A N 1
ATOM 2905 C CA . PRO A 1 367 ? -22.757 1.205 18.838 1.00 94.00 367 PRO A CA 1
ATOM 2906 C C . PRO A 1 367 ? -21.268 1.514 18.672 1.00 94.00 367 PRO A C 1
ATOM 2908 O O . PRO A 1 367 ? -20.640 2.124 19.542 1.00 94.00 367 PRO A O 1
ATOM 2911 N N . ILE A 1 368 ? -20.722 1.138 17.518 1.00 96.38 368 ILE A N 1
ATOM 2912 C CA . ILE A 1 368 ? -19.345 1.437 17.131 1.00 96.38 368 ILE A CA 1
ATOM 2913 C C . ILE A 1 368 ? -19.199 2.938 16.880 1.00 96.38 368 ILE A C 1
ATOM 2915 O O . ILE A 1 368 ? -20.002 3.576 16.195 1.00 96.38 368 ILE A O 1
ATOM 2919 N N . LYS A 1 369 ? -18.142 3.498 17.449 1.00 94.56 369 LYS A N 1
ATOM 2920 C CA . LYS A 1 369 ? -17.749 4.897 17.334 1.00 94.56 369 LYS A CA 1
ATOM 2921 C C . LYS A 1 369 ? -16.737 5.098 16.212 1.00 94.56 369 LYS A C 1
ATOM 2923 O O . LYS A 1 369 ? -16.906 6.009 15.409 1.00 94.56 369 LYS A O 1
ATOM 2928 N N . TYR A 1 370 ? -15.715 4.243 16.136 1.00 94.81 370 TYR A N 1
ATOM 2929 C CA . TYR A 1 370 ? -14.785 4.182 15.006 1.00 94.81 370 TYR A CA 1
ATOM 2930 C C . TYR A 1 370 ? -14.190 2.781 14.823 1.00 94.81 370 TYR A C 1
ATOM 2932 O O . TYR A 1 370 ? -14.151 1.970 15.752 1.00 94.81 370 TYR A O 1
ATOM 2940 N N . PHE A 1 371 ? -13.734 2.522 13.599 1.00 94.19 371 PHE A N 1
ATOM 2941 C CA . PHE A 1 371 ? -13.260 1.231 13.110 1.00 94.19 371 PHE A CA 1
ATOM 2942 C C . PHE A 1 371 ? -11.824 1.359 12.594 1.00 94.19 371 PHE A C 1
ATOM 2944 O O . PHE A 1 371 ? -11.502 2.333 11.914 1.00 94.19 371 PHE A O 1
ATOM 2951 N N . VAL A 1 372 ? -10.968 0.390 12.919 1.00 94.69 372 VAL A N 1
ATOM 2952 C CA . VAL A 1 372 ? -9.534 0.410 12.607 1.00 94.69 372 VAL A CA 1
ATOM 2953 C C . VAL A 1 372 ? -9.126 -0.915 11.969 1.00 94.69 372 VAL A C 1
ATOM 2955 O O . VAL A 1 372 ? -9.461 -1.992 12.467 1.00 94.69 372 VAL A O 1
ATOM 2958 N N . GLN A 1 373 ? -8.372 -0.835 10.874 1.00 92.81 373 GLN A N 1
ATOM 2959 C CA . GLN A 1 373 ? -7.876 -1.993 10.133 1.00 92.81 373 GLN A CA 1
ATOM 2960 C C . GLN A 1 373 ? -6.352 -1.989 10.087 1.00 92.81 373 GLN A C 1
ATOM 2962 O O . GLN A 1 373 ? -5.729 -0.951 9.881 1.00 92.81 373 GLN A O 1
ATOM 2967 N N . SER A 1 374 ? -5.762 -3.171 10.236 1.00 91.12 374 SER A N 1
ATOM 2968 C CA . SER A 1 374 ? -4.340 -3.405 9.948 1.00 91.12 374 SER A CA 1
ATOM 2969 C C . SER A 1 374 ? -4.045 -3.505 8.447 1.00 91.12 374 SER A C 1
ATOM 2971 O O . SER A 1 374 ? -2.894 -3.372 8.036 1.00 91.12 374 SER A O 1
ATOM 2973 N N . PHE A 1 375 ? -5.085 -3.794 7.651 1.00 88.62 375 PHE A N 1
ATOM 2974 C CA . PHE A 1 375 ? -5.035 -4.243 6.253 1.00 88.62 375 PHE A CA 1
ATOM 2975 C C . PHE A 1 375 ? -4.288 -5.572 6.022 1.00 88.62 375 PHE A C 1
ATOM 2977 O O . PHE A 1 375 ? -4.215 -6.043 4.890 1.00 88.62 375 PHE A O 1
ATOM 2984 N N . THR A 1 376 ? -3.825 -6.228 7.092 1.00 84.44 376 THR A N 1
ATOM 2985 C CA . THR A 1 376 ? -3.221 -7.573 7.098 1.00 84.44 376 THR A CA 1
ATOM 2986 C C . THR A 1 376 ? -4.154 -8.643 7.670 1.00 84.44 376 THR A C 1
ATOM 2988 O O . THR A 1 376 ? -3.760 -9.793 7.833 1.00 84.44 376 THR A O 1
ATOM 2991 N N . GLY A 1 377 ? -5.404 -8.281 7.964 1.00 85.81 377 GLY A N 1
ATOM 2992 C CA . GLY A 1 377 ? -6.446 -9.188 8.437 1.00 85.81 377 GLY A CA 1
ATOM 2993 C C . GLY A 1 377 ? -6.883 -8.953 9.882 1.00 85.81 377 GLY A C 1
ATOM 2994 O O . GLY A 1 377 ? -7.968 -9.373 10.263 1.00 85.81 377 GLY A O 1
ATOM 2995 N N . GLU A 1 378 ? -6.101 -8.271 10.711 1.00 89.69 378 GLU A N 1
ATOM 2996 C CA . GLU A 1 378 ? -6.510 -7.878 12.062 1.00 89.69 378 GLU A CA 1
ATOM 2997 C C . GLU A 1 378 ? -7.397 -6.623 12.037 1.00 89.69 378 GLU A C 1
ATOM 2999 O O . GLU A 1 378 ? -7.093 -5.648 11.339 1.00 89.69 378 GLU A O 1
ATOM 3004 N N . ILE A 1 379 ? -8.483 -6.647 12.814 1.00 93.25 379 ILE A N 1
ATOM 3005 C CA . ILE A 1 379 ? -9.466 -5.565 12.908 1.00 93.25 379 ILE A CA 1
ATOM 3006 C C . ILE A 1 379 ? -9.740 -5.257 14.381 1.00 93.25 379 ILE A C 1
ATOM 3008 O O . ILE A 1 379 ? -9.933 -6.167 15.193 1.00 93.25 379 ILE A O 1
ATOM 3012 N N . ALA A 1 380 ? -9.836 -3.970 14.707 1.00 95.50 380 ALA A N 1
ATOM 3013 C CA . ALA A 1 380 ? -10.268 -3.490 16.011 1.00 95.50 380 ALA A CA 1
ATOM 3014 C C . ALA A 1 380 ? -11.316 -2.383 15.856 1.00 95.50 380 ALA A C 1
ATOM 3016 O O . ALA A 1 380 ? -11.304 -1.619 14.891 1.00 95.50 380 ALA A O 1
ATOM 3017 N N . PHE A 1 381 ? -12.227 -2.273 16.813 1.00 95.25 381 PHE A N 1
ATOM 3018 C CA . PHE A 1 381 ? -13.204 -1.190 16.843 1.00 95.25 381 PHE A CA 1
ATOM 3019 C C . PHE A 1 381 ? -13.519 -0.770 18.272 1.00 95.25 381 PHE A C 1
ATOM 3021 O O . PHE A 1 381 ? -13.471 -1.573 19.210 1.00 95.25 381 PHE A O 1
ATOM 3028 N N . VAL A 1 382 ? -13.836 0.517 18.418 1.00 96.50 382 VAL A N 1
ATOM 3029 C CA . VAL A 1 382 ? -14.158 1.146 19.701 1.00 96.50 382 VAL A CA 1
ATOM 3030 C C . VAL A 1 382 ? -15.609 1.579 19.700 1.00 96.50 382 VAL A C 1
ATOM 3032 O O . VAL A 1 382 ? -16.098 2.132 18.715 1.00 96.50 382 VAL A O 1
ATOM 3035 N N . THR A 1 383 ? -16.306 1.318 20.798 1.00 95.81 383 THR A N 1
ATOM 3036 C CA . THR A 1 383 ? -17.726 1.656 20.975 1.00 95.81 383 THR A CA 1
ATOM 3037 C C . THR A 1 383 ? -17.913 3.022 21.635 1.00 95.81 383 THR A C 1
ATOM 3039 O O . THR A 1 383 ? -16.981 3.589 22.205 1.00 95.81 383 THR A O 1
ATOM 3042 N N . ASP A 1 384 ? -19.141 3.544 21.628 1.00 93.19 384 ASP A N 1
ATOM 3043 C CA . ASP A 1 384 ? -19.497 4.763 22.376 1.00 93.19 384 ASP A CA 1
ATOM 3044 C C . ASP A 1 384 ? -19.283 4.622 23.896 1.00 93.19 384 ASP A C 1
ATOM 3046 O O . ASP A 1 384 ? -19.176 5.620 24.606 1.00 93.19 384 ASP A O 1
ATOM 3050 N N . ARG A 1 385 ? -19.207 3.383 24.401 1.00 93.00 385 ARG A N 1
ATOM 3051 C CA . ARG A 1 385 ? -18.920 3.059 25.807 1.00 93.00 385 ARG A CA 1
ATOM 3052 C C . ARG A 1 385 ? -17.419 2.924 26.098 1.00 93.00 385 ARG A C 1
ATOM 3054 O O . ARG A 1 385 ? -17.062 2.476 27.184 1.00 93.00 385 ARG A O 1
ATOM 3061 N N . GLU A 1 386 ? -16.555 3.290 25.148 1.00 92.75 386 GLU A N 1
ATOM 3062 C CA . GLU A 1 386 ? -15.090 3.149 25.228 1.00 92.75 386 GLU A CA 1
ATOM 3063 C C . GLU A 1 386 ? -14.629 1.688 25.415 1.00 92.75 386 GLU A C 1
ATOM 3065 O O . GLU A 1 386 ? -13.563 1.410 25.964 1.00 92.75 386 GLU A O 1
ATOM 3070 N N . GLU A 1 387 ? -15.437 0.730 24.945 1.00 95.00 387 GLU A N 1
ATOM 3071 C CA . GLU A 1 387 ? -15.059 -0.684 24.886 1.00 95.00 387 GLU A CA 1
ATOM 3072 C C . GLU A 1 387 ? -14.251 -0.966 23.618 1.00 95.00 387 GLU A C 1
ATOM 3074 O O . GLU A 1 387 ? -14.665 -0.549 22.533 1.00 95.00 387 GLU A O 1
ATOM 3079 N N . ILE A 1 388 ? -13.163 -1.730 23.741 1.00 95.94 388 ILE A N 1
ATOM 3080 C CA . ILE A 1 388 ? -12.354 -2.202 22.613 1.00 95.94 388 ILE A CA 1
ATOM 3081 C C . ILE A 1 388 ? -12.722 -3.648 22.315 1.00 95.94 388 ILE A C 1
ATOM 3083 O O . ILE A 1 388 ? -12.658 -4.527 23.183 1.00 95.94 388 ILE A O 1
ATOM 3087 N N . TRP A 1 389 ? -13.050 -3.884 21.057 1.00 95.31 389 TRP A N 1
ATOM 3088 C CA . TRP A 1 389 ? -13.383 -5.185 20.510 1.00 95.31 389 TRP A CA 1
ATOM 3089 C C . TRP A 1 389 ? -12.452 -5.496 19.344 1.00 95.31 389 TRP A C 1
ATOM 3091 O O . TRP A 1 389 ? -12.057 -4.597 18.600 1.00 95.31 389 TRP A O 1
ATOM 3101 N N . VAL A 1 390 ? -12.105 -6.770 19.187 1.00 94.44 390 VAL A N 1
ATOM 3102 C CA . VAL A 1 390 ? -11.236 -7.234 18.104 1.00 94.44 390 VAL A CA 1
ATOM 3103 C C . VAL A 1 390 ? -11.870 -8.370 17.321 1.00 94.44 390 VAL A C 1
ATOM 3105 O O . VAL A 1 390 ? -12.666 -9.156 17.844 1.00 94.44 390 VAL A O 1
ATOM 3108 N N . SER A 1 391 ? -11.473 -8.468 16.060 1.00 91.31 391 SER A N 1
ATOM 3109 C CA . SER A 1 391 ? -11.796 -9.575 15.173 1.00 91.31 391 SER A CA 1
ATOM 3110 C C . SER A 1 391 ? -10.638 -9.825 14.209 1.00 91.31 391 SER A C 1
ATOM 3112 O O . SER A 1 391 ? -9.681 -9.048 14.129 1.00 91.31 391 SER A O 1
ATOM 3114 N N . LYS A 1 392 ? -10.713 -10.935 13.483 1.00 87.81 392 LYS A N 1
ATOM 3115 C CA . LYS A 1 392 ? -9.775 -11.261 12.417 1.00 87.81 392 LYS A CA 1
ATOM 3116 C C . LYS A 1 392 ? -10.555 -11.623 11.164 1.00 87.81 392 LYS A C 1
ATOM 3118 O O . LYS A 1 392 ? -11.483 -12.430 11.223 1.00 87.81 392 LYS A O 1
ATOM 3123 N N . GLU A 1 393 ? -10.148 -11.046 10.040 1.00 84.75 393 GLU A N 1
ATOM 3124 C CA . GLU A 1 393 ? -10.618 -11.412 8.710 1.00 84.75 393 GLU A CA 1
ATOM 3125 C C . GLU A 1 393 ? -10.509 -12.933 8.526 1.00 84.75 393 GLU A C 1
ATOM 3127 O O . GLU A 1 393 ? -9.655 -13.594 9.125 1.00 84.75 393 GLU A O 1
ATOM 3132 N N . LEU A 1 394 ? -11.391 -13.511 7.704 1.00 75.38 394 LEU A N 1
ATOM 3133 C CA . LEU A 1 394 ? -11.544 -14.968 7.533 1.00 75.38 394 LEU A CA 1
ATOM 3134 C C . LEU A 1 394 ? -12.142 -15.692 8.760 1.00 75.38 394 LEU A C 1
ATOM 3136 O O . LEU A 1 394 ? -12.198 -16.927 8.807 1.00 75.38 394 LEU A O 1
ATOM 3140 N N . GLY A 1 395 ? -12.579 -14.961 9.785 1.00 78.50 395 GLY A N 1
ATOM 3141 C CA . GLY A 1 395 ? -13.293 -15.483 10.947 1.00 78.50 395 GLY A CA 1
ATOM 3142 C C . GLY A 1 395 ? -14.596 -14.747 11.217 1.00 78.50 395 GLY A C 1
ATOM 3143 O O . GLY A 1 395 ? -14.847 -13.678 10.683 1.00 78.50 395 GLY A O 1
ATOM 3144 N N . THR A 1 396 ? -15.429 -15.359 12.054 1.00 82.38 396 THR A N 1
ATOM 3145 C CA . THR A 1 396 ? -16.693 -14.782 12.538 1.00 82.38 396 THR A CA 1
ATOM 3146 C C . THR A 1 396 ? -16.621 -14.421 14.022 1.00 82.38 396 THR A C 1
ATOM 3148 O O . THR A 1 396 ? -17.596 -13.963 14.606 1.00 82.38 396 THR A O 1
ATOM 3151 N N . GLU A 1 397 ? -15.473 -14.668 14.652 1.00 84.75 397 GLU A N 1
ATOM 3152 C CA . GLU A 1 397 ? -15.260 -14.472 16.078 1.00 84.75 397 GLU A CA 1
ATOM 3153 C C . GLU A 1 397 ? -14.980 -13.002 16.376 1.00 84.75 397 GLU A C 1
ATOM 3155 O O . GLU A 1 397 ? -14.143 -12.354 15.738 1.00 84.75 397 GLU A O 1
ATOM 3160 N N . ILE A 1 398 ? -15.681 -12.489 17.380 1.00 90.38 398 ILE A N 1
ATOM 3161 C CA . ILE A 1 398 ? -15.531 -11.133 17.889 1.00 90.38 398 ILE A CA 1
ATOM 3162 C C . ILE A 1 398 ? -15.376 -11.240 19.399 1.00 90.38 398 ILE A C 1
ATOM 3164 O O . ILE A 1 398 ? -16.202 -11.872 20.061 1.00 90.38 398 ILE A O 1
ATOM 3168 N N . LYS A 1 399 ? -14.325 -10.627 19.946 1.00 90.94 399 LYS A N 1
ATOM 3169 C CA . LYS A 1 399 ? -14.043 -10.652 21.386 1.00 90.94 399 LYS A CA 1
ATOM 3170 C C . LYS A 1 399 ? -13.848 -9.250 21.939 1.00 90.94 399 LYS A C 1
ATOM 3172 O O . LYS A 1 399 ? -13.136 -8.433 21.356 1.00 90.94 399 LYS A O 1
ATOM 3177 N N . LYS A 1 400 ? -14.464 -8.993 23.093 1.00 93.75 400 LYS A N 1
ATOM 3178 C CA . LYS A 1 400 ? -14.239 -7.783 23.883 1.00 93.75 400 LYS A CA 1
ATOM 3179 C C . LYS A 1 400 ? -12.939 -7.940 24.655 1.00 93.75 400 LYS A C 1
ATOM 3181 O O . LYS A 1 400 ? -12.812 -8.861 25.454 1.00 93.75 400 LYS A O 1
ATOM 3186 N N . VAL A 1 401 ? -11.996 -7.032 24.442 1.00 94.75 401 VAL A N 1
ATOM 3187 C CA . VAL A 1 401 ? -10.691 -7.063 25.118 1.00 94.75 401 VAL A CA 1
ATOM 3188 C C . VAL A 1 401 ? -10.562 -5.987 26.182 1.00 94.75 401 VAL A C 1
ATOM 3190 O O . VAL A 1 401 ? -9.821 -6.181 27.140 1.00 94.75 401 VAL A O 1
ATOM 3193 N N . TYR A 1 402 ? -11.320 -4.894 26.081 1.00 93.38 402 TYR A N 1
ATOM 3194 C CA . TYR A 1 402 ? -11.316 -3.833 27.085 1.00 93.38 402 TYR A CA 1
ATOM 3195 C C . TYR A 1 402 ? -12.712 -3.223 27.280 1.00 93.38 402 TYR A C 1
ATOM 3197 O O . TYR A 1 402 ? -13.403 -2.984 26.289 1.00 93.38 402 TYR A O 1
ATOM 3205 N N . PRO A 1 403 ? -13.133 -2.929 28.522 1.00 92.56 403 PRO A N 1
ATOM 3206 C CA . PRO A 1 403 ? -12.625 -3.521 29.764 1.00 92.56 403 PRO A CA 1
ATOM 3207 C C . PRO A 1 403 ? -13.019 -5.010 29.855 1.00 92.56 403 PRO A C 1
ATOM 3209 O O . PRO A 1 403 ? -14.149 -5.370 29.525 1.00 92.56 403 PRO A O 1
ATOM 3212 N N . SER A 1 404 ? -12.108 -5.883 30.288 1.00 94.06 404 SER A N 1
ATOM 3213 C CA . SER A 1 404 ? -12.359 -7.325 30.462 1.00 94.06 404 SER A CA 1
ATOM 3214 C C . SER A 1 404 ? -11.606 -7.870 31.681 1.00 94.06 404 SER A C 1
ATOM 3216 O O . SER A 1 404 ? -10.562 -7.327 32.037 1.00 94.06 404 SER A O 1
ATOM 3218 N N . GLU A 1 405 ? -12.085 -8.967 32.282 1.00 94.75 405 GLU A N 1
ATOM 3219 C CA . GLU A 1 405 ? -11.400 -9.627 33.412 1.00 94.75 405 GLU A CA 1
ATOM 3220 C C . GLU A 1 405 ? -9.964 -10.030 33.038 1.00 94.75 405 GLU A C 1
ATOM 3222 O O . GLU A 1 405 ? -9.022 -9.842 33.806 1.00 94.75 405 GLU A O 1
ATOM 3227 N N . ALA A 1 406 ? -9.769 -10.506 31.808 1.00 93.94 406 ALA A N 1
ATOM 3228 C CA . ALA A 1 406 ? -8.456 -10.841 31.275 1.00 93.94 406 ALA A CA 1
ATOM 3229 C C . ALA A 1 406 ? -7.518 -9.623 31.174 1.00 93.94 406 ALA A C 1
ATOM 3231 O O . ALA A 1 406 ? -6.315 -9.738 31.435 1.00 93.94 406 ALA A O 1
ATOM 3232 N N . TRP A 1 407 ? -8.051 -8.450 30.818 1.00 93.44 407 TRP A N 1
ATOM 3233 C CA . TRP A 1 407 ? -7.292 -7.200 30.816 1.00 93.44 407 TRP A CA 1
ATOM 3234 C C . TRP A 1 407 ? -6.934 -6.754 32.234 1.00 93.44 407 TRP A C 1
ATOM 3236 O O . TRP A 1 407 ? -5.790 -6.363 32.468 1.00 93.44 407 TRP A O 1
ATOM 3246 N N . ASP A 1 408 ? -7.854 -6.892 33.191 1.00 92.31 408 ASP A N 1
ATOM 3247 C CA . ASP A 1 408 ? -7.588 -6.586 34.599 1.00 92.31 408 ASP A CA 1
ATOM 3248 C C . ASP A 1 408 ? -6.453 -7.467 35.141 1.00 92.31 408 ASP A C 1
ATOM 3250 O O . ASP A 1 408 ? -5.481 -6.950 35.694 1.00 92.31 408 ASP A O 1
ATOM 3254 N N . VAL A 1 409 ? -6.500 -8.784 34.894 1.00 92.56 409 VAL A N 1
ATOM 3255 C CA . VAL A 1 409 ? -5.423 -9.730 35.251 1.00 92.56 409 VAL A CA 1
ATOM 3256 C C . VAL A 1 409 ? -4.084 -9.300 34.653 1.00 92.56 409 VAL A C 1
ATOM 3258 O O . VAL A 1 409 ? -3.066 -9.288 35.353 1.00 92.56 409 VAL A O 1
ATOM 3261 N N . PHE A 1 410 ? -4.063 -8.911 33.375 1.00 92.19 410 PHE A N 1
ATOM 3262 C CA . PHE A 1 410 ? -2.846 -8.406 32.747 1.00 92.19 410 PHE A CA 1
ATOM 3263 C C . PHE A 1 410 ? -2.337 -7.134 33.436 1.00 92.19 410 PHE A C 1
ATOM 3265 O O . PHE A 1 410 ? -1.154 -7.068 33.779 1.00 92.19 410 PHE A O 1
ATOM 3272 N N . ASN A 1 411 ? -3.213 -6.160 33.692 1.00 90.44 411 ASN A N 1
ATOM 3273 C CA . ASN A 1 411 ? -2.866 -4.908 34.363 1.00 90.44 411 ASN A CA 1
ATOM 3274 C C . ASN A 1 411 ? -2.279 -5.167 35.765 1.00 90.44 411 ASN A C 1
ATOM 3276 O O . ASN A 1 411 ? -1.195 -4.670 36.078 1.00 90.44 411 ASN A O 1
ATOM 3280 N N . TYR A 1 412 ? -2.910 -6.028 36.575 1.00 91.25 412 TYR A N 1
ATOM 3281 C CA . TYR A 1 412 ? -2.395 -6.431 37.891 1.00 91.25 412 TYR A CA 1
ATOM 3282 C C . TYR A 1 412 ? -0.990 -7.040 37.803 1.00 91.25 412 TYR A C 1
ATOM 3284 O O . TYR A 1 412 ? -0.101 -6.668 38.574 1.00 91.25 412 TYR A O 1
ATOM 3292 N N . LEU A 1 413 ? -0.754 -7.942 36.844 1.00 91.00 413 LEU A N 1
ATOM 3293 C CA . LEU A 1 413 ? 0.555 -8.573 36.650 1.00 91.00 413 LEU A CA 1
ATOM 3294 C C . LEU A 1 413 ? 1.633 -7.566 36.231 1.00 91.00 413 LEU A C 1
ATOM 3296 O O . LEU A 1 413 ? 2.770 -7.675 36.692 1.00 91.00 413 LEU A O 1
ATOM 3300 N N . GLN A 1 414 ? 1.302 -6.579 35.393 1.00 89.69 414 GLN A N 1
ATOM 3301 C CA . GLN A 1 414 ? 2.255 -5.532 35.008 1.00 89.69 414 GLN A CA 1
ATOM 3302 C C . GLN A 1 414 ? 2.614 -4.617 36.177 1.00 89.69 414 GLN A C 1
ATOM 3304 O O . GLN A 1 414 ? 3.784 -4.261 36.337 1.00 89.69 414 GLN A O 1
ATOM 3309 N N . VAL A 1 415 ? 1.641 -4.282 37.024 1.00 88.19 415 VAL A N 1
ATOM 3310 C CA . VAL A 1 415 ? 1.887 -3.487 38.234 1.00 88.19 415 VAL A CA 1
ATOM 3311 C C . VAL A 1 415 ? 2.768 -4.257 39.219 1.00 88.19 415 VAL A C 1
ATOM 3313 O O . VAL A 1 415 ? 3.738 -3.697 39.724 1.00 88.19 415 VAL A O 1
ATOM 3316 N N . MET A 1 416 ? 2.522 -5.555 39.430 1.00 89.44 416 MET A N 1
ATOM 3317 C CA . MET A 1 416 ? 3.382 -6.398 40.277 1.00 89.44 416 MET A CA 1
ATOM 3318 C C . MET A 1 416 ? 4.816 -6.526 39.742 1.00 89.44 416 MET A C 1
ATOM 3320 O O . MET A 1 416 ? 5.752 -6.680 40.523 1.00 89.44 416 MET A O 1
ATOM 3324 N N . ARG A 1 417 ? 5.007 -6.431 38.421 1.00 86.94 417 ARG A N 1
ATOM 3325 C CA . ARG A 1 417 ? 6.332 -6.393 37.776 1.00 86.94 417 ARG A CA 1
ATOM 3326 C C . ARG A 1 417 ? 7.016 -5.023 37.852 1.00 86.94 417 ARG A C 1
ATOM 3328 O O . ARG A 1 417 ? 8.138 -4.896 37.372 1.00 86.94 417 ARG A O 1
ATOM 3335 N N . GLY A 1 418 ? 6.365 -4.011 38.428 1.00 83.69 418 GLY A N 1
ATOM 3336 C CA . GLY A 1 418 ? 6.906 -2.657 38.551 1.00 83.69 418 GLY A CA 1
ATOM 3337 C C . GLY A 1 418 ? 6.890 -1.858 37.245 1.00 83.69 418 GLY A C 1
ATOM 3338 O O . GLY A 1 418 ? 7.734 -0.984 37.059 1.00 83.69 418 GLY A O 1
ATOM 3339 N N . SER A 1 419 ? 5.974 -2.156 36.315 1.00 82.50 419 SER A N 1
ATOM 3340 C CA . SER A 1 419 ? 5.893 -1.420 35.049 1.00 82.50 419 SER A CA 1
ATOM 3341 C C . SER A 1 419 ? 5.452 0.037 35.268 1.00 82.50 419 SER A C 1
ATOM 3343 O O . SER A 1 419 ? 4.406 0.262 35.874 1.00 82.50 419 SER A O 1
ATOM 3345 N N . PRO A 1 420 ? 6.170 1.041 34.726 1.00 77.62 420 PRO A N 1
ATOM 3346 C CA . PRO A 1 420 ? 5.832 2.457 34.904 1.00 77.62 420 PRO A CA 1
ATOM 3347 C C . PRO A 1 420 ? 4.658 2.924 34.028 1.00 77.62 420 PRO A C 1
ATOM 3349 O O . PRO A 1 420 ? 4.213 4.069 34.146 1.00 77.62 420 PRO A O 1
ATOM 3352 N N . HIS A 1 421 ? 4.198 2.077 33.105 1.00 78.88 421 HIS A N 1
ATOM 3353 C CA . HIS A 1 421 ? 3.109 2.386 32.176 1.00 78.88 421 HIS A CA 1
ATOM 3354 C C . HIS A 1 421 ? 1.742 1.942 32.701 1.00 78.88 421 HIS A C 1
ATOM 3356 O O . HIS A 1 421 ? 0.729 2.474 32.261 1.00 78.88 421 HIS A O 1
ATOM 3362 N N . TYR A 1 422 ? 1.713 1.009 33.651 1.00 83.44 422 TYR A N 1
ATOM 3363 C CA . TYR A 1 422 ? 0.493 0.437 34.208 1.00 83.44 422 TYR A CA 1
ATOM 3364 C C . TYR A 1 422 ? 0.343 0.859 35.668 1.00 83.44 422 TYR A C 1
ATOM 3366 O O . TYR A 1 422 ? 1.328 1.041 36.381 1.00 83.44 422 TYR A O 1
ATOM 3374 N N . SER A 1 423 ? -0.892 1.055 36.119 1.00 77.19 423 SER A N 1
ATOM 3375 C CA . SER A 1 423 ? -1.174 1.480 37.487 1.00 77.19 423 SER A CA 1
ATOM 3376 C C . SER A 1 423 ? -2.554 1.010 37.923 1.00 77.19 423 SER A C 1
ATOM 3378 O O . SER A 1 423 ? -3.474 0.910 37.114 1.00 77.19 423 SER A O 1
ATOM 3380 N N . LEU A 1 424 ? -2.690 0.748 39.223 1.00 76.50 424 LEU A N 1
ATOM 3381 C CA . LEU A 1 424 ? -3.983 0.494 39.865 1.00 76.50 424 LEU A CA 1
ATOM 3382 C C . LEU A 1 424 ? -4.631 1.779 40.390 1.00 76.50 424 LEU A C 1
ATOM 3384 O O . LEU A 1 424 ? -5.828 1.799 40.656 1.00 76.50 424 LEU A O 1
ATOM 3388 N N . THR A 1 425 ? -3.840 2.836 40.582 1.00 65.94 425 THR A N 1
ATOM 3389 C CA . THR A 1 425 ? -4.264 4.073 41.250 1.00 65.94 425 THR A CA 1
ATOM 3390 C C . THR A 1 425 ? -4.391 5.247 40.288 1.00 65.94 425 THR A C 1
ATOM 3392 O O . THR A 1 425 ? -5.266 6.094 40.476 1.00 65.94 425 THR A O 1
ATOM 3395 N N . LEU A 1 426 ? -3.547 5.307 39.254 1.00 65.75 426 LEU A N 1
ATOM 3396 C CA . LEU A 1 426 ? -3.608 6.353 38.238 1.00 65.75 426 LEU A CA 1
ATOM 3397 C C . LEU A 1 426 ? -4.748 6.048 37.271 1.00 65.75 426 LEU A C 1
ATOM 3399 O O . LEU A 1 426 ? -4.811 4.975 36.675 1.00 65.75 426 LEU A O 1
ATOM 3403 N N . LYS A 1 427 ? -5.644 7.019 37.103 1.00 76.25 427 LYS A N 1
ATOM 3404 C CA . LYS A 1 427 ? -6.680 6.957 36.075 1.00 76.25 427 LYS A CA 1
ATOM 3405 C C . LYS A 1 427 ? -6.048 7.252 34.721 1.00 76.25 427 LYS A C 1
ATOM 3407 O O . LYS A 1 427 ? -5.201 8.139 34.606 1.00 76.25 427 LYS A O 1
ATOM 3412 N N . HIS A 1 428 ? -6.501 6.537 33.700 1.00 83.69 428 HIS A N 1
ATOM 3413 C CA . HIS A 1 428 ? -6.092 6.771 32.323 1.00 83.69 428 HIS A CA 1
ATOM 3414 C C . HIS A 1 428 ? -7.289 7.011 31.411 1.00 83.69 428 HIS A C 1
ATOM 3416 O O . HIS A 1 428 ? -8.410 6.626 31.742 1.00 83.69 428 HIS A O 1
ATOM 3422 N N . SER A 1 429 ? -7.044 7.648 30.271 1.00 87.81 429 SER A N 1
ATOM 3423 C CA . SER A 1 429 ? -8.008 7.741 29.173 1.00 87.81 429 SER A CA 1
ATOM 3424 C C . SER A 1 429 ? -7.331 7.363 27.862 1.00 87.81 429 SER A C 1
ATOM 3426 O O . SER A 1 429 ? -6.199 7.780 27.605 1.00 87.81 429 SER A O 1
ATOM 3428 N N . ILE A 1 430 ? -8.016 6.564 27.048 1.00 91.50 430 ILE A N 1
ATOM 3429 C CA . ILE A 1 430 ? -7.544 6.155 25.725 1.00 91.50 430 ILE A CA 1
ATOM 3430 C C . ILE A 1 430 ? -7.899 7.276 24.748 1.00 91.50 430 ILE A C 1
ATOM 3432 O O . ILE A 1 430 ? -9.068 7.621 24.581 1.00 91.50 430 ILE A O 1
ATOM 3436 N N . LEU A 1 431 ? -6.902 7.867 24.089 1.00 93.06 431 LEU A N 1
ATOM 3437 C CA . LEU A 1 431 ? -7.157 8.896 23.082 1.00 93.06 431 LEU A CA 1
ATOM 3438 C C . LEU A 1 431 ? -7.501 8.295 21.735 1.00 93.06 431 LEU A C 1
ATOM 3440 O O . LEU A 1 431 ? -8.392 8.816 21.072 1.00 93.06 431 LEU A O 1
ATOM 3444 N N . THR A 1 432 ? -6.772 7.263 21.323 1.00 95.38 432 THR A N 1
ATOM 3445 C CA . THR A 1 432 ? -6.938 6.595 20.033 1.00 95.38 432 THR A CA 1
ATOM 3446 C C . THR A 1 432 ? -6.278 5.218 20.066 1.00 95.38 432 THR A C 1
ATOM 3448 O O . THR A 1 432 ? -5.335 5.003 20.835 1.00 95.38 432 THR A O 1
ATOM 3451 N N . ILE A 1 433 ? -6.771 4.306 19.231 1.00 96.06 433 ILE A N 1
ATOM 3452 C CA . ILE A 1 433 ? -6.124 3.030 18.921 1.00 96.06 433 ILE A CA 1
ATOM 3453 C C . ILE A 1 433 ? -5.850 2.968 17.421 1.00 96.06 433 ILE A C 1
ATOM 3455 O O . ILE A 1 433 ? -6.633 3.486 16.623 1.00 96.06 433 ILE A O 1
ATOM 3459 N N . PHE A 1 434 ? -4.742 2.352 17.033 1.00 94.50 434 PHE A N 1
ATOM 3460 C CA . PHE A 1 434 ? -4.325 2.252 15.636 1.00 94.50 434 PHE A CA 1
ATOM 3461 C C . PHE A 1 434 ? -3.392 1.055 15.435 1.00 94.50 434 PHE A C 1
ATOM 3463 O O . PHE A 1 434 ? -2.886 0.492 16.403 1.00 94.50 434 PHE A O 1
ATOM 3470 N N . TYR A 1 435 ? -3.192 0.638 14.185 1.00 92.31 435 TYR A N 1
ATOM 3471 C CA . TYR A 1 435 ? -2.268 -0.448 13.860 1.00 92.31 435 TYR A CA 1
ATOM 3472 C C . TYR A 1 435 ? -0.927 0.090 13.367 1.00 92.31 435 TYR A C 1
ATOM 3474 O O . TYR A 1 435 ? -0.880 0.986 12.524 1.00 92.31 435 TYR A O 1
ATOM 3482 N N . ILE A 1 436 ? 0.156 -0.525 13.835 1.00 85.75 436 ILE A N 1
ATOM 3483 C CA . ILE A 1 436 ? 1.511 -0.349 13.305 1.00 85.75 436 ILE A CA 1
ATOM 3484 C C . ILE A 1 436 ? 2.064 -1.741 13.023 1.00 85.75 436 ILE A C 1
ATOM 3486 O O . ILE A 1 436 ? 2.100 -2.577 13.919 1.00 85.75 436 ILE A O 1
ATOM 3490 N N . ASP A 1 437 ? 2.440 -2.017 11.773 1.00 77.38 437 ASP A N 1
ATOM 3491 C CA . ASP A 1 437 ? 2.991 -3.318 11.360 1.00 77.38 437 ASP A CA 1
ATOM 3492 C C . ASP A 1 437 ? 2.143 -4.539 11.778 1.00 77.38 437 ASP A C 1
ATOM 3494 O O . ASP A 1 437 ? 2.661 -5.606 12.109 1.00 77.38 437 ASP A O 1
ATOM 3498 N N . GLY A 1 438 ? 0.815 -4.382 11.789 1.00 80.06 438 GLY A N 1
ATOM 3499 C CA . GLY A 1 438 ? -0.123 -5.426 12.216 1.00 80.06 438 GLY A CA 1
ATOM 3500 C C . GLY A 1 438 ? -0.261 -5.590 13.738 1.00 80.06 438 GLY A C 1
ATOM 3501 O O . GLY A 1 438 ? -1.079 -6.392 14.189 1.00 80.06 438 GLY A O 1
ATOM 3502 N N . GLN A 1 439 ? 0.471 -4.818 14.547 1.00 87.25 439 GLN A N 1
ATOM 3503 C CA . GLN A 1 439 ? 0.305 -4.753 16.002 1.00 87.25 439 GLN A CA 1
ATOM 3504 C C . GLN A 1 439 ? -0.664 -3.635 16.388 1.00 87.25 439 GLN A C 1
ATOM 3506 O O . GLN A 1 439 ? -0.639 -2.549 15.811 1.00 87.25 439 GLN A O 1
ATOM 3511 N N . LEU A 1 440 ? -1.542 -3.921 17.352 1.00 93.69 440 LEU A N 1
ATOM 3512 C CA . LEU A 1 440 ? -2.499 -2.949 17.869 1.00 93.69 440 LEU A CA 1
ATOM 3513 C C . LEU A 1 440 ? -1.814 -2.074 18.923 1.00 93.69 440 LEU A C 1
ATOM 3515 O O . LEU A 1 440 ? -1.310 -2.585 19.919 1.00 93.69 440 LEU A O 1
ATOM 3519 N N . GLU A 1 441 ? -1.838 -0.766 18.720 1.00 93.38 441 GLU A N 1
ATOM 3520 C CA . GLU A 1 441 ? -1.230 0.238 19.590 1.00 93.38 441 GLU A CA 1
ATOM 3521 C C . GLU A 1 441 ? -2.310 1.153 20.175 1.00 93.38 441 GLU A C 1
ATOM 3523 O O . GLU A 1 441 ? -3.335 1.426 19.542 1.00 93.38 441 GLU A O 1
ATOM 3528 N N . GLU A 1 442 ? -2.070 1.654 21.385 1.00 93.88 442 GLU A N 1
ATOM 3529 C CA . GLU A 1 442 ? -2.914 2.643 22.053 1.00 93.88 442 GLU A CA 1
ATOM 3530 C C . GLU A 1 442 ? -2.114 3.894 22.432 1.00 93.88 442 GLU A C 1
ATOM 3532 O O . GLU A 1 442 ? -0.983 3.823 22.923 1.00 93.88 442 GLU A O 1
ATOM 3537 N N . LEU A 1 443 ? -2.724 5.065 22.241 1.00 94.25 443 LEU A N 1
ATOM 3538 C CA . LEU A 1 443 ? -2.228 6.326 22.788 1.00 94.25 443 LEU A CA 1
ATOM 3539 C C . LEU A 1 443 ? -3.052 6.690 24.020 1.00 94.25 443 LEU A C 1
ATOM 3541 O O . LEU A 1 443 ? -4.262 6.906 23.926 1.00 94.25 443 LEU A O 1
ATOM 3545 N N . VAL A 1 444 ? -2.393 6.781 25.173 1.00 91.94 444 VAL A N 1
ATOM 3546 C CA . VAL A 1 444 ? -3.056 6.904 26.475 1.00 91.94 444 VAL A CA 1
ATOM 3547 C C . VAL A 1 444 ? -2.624 8.178 27.195 1.00 91.94 444 VAL A C 1
ATOM 3549 O O . VAL A 1 444 ? -1.432 8.466 27.309 1.00 91.94 444 VAL A O 1
ATOM 3552 N N . TYR A 1 445 ? -3.593 8.910 27.744 1.00 89.44 445 TYR A N 1
ATOM 3553 C CA . TYR A 1 445 ? -3.367 10.009 28.678 1.00 89.44 445 TYR A CA 1
ATOM 3554 C C . TYR A 1 445 ? -3.297 9.465 30.102 1.00 89.44 445 TYR A C 1
ATOM 3556 O O . TYR A 1 445 ? -4.256 8.869 30.598 1.00 89.44 445 TYR A O 1
ATOM 3564 N N . LEU A 1 446 ? -2.161 9.683 30.759 1.00 86.25 446 LEU A N 1
ATOM 3565 C CA . LEU A 1 446 ? -1.952 9.395 32.173 1.00 86.25 446 LEU A CA 1
ATOM 3566 C C . LEU A 1 446 ? -1.987 10.700 32.960 1.00 86.25 446 LEU A C 1
ATOM 3568 O O . LEU A 1 446 ? -1.132 11.550 32.726 1.00 86.25 446 LEU A O 1
ATOM 3572 N N . ALA A 1 447 ? -2.916 10.839 33.904 1.00 80.19 447 ALA A N 1
ATOM 3573 C CA . ALA A 1 447 ? -2.941 11.974 34.826 1.00 80.19 447 ALA A CA 1
ATOM 3574 C C . ALA A 1 447 ? -2.148 11.646 36.101 1.00 80.19 447 ALA A C 1
ATOM 3576 O O . ALA A 1 447 ? -2.400 10.616 36.724 1.00 80.19 447 ALA A O 1
ATOM 3577 N N . ASP A 1 448 ? -1.203 12.508 36.488 1.00 70.88 448 ASP A N 1
ATOM 3578 C CA . ASP A 1 448 ? -0.522 12.436 37.790 1.00 70.88 448 ASP A CA 1
ATOM 3579 C C . ASP A 1 448 ? -1.371 13.107 38.894 1.00 70.88 448 ASP A C 1
ATOM 3581 O O . ASP A 1 448 ? -2.310 13.850 38.618 1.00 70.88 448 ASP A O 1
ATOM 3585 N N . THR A 1 449 ? -1.020 12.890 40.160 1.00 64.69 449 THR A N 1
ATOM 3586 C CA . THR A 1 449 ? -1.633 13.472 41.370 1.00 64.69 449 THR A CA 1
ATOM 3587 C C . THR A 1 449 ? -1.727 15.006 41.375 1.00 64.69 449 THR A C 1
ATOM 3589 O O . THR A 1 449 ? -2.539 15.557 42.115 1.00 64.69 449 THR A O 1
ATOM 3592 N N . ALA A 1 450 ? -0.945 15.694 40.535 1.00 61.50 450 ALA A N 1
ATOM 3593 C CA . ALA A 1 450 ? -0.968 17.147 40.340 1.00 61.50 450 ALA A CA 1
ATOM 3594 C C . ALA A 1 450 ? -1.643 17.600 39.022 1.00 61.50 450 ALA A C 1
ATOM 3596 O O . ALA A 1 450 ? -1.496 18.762 38.635 1.00 61.50 450 ALA A O 1
ATOM 3597 N N . ASP A 1 451 ? -2.336 16.698 38.312 1.00 58.44 451 ASP A N 1
ATOM 3598 C CA . ASP A 1 451 ? -2.952 16.912 36.984 1.00 58.44 451 ASP A CA 1
ATOM 3599 C C . ASP A 1 451 ? -1.955 17.330 35.879 1.00 58.44 451 ASP A C 1
ATOM 3601 O O . ASP A 1 451 ? -2.327 17.769 34.788 1.00 58.44 451 ASP A O 1
ATOM 3605 N N . ASN A 1 452 ? -0.655 17.149 36.130 1.00 67.12 452 ASN A N 1
ATOM 3606 C CA . ASN A 1 452 ? 0.372 17.189 35.097 1.00 67.12 452 ASN A CA 1
ATOM 3607 C C . ASN A 1 452 ? 0.311 15.863 34.337 1.00 67.12 452 ASN A C 1
ATOM 3609 O O . ASN A 1 452 ? 0.967 14.888 34.698 1.00 67.12 452 ASN A O 1
ATOM 3613 N N . GLY A 1 453 ? -0.561 15.796 33.336 1.00 75.69 453 GLY A N 1
ATOM 3614 C CA . GLY A 1 453 ? -0.711 14.587 32.544 1.00 75.69 453 GLY A CA 1
ATOM 3615 C C . GLY A 1 453 ? 0.373 14.419 31.482 1.00 75.69 453 GLY A C 1
ATOM 3616 O O . GLY A 1 453 ? 0.924 15.396 30.974 1.00 75.69 453 GLY A O 1
ATOM 3617 N N . ARG A 1 454 ? 0.654 13.166 31.121 1.00 83.94 454 ARG A N 1
ATOM 3618 C CA . ARG A 1 454 ? 1.567 12.787 30.032 1.00 83.94 454 ARG A CA 1
ATOM 3619 C C . ARG A 1 454 ? 0.865 11.873 29.036 1.00 83.94 454 ARG A C 1
ATOM 3621 O O . ARG A 1 454 ? 0.060 11.030 29.439 1.00 83.94 454 ARG A O 1
ATOM 3628 N N . LEU A 1 455 ? 1.194 12.012 27.755 1.00 88.44 455 LEU A N 1
ATOM 3629 C CA . LEU A 1 455 ? 0.788 11.048 26.734 1.00 88.44 455 LEU A CA 1
ATOM 3630 C C . LEU A 1 455 ? 1.832 9.943 26.631 1.00 88.44 455 LEU A C 1
ATOM 3632 O O . LEU A 1 455 ? 3.034 10.200 26.674 1.00 88.44 455 LEU A O 1
ATOM 3636 N N . VAL A 1 456 ? 1.362 8.707 26.528 1.00 89.50 456 VAL A N 1
ATOM 3637 C CA . VAL A 1 456 ? 2.210 7.525 26.400 1.00 89.50 456 VAL A CA 1
ATOM 3638 C C . VAL A 1 456 ? 1.602 6.610 25.352 1.00 89.50 456 VAL A C 1
ATOM 3640 O O . VAL A 1 456 ? 0.455 6.185 25.501 1.00 89.50 456 VAL A O 1
ATOM 3643 N N . ARG A 1 457 ? 2.389 6.275 24.331 1.00 91.38 457 ARG A N 1
ATOM 3644 C CA . ARG A 1 457 ? 2.079 5.196 23.392 1.00 91.38 457 ARG A CA 1
ATOM 3645 C C . ARG A 1 457 ? 2.461 3.843 23.984 1.00 91.38 457 ARG A C 1
ATOM 3647 O O . ARG A 1 457 ? 3.514 3.728 24.617 1.00 91.38 457 ARG A O 1
ATOM 3654 N N . ARG A 1 458 ? 1.609 2.836 23.800 1.00 89.19 458 ARG A N 1
ATOM 3655 C CA . ARG A 1 458 ? 1.826 1.471 24.291 1.00 89.19 458 ARG A CA 1
ATOM 3656 C C . ARG A 1 458 ? 1.313 0.455 23.281 1.00 89.19 458 ARG A C 1
ATOM 3658 O O . ARG A 1 458 ? 0.214 0.624 22.760 1.00 89.19 458 ARG A O 1
ATOM 3665 N N . GLU A 1 459 ? 2.040 -0.650 23.148 1.00 89.62 459 GLU A N 1
ATOM 3666 C CA . GLU A 1 459 ? 1.516 -1.842 22.486 1.00 89.62 459 GLU A CA 1
ATOM 3667 C C . GLU A 1 459 ? 0.340 -2.376 23.315 1.00 89.62 459 GLU A C 1
ATOM 3669 O O . GLU A 1 459 ? 0.494 -2.690 24.504 1.00 89.62 459 GLU A O 1
ATOM 3674 N N . PHE A 1 460 ? -0.839 -2.479 22.700 1.00 92.00 460 PHE A N 1
ATOM 3675 C CA . PHE A 1 460 ? -1.990 -3.087 23.348 1.00 92.00 460 PHE A CA 1
ATOM 3676 C C . PHE A 1 460 ? -1.713 -4.591 23.492 1.00 92.00 460 PHE A C 1
ATOM 3678 O O . PHE A 1 460 ? -1.433 -5.262 22.495 1.00 92.00 460 PHE A O 1
ATOM 3685 N N . PRO A 1 461 ? -1.810 -5.173 24.702 1.00 91.19 461 PRO A N 1
ATOM 3686 C CA . PRO A 1 461 ? -1.355 -6.533 25.000 1.00 91.19 461 PRO A CA 1
ATOM 3687 C C . PRO A 1 461 ? -2.322 -7.617 24.494 1.00 91.19 461 PRO A C 1
ATOM 3689 O O . PRO A 1 461 ? -2.687 -8.539 25.225 1.00 91.19 461 PRO A O 1
ATOM 3692 N N . LEU A 1 462 ? -2.731 -7.533 23.229 1.00 91.44 462 LEU A N 1
ATOM 3693 C CA . LEU A 1 462 ? -3.820 -8.299 22.634 1.00 91.44 462 LEU A CA 1
ATOM 3694 C C . LEU A 1 462 ? -3.643 -9.806 22.826 1.00 91.44 462 LEU A C 1
ATOM 3696 O O . LEU A 1 462 ? -4.528 -10.475 23.354 1.00 91.44 462 LEU A O 1
ATOM 3700 N N . SER A 1 463 ? -2.474 -10.333 22.459 1.00 89.94 463 SER A N 1
ATOM 3701 C CA . SER A 1 463 ? -2.189 -11.767 22.570 1.00 89.94 463 SER A CA 1
ATOM 3702 C C . SER A 1 463 ? -2.194 -12.265 24.019 1.00 89.94 463 SER A C 1
ATOM 3704 O O . SER A 1 463 ? -2.560 -13.410 24.260 1.00 89.94 463 SER A O 1
ATOM 3706 N N . HIS A 1 464 ? -1.811 -11.426 24.990 1.00 91.00 464 HIS A N 1
ATOM 3707 C CA . HIS A 1 464 ? -1.858 -11.791 26.409 1.00 91.00 464 HIS A CA 1
ATOM 3708 C C . HIS A 1 464 ? -3.292 -11.783 26.936 1.00 91.00 464 HIS A C 1
ATOM 3710 O O . HIS A 1 464 ? -3.697 -12.738 27.591 1.00 91.00 464 HIS A O 1
ATOM 3716 N N . VAL A 1 465 ? -4.061 -10.736 26.620 1.00 93.31 465 VAL A N 1
ATOM 3717 C CA . VAL A 1 465 ? -5.463 -10.609 27.041 1.00 93.31 465 VAL A CA 1
ATOM 3718 C C . VAL A 1 465 ? -6.288 -11.761 26.480 1.00 93.31 465 VAL A C 1
ATOM 3720 O O . VAL A 1 465 ? -6.991 -12.423 27.232 1.00 93.31 465 VAL A O 1
ATOM 3723 N N . LEU A 1 466 ? -6.151 -12.080 25.192 1.00 91.69 466 LEU A N 1
ATOM 3724 C CA . LEU A 1 466 ? -6.898 -13.186 24.591 1.00 91.69 466 LEU A CA 1
ATOM 3725 C C . LEU A 1 466 ? -6.460 -14.563 25.125 1.00 91.69 466 LEU A C 1
ATOM 3727 O O . LEU A 1 466 ? -7.301 -15.446 25.288 1.00 91.69 466 LEU A O 1
ATOM 3731 N N . ALA A 1 467 ? -5.175 -14.751 25.447 1.00 90.31 467 ALA A N 1
ATOM 3732 C CA . ALA A 1 467 ? -4.699 -15.984 26.076 1.00 90.31 467 ALA A CA 1
ATOM 3733 C C . ALA A 1 467 ? -5.241 -16.152 27.507 1.00 90.31 467 ALA A C 1
ATOM 3735 O O . ALA A 1 467 ? -5.609 -17.259 27.897 1.00 90.31 467 ALA A O 1
ATOM 3736 N N . TYR A 1 468 ? -5.317 -15.073 28.292 1.00 90.94 468 TYR A N 1
ATOM 3737 C CA . TYR A 1 468 ? -5.920 -15.109 29.628 1.00 90.94 468 TYR A CA 1
ATOM 3738 C C . TYR A 1 468 ? -7.431 -15.315 29.566 1.00 90.94 468 TYR A C 1
ATOM 37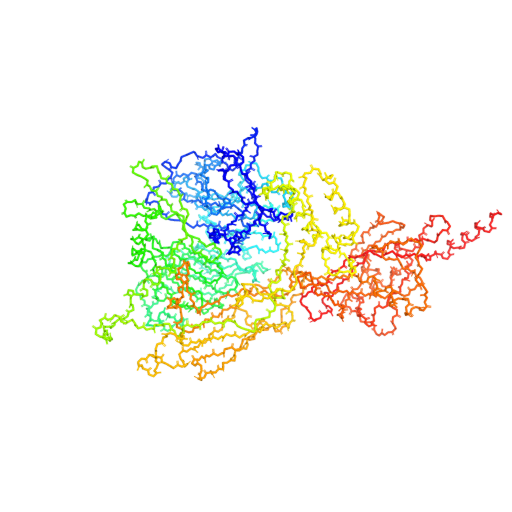40 O O . TYR A 1 468 ? -7.946 -16.139 30.313 1.00 90.94 468 TYR A O 1
ATOM 3748 N N . ASP A 1 469 ? -8.121 -14.650 28.640 1.00 90.12 469 ASP A N 1
ATOM 3749 C CA . ASP A 1 469 ? -9.546 -14.869 28.375 1.00 90.12 469 ASP A CA 1
ATOM 3750 C C . ASP A 1 469 ? -9.829 -16.340 28.038 1.00 90.12 469 ASP A C 1
ATOM 3752 O O . ASP A 1 469 ? -10.737 -16.951 28.603 1.00 90.12 469 ASP A O 1
ATOM 3756 N N . LEU A 1 470 ? -8.990 -16.953 27.194 1.00 87.19 470 LEU A N 1
ATOM 3757 C CA . LEU A 1 470 ? -9.079 -18.381 26.903 1.00 87.19 470 LEU A CA 1
ATOM 3758 C C . LEU A 1 470 ? -8.929 -19.215 28.183 1.00 87.19 470 LEU A C 1
ATOM 3760 O O . LEU A 1 470 ? -9.758 -20.080 28.438 1.00 87.19 470 LEU A O 1
ATOM 3764 N N . LEU A 1 471 ? -7.914 -18.961 29.010 1.00 84.56 471 LEU A N 1
ATOM 3765 C CA . LEU A 1 471 ? -7.691 -19.725 30.247 1.00 84.56 471 LEU A CA 1
ATOM 3766 C C . LEU A 1 471 ? -8.833 -19.577 31.263 1.00 84.56 471 LEU A C 1
ATOM 3768 O O . LEU A 1 471 ? -9.169 -20.555 31.926 1.00 84.56 471 LEU A O 1
ATOM 3772 N N . ILE A 1 472 ? -9.425 -18.385 31.373 1.00 87.44 472 ILE A N 1
ATOM 3773 C CA . ILE A 1 472 ? -10.546 -18.095 32.282 1.00 87.44 472 ILE A CA 1
ATOM 3774 C C . ILE A 1 472 ? -11.819 -18.820 31.824 1.00 87.44 472 ILE A C 1
ATOM 3776 O O . ILE A 1 472 ? -12.564 -19.350 32.645 1.00 87.44 472 ILE A O 1
ATOM 3780 N N . THR A 1 473 ? -12.063 -18.869 30.514 1.00 84.50 473 THR A N 1
ATOM 3781 C CA . THR A 1 473 ? -13.295 -19.433 29.936 1.00 84.50 473 THR A CA 1
ATOM 3782 C C . THR A 1 473 ? -13.214 -20.933 29.637 1.00 84.50 473 THR A C 1
ATOM 3784 O O . THR A 1 473 ? -14.249 -21.586 29.490 1.00 84.50 473 THR A O 1
ATOM 3787 N N . THR A 1 474 ? -12.008 -21.504 29.547 1.00 83.31 474 THR A N 1
ATOM 3788 C CA . THR A 1 474 ? -11.818 -22.915 29.178 1.00 83.31 474 THR A CA 1
ATOM 3789 C C . THR A 1 474 ? -12.228 -23.851 30.321 1.00 83.31 474 THR A C 1
ATOM 3791 O O . THR A 1 474 ? -11.711 -23.722 31.433 1.00 83.31 474 THR A O 1
ATOM 3794 N N . PRO A 1 475 ? -13.074 -24.868 30.058 1.00 81.38 475 PRO A N 1
ATOM 3795 C CA . PRO A 1 475 ? -13.411 -25.883 31.049 1.00 81.38 475 PRO A CA 1
ATOM 3796 C C . PRO A 1 475 ? -12.167 -26.612 31.569 1.00 81.38 475 PRO A C 1
ATOM 3798 O O . PRO A 1 475 ? -11.301 -27.033 30.792 1.00 81.38 475 PRO A O 1
ATOM 3801 N N . ASN A 1 476 ? -12.103 -26.820 32.881 1.00 80.69 476 ASN A N 1
ATOM 3802 C CA . ASN A 1 476 ? -11.013 -27.525 33.542 1.00 80.69 476 ASN A CA 1
ATOM 3803 C C . ASN A 1 476 ? -11.522 -28.699 34.395 1.00 80.69 476 ASN A C 1
ATOM 3805 O O . ASN A 1 476 ? -12.700 -28.790 34.742 1.00 80.69 476 ASN A O 1
ATOM 3809 N N . LYS A 1 477 ? -10.630 -29.652 34.676 1.00 79.31 477 LYS A N 1
ATOM 3810 C CA . LYS A 1 477 ? -10.883 -30.814 35.537 1.00 79.31 477 LYS A CA 1
ATOM 3811 C C . LYS A 1 477 ? -9.701 -31.037 36.468 1.00 79.31 477 LYS A C 1
ATOM 3813 O O . LYS A 1 477 ? -8.551 -30.891 36.055 1.00 79.31 477 LYS A O 1
ATOM 3818 N N . GLU A 1 478 ? -9.977 -31.436 37.702 1.00 78.69 478 GLU A N 1
ATOM 3819 C CA . GLU A 1 478 ? -8.943 -31.891 38.630 1.00 78.69 478 GLU A CA 1
ATOM 3820 C C . GLU A 1 478 ? -8.510 -33.321 38.283 1.00 78.69 478 GLU A C 1
ATOM 3822 O O . GLU A 1 478 ? -9.331 -34.193 37.995 1.00 78.69 478 GLU A O 1
ATOM 3827 N N . MET A 1 479 ? -7.204 -33.563 38.295 1.00 75.69 479 MET A N 1
ATOM 3828 C CA . MET A 1 479 ? -6.586 -34.843 37.980 1.00 75.69 479 MET A CA 1
ATOM 3829 C C . MET A 1 479 ? -5.487 -35.147 38.996 1.00 75.69 479 MET A C 1
ATOM 3831 O O . MET A 1 479 ? -4.587 -34.338 39.209 1.00 75.69 479 MET A O 1
ATOM 3835 N N . ARG A 1 480 ? -5.508 -36.355 39.569 1.00 73.88 480 ARG A N 1
ATOM 3836 C CA . ARG A 1 480 ? -4.400 -36.879 40.378 1.00 73.88 480 ARG A CA 1
ATOM 3837 C C . ARG A 1 480 ? -3.405 -37.627 39.513 1.00 73.88 480 ARG A C 1
ATOM 3839 O O . ARG A 1 480 ? -3.758 -38.627 38.892 1.00 73.88 480 ARG A O 1
ATOM 3846 N N . HIS A 1 481 ? -2.147 -37.200 39.532 1.00 71.62 481 HIS A N 1
ATOM 3847 C CA . HIS A 1 481 ? -1.044 -37.934 38.914 1.00 71.62 481 HIS A CA 1
ATOM 3848 C C . HIS A 1 481 ? 0.133 -38.014 39.892 1.00 71.62 481 HIS A C 1
ATOM 3850 O O . HIS A 1 481 ? 0.526 -37.014 40.479 1.00 71.62 481 HIS A O 1
ATOM 3856 N N . ASN A 1 482 ? 0.678 -39.213 40.124 1.00 75.00 482 ASN A N 1
ATOM 3857 C CA . ASN A 1 482 ? 1.770 -39.450 41.086 1.00 75.00 482 ASN A CA 1
ATOM 3858 C C . ASN A 1 482 ? 1.537 -38.864 42.501 1.00 75.00 482 ASN A C 1
ATOM 3860 O O . ASN A 1 482 ? 2.476 -38.419 43.153 1.00 75.00 482 ASN A O 1
ATOM 3864 N N . GLY A 1 483 ? 0.289 -38.856 42.984 1.00 80.06 483 GLY A N 1
ATOM 3865 C CA . GLY A 1 483 ? -0.060 -38.341 44.317 1.00 80.06 483 GLY A CA 1
ATOM 3866 C C . GLY A 1 483 ? -0.123 -36.812 44.433 1.00 80.06 483 GLY A C 1
ATOM 3867 O O . GLY A 1 483 ? -0.370 -36.312 45.526 1.00 80.06 483 GLY A O 1
ATOM 3868 N N . LEU A 1 484 ? 0.064 -36.084 43.330 1.00 74.31 484 LEU A N 1
ATOM 3869 C CA . LEU A 1 484 ? -0.112 -34.636 43.245 1.00 74.31 484 LEU A CA 1
ATOM 3870 C C . LEU A 1 484 ? -1.411 -34.309 42.496 1.00 74.31 484 LEU A C 1
ATOM 3872 O O . LEU A 1 484 ? -1.766 -34.979 41.520 1.00 74.31 484 LEU A O 1
ATOM 3876 N N . ASP A 1 485 ? -2.114 -33.291 42.987 1.00 81.56 485 ASP A N 1
ATOM 3877 C CA . ASP A 1 485 ? -3.336 -32.751 42.393 1.00 81.56 485 ASP A CA 1
ATOM 3878 C C . ASP A 1 485 ? -2.969 -31.716 41.316 1.00 81.56 485 ASP A C 1
ATOM 3880 O O . ASP A 1 485 ? -2.240 -30.759 41.578 1.00 81.56 485 ASP A O 1
ATOM 3884 N N . TYR A 1 486 ? -3.463 -31.915 40.095 1.00 77.56 486 TYR A N 1
ATOM 3885 C CA . TYR A 1 486 ? -3.260 -31.031 38.948 1.00 77.56 486 TYR A CA 1
ATOM 3886 C C . TYR A 1 486 ? -4.601 -30.576 38.379 1.00 77.56 486 TYR A C 1
ATOM 3888 O O . TYR A 1 486 ? -5.573 -31.326 38.383 1.00 77.56 486 TYR A O 1
ATOM 3896 N N . ILE A 1 487 ? -4.642 -29.370 37.815 1.00 74.62 487 ILE A N 1
ATOM 3897 C CA . ILE A 1 487 ? -5.781 -28.890 37.028 1.00 74.62 487 ILE A CA 1
ATOM 3898 C C . ILE A 1 487 ? -5.435 -29.072 35.551 1.00 74.62 487 ILE A C 1
ATOM 3900 O O . ILE A 1 487 ? -4.456 -28.507 35.059 1.00 74.62 487 ILE A O 1
ATOM 3904 N N . ARG A 1 488 ? -6.229 -29.871 34.838 1.00 72.81 488 ARG A N 1
ATOM 3905 C CA . ARG A 1 488 ? -6.105 -30.088 33.394 1.00 72.81 488 ARG A CA 1
ATOM 3906 C C . ARG A 1 488 ? -7.173 -29.279 32.664 1.00 72.81 488 ARG A C 1
ATOM 3908 O O . ARG A 1 488 ? -8.360 -29.427 32.940 1.00 72.81 488 ARG A O 1
ATOM 3915 N N . PHE A 1 489 ? -6.747 -28.454 31.715 1.00 73.62 489 PHE A N 1
ATOM 3916 C CA . PHE A 1 489 ? -7.633 -27.686 30.838 1.00 73.62 489 PHE A CA 1
ATOM 3917 C C . PHE A 1 489 ? -7.973 -28.486 29.577 1.00 73.62 489 PHE A C 1
ATOM 3919 O O . PHE A 1 489 ? -7.140 -29.255 29.084 1.00 73.62 489 PHE A O 1
ATOM 3926 N N . ALA A 1 490 ? -9.183 -28.298 29.046 1.00 72.62 490 ALA A N 1
ATOM 3927 C CA . ALA A 1 490 ? -9.548 -28.819 27.732 1.00 72.62 490 ALA A CA 1
ATOM 3928 C C . ALA A 1 490 ? -8.683 -28.169 26.637 1.00 72.62 490 ALA A C 1
ATOM 3930 O O . ALA A 1 490 ? -8.470 -26.957 26.636 1.00 72.62 490 ALA A O 1
ATOM 3931 N N . HIS A 1 491 ? -8.172 -28.965 25.695 1.00 71.50 491 HIS A N 1
ATOM 3932 C CA . HIS A 1 491 ? -7.344 -28.442 24.608 1.00 71.50 491 HIS A CA 1
ATOM 3933 C C . HIS A 1 491 ? -8.235 -27.981 23.449 1.00 71.50 491 HIS A C 1
ATOM 3935 O O . HIS A 1 491 ? -8.734 -28.800 22.684 1.00 71.50 491 HIS A O 1
ATOM 3941 N N . LEU A 1 492 ? -8.444 -26.668 23.323 1.00 77.62 492 LEU A N 1
ATOM 3942 C CA . LEU A 1 492 ? -9.298 -26.088 22.275 1.00 77.62 492 LEU A CA 1
ATOM 3943 C C . LEU A 1 492 ? -8.579 -25.916 20.927 1.00 77.62 492 LEU A C 1
ATOM 3945 O O . LEU A 1 492 ? -9.228 -25.828 19.889 1.00 77.62 492 LEU A O 1
ATOM 3949 N N . CYS A 1 493 ? -7.243 -25.881 20.919 1.00 82.94 493 CYS A N 1
ATOM 3950 C CA . CYS A 1 493 ? -6.477 -25.729 19.686 1.00 82.94 493 CYS A CA 1
ATOM 3951 C C . CYS A 1 493 ? -6.343 -27.079 18.941 1.00 82.94 493 CYS A C 1
ATOM 3953 O O . CYS A 1 493 ? -5.896 -28.057 19.539 1.00 82.94 493 CYS A O 1
ATOM 3955 N N . PRO A 1 494 ? -6.674 -27.174 17.641 1.00 83.44 494 PRO A N 1
ATOM 3956 C CA . PRO A 1 494 ? -6.653 -28.447 16.906 1.00 83.44 494 PRO A CA 1
ATOM 3957 C C . PRO A 1 494 ? -5.248 -28.958 16.546 1.00 83.44 494 PRO A C 1
ATOM 3959 O O . PRO A 1 494 ? -5.100 -30.092 16.097 1.00 83.44 494 PRO A O 1
ATOM 3962 N N . PHE A 1 495 ? -4.205 -28.146 16.723 1.00 85.94 495 PHE A N 1
ATOM 3963 C CA . PHE A 1 495 ? -2.815 -28.528 16.476 1.00 85.94 495 PHE A CA 1
ATOM 3964 C C . PHE A 1 495 ? -1.906 -28.020 17.597 1.00 85.94 495 PHE A C 1
ATOM 3966 O O . PHE A 1 495 ? -2.240 -27.088 18.320 1.00 85.94 495 PHE A O 1
ATOM 3973 N N . ALA A 1 496 ? -0.719 -28.605 17.709 1.00 80.62 496 ALA A N 1
ATOM 3974 C CA . ALA A 1 496 ? 0.318 -28.174 18.640 1.00 80.62 496 ALA A CA 1
ATOM 3975 C C . ALA A 1 496 ? 1.509 -27.509 17.933 1.00 80.62 496 ALA A C 1
ATOM 3977 O O . ALA A 1 496 ? 2.181 -26.665 18.518 1.00 80.62 496 ALA A O 1
ATOM 3978 N N . VAL A 1 497 ? 1.793 -27.884 16.678 1.00 84.44 497 VAL A N 1
ATOM 3979 C CA . VAL A 1 497 ? 2.936 -27.355 15.914 1.00 84.44 497 VAL A CA 1
ATOM 3980 C C . VAL A 1 497 ? 2.519 -27.037 14.481 1.00 84.44 497 VAL A C 1
ATOM 3982 O O . VAL A 1 497 ? 1.873 -27.860 13.833 1.00 84.44 497 VAL A O 1
ATOM 3985 N N . VAL A 1 498 ? 2.957 -25.875 13.989 1.00 87.88 498 VAL A N 1
ATOM 3986 C CA . VAL A 1 498 ? 2.855 -25.440 12.587 1.00 87.88 498 VAL A CA 1
ATOM 3987 C C . VAL A 1 498 ? 4.263 -25.246 12.036 1.00 87.88 498 VAL A C 1
ATOM 3989 O O . VAL A 1 498 ? 5.073 -24.577 12.678 1.00 87.88 498 VAL A O 1
ATOM 3992 N N . ARG A 1 499 ? 4.571 -25.816 10.869 1.00 89.19 499 ARG A N 1
ATOM 3993 C CA . ARG A 1 499 ? 5.848 -25.597 10.169 1.00 89.19 499 ARG A CA 1
ATOM 3994 C C . ARG A 1 499 ? 5.620 -25.385 8.682 1.00 89.19 499 ARG A C 1
ATOM 3996 O O . ARG A 1 499 ? 4.960 -26.205 8.050 1.00 89.19 499 ARG A O 1
ATOM 4003 N N . TYR A 1 500 ? 6.208 -24.327 8.143 1.00 91.31 500 TYR A N 1
ATOM 4004 C CA . TYR A 1 500 ? 6.314 -24.112 6.704 1.00 91.31 500 TYR A CA 1
ATOM 4005 C C . TYR A 1 500 ? 7.613 -24.750 6.220 1.00 91.31 500 TYR A C 1
ATOM 4007 O O . TYR A 1 500 ? 8.647 -24.595 6.869 1.00 91.31 500 TYR A O 1
ATOM 4015 N N . VAL A 1 501 ? 7.548 -25.508 5.132 1.00 91.00 501 VAL A N 1
ATOM 4016 C CA . VAL A 1 501 ? 8.696 -26.179 4.512 1.00 91.00 501 VAL A CA 1
ATOM 4017 C C . VAL A 1 501 ? 8.560 -26.128 2.995 1.00 91.00 501 VAL A C 1
ATOM 4019 O O . VAL A 1 501 ? 7.489 -25.803 2.482 1.00 91.00 501 VAL A O 1
ATOM 4022 N N . ASP A 1 502 ? 9.636 -26.474 2.290 1.00 91.94 502 ASP A N 1
ATOM 4023 C CA . ASP A 1 502 ? 9.693 -26.462 0.824 1.00 91.94 502 ASP A CA 1
ATOM 4024 C C . ASP A 1 502 ? 9.344 -25.077 0.238 1.00 91.94 502 ASP A C 1
ATOM 4026 O O . ASP A 1 502 ? 8.694 -24.983 -0.796 1.00 91.94 502 ASP A O 1
ATOM 4030 N N . LEU A 1 503 ? 9.722 -23.998 0.938 1.00 91.94 503 LEU A N 1
ATOM 4031 C CA . LEU A 1 503 ? 9.532 -22.624 0.468 1.00 91.94 503 LEU A CA 1
ATOM 4032 C C . LEU A 1 503 ? 10.565 -22.305 -0.626 1.00 91.94 503 LEU A C 1
ATOM 4034 O O . LEU A 1 503 ? 11.736 -22.662 -0.450 1.00 91.94 503 LEU A O 1
ATOM 4038 N N . PRO A 1 504 ? 10.178 -21.608 -1.707 1.00 91.38 504 PRO A N 1
ATOM 4039 C CA . PRO A 1 504 ? 11.126 -21.166 -2.721 1.00 91.38 504 PRO A CA 1
ATOM 4040 C C . PRO A 1 504 ? 12.010 -20.030 -2.189 1.00 91.38 504 PRO A C 1
ATOM 4042 O O . PRO A 1 504 ? 11.812 -19.527 -1.075 1.00 91.38 504 PRO A O 1
ATOM 4045 N N . GLN A 1 505 ? 12.993 -19.613 -2.990 1.00 89.06 505 GLN A N 1
ATOM 4046 C CA . GLN A 1 505 ? 13.852 -18.485 -2.640 1.00 89.06 505 GLN A CA 1
ATOM 4047 C C . GLN A 1 505 ? 12.999 -17.217 -2.441 1.00 89.06 505 GLN A C 1
ATOM 4049 O O . GLN A 1 505 ? 12.238 -16.839 -3.335 1.00 89.06 505 GLN A O 1
ATOM 4054 N N . PRO A 1 506 ? 13.094 -16.530 -1.285 1.00 88.38 506 PRO A N 1
ATOM 4055 C CA . PRO A 1 506 ? 12.221 -15.398 -0.988 1.00 88.38 506 PRO A CA 1
ATOM 4056 C C . PRO A 1 506 ? 12.319 -14.262 -2.007 1.00 88.38 506 PRO A C 1
ATOM 4058 O O . PRO A 1 506 ? 11.322 -13.594 -2.264 1.00 88.38 506 PRO A O 1
ATOM 4061 N N . GLN A 1 507 ? 13.499 -14.021 -2.582 1.00 89.19 507 GLN A N 1
ATOM 4062 C CA . GLN A 1 507 ? 13.766 -12.874 -3.458 1.00 89.19 507 GLN A CA 1
ATOM 4063 C C . GLN A 1 507 ? 12.952 -12.910 -4.755 1.00 89.19 507 GLN A C 1
ATOM 4065 O O . GLN A 1 507 ? 12.470 -11.866 -5.197 1.00 89.19 507 GLN A O 1
ATOM 4070 N N . GLU A 1 508 ? 12.718 -14.107 -5.295 1.00 88.81 508 GLU A N 1
ATOM 4071 C CA . GLU A 1 508 ? 11.939 -14.330 -6.515 1.00 88.81 508 GLU A CA 1
ATOM 4072 C C . GLU A 1 508 ? 10.521 -13.750 -6.399 1.00 88.81 508 GLU A C 1
ATOM 4074 O O . GLU A 1 508 ? 10.063 -13.044 -7.298 1.00 88.81 508 GLU A O 1
ATOM 4079 N N . PHE A 1 509 ? 9.876 -13.951 -5.243 1.00 91.75 509 PHE A N 1
ATOM 4080 C CA . PHE A 1 509 ? 8.473 -13.590 -5.021 1.00 91.75 509 PHE A CA 1
ATOM 4081 C C . PHE A 1 509 ? 8.264 -12.363 -4.140 1.00 91.75 509 PHE A C 1
ATOM 40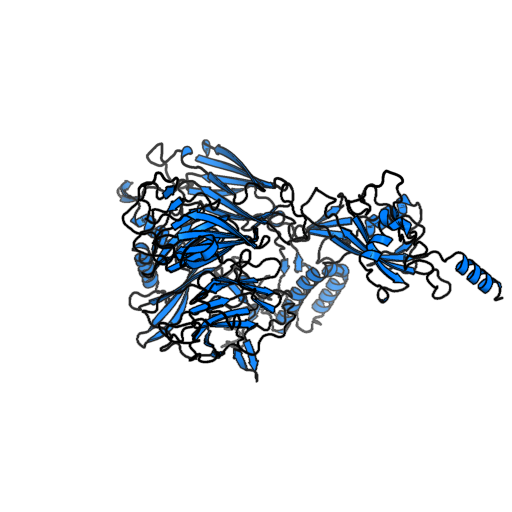83 O O . PHE A 1 509 ? 7.271 -11.670 -4.313 1.00 91.75 509 PHE A O 1
ATOM 4090 N N . THR A 1 510 ? 9.150 -12.072 -3.183 1.00 91.31 510 THR A N 1
ATOM 4091 C CA . THR A 1 510 ? 9.036 -10.869 -2.330 1.00 91.31 510 THR A CA 1
ATOM 4092 C C . THR A 1 510 ? 9.526 -9.617 -3.035 1.00 91.31 510 THR A C 1
ATOM 4094 O O . THR A 1 510 ? 9.138 -8.511 -2.657 1.00 91.31 510 THR A O 1
ATOM 4097 N N . ARG A 1 511 ? 10.390 -9.796 -4.045 1.00 91.56 511 ARG A N 1
ATOM 4098 C CA . ARG A 1 511 ? 11.037 -8.727 -4.809 1.00 91.56 511 ARG A CA 1
ATOM 4099 C C . ARG A 1 511 ? 11.844 -7.756 -3.932 1.00 91.56 511 ARG A C 1
ATOM 4101 O O . ARG A 1 511 ? 12.066 -6.609 -4.310 1.00 91.56 511 ARG A O 1
ATOM 4108 N N . MET A 1 512 ? 12.263 -8.210 -2.746 1.00 88.69 512 MET A N 1
ATOM 4109 C CA . MET A 1 512 ? 13.072 -7.433 -1.809 1.00 88.69 512 MET A CA 1
ATOM 4110 C C . MET A 1 512 ? 14.556 -7.598 -2.127 1.00 88.69 512 MET A C 1
ATOM 4112 O O . MET A 1 512 ? 15.091 -8.709 -2.129 1.00 88.69 512 MET A O 1
ATOM 4116 N N . GLU A 1 513 ? 15.231 -6.480 -2.360 1.00 86.50 513 GLU A N 1
ATOM 4117 C CA . GLU A 1 513 ? 16.675 -6.460 -2.558 1.00 86.50 513 GLU A CA 1
ATOM 4118 C C . GLU A 1 513 ? 17.410 -6.418 -1.220 1.00 86.50 513 GLU A C 1
ATOM 4120 O O . GLU A 1 513 ? 17.079 -5.620 -0.341 1.00 86.50 513 GLU A O 1
ATOM 4125 N N . HIS A 1 514 ? 18.440 -7.248 -1.083 1.00 86.94 514 HIS A N 1
ATOM 4126 C CA . HIS A 1 514 ? 19.202 -7.360 0.153 1.00 86.94 514 HIS A CA 1
ATOM 4127 C C . HIS A 1 514 ? 20.622 -6.846 -0.057 1.00 86.94 514 HIS A C 1
ATOM 4129 O O . HIS A 1 514 ? 21.338 -7.289 -0.955 1.00 86.94 514 HIS A O 1
ATOM 4135 N N . TYR A 1 515 ? 21.030 -5.912 0.798 1.00 86.56 515 TYR A N 1
ATOM 4136 C CA . TYR A 1 515 ? 22.361 -5.318 0.774 1.00 86.56 515 TYR A CA 1
ATOM 4137 C C . TYR A 1 515 ? 23.091 -5.603 2.075 1.00 86.56 515 TYR A C 1
ATOM 4139 O O . TYR A 1 515 ? 22.548 -5.448 3.176 1.00 86.56 515 TYR A O 1
ATOM 4147 N N . PHE A 1 516 ? 24.359 -5.963 1.935 1.00 87.12 516 PHE A N 1
ATOM 4148 C CA . PHE A 1 516 ? 25.261 -6.174 3.046 1.00 87.12 516 PHE A CA 1
ATOM 4149 C C . PHE A 1 516 ? 26.346 -5.097 3.043 1.00 87.12 516 PHE A C 1
ATOM 4151 O O . PHE A 1 516 ? 26.993 -4.869 2.025 1.00 87.12 516 PHE A O 1
ATOM 4158 N N . ALA A 1 517 ? 26.521 -4.438 4.191 1.00 89.00 517 ALA A N 1
ATOM 4159 C CA . ALA A 1 517 ? 27.592 -3.477 4.433 1.00 89.00 517 ALA A CA 1
ATOM 4160 C C . ALA A 1 517 ? 28.110 -3.625 5.869 1.00 89.00 517 ALA A C 1
ATOM 4162 O O . ALA A 1 517 ? 27.313 -3.656 6.823 1.00 89.00 517 ALA A O 1
ATOM 4163 N N . MET A 1 518 ? 29.435 -3.697 6.012 1.00 88.88 518 MET A N 1
ATOM 4164 C CA . MET A 1 518 ? 30.131 -3.612 7.299 1.00 88.88 518 MET A CA 1
ATOM 4165 C C . MET A 1 518 ? 30.768 -2.233 7.484 1.00 88.88 518 MET A C 1
ATOM 4167 O O . MET A 1 518 ? 31.202 -1.640 6.497 1.00 88.88 518 MET A O 1
ATOM 4171 N N . PRO A 1 519 ? 30.880 -1.735 8.730 1.00 89.50 519 PRO A N 1
ATOM 4172 C CA . PRO A 1 519 ? 31.663 -0.537 8.995 1.00 89.50 519 PRO A CA 1
ATOM 4173 C C . PRO A 1 519 ? 33.128 -0.742 8.578 1.00 89.50 519 PRO A C 1
ATOM 4175 O O . PRO A 1 519 ? 33.618 -1.874 8.618 1.00 89.50 519 PRO A O 1
ATOM 4178 N N . PRO A 1 520 ? 33.830 0.328 8.169 1.00 87.38 520 PRO A N 1
ATOM 4179 C CA . PRO A 1 520 ? 35.231 0.222 7.794 1.00 87.38 520 PRO A CA 1
ATOM 4180 C C . PRO A 1 520 ? 36.088 -0.156 9.010 1.00 87.38 520 PRO A C 1
ATOM 4182 O O . PRO A 1 520 ? 35.756 0.182 10.144 1.00 87.38 520 PRO A O 1
ATOM 4185 N N . GLU A 1 521 ? 37.194 -0.857 8.792 1.00 86.38 521 GLU A N 1
ATOM 4186 C CA . GLU A 1 521 ? 38.092 -1.238 9.878 1.00 86.38 521 GLU A CA 1
ATOM 4187 C C . GLU A 1 521 ? 38.862 -0.019 10.377 1.00 86.38 521 GLU A C 1
ATOM 4189 O O . GLU A 1 521 ? 39.294 0.833 9.599 1.00 86.38 521 GLU A O 1
ATOM 4194 N N . ILE A 1 522 ? 39.060 0.058 11.686 1.00 86.56 522 ILE A N 1
ATOM 4195 C CA . ILE A 1 522 ? 39.808 1.145 12.307 1.00 86.56 522 ILE A CA 1
ATOM 4196 C C . ILE A 1 522 ? 41.121 0.624 12.880 1.00 86.56 522 ILE A C 1
ATOM 4198 O O . ILE A 1 522 ? 41.188 -0.453 13.467 1.00 86.56 522 ILE A O 1
ATOM 4202 N N . MET A 1 523 ? 42.181 1.411 12.718 1.00 77.81 523 MET A N 1
ATOM 4203 C CA . MET A 1 523 ? 43.516 1.083 13.223 1.00 77.81 523 MET A CA 1
ATOM 4204 C C . MET A 1 523 ? 43.700 1.490 14.697 1.00 77.81 523 MET A C 1
ATOM 4206 O O . MET A 1 523 ? 44.743 1.217 15.296 1.00 77.81 523 MET A O 1
ATOM 4210 N N . GLU A 1 524 ? 42.701 2.144 15.300 1.00 75.94 524 GLU A N 1
ATOM 4211 C CA . GLU A 1 524 ? 42.698 2.483 16.721 1.00 75.94 524 GLU A CA 1
ATOM 4212 C C . GLU A 1 524 ? 42.588 1.216 17.584 1.00 75.94 524 GLU A C 1
ATOM 4214 O O . GLU A 1 524 ? 41.684 0.400 17.418 1.00 75.94 524 GLU A O 1
ATOM 4219 N N . LYS A 1 525 ? 43.485 1.072 18.570 1.00 76.06 525 LYS A N 1
ATOM 4220 C CA . LYS A 1 525 ? 43.560 -0.114 19.446 1.00 76.06 525 LYS A CA 1
ATOM 4221 C C . LYS A 1 525 ? 42.279 -0.401 20.230 1.00 76.06 525 LYS A C 1
ATOM 4223 O O . LYS A 1 525 ? 42.082 -1.531 20.665 1.00 76.06 525 LYS A O 1
ATOM 4228 N N . THR A 1 526 ? 41.461 0.619 20.468 1.00 77.69 526 THR A N 1
ATOM 4229 C CA . THR A 1 526 ? 40.218 0.503 21.235 1.00 77.69 526 THR A CA 1
ATOM 4230 C C . THR A 1 526 ? 39.085 -0.116 20.415 1.00 77.69 526 THR A C 1
ATOM 4232 O O . THR A 1 526 ? 38.137 -0.635 20.999 1.00 77.69 526 THR A O 1
ATOM 4235 N N . GLY A 1 527 ? 39.174 -0.088 19.079 1.00 81.12 527 GLY A N 1
ATOM 4236 C CA . GLY A 1 527 ? 38.113 -0.571 18.198 1.00 81.12 527 GLY A CA 1
ATOM 4237 C C . GLY A 1 527 ? 36.879 0.341 18.125 1.00 81.12 527 GLY A C 1
ATOM 4238 O O . GLY A 1 527 ? 35.888 -0.073 17.528 1.00 81.12 527 GLY A O 1
ATOM 4239 N N . PHE A 1 528 ? 36.920 1.563 18.681 1.00 85.12 528 PHE A N 1
ATOM 4240 C CA . PHE A 1 528 ? 35.834 2.548 18.572 1.00 85.12 528 PHE A CA 1
ATOM 4241 C C . PHE A 1 528 ? 36.004 3.515 17.405 1.00 85.12 528 PHE A C 1
ATOM 4243 O O . PHE A 1 528 ? 37.052 4.123 17.224 1.00 85.12 528 PHE A O 1
ATOM 4250 N N . HIS A 1 529 ? 34.926 3.711 16.658 1.00 87.50 529 HIS A N 1
ATOM 4251 C CA . HIS A 1 529 ? 34.864 4.667 15.565 1.00 87.50 529 HIS A CA 1
ATOM 4252 C C . HIS A 1 529 ? 34.896 6.114 16.066 1.00 87.50 529 HIS A C 1
ATOM 4254 O O . HIS A 1 529 ? 34.282 6.449 17.081 1.00 87.50 529 HIS A O 1
ATOM 4260 N N . ASP A 1 530 ? 35.558 6.987 15.307 1.00 83.94 530 ASP A N 1
ATOM 4261 C CA . ASP A 1 530 ? 35.473 8.440 15.444 1.00 83.94 530 ASP A CA 1
ATOM 4262 C C . ASP A 1 530 ? 34.484 9.049 14.430 1.00 83.94 530 ASP A C 1
ATOM 4264 O O . ASP A 1 530 ? 33.993 8.377 13.521 1.00 83.94 530 ASP A O 1
ATOM 4268 N N . GLU A 1 531 ? 34.197 10.346 14.563 1.00 85.00 531 GLU A N 1
ATOM 4269 C CA . GLU A 1 531 ? 33.268 11.057 13.673 1.00 85.00 531 GLU A CA 1
ATOM 4270 C C . GLU A 1 531 ? 33.673 10.949 12.193 1.00 85.00 531 GLU A C 1
ATOM 4272 O O . GLU A 1 531 ? 32.825 10.728 11.330 1.00 85.00 531 GLU A O 1
ATOM 4277 N N . LYS A 1 532 ? 34.977 11.015 11.891 1.00 84.38 532 LYS A N 1
ATOM 4278 C CA . LYS A 1 532 ? 35.485 10.896 10.518 1.00 84.38 532 LYS A CA 1
ATOM 4279 C C . LYS A 1 532 ? 35.191 9.518 9.933 1.00 84.38 532 LYS A C 1
ATOM 4281 O O . LYS A 1 532 ? 34.738 9.428 8.794 1.00 84.38 532 LYS A O 1
ATOM 4286 N N . SER A 1 533 ? 35.407 8.451 10.698 1.00 85.94 533 SER A N 1
ATOM 4287 C CA . SER A 1 533 ? 35.144 7.081 10.253 1.00 85.94 533 SER A CA 1
ATOM 4288 C C . SER A 1 533 ? 33.665 6.782 10.056 1.00 85.94 533 SER A C 1
ATOM 4290 O O . SER A 1 533 ? 33.308 6.084 9.106 1.00 85.94 533 SER A O 1
ATOM 4292 N N . LEU A 1 534 ? 32.795 7.368 10.881 1.00 88.00 534 LEU A N 1
ATOM 4293 C CA . LEU A 1 534 ? 31.348 7.264 10.709 1.00 88.00 534 LEU A CA 1
ATOM 4294 C C . LEU A 1 534 ? 30.862 8.027 9.472 1.00 88.00 534 LEU A C 1
ATOM 4296 O O . LEU A 1 534 ? 30.023 7.506 8.738 1.00 88.00 534 LEU A O 1
ATOM 4300 N N . ILE A 1 535 ? 31.421 9.211 9.190 1.00 87.19 535 ILE A N 1
ATOM 4301 C CA . ILE A 1 535 ? 31.135 9.963 7.956 1.00 87.19 535 ILE A CA 1
ATOM 4302 C C . ILE A 1 535 ? 31.552 9.154 6.725 1.00 87.19 535 ILE A C 1
ATOM 4304 O O . ILE A 1 535 ? 30.788 9.065 5.764 1.00 87.19 535 ILE A O 1
ATOM 4308 N N . VAL A 1 536 ? 32.731 8.522 6.758 1.00 86.50 536 VAL A N 1
ATOM 4309 C CA . VAL A 1 536 ? 33.169 7.621 5.681 1.00 86.50 536 VAL A CA 1
ATOM 4310 C C . VAL A 1 536 ? 32.182 6.466 5.525 1.00 86.50 536 VAL A C 1
ATOM 4312 O O . VAL A 1 536 ? 31.727 6.221 4.413 1.00 86.50 536 VAL A O 1
ATOM 4315 N N . TYR A 1 537 ? 31.775 5.804 6.613 1.00 88.31 537 TYR A N 1
ATOM 4316 C CA . TYR A 1 537 ? 30.814 4.700 6.540 1.00 88.31 537 TYR A CA 1
ATOM 4317 C C . TYR A 1 537 ? 29.466 5.127 5.933 1.00 88.31 537 TYR A C 1
ATOM 4319 O O . TYR A 1 537 ? 28.947 4.451 5.043 1.00 88.31 537 TYR A O 1
ATOM 4327 N N . GLN A 1 538 ? 28.932 6.280 6.347 1.00 88.12 538 GLN A N 1
ATOM 4328 C CA . GLN A 1 538 ? 27.720 6.863 5.763 1.00 88.12 538 GLN A CA 1
ATOM 4329 C C . GLN A 1 538 ? 27.896 7.158 4.268 1.00 88.12 538 GLN A C 1
ATOM 4331 O O . GLN A 1 538 ? 27.010 6.833 3.478 1.00 88.12 538 GLN A O 1
ATOM 4336 N N . GLY A 1 539 ? 29.035 7.731 3.870 1.00 86.62 539 GLY A N 1
ATOM 4337 C CA . GLY A 1 539 ? 29.356 8.008 2.470 1.00 86.62 539 GLY A CA 1
ATOM 4338 C C . GLY A 1 539 ? 29.448 6.743 1.615 1.00 86.62 539 GLY A C 1
ATOM 4339 O O . GLY A 1 539 ? 28.920 6.722 0.508 1.00 86.62 539 GLY A O 1
ATOM 4340 N N . LEU A 1 540 ? 30.044 5.666 2.138 1.00 85.56 540 LEU A N 1
ATOM 4341 C CA . LEU A 1 540 ? 30.147 4.374 1.446 1.00 85.56 540 LEU A CA 1
ATOM 4342 C C . LEU A 1 540 ? 28.770 3.728 1.243 1.00 85.56 540 LEU A C 1
ATOM 4344 O O . LEU A 1 540 ? 28.468 3.256 0.150 1.00 85.56 540 LEU A O 1
ATOM 4348 N N . VAL A 1 541 ? 27.907 3.744 2.266 1.00 86.81 541 VAL A N 1
ATOM 4349 C CA . VAL A 1 541 ? 26.533 3.219 2.154 1.00 86.81 541 VAL A CA 1
ATOM 4350 C C . VAL A 1 541 ? 25.688 4.061 1.199 1.00 86.81 541 VAL A C 1
ATOM 4352 O O . VAL A 1 541 ? 24.949 3.506 0.388 1.00 86.81 541 VAL A O 1
ATOM 4355 N N . TYR A 1 542 ? 25.820 5.387 1.244 1.00 85.12 542 TYR A N 1
ATOM 4356 C CA . TYR A 1 542 ? 25.155 6.269 0.287 1.00 85.12 542 TYR A CA 1
ATOM 4357 C C . TYR A 1 542 ? 25.619 5.989 -1.149 1.00 85.12 542 TYR A C 1
ATOM 4359 O O . TYR A 1 542 ? 24.790 5.812 -2.038 1.00 85.12 542 TYR A O 1
ATOM 4367 N N . GLN A 1 543 ? 26.929 5.859 -1.367 1.00 81.75 543 GLN A N 1
ATOM 4368 C CA . GLN A 1 543 ? 27.500 5.552 -2.677 1.00 81.75 543 GLN A CA 1
ATOM 4369 C C . GLN A 1 543 ? 27.044 4.183 -3.200 1.00 81.75 543 GLN A C 1
ATOM 4371 O O . GLN A 1 543 ? 26.732 4.066 -4.381 1.00 81.75 543 GLN A O 1
ATOM 4376 N N . LEU A 1 544 ? 26.953 3.164 -2.338 1.00 82.25 544 LEU A N 1
ATOM 4377 C CA . LEU A 1 544 ? 26.425 1.840 -2.688 1.00 82.25 544 LEU A CA 1
ATOM 4378 C C . LEU A 1 544 ? 25.002 1.935 -3.263 1.00 82.25 544 LEU A C 1
ATOM 4380 O O . LEU A 1 544 ? 24.703 1.357 -4.308 1.00 82.25 544 LEU A O 1
ATOM 4384 N N . LEU A 1 545 ? 24.135 2.706 -2.607 1.00 79.94 545 LEU A N 1
ATOM 4385 C CA . LEU A 1 545 ? 22.748 2.891 -3.037 1.00 79.94 545 LEU A CA 1
ATOM 4386 C C . LEU A 1 545 ? 22.621 3.824 -4.244 1.00 79.94 545 LEU A C 1
ATOM 4388 O O . LEU A 1 545 ? 21.761 3.613 -5.098 1.00 79.94 545 LEU A O 1
ATOM 4392 N N . GLN A 1 546 ? 23.503 4.816 -4.363 1.00 78.81 546 GLN A N 1
ATOM 4393 C CA . GLN A 1 546 ? 23.589 5.667 -5.547 1.00 78.81 546 GLN A CA 1
ATOM 4394 C C . GLN A 1 546 ? 24.048 4.877 -6.778 1.00 78.81 546 GLN A C 1
ATOM 4396 O O . GLN A 1 546 ? 23.539 5.095 -7.876 1.00 78.81 546 GLN A O 1
ATOM 4401 N N . LEU A 1 547 ? 24.990 3.943 -6.625 1.00 76.56 547 LEU A N 1
ATOM 4402 C CA . LEU A 1 547 ? 25.395 3.064 -7.721 1.00 76.56 547 LEU A CA 1
ATOM 4403 C C . LEU A 1 547 ? 24.208 2.252 -8.228 1.00 76.56 547 LEU A C 1
ATOM 4405 O O . LEU A 1 547 ? 23.998 2.194 -9.438 1.00 76.56 547 LEU A O 1
ATOM 4409 N N . HIS A 1 548 ? 23.388 1.730 -7.316 1.00 75.69 548 HIS A N 1
ATOM 4410 C CA . HIS A 1 548 ? 22.147 1.056 -7.672 1.00 75.69 548 HIS A CA 1
ATOM 4411 C C . HIS A 1 548 ? 21.177 1.965 -8.438 1.00 75.69 548 HIS A C 1
ATOM 4413 O O . HIS A 1 548 ? 20.746 1.595 -9.530 1.00 75.69 548 HIS A O 1
ATOM 4419 N N . SER A 1 549 ? 20.878 3.170 -7.940 1.00 71.25 549 SER A N 1
ATOM 4420 C CA . SER A 1 549 ? 19.969 4.085 -8.650 1.00 71.25 549 SER A CA 1
ATOM 4421 C C . SER A 1 549 ? 20.509 4.488 -10.029 1.00 71.25 549 SER A C 1
ATOM 4423 O O . SER A 1 549 ? 19.759 4.562 -11.000 1.00 71.25 549 SER A O 1
ATOM 4425 N N . SER A 1 550 ? 21.828 4.655 -10.152 1.00 66.62 550 SER A N 1
ATOM 4426 C CA . SER A 1 550 ? 22.507 4.968 -11.415 1.00 66.62 550 SER A CA 1
ATOM 4427 C C . SER A 1 550 ? 22.610 3.792 -12.398 1.00 66.62 550 SER A C 1
ATOM 4429 O O . SER A 1 550 ? 22.976 4.002 -13.559 1.00 66.62 550 SER A O 1
ATOM 4431 N N . TYR A 1 551 ? 22.312 2.566 -11.947 1.00 67.38 551 TYR A N 1
ATOM 4432 C CA . TYR A 1 551 ? 22.337 1.347 -12.761 1.00 67.38 551 TYR A CA 1
ATOM 4433 C C . TYR A 1 551 ? 21.093 1.207 -13.647 1.00 67.38 551 TYR A C 1
ATOM 4435 O O . TYR A 1 551 ? 21.094 0.411 -14.586 1.00 67.38 551 TYR A O 1
ATOM 4443 N N . HIS A 1 552 ? 20.043 1.998 -13.405 1.00 67.25 552 HIS A N 1
ATOM 4444 C CA . HIS A 1 552 ? 18.835 2.022 -14.230 1.00 67.25 552 HIS A CA 1
ATOM 4445 C C . HIS A 1 552 ? 19.097 2.704 -15.592 1.00 67.25 552 HIS A C 1
ATOM 4447 O O . HIS A 1 552 ? 18.630 3.809 -15.866 1.00 67.25 552 HIS A O 1
ATOM 4453 N N . ARG A 1 553 ? 19.894 2.051 -16.445 1.00 74.62 553 ARG A N 1
ATOM 4454 C CA . ARG A 1 553 ? 20.339 2.525 -17.764 1.00 74.62 553 ARG A CA 1
ATOM 4455 C C . ARG A 1 553 ? 19.757 1.684 -18.886 1.00 74.62 553 ARG A C 1
ATOM 4457 O O . ARG A 1 553 ? 19.450 0.510 -18.705 1.00 74.62 553 ARG A O 1
ATOM 4464 N N . ALA A 1 554 ? 19.715 2.264 -20.078 1.00 77.94 554 ALA A N 1
ATOM 4465 C CA . ALA A 1 554 ? 19.199 1.587 -21.256 1.00 77.94 554 ALA A CA 1
ATOM 4466 C C . ALA A 1 554 ? 20.082 0.419 -21.755 1.00 77.94 554 ALA A C 1
ATOM 4468 O O . ALA A 1 554 ? 19.592 -0.573 -22.294 1.00 77.94 554 ALA A O 1
ATOM 4469 N N . TYR A 1 555 ? 21.395 0.512 -21.546 1.00 83.00 555 TYR A N 1
ATOM 4470 C CA . TYR A 1 555 ? 22.369 -0.478 -22.006 1.00 83.00 555 TYR A CA 1
ATOM 4471 C C . TYR A 1 555 ? 22.634 -1.549 -20.942 1.00 83.00 555 TYR A C 1
ATOM 4473 O O . TYR A 1 555 ? 22.662 -1.257 -19.742 1.00 83.00 555 TYR A O 1
ATOM 4481 N N . ALA A 1 556 ? 22.843 -2.792 -21.377 1.00 75.94 556 ALA A N 1
ATOM 4482 C CA . ALA A 1 556 ? 23.243 -3.879 -20.493 1.00 75.94 556 ALA A CA 1
ATOM 4483 C C . ALA A 1 556 ? 24.717 -3.733 -20.073 1.00 75.94 556 ALA A C 1
ATOM 4485 O O . ALA A 1 556 ? 25.599 -3.619 -20.926 1.00 75.94 556 ALA A O 1
ATOM 4486 N N . ASP A 1 557 ? 24.993 -3.785 -18.765 1.00 69.75 557 ASP A N 1
ATOM 4487 C CA . ASP A 1 557 ? 26.364 -3.926 -18.263 1.00 69.75 557 ASP A CA 1
ATOM 4488 C C . ASP A 1 557 ? 26.865 -5.378 -18.479 1.00 69.75 557 ASP A C 1
ATOM 4490 O O . ASP A 1 557 ? 26.057 -6.311 -18.473 1.00 69.75 557 ASP A O 1
ATOM 4494 N N . PRO A 1 558 ? 28.190 -5.606 -18.628 1.00 62.66 558 PRO A N 1
ATOM 4495 C CA . PRO A 1 558 ? 28.763 -6.947 -18.811 1.00 62.66 558 PRO A CA 1
ATOM 4496 C C . PRO A 1 558 ? 28.552 -7.891 -17.620 1.00 62.66 558 PRO A C 1
ATOM 4498 O O . PRO A 1 558 ? 28.686 -9.102 -17.767 1.00 62.66 558 PRO A O 1
ATOM 4501 N N . VAL A 1 559 ? 28.294 -7.325 -16.437 1.00 65.44 559 VAL A N 1
ATOM 4502 C CA . VAL A 1 559 ? 28.038 -8.048 -15.190 1.00 65.44 559 VAL A CA 1
ATOM 4503 C C . VAL A 1 559 ? 26.709 -7.561 -14.619 1.00 65.44 559 VAL A C 1
ATOM 4505 O O . VAL A 1 559 ? 26.482 -6.355 -14.472 1.00 65.44 559 VAL A O 1
ATOM 4508 N N . HIS A 1 560 ? 25.838 -8.517 -14.303 1.00 67.00 560 HIS A N 1
ATOM 4509 C CA . HIS A 1 560 ? 24.468 -8.311 -13.830 1.00 67.00 560 HIS A CA 1
ATOM 4510 C C . HIS A 1 560 ? 24.434 -8.003 -12.332 1.00 67.00 560 HIS A C 1
ATOM 4512 O O . HIS A 1 560 ? 23.819 -8.708 -11.543 1.00 67.00 560 HIS A O 1
ATOM 4518 N N . ASP A 1 561 ? 25.158 -6.957 -11.940 1.00 70.88 561 ASP A N 1
ATOM 4519 C CA . ASP A 1 561 ? 25.230 -6.504 -10.561 1.00 70.88 561 ASP A CA 1
ATOM 4520 C C . ASP A 1 561 ? 25.362 -4.972 -10.516 1.00 70.88 561 ASP A C 1
ATOM 4522 O O . ASP A 1 561 ? 26.329 -4.440 -11.069 1.00 70.88 561 ASP A O 1
ATOM 4526 N N . PRO A 1 562 ? 24.454 -4.228 -9.853 1.00 70.56 562 PRO A N 1
ATOM 4527 C CA . PRO A 1 562 ? 24.611 -2.787 -9.667 1.00 70.56 562 PRO A CA 1
ATOM 4528 C C . PRO A 1 562 ? 25.913 -2.407 -8.949 1.00 70.56 562 PRO A C 1
ATOM 4530 O O . PRO A 1 562 ? 26.428 -1.304 -9.150 1.00 70.56 562 PRO A O 1
ATOM 4533 N N . THR A 1 563 ? 26.496 -3.317 -8.163 1.00 74.81 563 THR A N 1
ATOM 4534 C CA . THR A 1 563 ? 27.783 -3.109 -7.490 1.00 74.81 563 THR A CA 1
ATOM 4535 C C . THR A 1 563 ? 28.983 -3.530 -8.337 1.00 74.81 563 THR A C 1
ATOM 4537 O O . THR A 1 563 ? 30.119 -3.325 -7.932 1.00 74.81 563 THR A O 1
ATOM 4540 N N . TRP A 1 564 ? 28.800 -4.022 -9.566 1.00 72.44 564 TRP A N 1
ATOM 4541 C CA . TRP A 1 564 ? 29.917 -4.326 -10.474 1.00 72.44 564 TRP A CA 1
ATOM 4542 C C . TRP A 1 564 ? 30.861 -3.135 -10.658 1.00 72.44 564 TRP A C 1
ATOM 4544 O O . TRP A 1 564 ? 32.079 -3.284 -10.603 1.00 72.44 564 TRP A O 1
ATOM 4554 N N . ARG A 1 565 ? 30.312 -1.930 -10.846 1.00 69.50 565 ARG A N 1
ATOM 4555 C CA . ARG A 1 565 ? 31.101 -0.706 -11.066 1.00 69.50 565 ARG A CA 1
ATOM 4556 C C . ARG A 1 565 ? 31.917 -0.314 -9.835 1.00 69.50 565 ARG A C 1
ATOM 4558 O O . ARG A 1 565 ? 32.987 0.261 -9.994 1.00 69.50 565 ARG A O 1
ATOM 4565 N N . TRP A 1 566 ? 31.445 -0.691 -8.645 1.00 72.38 566 TRP A N 1
ATOM 4566 C CA . TRP A 1 566 ? 32.188 -0.587 -7.387 1.00 72.38 566 TRP A CA 1
ATOM 4567 C C . TRP A 1 566 ? 33.430 -1.489 -7.379 1.00 72.38 566 TRP A C 1
ATOM 4569 O O . TRP A 1 566 ? 34.424 -1.164 -6.737 1.00 72.38 566 TRP A O 1
ATOM 4579 N N . TRP A 1 567 ? 33.404 -2.607 -8.114 1.00 67.75 567 TRP A N 1
ATOM 4580 C CA . TRP A 1 567 ? 34.503 -3.572 -8.151 1.00 67.75 567 TRP A CA 1
ATOM 4581 C C . TRP A 1 567 ? 35.248 -3.684 -9.482 1.00 67.75 567 TRP A C 1
ATOM 4583 O O . TRP A 1 567 ? 36.221 -4.434 -9.565 1.00 67.75 567 TRP A O 1
ATOM 4593 N N . LYS A 1 568 ? 34.841 -2.970 -10.533 1.00 67.94 568 LYS A N 1
ATOM 4594 C CA . LYS A 1 568 ? 35.514 -3.009 -11.842 1.00 67.94 568 LYS A CA 1
ATOM 4595 C C . LYS A 1 568 ? 37.014 -2.714 -11.712 1.00 67.94 568 LYS A C 1
ATOM 4597 O O . LYS A 1 568 ? 37.822 -3.369 -12.364 1.00 67.94 568 LYS A O 1
ATOM 4602 N N . ASN A 1 569 ? 37.369 -1.808 -10.801 1.00 66.50 569 ASN A N 1
ATOM 4603 C CA . ASN A 1 569 ? 38.746 -1.470 -10.446 1.00 66.50 569 ASN A CA 1
ATOM 4604 C C . ASN A 1 569 ? 39.164 -2.051 -9.082 1.00 66.50 569 ASN A C 1
ATOM 4606 O O . ASN A 1 569 ? 40.189 -1.655 -8.539 1.00 66.50 569 ASN A O 1
ATOM 4610 N N . LYS A 1 570 ? 38.416 -3.026 -8.532 1.00 68.88 570 LYS A N 1
ATOM 4611 C CA . LYS A 1 570 ? 38.598 -3.574 -7.171 1.00 68.88 570 LYS A CA 1
ATOM 4612 C C . LYS A 1 570 ? 40.036 -3.936 -6.879 1.00 68.88 570 LYS A C 1
ATOM 4614 O O . LYS A 1 570 ? 40.470 -3.765 -5.755 1.00 68.88 570 LYS A O 1
ATOM 4619 N N . LYS A 1 571 ? 40.759 -4.471 -7.863 1.00 68.50 571 LYS A N 1
ATOM 4620 C CA . LYS A 1 571 ? 42.154 -4.858 -7.675 1.00 68.50 571 LYS A CA 1
ATOM 4621 C C . LYS A 1 571 ? 43.054 -3.637 -7.464 1.00 68.50 571 LYS A C 1
ATOM 4623 O O . LYS A 1 571 ? 43.778 -3.611 -6.482 1.00 68.50 571 LYS A O 1
ATOM 4628 N N . GLU A 1 572 ? 42.963 -2.630 -8.330 1.00 74.44 572 GLU A N 1
ATOM 4629 C CA . GLU A 1 572 ? 43.759 -1.399 -8.235 1.00 74.44 572 GLU A CA 1
ATOM 4630 C C . GLU A 1 572 ? 43.369 -0.573 -7.001 1.00 74.44 572 GLU A C 1
ATOM 4632 O O . GLU A 1 572 ? 44.240 -0.145 -6.245 1.00 74.44 572 GLU A O 1
ATOM 4637 N N . ASP A 1 573 ? 42.067 -0.428 -6.739 1.00 71.75 573 ASP A N 1
ATOM 4638 C CA . ASP A 1 573 ? 41.555 0.312 -5.585 1.00 71.75 573 ASP A CA 1
ATOM 4639 C C . ASP A 1 573 ? 41.881 -0.408 -4.270 1.00 71.75 573 ASP A C 1
ATOM 4641 O O . ASP A 1 573 ? 42.340 0.224 -3.320 1.00 71.75 573 ASP A O 1
ATOM 4645 N N . ALA A 1 574 ? 41.712 -1.735 -4.192 1.00 71.75 574 ALA A N 1
ATOM 4646 C CA . ALA A 1 574 ? 42.084 -2.492 -2.997 1.00 71.75 574 ALA A CA 1
ATOM 4647 C C . ALA A 1 574 ? 43.598 -2.476 -2.773 1.00 71.75 574 ALA A C 1
ATOM 4649 O O . ALA A 1 574 ? 44.023 -2.309 -1.633 1.00 71.75 574 ALA A O 1
ATOM 4650 N N . GLU A 1 575 ? 44.417 -2.607 -3.821 1.00 75.88 575 GLU A N 1
ATOM 4651 C CA . GLU A 1 575 ? 45.876 -2.471 -3.717 1.00 75.88 575 GLU A CA 1
ATOM 4652 C C . GLU A 1 575 ? 46.262 -1.068 -3.226 1.00 75.88 575 GLU A C 1
ATOM 4654 O O . GLU A 1 575 ? 47.103 -0.948 -2.333 1.00 75.88 575 GLU A O 1
ATOM 4659 N N . TYR A 1 576 ? 45.597 -0.017 -3.715 1.00 77.62 576 TYR A N 1
ATOM 4660 C CA . TYR A 1 576 ? 45.782 1.359 -3.252 1.00 77.62 576 TYR A CA 1
ATOM 4661 C C . TYR A 1 576 ? 45.384 1.541 -1.782 1.00 77.62 576 TYR A C 1
ATOM 4663 O O . TYR A 1 576 ? 46.210 1.980 -0.981 1.00 77.62 576 TYR A O 1
ATOM 4671 N N . TYR A 1 577 ? 44.163 1.172 -1.382 1.00 74.50 577 TYR A N 1
ATOM 4672 C CA . TYR A 1 577 ? 43.706 1.314 0.006 1.00 74.50 577 TYR A CA 1
ATOM 4673 C C . TYR A 1 577 ? 44.521 0.445 0.970 1.00 74.50 577 TYR A C 1
ATOM 4675 O O . TYR A 1 577 ? 44.851 0.899 2.067 1.00 74.50 577 TYR A O 1
ATOM 4683 N N . THR A 1 578 ? 44.935 -0.753 0.545 1.00 76.50 578 THR A N 1
ATOM 4684 C CA . THR A 1 578 ? 45.854 -1.615 1.305 1.00 76.50 578 THR A CA 1
ATOM 4685 C C . THR A 1 578 ? 47.221 -0.958 1.450 1.00 76.50 578 THR A C 1
ATOM 4687 O O . THR A 1 578 ? 47.772 -0.945 2.549 1.00 76.50 578 THR A O 1
ATOM 4690 N N . TYR A 1 579 ? 47.775 -0.373 0.385 1.00 79.94 579 TYR A N 1
ATOM 4691 C CA . TYR A 1 579 ? 49.046 0.352 0.428 1.00 79.94 579 TYR A CA 1
ATOM 4692 C C . TYR A 1 579 ? 48.973 1.572 1.355 1.00 79.94 579 TYR A C 1
ATOM 4694 O O . TYR A 1 579 ? 49.848 1.750 2.204 1.00 79.94 579 TYR A O 1
ATOM 4702 N N . VAL A 1 580 ? 47.931 2.397 1.241 1.00 78.00 580 VAL A N 1
ATOM 4703 C CA . VAL A 1 580 ? 47.752 3.603 2.066 1.00 78.00 580 VAL A CA 1
ATOM 4704 C C . VAL A 1 580 ? 47.570 3.233 3.544 1.00 78.00 580 VAL A C 1
ATOM 4706 O O . VAL A 1 580 ? 48.207 3.854 4.397 1.00 78.00 580 VAL A O 1
ATOM 4709 N N . ALA A 1 581 ? 46.781 2.196 3.850 1.00 76.31 581 ALA A N 1
ATOM 4710 C CA . ALA A 1 581 ? 46.609 1.679 5.211 1.00 76.31 581 ALA A CA 1
ATOM 4711 C C . ALA A 1 581 ? 47.904 1.066 5.768 1.00 76.31 581 ALA A C 1
ATOM 4713 O O . ALA A 1 581 ? 48.319 1.397 6.877 1.00 76.31 581 ALA A O 1
ATOM 4714 N N . SER A 1 582 ? 48.606 0.251 4.975 1.00 77.12 582 SER A N 1
ATOM 4715 C CA . SER A 1 582 ? 49.876 -0.380 5.377 1.00 77.12 582 SER A CA 1
ATOM 4716 C C . SER A 1 582 ? 50.974 0.643 5.677 1.00 77.12 582 SER A C 1
ATOM 4718 O O . SER A 1 582 ? 51.820 0.402 6.535 1.00 77.12 582 SER A O 1
ATOM 4720 N N . ASN A 1 583 ? 50.951 1.799 5.006 1.00 77.56 583 ASN A N 1
ATOM 4721 C CA . ASN A 1 583 ? 51.892 2.900 5.227 1.00 77.56 583 ASN A CA 1
ATOM 4722 C C . ASN A 1 583 ? 51.380 3.962 6.216 1.00 77.56 583 ASN A C 1
ATOM 4724 O O . ASN A 1 583 ? 51.999 5.018 6.327 1.00 77.56 583 ASN A O 1
ATOM 4728 N N . TRP A 1 584 ? 50.269 3.708 6.925 1.00 68.88 584 TRP A N 1
ATOM 4729 C CA . TRP A 1 584 ? 49.692 4.617 7.930 1.00 68.88 584 TRP A CA 1
ATOM 4730 C C . TRP A 1 584 ? 49.379 6.018 7.383 1.00 68.88 584 TRP A C 1
ATOM 4732 O O . TRP A 1 584 ? 49.323 6.998 8.123 1.00 68.88 584 TRP A O 1
ATOM 4742 N N . ASN A 1 585 ? 49.161 6.116 6.072 1.00 69.81 585 ASN A N 1
ATOM 4743 C CA . ASN A 1 585 ? 48.963 7.381 5.371 1.00 69.81 585 ASN A CA 1
ATOM 4744 C C . ASN A 1 585 ? 47.469 7.706 5.177 1.00 69.81 585 ASN A C 1
ATOM 4746 O O . ASN A 1 585 ? 47.101 8.624 4.448 1.00 69.81 585 ASN A O 1
ATOM 4750 N N . THR A 1 586 ? 46.586 6.933 5.816 1.00 68.81 586 THR A N 1
ATOM 4751 C CA . THR A 1 586 ? 45.141 7.173 5.832 1.00 68.81 586 THR A CA 1
ATOM 4752 C C . THR A 1 586 ? 44.838 8.379 6.718 1.00 68.81 586 THR A C 1
ATOM 4754 O O . THR A 1 586 ? 45.194 8.380 7.896 1.00 68.81 586 THR A O 1
ATOM 4757 N N . SER A 1 587 ? 44.122 9.372 6.192 1.00 58.22 587 SER A N 1
ATOM 4758 C CA . SER A 1 587 ? 43.806 10.648 6.860 1.00 58.22 587 SER A CA 1
ATOM 4759 C C . SER A 1 587 ? 43.002 10.533 8.172 1.00 58.22 587 SER A C 1
ATOM 4761 O O . SER A 1 587 ? 42.846 11.531 8.881 1.00 58.22 587 SER A O 1
ATOM 4763 N N . ALA A 1 588 ? 42.515 9.333 8.510 1.00 61.62 588 ALA A N 1
ATOM 4764 C CA . ALA A 1 588 ? 41.765 9.038 9.732 1.00 61.62 588 ALA A CA 1
ATOM 4765 C C . ALA A 1 588 ? 42.072 7.656 10.362 1.00 61.62 588 ALA A C 1
ATOM 4767 O O . ALA A 1 588 ? 41.357 7.237 11.262 1.00 61.62 588 ALA A O 1
ATOM 4768 N N . GLY A 1 589 ? 43.115 6.935 9.923 1.00 72.88 589 GLY A N 1
ATOM 4769 C CA . GLY A 1 589 ? 43.433 5.604 10.479 1.00 72.88 589 GLY A CA 1
ATOM 4770 C C . GLY A 1 589 ? 42.392 4.524 10.150 1.00 72.88 589 GLY A C 1
ATOM 4771 O O . GLY A 1 589 ? 42.090 3.688 10.998 1.00 72.88 589 GLY A O 1
ATOM 4772 N N . ILE A 1 590 ? 41.810 4.575 8.949 1.00 79.38 590 ILE A N 1
ATOM 4773 C CA . ILE A 1 590 ? 40.683 3.732 8.522 1.00 79.38 590 ILE A CA 1
ATOM 4774 C C . ILE A 1 590 ? 41.098 2.889 7.317 1.00 79.38 590 ILE A C 1
ATOM 4776 O O . ILE A 1 590 ? 41.674 3.420 6.366 1.00 79.38 590 ILE A O 1
ATOM 4780 N N . TYR A 1 591 ? 40.725 1.614 7.317 1.00 83.62 591 TYR A N 1
ATOM 4781 C CA . TYR A 1 591 ? 40.832 0.707 6.182 1.00 83.62 591 TYR A CA 1
ATOM 4782 C C . TYR A 1 591 ? 39.438 0.297 5.686 1.00 83.62 591 TYR A C 1
ATOM 4784 O O . TYR A 1 591 ? 38.569 -0.102 6.459 1.00 83.62 591 TYR A O 1
ATOM 4792 N N . VAL A 1 592 ? 39.207 0.413 4.378 1.00 78.88 592 VAL A N 1
ATOM 4793 C CA . VAL A 1 592 ? 37.931 0.054 3.750 1.00 78.88 592 VAL A CA 1
ATOM 4794 C C . VAL A 1 592 ? 38.106 -1.260 3.002 1.00 78.88 592 VAL A C 1
ATOM 4796 O O . VAL A 1 592 ? 38.745 -1.299 1.953 1.00 78.88 592 VAL A O 1
ATOM 4799 N N . ASP A 1 593 ? 37.499 -2.328 3.516 1.00 79.75 593 ASP A N 1
ATOM 4800 C CA . ASP A 1 593 ? 37.383 -3.577 2.768 1.00 79.75 593 ASP A CA 1
ATOM 4801 C C . ASP A 1 593 ? 36.189 -3.512 1.807 1.00 79.75 593 ASP A C 1
ATOM 4803 O O . ASP A 1 593 ? 35.023 -3.668 2.186 1.00 79.75 593 ASP A O 1
ATOM 4807 N N . MET A 1 594 ? 36.504 -3.304 0.531 1.00 74.25 594 MET A N 1
ATOM 4808 C CA . MET A 1 594 ? 35.531 -3.204 -0.558 1.00 74.25 594 MET A CA 1
ATOM 4809 C C . MET A 1 594 ? 34.742 -4.506 -0.789 1.00 74.25 594 MET A C 1
ATOM 4811 O O . MET A 1 594 ? 33.713 -4.477 -1.468 1.00 74.25 594 MET A O 1
ATOM 4815 N N . ALA A 1 595 ? 35.190 -5.652 -0.258 1.00 78.31 595 ALA A N 1
ATOM 4816 C CA . ALA A 1 595 ? 34.462 -6.917 -0.351 1.00 78.31 595 ALA A CA 1
ATOM 4817 C C . ALA A 1 595 ? 33.231 -6.980 0.568 1.00 78.31 595 ALA A C 1
ATOM 4819 O O . ALA A 1 595 ? 32.331 -7.769 0.301 1.00 78.31 595 ALA A O 1
ATOM 4820 N N . ASN A 1 596 ? 33.156 -6.132 1.597 1.00 82.38 596 ASN A N 1
ATOM 4821 C CA . ASN A 1 596 ? 32.057 -6.140 2.565 1.00 82.38 596 ASN A CA 1
ATOM 4822 C C . ASN A 1 596 ? 30.828 -5.325 2.136 1.00 82.38 596 ASN A C 1
ATOM 4824 O O . ASN A 1 596 ? 29.890 -5.218 2.920 1.00 82.38 596 ASN A O 1
ATOM 4828 N N . TYR A 1 597 ? 30.832 -4.755 0.929 1.00 82.50 597 TYR A N 1
ATOM 4829 C CA . TYR A 1 597 ? 29.757 -3.930 0.371 1.00 82.50 597 TYR A CA 1
ATOM 4830 C C . TYR A 1 597 ? 29.200 -4.621 -0.871 1.00 82.50 597 TYR A C 1
ATOM 4832 O O . TYR A 1 597 ? 29.664 -4.363 -1.981 1.00 82.50 597 TYR A O 1
ATOM 4840 N N . ILE A 1 598 ? 28.273 -5.557 -0.665 1.00 82.94 598 ILE A N 1
ATOM 4841 C CA . ILE A 1 598 ? 27.756 -6.451 -1.711 1.00 82.94 598 ILE A CA 1
ATOM 4842 C C . ILE A 1 598 ? 26.229 -6.455 -1.725 1.00 82.94 598 ILE A C 1
ATOM 4844 O O . ILE A 1 598 ? 25.572 -6.263 -0.694 1.00 82.94 598 ILE A O 1
ATOM 4848 N N . LYS A 1 599 ? 25.667 -6.733 -2.899 1.00 86.00 599 LYS A N 1
ATOM 4849 C CA . LYS A 1 599 ? 24.278 -7.159 -3.039 1.00 86.00 599 LYS A CA 1
ATOM 4850 C C . LYS A 1 599 ? 24.180 -8.675 -2.852 1.00 86.00 599 LYS A C 1
ATOM 4852 O O . LYS A 1 599 ? 25.046 -9.415 -3.310 1.00 86.00 599 LYS A O 1
ATOM 4857 N N . MET A 1 600 ? 23.158 -9.130 -2.135 1.00 86.31 600 MET A N 1
ATOM 4858 C CA . MET A 1 600 ? 22.919 -10.547 -1.855 1.00 86.31 600 MET A CA 1
ATOM 4859 C C . MET A 1 600 ? 21.820 -11.088 -2.772 1.00 86.31 600 MET A C 1
ATOM 4861 O O . MET A 1 600 ? 20.739 -10.505 -2.828 1.00 86.31 600 MET A O 1
ATOM 4865 N N . TYR A 1 601 ? 22.091 -12.213 -3.438 1.00 83.75 601 TYR A N 1
ATOM 4866 C CA . TYR A 1 601 ? 21.162 -12.882 -4.364 1.00 83.75 601 TYR A CA 1
ATOM 4867 C C . TYR A 1 601 ? 20.708 -14.277 -3.892 1.00 83.75 601 TYR A C 1
ATOM 4869 O O . TYR A 1 601 ? 19.675 -14.765 -4.330 1.00 83.75 601 TYR A O 1
ATOM 4877 N N . ASP A 1 602 ? 21.448 -14.898 -2.965 1.00 82.31 602 ASP A N 1
ATOM 4878 C CA . ASP A 1 602 ? 21.221 -16.281 -2.522 1.00 82.31 602 ASP A CA 1
ATOM 4879 C C . ASP A 1 602 ? 20.644 -16.353 -1.097 1.00 82.31 602 ASP A C 1
ATOM 4881 O O . ASP A 1 602 ? 21.226 -16.962 -0.190 1.00 82.31 602 ASP A O 1
ATOM 4885 N N . GLN A 1 603 ? 19.513 -15.694 -0.844 1.00 83.25 603 GLN A N 1
ATOM 4886 C CA . GLN A 1 603 ? 18.886 -15.753 0.478 1.00 83.25 603 GLN A CA 1
ATOM 4887 C C . GLN A 1 603 ? 18.092 -17.050 0.683 1.00 83.25 603 GLN A C 1
ATOM 4889 O O . GLN A 1 603 ? 17.203 -17.403 -0.092 1.00 83.25 603 GLN A O 1
ATOM 4894 N N . MET A 1 604 ? 18.370 -17.738 1.791 1.00 83.25 604 MET A N 1
ATOM 4895 C CA . MET A 1 604 ? 17.606 -18.915 2.204 1.00 83.25 604 MET A CA 1
ATOM 4896 C C . MET A 1 604 ? 16.306 -18.509 2.919 1.00 83.25 604 MET A C 1
ATOM 4898 O O . MET A 1 604 ? 16.311 -17.549 3.693 1.00 83.25 604 MET A O 1
ATOM 4902 N N . PRO A 1 605 ? 15.196 -19.241 2.720 1.00 81.75 605 PRO A N 1
ATOM 4903 C CA . PRO A 1 605 ? 13.942 -18.960 3.407 1.00 81.75 605 PRO A CA 1
ATOM 4904 C C . PRO A 1 605 ? 14.043 -19.302 4.900 1.00 81.75 605 PRO A C 1
ATOM 4906 O O . PRO A 1 605 ? 14.432 -20.404 5.283 1.00 81.75 605 PRO A O 1
ATOM 4909 N N . GLU A 1 606 ? 13.602 -18.393 5.768 1.00 81.62 606 GLU A N 1
ATOM 4910 C CA . GLU A 1 606 ? 13.631 -18.574 7.230 1.00 81.62 606 GLU A CA 1
ATOM 4911 C C . GLU A 1 606 ? 12.475 -19.442 7.773 1.00 81.62 606 GLU A C 1
ATOM 4913 O O . GLU A 1 606 ? 12.050 -19.300 8.918 1.00 81.62 606 GLU A O 1
ATOM 4918 N N . ASN A 1 607 ? 11.921 -20.352 6.961 1.00 83.19 607 ASN A N 1
ATOM 4919 C CA . ASN A 1 607 ? 10.705 -21.124 7.278 1.00 83.19 607 ASN A CA 1
ATOM 4920 C C . ASN A 1 607 ? 9.494 -20.249 7.670 1.00 83.19 607 ASN A C 1
ATOM 4922 O O . ASN A 1 607 ? 8.614 -20.674 8.427 1.00 83.19 607 ASN A O 1
ATOM 4926 N N . LEU A 1 608 ? 9.447 -19.020 7.157 1.00 83.75 608 LEU A N 1
ATOM 4927 C CA . LEU A 1 608 ? 8.359 -18.066 7.333 1.00 83.75 608 LEU A CA 1
ATOM 4928 C C . LEU A 1 608 ? 7.747 -17.755 5.973 1.00 83.75 608 LEU A C 1
ATOM 4930 O O . LEU A 1 608 ? 8.460 -17.601 4.983 1.00 83.75 608 LEU A O 1
ATOM 4934 N N . LEU A 1 609 ? 6.419 -17.652 5.935 1.00 86.00 609 LEU A N 1
ATOM 4935 C CA . LEU A 1 609 ? 5.740 -17.193 4.734 1.00 86.00 609 LEU A CA 1
ATOM 4936 C C . LEU A 1 609 ? 5.990 -15.691 4.515 1.00 86.00 609 LEU A C 1
ATOM 4938 O O . LEU A 1 609 ? 5.976 -14.921 5.486 1.00 86.00 609 LEU A O 1
ATOM 4942 N N . PRO A 1 610 ? 6.175 -15.268 3.255 1.00 88.06 610 PRO A N 1
ATOM 4943 C CA . PRO A 1 610 ? 6.391 -13.872 2.905 1.00 88.06 610 PRO A CA 1
ATOM 4944 C C . PRO A 1 610 ? 5.107 -13.046 3.034 1.00 88.06 610 PRO A C 1
ATOM 4946 O O . PRO A 1 610 ? 4.040 -13.445 2.565 1.00 88.06 610 PRO A O 1
ATOM 4949 N N . SER A 1 611 ? 5.215 -11.853 3.623 1.00 84.31 611 SER A N 1
ATOM 4950 C CA . SER A 1 611 ? 4.085 -10.923 3.799 1.00 84.31 611 SER A CA 1
ATOM 4951 C C . SER A 1 611 ? 3.537 -10.360 2.481 1.00 84.31 611 SER A C 1
ATOM 4953 O O . SER A 1 611 ? 2.370 -9.960 2.416 1.00 84.31 611 SER A O 1
ATOM 4955 N N . LYS A 1 612 ? 4.378 -10.330 1.441 1.00 89.12 612 LYS A N 1
ATOM 4956 C CA . LYS A 1 612 ? 4.066 -9.864 0.088 1.00 89.12 612 LYS A CA 1
ATOM 4957 C C . LYS A 1 612 ? 4.558 -10.886 -0.933 1.00 89.12 612 LYS A C 1
ATOM 4959 O O . LYS A 1 612 ? 5.690 -11.355 -0.829 1.00 89.12 612 LYS A O 1
ATOM 4964 N N . LEU A 1 613 ? 3.724 -11.183 -1.918 1.00 93.06 613 LEU A N 1
ATOM 4965 C CA . LEU A 1 613 ? 4.014 -12.058 -3.051 1.00 93.06 613 LEU A CA 1
ATOM 4966 C C . LEU A 1 613 ? 3.734 -11.294 -4.343 1.00 93.06 613 LEU A C 1
ATOM 4968 O O . LEU A 1 613 ? 2.679 -10.679 -4.453 1.00 93.06 613 LEU A O 1
ATOM 4972 N N . TYR A 1 614 ? 4.639 -11.339 -5.313 1.00 94.50 614 TYR A N 1
ATOM 4973 C CA . TYR A 1 614 ? 4.428 -10.794 -6.652 1.00 94.50 614 TYR A CA 1
ATOM 4974 C C . TYR A 1 614 ? 4.343 -11.941 -7.655 1.00 94.50 614 TYR A C 1
ATOM 4976 O O . TYR A 1 614 ? 5.246 -12.773 -7.712 1.00 94.50 614 TYR A O 1
ATOM 4984 N N . LEU A 1 615 ? 3.262 -11.970 -8.431 1.00 94.62 615 LEU A N 1
ATOM 4985 C CA . LEU A 1 615 ? 3.008 -12.969 -9.461 1.00 94.62 615 LEU A CA 1
ATOM 4986 C C . LEU A 1 615 ? 2.941 -12.285 -10.832 1.00 94.62 615 LEU A C 1
ATOM 4988 O O . LEU A 1 615 ? 2.092 -11.425 -11.076 1.00 94.62 615 LEU A O 1
ATOM 4992 N N . ASP A 1 616 ? 3.855 -12.684 -11.713 1.00 93.75 616 ASP A N 1
ATOM 4993 C CA . ASP A 1 616 ? 3.813 -12.387 -13.147 1.00 93.75 616 ASP A CA 1
ATOM 4994 C C . ASP A 1 616 ? 2.900 -13.407 -13.858 1.00 93.75 616 ASP A C 1
ATOM 4996 O O . ASP A 1 616 ? 2.405 -14.361 -13.244 1.00 93.75 616 ASP A O 1
ATOM 5000 N N . LYS A 1 617 ? 2.683 -13.233 -15.159 1.00 93.19 617 LYS A N 1
ATOM 5001 C CA . LYS A 1 617 ? 1.799 -14.090 -15.949 1.00 93.19 617 LYS A CA 1
ATOM 5002 C C . LYS A 1 617 ? 2.207 -15.563 -15.859 1.00 93.19 617 LYS A C 1
ATOM 5004 O O . LYS A 1 617 ? 3.360 -15.901 -16.113 1.00 93.19 617 LYS A O 1
ATOM 5009 N N . HIS A 1 618 ? 1.263 -16.435 -15.499 1.00 93.69 618 HIS A N 1
ATOM 5010 C CA . HIS A 1 618 ? 1.474 -17.886 -15.342 1.00 93.69 618 HIS A CA 1
ATOM 5011 C C . HIS A 1 618 ? 2.550 -18.303 -14.324 1.00 93.69 618 HIS A C 1
ATOM 5013 O O . HIS A 1 618 ? 3.007 -19.445 -14.344 1.00 93.69 618 HIS A O 1
ATOM 5019 N N . THR A 1 619 ? 2.954 -17.410 -13.419 1.00 92.88 619 THR A N 1
ATOM 5020 C CA . THR A 1 619 ? 3.882 -17.774 -12.342 1.00 92.88 619 THR A CA 1
ATOM 5021 C C . THR A 1 619 ? 3.185 -18.592 -11.260 1.00 92.88 619 THR A C 1
ATOM 5023 O O . THR A 1 619 ? 2.002 -18.383 -10.972 1.00 92.88 619 THR A O 1
ATOM 5026 N N . GLU A 1 620 ? 3.926 -19.523 -10.657 1.00 94.06 620 GLU A N 1
ATOM 5027 C CA . GLU A 1 620 ? 3.453 -20.384 -9.576 1.00 94.06 620 GLU A CA 1
ATOM 5028 C C . GLU A 1 620 ? 4.304 -20.225 -8.311 1.00 94.06 620 GLU A C 1
ATOM 5030 O O . GLU A 1 620 ? 5.525 -20.106 -8.365 1.00 94.06 620 GLU A O 1
ATOM 5035 N N . TYR A 1 621 ? 3.646 -20.232 -7.155 1.00 94.81 621 TYR A N 1
ATOM 5036 C CA . TYR A 1 621 ? 4.251 -20.220 -5.832 1.00 94.81 621 TYR A CA 1
ATOM 5037 C C . TYR A 1 621 ? 3.781 -21.446 -5.053 1.00 94.81 621 TYR A C 1
ATOM 5039 O O . TYR A 1 621 ? 2.598 -21.570 -4.716 1.00 94.81 621 TYR A O 1
ATOM 5047 N N . THR A 1 622 ? 4.721 -22.334 -4.739 1.00 95.25 622 THR A N 1
ATOM 5048 C CA . THR A 1 622 ? 4.432 -23.643 -4.147 1.00 95.25 622 THR A CA 1
ATOM 5049 C C . THR A 1 622 ? 5.177 -23.820 -2.834 1.00 95.25 622 THR A C 1
ATOM 5051 O O . THR A 1 622 ? 6.363 -23.519 -2.742 1.00 95.25 622 THR A O 1
ATOM 5054 N N . PHE A 1 623 ? 4.491 -24.317 -1.805 1.00 94.94 623 PHE A N 1
ATOM 5055 C CA . PHE A 1 623 ? 5.096 -24.640 -0.511 1.00 94.94 623 PHE A CA 1
ATOM 5056 C C . PHE A 1 623 ? 4.299 -25.716 0.235 1.00 94.94 623 PHE A C 1
ATOM 5058 O O . PHE A 1 623 ? 3.182 -26.081 -0.136 1.00 94.94 623 PHE A O 1
ATOM 5065 N N . SER A 1 624 ? 4.866 -26.236 1.325 1.00 94.81 624 SER A N 1
ATOM 5066 C CA . SER A 1 624 ? 4.221 -27.235 2.181 1.00 94.81 624 SER A CA 1
ATOM 5067 C C . SER A 1 624 ? 3.999 -26.731 3.609 1.00 94.81 624 SER A C 1
ATOM 5069 O O . SER A 1 624 ? 4.887 -26.154 4.236 1.00 94.81 624 SER A O 1
ATOM 5071 N N . LEU A 1 625 ? 2.827 -27.027 4.172 1.00 93.56 625 LEU A N 1
ATOM 5072 C CA . LEU A 1 625 ? 2.470 -26.764 5.566 1.00 93.56 625 LEU A CA 1
ATOM 5073 C C . LEU A 1 625 ? 2.330 -28.072 6.347 1.00 93.56 625 LEU A C 1
ATOM 5075 O O . LEU A 1 625 ? 1.474 -28.901 6.045 1.00 93.56 625 LEU A O 1
ATOM 5079 N N . TYR A 1 626 ? 3.127 -28.235 7.398 1.00 91.62 626 TYR A N 1
ATOM 5080 C CA . TYR A 1 626 ? 3.026 -29.343 8.343 1.00 91.62 626 TYR A CA 1
ATOM 5081 C C . TYR A 1 626 ? 2.287 -28.916 9.610 1.00 91.62 626 TYR A C 1
ATOM 5083 O O . TYR A 1 626 ? 2.732 -28.014 10.325 1.00 91.62 626 TYR A O 1
ATOM 5091 N N . LEU A 1 627 ? 1.196 -29.616 9.919 1.00 90.44 627 LEU A N 1
ATOM 5092 C CA . LEU A 1 627 ? 0.416 -29.465 11.146 1.00 90.44 627 LEU A CA 1
ATOM 5093 C C . LEU A 1 627 ? 0.520 -30.748 11.971 1.00 90.44 627 LEU A C 1
ATOM 5095 O O . LEU A 1 627 ? 0.134 -31.819 11.507 1.00 90.44 627 LEU A O 1
ATOM 5099 N N . SER A 1 628 ? 1.052 -30.653 13.189 1.00 86.56 628 SER A N 1
ATOM 5100 C CA . SER A 1 628 ? 1.136 -31.783 14.125 1.00 86.56 628 SER A CA 1
ATOM 5101 C C . SER A 1 628 ? 0.147 -31.599 15.261 1.00 86.56 628 SER A C 1
ATOM 5103 O O . SER A 1 628 ? 0.100 -30.526 15.863 1.00 86.56 628 SER A O 1
ATOM 5105 N N . MET A 1 629 ? -0.573 -32.662 15.619 1.00 77.75 629 MET A N 1
ATOM 5106 C CA . MET A 1 629 ? -1.448 -32.669 16.797 1.00 77.75 629 MET A CA 1
ATOM 5107 C C . MET A 1 629 ? -0.673 -32.588 18.116 1.00 77.75 629 MET A C 1
ATOM 5109 O O . MET A 1 629 ? -1.254 -32.275 19.148 1.00 77.75 629 MET A O 1
ATOM 5113 N N . ARG A 1 630 ? 0.625 -32.923 18.112 1.00 71.81 630 ARG A N 1
ATOM 5114 C CA . ARG A 1 630 ? 1.401 -33.142 19.340 1.00 71.81 630 ARG A CA 1
ATOM 5115 C C . ARG A 1 630 ? 2.792 -32.529 19.267 1.00 71.81 630 ARG A C 1
ATOM 5117 O O . ARG A 1 630 ? 3.434 -32.520 18.212 1.00 71.81 630 ARG A O 1
ATOM 5124 N N . THR A 1 631 ? 3.284 -32.085 20.419 1.00 61.62 631 THR A N 1
ATOM 5125 C CA . THR A 1 631 ? 4.723 -31.910 20.662 1.00 61.62 631 THR A CA 1
ATOM 5126 C C . THR A 1 631 ? 5.325 -33.212 21.198 1.00 61.62 631 THR A C 1
ATOM 5128 O O . THR A 1 631 ? 4.617 -34.053 21.746 1.00 61.62 631 THR A O 1
ATOM 5131 N N . THR A 1 632 ? 6.648 -33.380 21.108 1.00 53.88 632 THR A N 1
ATOM 5132 C CA . THR A 1 632 ? 7.357 -34.569 21.630 1.00 53.88 632 THR A CA 1
ATOM 5133 C C . THR A 1 632 ? 7.188 -34.792 23.141 1.00 53.88 632 THR A C 1
ATOM 5135 O O . THR A 1 632 ? 7.530 -35.862 23.633 1.00 53.88 632 THR A O 1
ATOM 5138 N N . LYS A 1 633 ? 6.670 -33.797 23.878 1.00 50.41 633 LYS A N 1
ATOM 5139 C CA . LYS A 1 633 ? 6.520 -33.791 25.342 1.00 50.41 633 LYS A CA 1
ATOM 5140 C C . LYS A 1 633 ? 5.078 -33.999 25.836 1.00 50.41 633 LYS A C 1
ATOM 5142 O O . LYS A 1 633 ? 4.885 -34.116 27.041 1.00 50.41 633 LYS A O 1
ATOM 5147 N N . GLN A 1 634 ? 4.072 -34.011 24.957 1.00 56.00 634 GLN A N 1
ATOM 5148 C CA . GLN A 1 634 ? 2.655 -34.117 25.343 1.00 56.00 634 GLN A CA 1
ATOM 5149 C C . GLN A 1 634 ? 2.139 -35.560 25.196 1.00 56.00 634 GLN A C 1
ATOM 5151 O O . GLN A 1 634 ? 2.343 -36.192 24.159 1.00 56.00 634 GLN A O 1
ATOM 5156 N N . SER A 1 635 ? 1.469 -36.086 26.232 1.00 50.69 635 SER A N 1
ATOM 5157 C CA . SER A 1 635 ? 0.796 -37.394 26.186 1.00 50.69 635 SER A CA 1
ATOM 5158 C C . SER A 1 635 ? -0.501 -37.333 25.370 1.00 50.69 635 SER A C 1
ATOM 5160 O O . SER A 1 635 ? -1.037 -36.252 25.135 1.00 50.69 635 SER A O 1
ATOM 5162 N N . MET A 1 636 ? -1.023 -38.493 24.949 1.00 50.62 636 MET A N 1
ATOM 5163 C CA . MET A 1 636 ? -2.280 -38.564 24.190 1.00 50.62 636 MET A CA 1
ATOM 5164 C C . MET A 1 636 ? -3.453 -37.907 24.942 1.00 50.62 636 MET A C 1
ATOM 5166 O O . MET A 1 636 ? -3.515 -37.972 26.174 1.00 50.62 636 MET A O 1
ATOM 5170 N N . GLY A 1 637 ? -4.394 -37.318 24.191 1.00 53.25 637 GLY A N 1
ATOM 5171 C CA . GLY A 1 637 ? -5.735 -36.998 24.695 1.00 53.25 637 GLY A CA 1
ATOM 5172 C C . GLY A 1 637 ? -6.447 -38.262 25.188 1.00 53.25 637 GLY A C 1
ATOM 5173 O O . GLY A 1 637 ? -6.065 -39.371 24.803 1.00 53.25 637 GLY A O 1
ATOM 5174 N N . GLU A 1 638 ? -7.443 -38.115 26.058 1.00 52.22 638 GLU A N 1
ATOM 5175 C CA . GLU A 1 638 ? -8.154 -39.262 26.656 1.00 52.22 638 GLU A CA 1
ATOM 5176 C C . GLU A 1 638 ? -9.161 -39.895 25.687 1.00 52.22 638 GLU A C 1
ATOM 5178 O O . GLU A 1 638 ? -9.473 -41.079 25.815 1.00 52.22 638 GLU A O 1
ATOM 5183 N N . SER A 1 639 ? -9.638 -39.136 24.695 1.00 56.81 639 SER A N 1
ATOM 5184 C CA . SER A 1 639 ? -10.603 -39.606 23.699 1.00 56.81 639 SER A CA 1
ATOM 5185 C C . SER A 1 639 ? -9.956 -39.881 22.336 1.00 56.81 639 SER A C 1
ATOM 5187 O O . SER A 1 639 ? -8.921 -39.315 21.970 1.00 56.81 639 SER A O 1
ATOM 5189 N N . ALA A 1 640 ? -10.571 -40.774 21.556 1.00 59.75 640 ALA A N 1
ATOM 5190 C CA . ALA A 1 640 ? -10.182 -41.001 20.164 1.00 59.75 640 ALA A CA 1
ATOM 5191 C C . ALA A 1 640 ? -10.382 -39.731 19.311 1.00 59.75 640 ALA A C 1
ATOM 5193 O O . ALA A 1 640 ? -9.572 -39.456 18.427 1.00 59.75 640 ALA A O 1
ATOM 5194 N N . ASP A 1 641 ? -11.396 -38.927 19.643 1.00 61.00 641 ASP A N 1
ATOM 5195 C CA . ASP A 1 641 ? -11.742 -37.689 18.942 1.00 61.00 641 ASP A CA 1
ATOM 5196 C C . ASP A 1 641 ? -10.683 -36.594 19.139 1.00 61.00 641 ASP A C 1
ATOM 5198 O O . ASP A 1 641 ? -10.254 -35.969 18.170 1.00 61.00 641 ASP A O 1
ATOM 5202 N N . GLU A 1 642 ? -10.167 -36.419 20.362 1.00 60.12 642 GLU A N 1
ATOM 5203 C CA . GLU A 1 642 ? -9.057 -35.493 20.664 1.00 60.12 642 GLU A CA 1
ATOM 5204 C C . GLU A 1 642 ? -7.761 -35.853 19.925 1.00 60.12 642 GLU A C 1
ATOM 5206 O O . GLU A 1 642 ? -6.878 -35.014 19.760 1.00 60.12 642 GLU A O 1
ATOM 5211 N N . ASN A 1 643 ? -7.633 -37.103 19.480 1.00 64.31 643 ASN A N 1
ATOM 5212 C CA . ASN A 1 643 ? -6.458 -37.629 18.796 1.00 64.31 643 ASN A CA 1
ATOM 5213 C C . ASN A 1 643 ? -6.689 -37.854 17.288 1.00 64.31 643 ASN A C 1
ATOM 5215 O O . ASN A 1 643 ? -5.832 -38.445 16.627 1.00 64.31 643 ASN A O 1
ATOM 5219 N N . SER A 1 644 ? -7.817 -37.389 16.741 1.00 75.12 644 SER A N 1
ATOM 5220 C CA . SER A 1 644 ? -8.162 -37.555 15.329 1.00 75.12 644 SER A CA 1
ATOM 5221 C C . SER A 1 644 ? -7.574 -36.456 14.438 1.00 75.12 644 SER A C 1
ATOM 5223 O O . SER A 1 644 ? -7.846 -35.266 14.617 1.00 75.12 644 SER A O 1
ATOM 5225 N N . LEU A 1 645 ? -6.847 -36.861 13.387 1.00 81.19 645 LEU A N 1
ATOM 5226 C CA . LEU A 1 645 ? -6.360 -35.956 12.333 1.00 81.19 645 LEU A CA 1
ATOM 5227 C C . LEU A 1 645 ? -7.501 -35.319 11.522 1.00 81.19 645 LEU A C 1
ATOM 5229 O O . LEU A 1 645 ? -7.267 -34.342 10.807 1.00 81.19 645 LEU A O 1
ATOM 5233 N N . GLN A 1 646 ? -8.728 -35.838 11.644 1.00 81.06 646 GLN A N 1
ATOM 5234 C CA . GLN A 1 646 ? -9.920 -35.283 10.998 1.00 81.06 646 GLN A CA 1
ATOM 5235 C C . GLN A 1 646 ? -10.324 -33.917 11.555 1.00 81.06 646 GLN A C 1
ATOM 5237 O O . GLN A 1 646 ? -11.094 -33.223 10.908 1.00 81.06 646 GLN A O 1
ATOM 5242 N N . ASN A 1 647 ? -9.804 -33.500 12.710 1.00 78.25 647 ASN A N 1
ATOM 5243 C CA . ASN A 1 647 ? -10.082 -32.172 13.261 1.00 78.25 647 ASN A CA 1
ATOM 5244 C C . ASN A 1 647 ? -9.124 -31.092 12.723 1.00 78.25 647 ASN A C 1
ATOM 5246 O O . ASN A 1 647 ? -9.335 -29.904 12.959 1.00 78.25 647 ASN A O 1
ATOM 5250 N N . ILE A 1 648 ? -8.085 -31.484 11.972 1.00 86.25 648 ILE A N 1
ATOM 5251 C CA . ILE A 1 648 ? -7.133 -30.561 11.348 1.00 86.25 648 ILE A CA 1
ATOM 5252 C C . ILE A 1 648 ? -7.518 -30.337 9.886 1.00 86.25 648 ILE A C 1
ATOM 5254 O O . ILE A 1 648 ? -7.067 -31.060 8.990 1.00 86.25 648 ILE A O 1
ATOM 5258 N N . TRP A 1 649 ? -8.283 -29.274 9.646 1.00 89.56 649 TRP A N 1
ATOM 5259 C CA . TRP A 1 649 ? -8.604 -28.776 8.308 1.00 89.56 649 TRP A CA 1
ATOM 5260 C C . TRP A 1 649 ? -7.940 -27.434 8.046 1.00 89.56 649 TRP A C 1
ATOM 5262 O O . TRP A 1 649 ? -7.971 -26.548 8.897 1.00 89.56 649 TRP A O 1
ATOM 5272 N N . LEU A 1 650 ? -7.360 -27.280 6.859 1.00 91.56 650 LEU A N 1
ATOM 5273 C CA . LEU A 1 650 ? -6.871 -26.000 6.363 1.00 91.56 650 LEU A CA 1
ATOM 5274 C C . LEU A 1 650 ? -7.878 -25.443 5.358 1.00 91.56 650 LEU A C 1
ATOM 5276 O O . LEU A 1 650 ? -8.307 -26.144 4.447 1.00 91.56 650 LEU A O 1
ATOM 5280 N N . THR A 1 651 ? -8.250 -24.184 5.535 1.00 89.94 651 THR A N 1
ATOM 5281 C CA . THR A 1 651 ? -9.051 -23.407 4.592 1.00 89.94 651 THR A CA 1
ATOM 5282 C C . THR A 1 651 ? -8.162 -22.353 3.953 1.00 89.94 651 THR A C 1
ATOM 5284 O O . THR A 1 651 ? -7.387 -21.689 4.647 1.00 89.94 651 THR A O 1
ATOM 5287 N N . LEU A 1 652 ? -8.291 -22.210 2.638 1.00 90.00 652 LEU A N 1
ATOM 5288 C CA . LEU A 1 652 ? -7.623 -21.187 1.850 1.00 90.00 652 LEU A CA 1
ATOM 5289 C C . LEU A 1 652 ? -8.694 -20.292 1.225 1.00 90.00 652 LEU A C 1
ATOM 5291 O O . LEU A 1 652 ? -9.671 -20.795 0.672 1.00 90.00 652 LEU A O 1
ATOM 5295 N N . ILE A 1 653 ? -8.539 -18.979 1.365 1.00 87.50 653 ILE A N 1
ATOM 5296 C CA . ILE A 1 653 ? -9.462 -17.978 0.825 1.00 87.50 653 ILE A CA 1
ATOM 5297 C C . ILE A 1 653 ? -8.665 -17.018 -0.057 1.00 87.50 653 ILE A C 1
ATOM 5299 O O . ILE A 1 653 ? -7.636 -16.491 0.367 1.00 87.50 653 ILE A O 1
ATOM 5303 N N . LEU A 1 654 ? -9.147 -16.812 -1.280 1.00 89.38 654 LEU A N 1
ATOM 5304 C CA . LEU A 1 654 ? -8.596 -15.872 -2.252 1.00 89.38 654 LEU A CA 1
ATOM 5305 C C . LEU A 1 654 ? -9.536 -14.681 -2.406 1.00 89.38 654 LEU A C 1
ATOM 5307 O O . LEU A 1 654 ? -10.746 -14.871 -2.506 1.00 89.38 654 LEU A O 1
ATOM 5311 N N . ALA A 1 655 ? -8.972 -13.478 -2.478 1.00 87.19 655 ALA A N 1
ATOM 5312 C CA . ALA A 1 655 ? -9.755 -12.262 -2.694 1.00 87.19 655 ALA A CA 1
ATOM 5313 C C . ALA A 1 655 ? -10.249 -12.101 -4.143 1.00 87.19 655 ALA A C 1
ATOM 5315 O O . ALA A 1 655 ? -11.372 -11.658 -4.355 1.00 87.19 655 ALA A O 1
ATOM 5316 N N . HIS A 1 656 ? -9.420 -12.492 -5.119 1.00 87.25 656 HIS A N 1
ATOM 5317 C CA . HIS A 1 656 ? -9.678 -12.325 -6.556 1.00 87.25 656 HIS A CA 1
ATOM 5318 C C . HIS A 1 656 ? -9.525 -13.668 -7.300 1.00 87.25 656 HIS A C 1
ATOM 5320 O O . HIS A 1 656 ? -8.509 -13.908 -7.969 1.00 87.25 656 HIS A O 1
ATOM 5326 N N . PRO A 1 657 ? -10.479 -14.605 -7.131 1.00 89.19 657 PRO A N 1
ATOM 5327 C CA . PRO A 1 657 ? -10.423 -15.935 -7.741 1.00 89.19 657 PRO A CA 1
ATOM 5328 C C . PRO A 1 657 ? -10.529 -15.913 -9.274 1.00 89.19 657 PRO A C 1
ATOM 5330 O O . PRO A 1 657 ? -10.275 -16.929 -9.923 1.00 89.19 657 PRO A O 1
ATOM 5333 N N . GLU A 1 658 ? -10.917 -14.794 -9.880 1.00 89.38 658 GLU A N 1
ATOM 5334 C CA . GLU A 1 658 ? -10.925 -14.592 -11.328 1.00 89.38 658 GLU A CA 1
ATOM 5335 C C . GLU A 1 658 ? -9.509 -14.550 -11.928 1.00 89.38 658 GLU A C 1
ATOM 5337 O O . GLU A 1 658 ? -9.320 -15.071 -13.026 1.00 89.38 658 GLU A O 1
ATOM 5342 N N . TYR A 1 659 ? -8.509 -14.056 -11.183 1.00 91.25 659 TYR A N 1
ATOM 5343 C CA . TYR A 1 659 ? -7.114 -13.953 -11.642 1.00 91.25 659 TYR A CA 1
ATOM 5344 C C . TYR A 1 659 ? -6.191 -15.015 -11.034 1.00 91.25 659 TYR A C 1
ATOM 5346 O O . TYR A 1 659 ? -5.301 -15.515 -11.716 1.00 91.25 659 TYR A O 1
ATOM 5354 N N . ILE A 1 660 ? -6.414 -15.405 -9.774 1.00 92.38 660 ILE A N 1
ATOM 5355 C CA . ILE A 1 660 ? -5.571 -16.380 -9.064 1.00 92.38 660 ILE A CA 1
ATOM 5356 C C . ILE A 1 660 ? -6.322 -17.695 -8.912 1.00 92.38 660 ILE A C 1
ATOM 5358 O O . ILE A 1 660 ? -7.524 -17.727 -8.640 1.00 92.38 660 ILE A O 1
ATOM 5362 N N . HIS A 1 661 ? -5.603 -18.802 -9.035 1.00 93.31 661 HIS A N 1
ATOM 5363 C CA . HIS A 1 661 ? -6.086 -20.111 -8.629 1.00 93.31 661 HIS A CA 1
ATOM 5364 C C . HIS A 1 661 ? -5.177 -20.716 -7.565 1.00 93.31 661 HIS A C 1
ATOM 5366 O O . HIS A 1 661 ? -3.977 -20.456 -7.526 1.00 93.31 661 HIS A O 1
ATOM 5372 N N . THR A 1 662 ? -5.754 -21.565 -6.718 1.00 92.69 662 THR A N 1
ATOM 5373 C CA . THR A 1 662 ? -4.989 -22.345 -5.748 1.00 92.69 662 THR A CA 1
ATOM 5374 C C . THR A 1 662 ? -5.377 -23.802 -5.792 1.00 92.69 662 THR A C 1
ATOM 5376 O O . THR A 1 662 ? -6.566 -24.124 -5.815 1.00 92.69 662 THR A O 1
ATOM 5379 N N . HIS A 1 663 ? -4.383 -24.666 -5.668 1.00 94.12 663 HIS A N 1
ATOM 5380 C CA . HIS A 1 663 ? -4.571 -26.086 -5.454 1.00 94.12 663 HIS A CA 1
ATOM 5381 C C . HIS A 1 663 ? -4.066 -26.462 -4.054 1.00 94.12 663 HIS A C 1
ATOM 5383 O O . HIS A 1 663 ? -3.003 -26.027 -3.607 1.00 94.12 663 HIS A O 1
ATOM 5389 N N . LEU A 1 664 ? -4.883 -27.224 -3.324 1.00 94.31 664 LEU A N 1
ATOM 5390 C CA . LEU A 1 664 ? -4.613 -27.639 -1.951 1.00 94.31 664 LEU A CA 1
ATOM 5391 C C . LEU A 1 664 ? -4.705 -29.160 -1.855 1.00 94.31 664 LEU A C 1
ATOM 5393 O O . LEU A 1 664 ? -5.794 -29.727 -1.939 1.00 94.31 664 LEU A O 1
ATOM 5397 N N . HIS A 1 665 ? -3.574 -29.814 -1.605 1.00 95.19 665 HIS A N 1
ATOM 5398 C CA . HIS A 1 665 ? -3.503 -31.266 -1.482 1.00 95.19 665 HIS A CA 1
ATOM 5399 C C . HIS A 1 665 ? -3.164 -31.695 -0.047 1.00 95.19 665 HIS A C 1
ATOM 5401 O O . HIS A 1 665 ? -2.097 -31.380 0.484 1.00 95.19 665 HIS A O 1
ATOM 5407 N N . ARG A 1 666 ? -4.074 -32.446 0.586 1.00 94.12 666 ARG A N 1
ATOM 5408 C CA . ARG A 1 666 ? -3.944 -32.953 1.963 1.00 94.12 666 ARG A CA 1
ATOM 5409 C C . ARG A 1 666 ? -3.320 -34.348 1.973 1.00 94.12 666 ARG A C 1
ATOM 5411 O O . ARG A 1 666 ? -3.872 -35.280 1.402 1.00 94.12 666 ARG A O 1
ATOM 5418 N N . GLN A 1 667 ? -2.220 -34.512 2.700 1.00 93.56 667 GLN A N 1
ATOM 5419 C CA . GLN A 1 667 ? -1.543 -35.789 2.915 1.00 93.56 667 GLN A CA 1
ATOM 5420 C C . GLN A 1 667 ? -1.459 -36.104 4.414 1.00 93.56 667 GLN A C 1
ATOM 5422 O O . GLN A 1 667 ? -0.799 -35.402 5.182 1.00 93.56 667 GLN A O 1
ATOM 5427 N N . GLU A 1 668 ? -2.110 -37.183 4.848 1.00 91.06 668 GLU A N 1
ATOM 5428 C CA . GLU A 1 668 ? -2.063 -37.629 6.242 1.00 91.06 668 GLU A CA 1
ATOM 5429 C C . GLU A 1 668 ? -0.818 -38.483 6.514 1.00 91.06 668 GLU A C 1
ATOM 5431 O O . GLU A 1 668 ? -0.542 -39.467 5.828 1.00 91.06 668 GLU A O 1
ATOM 5436 N N . LEU A 1 669 ? -0.070 -38.129 7.557 1.00 86.94 669 LEU A N 1
ATOM 5437 C CA . LEU A 1 669 ? 1.112 -38.851 8.021 1.00 86.94 669 LEU A CA 1
ATOM 5438 C C . LEU A 1 669 ? 0.800 -39.484 9.377 1.00 86.94 669 LEU A C 1
ATOM 5440 O O . LEU A 1 669 ? 1.244 -39.011 10.428 1.00 86.94 669 LEU A O 1
ATOM 5444 N N . ILE A 1 670 ? 0.017 -40.565 9.338 1.00 79.44 670 ILE A N 1
ATOM 5445 C CA . ILE A 1 670 ? -0.549 -41.241 10.518 1.00 79.44 670 ILE A CA 1
ATOM 5446 C C . ILE A 1 670 ? 0.544 -41.641 11.519 1.00 79.44 670 ILE A C 1
ATOM 5448 O O . ILE A 1 670 ? 0.417 -41.371 12.711 1.00 79.44 670 ILE A O 1
ATOM 5452 N N . SER A 1 671 ? 1.665 -42.192 11.039 1.00 74.69 671 SER A N 1
ATOM 5453 C CA . SER A 1 671 ? 2.801 -42.601 11.884 1.00 74.69 671 SER A CA 1
ATOM 5454 C C . SER A 1 671 ? 3.444 -41.449 12.664 1.00 74.69 671 SER A C 1
ATOM 5456 O O . SER A 1 671 ? 4.128 -41.685 13.658 1.00 74.69 671 SER A O 1
ATOM 5458 N N . ARG A 1 672 ? 3.226 -40.204 12.228 1.00 74.19 672 ARG A N 1
ATOM 5459 C CA . ARG A 1 672 ? 3.752 -38.982 12.848 1.00 74.19 672 ARG A CA 1
ATOM 5460 C C . ARG A 1 672 ? 2.673 -38.152 13.550 1.00 74.19 672 ARG A C 1
ATOM 5462 O O . ARG A 1 672 ? 3.011 -37.114 14.108 1.00 74.19 672 ARG A O 1
ATOM 5469 N N . GLY A 1 673 ? 1.400 -38.562 13.506 1.00 80.06 673 GLY A N 1
ATOM 5470 C CA . GLY A 1 673 ? 0.284 -37.774 14.045 1.00 80.06 673 GLY A CA 1
ATOM 5471 C C . GLY A 1 673 ? 0.209 -36.365 13.444 1.00 80.06 673 GLY A C 1
ATOM 5472 O O . GLY A 1 673 ? -0.040 -35.394 14.162 1.00 80.06 673 GLY A O 1
ATOM 5473 N N . SER A 1 674 ? 0.487 -36.249 12.141 1.00 88.06 674 SER A N 1
ATOM 5474 C CA . SER A 1 674 ? 0.579 -34.963 11.443 1.00 88.06 674 SER A CA 1
ATOM 5475 C C . SER A 1 674 ? -0.091 -34.997 10.074 1.00 88.06 674 SER A C 1
ATOM 5477 O O . SER A 1 674 ? -0.263 -36.061 9.480 1.00 88.06 674 SER A O 1
ATOM 5479 N N . VAL A 1 675 ? -0.454 -33.822 9.574 1.00 92.12 675 VAL A N 1
ATOM 5480 C CA . VAL A 1 675 ? -0.994 -33.612 8.230 1.00 92.12 675 VAL A CA 1
ATOM 5481 C C . VAL A 1 675 ? -0.061 -32.662 7.487 1.00 92.12 675 VAL A C 1
ATOM 5483 O O . VAL A 1 675 ? 0.291 -31.605 8.013 1.00 92.12 675 VAL A O 1
ATOM 5486 N N . ARG A 1 676 ? 0.345 -33.043 6.275 1.00 93.94 676 ARG A N 1
ATOM 5487 C CA . ARG A 1 676 ? 1.057 -32.177 5.331 1.00 93.94 676 ARG A CA 1
ATOM 5488 C C . ARG A 1 676 ? 0.059 -31.661 4.302 1.00 93.94 676 ARG A C 1
ATOM 5490 O O . ARG A 1 676 ? -0.614 -32.454 3.652 1.00 93.94 676 ARG A O 1
ATOM 5497 N N . TYR A 1 677 ? -0.009 -30.351 4.138 1.00 95.12 677 TYR A N 1
ATOM 5498 C CA . TYR A 1 677 ? -0.735 -29.702 3.054 1.00 95.12 677 TYR A CA 1
ATOM 5499 C C . TYR A 1 677 ? 0.271 -29.180 2.033 1.00 95.12 677 TYR A C 1
ATOM 5501 O O . TYR A 1 677 ? 1.131 -28.386 2.400 1.00 95.12 677 TYR A O 1
ATOM 5509 N N . VAL A 1 678 ? 0.183 -29.638 0.786 1.00 96.06 678 VAL A N 1
ATOM 5510 C CA . VAL A 1 678 ? 0.915 -29.047 -0.345 1.00 96.06 678 VAL A CA 1
ATOM 5511 C C . VAL A 1 678 ? 0.011 -27.982 -0.950 1.00 96.06 678 VAL A C 1
ATOM 5513 O O . VAL A 1 678 ? -1.153 -28.265 -1.243 1.00 96.06 678 VAL A O 1
ATOM 5516 N N . ILE A 1 679 ? 0.520 -26.758 -1.035 1.00 95.50 679 ILE A N 1
ATOM 5517 C CA . ILE A 1 679 ? -0.227 -25.572 -1.446 1.00 95.50 679 ILE A CA 1
ATOM 5518 C C . ILE A 1 679 ? 0.472 -24.998 -2.670 1.00 95.50 679 ILE A C 1
ATOM 5520 O O . ILE A 1 679 ? 1.652 -24.662 -2.601 1.00 95.50 679 ILE A O 1
ATOM 5524 N N . GLU A 1 680 ? -0.274 -24.880 -3.758 1.00 94.88 680 GLU A N 1
ATOM 5525 C CA . GLU A 1 680 ? 0.168 -24.312 -5.030 1.00 94.88 680 GLU A CA 1
ATOM 5526 C C . GLU A 1 680 ? -0.725 -23.113 -5.339 1.00 94.88 680 GLU A C 1
ATOM 5528 O O . GLU A 1 680 ? -1.953 -23.211 -5.273 1.00 94.88 680 GLU A O 1
ATOM 5533 N N . ILE A 1 681 ? -0.116 -21.975 -5.643 1.00 94.25 681 ILE A N 1
ATOM 5534 C CA . ILE A 1 681 ? -0.799 -20.720 -5.962 1.00 94.25 681 ILE A CA 1
ATOM 5535 C C . ILE A 1 681 ? -0.291 -20.286 -7.320 1.00 94.25 681 ILE A C 1
ATOM 5537 O O . ILE A 1 681 ? 0.910 -20.097 -7.462 1.00 94.25 681 ILE A O 1
ATOM 5541 N N . TYR A 1 682 ? -1.166 -20.112 -8.302 1.00 94.12 682 TYR A N 1
ATOM 5542 C CA . TYR A 1 682 ? -0.729 -19.716 -9.636 1.00 94.12 682 TYR A CA 1
ATOM 5543 C C . TYR A 1 682 ? -1.630 -18.655 -10.259 1.00 94.12 682 TYR A C 1
ATOM 5545 O O . TYR A 1 682 ? -2.838 -18.588 -9.999 1.00 94.12 682 TYR A O 1
ATOM 5553 N N . ASP A 1 683 ? -1.020 -17.821 -11.095 1.00 95.38 683 ASP A N 1
ATOM 5554 C CA . ASP A 1 683 ? -1.715 -16.834 -11.914 1.00 95.38 683 ASP A CA 1
ATOM 5555 C C . ASP A 1 683 ? -2.361 -17.490 -13.148 1.00 95.38 683 ASP A C 1
ATOM 5557 O O . ASP A 1 683 ? -1.728 -18.247 -13.889 1.00 95.38 683 ASP A O 1
ATOM 5561 N N . LYS A 1 684 ? -3.639 -17.189 -13.396 1.00 94.50 684 LYS A N 1
ATOM 5562 C CA . LYS A 1 684 ? -4.404 -17.776 -14.508 1.00 94.50 684 LYS A CA 1
ATOM 5563 C C . LYS A 1 684 ? -4.056 -17.195 -15.882 1.00 94.50 684 LYS A C 1
ATOM 5565 O O . LYS A 1 684 ? -4.516 -17.739 -16.882 1.00 94.50 684 LYS A O 1
ATOM 5570 N N . GLY A 1 685 ? -3.300 -16.102 -15.959 1.00 92.19 685 GLY A N 1
ATOM 5571 C CA . GLY A 1 685 ? -2.982 -15.428 -17.219 1.00 92.19 685 GLY A CA 1
ATOM 5572 C C . GLY A 1 685 ? -4.071 -14.490 -17.751 1.00 92.19 685 GLY A C 1
ATOM 5573 O O . GLY A 1 685 ? -4.023 -14.131 -18.925 1.00 92.19 685 GLY A O 1
ATOM 5574 N N . VAL A 1 686 ? -5.069 -14.136 -16.929 1.00 91.69 686 VAL A N 1
ATOM 5575 C CA . VAL A 1 686 ? -6.289 -13.409 -17.350 1.00 91.69 686 VAL A CA 1
ATOM 5576 C C . VAL A 1 686 ? -6.223 -11.905 -17.049 1.00 91.69 686 VAL A C 1
ATOM 5578 O O . VAL A 1 686 ? -7.078 -11.152 -17.511 1.00 91.69 686 VAL A O 1
ATOM 5581 N N . TYR A 1 687 ? -5.233 -11.432 -16.283 1.00 89.12 687 TYR A N 1
ATOM 5582 C CA . TYR A 1 687 ? -5.129 -10.007 -15.966 1.00 89.12 687 TYR A CA 1
ATOM 5583 C C . TYR A 1 687 ? -4.915 -9.191 -17.259 1.00 89.12 687 TYR A C 1
ATOM 5585 O O . TYR A 1 687 ? -3.976 -9.473 -18.004 1.00 89.12 687 TYR A O 1
ATOM 5593 N N . PRO A 1 688 ? -5.782 -8.207 -17.573 1.00 85.25 688 PRO A N 1
ATOM 5594 C CA . PRO A 1 688 ? -5.847 -7.637 -18.921 1.00 85.25 688 PRO A CA 1
ATOM 5595 C C . PRO A 1 688 ? -4.763 -6.593 -19.210 1.00 85.25 688 PRO A C 1
ATOM 5597 O O . PRO A 1 688 ? -4.608 -6.174 -20.356 1.00 85.25 688 PRO A O 1
ATOM 5600 N N . TYR A 1 689 ? -4.033 -6.132 -18.192 1.00 87.12 689 TYR A N 1
ATOM 5601 C CA . TYR A 1 689 ? -3.122 -5.003 -18.329 1.00 87.12 689 TYR A CA 1
ATOM 5602 C C . TYR A 1 689 ? -1.660 -5.441 -18.347 1.00 87.12 689 TYR A C 1
ATOM 5604 O O . TYR A 1 689 ? -1.182 -6.116 -17.437 1.00 87.12 689 TYR A O 1
ATOM 5612 N N . GLN A 1 690 ? -0.937 -4.950 -19.351 1.00 89.81 690 GLN A N 1
ATOM 5613 C CA . GLN A 1 690 ? 0.518 -4.979 -19.415 1.00 89.81 690 GLN A CA 1
ATOM 5614 C C . GLN A 1 690 ? 1.051 -3.604 -18.993 1.00 89.81 690 GLN A C 1
ATOM 5616 O O . GLN A 1 690 ? 0.603 -2.580 -19.514 1.00 89.81 690 GLN A O 1
ATOM 5621 N N . GLN A 1 691 ? 1.926 -3.564 -17.990 1.00 90.12 691 GLN A N 1
ATOM 5622 C CA . GLN A 1 691 ? 2.364 -2.323 -17.336 1.00 90.12 691 GLN A CA 1
ATOM 5623 C C . GLN A 1 691 ? 3.859 -2.358 -17.026 1.00 90.12 691 GLN A C 1
ATOM 5625 O O . GLN A 1 691 ? 4.463 -3.427 -16.923 1.00 90.12 691 GLN A O 1
ATOM 5630 N N . LEU A 1 692 ? 4.452 -1.177 -16.841 1.00 88.19 692 LEU A N 1
ATOM 5631 C CA . LEU A 1 692 ? 5.841 -1.055 -16.400 1.00 88.19 692 LEU A CA 1
ATOM 5632 C C . LEU A 1 692 ? 6.040 -1.742 -15.040 1.00 88.19 692 LEU A C 1
ATOM 5634 O O . LEU A 1 692 ? 5.142 -1.749 -14.195 1.00 88.19 692 LEU A O 1
ATOM 5638 N N . SER A 1 693 ? 7.249 -2.254 -14.806 1.00 89.19 693 SER A N 1
ATOM 5639 C CA . SER A 1 693 ? 7.638 -2.925 -13.558 1.00 89.19 693 SER A CA 1
ATOM 5640 C C . SER A 1 693 ? 7.214 -2.142 -12.309 1.00 89.19 693 SER A C 1
ATOM 5642 O O . SER A 1 693 ? 7.603 -0.988 -12.118 1.00 89.19 693 SER A O 1
ATOM 5644 N N . GLY A 1 694 ? 6.416 -2.785 -11.449 1.00 86.94 694 GLY A N 1
ATOM 5645 C CA . GLY A 1 694 ? 5.926 -2.224 -10.188 1.00 86.94 694 GLY A CA 1
ATOM 5646 C C . GLY A 1 694 ? 4.738 -1.258 -10.299 1.00 86.94 694 GLY A C 1
ATOM 5647 O O . GLY A 1 694 ? 4.239 -0.811 -9.265 1.00 86.94 694 GLY A O 1
ATOM 5648 N N . LYS A 1 695 ? 4.257 -0.928 -11.506 1.00 85.44 695 LYS A N 1
ATOM 5649 C CA . LYS A 1 695 ? 3.120 -0.013 -11.702 1.00 85.44 695 LYS A CA 1
ATOM 5650 C C . LYS A 1 695 ? 1.800 -0.769 -11.833 1.00 85.44 695 LYS A C 1
ATOM 5652 O O . LYS A 1 695 ? 1.736 -1.811 -12.471 1.00 85.44 695 LYS A O 1
ATOM 5657 N N . ASN A 1 696 ? 0.740 -0.196 -11.257 1.00 82.25 696 ASN A N 1
ATOM 5658 C CA . ASN A 1 696 ? -0.656 -0.633 -11.418 1.00 82.25 696 ASN A CA 1
ATOM 5659 C C . ASN A 1 696 ? -0.872 -2.136 -11.224 1.00 82.25 696 ASN A C 1
ATOM 5661 O O . ASN A 1 696 ? -1.600 -2.785 -11.971 1.00 82.25 696 ASN A O 1
ATOM 5665 N N . LEU A 1 697 ? -0.218 -2.676 -10.198 1.00 86.62 697 LEU A N 1
ATOM 5666 C CA . LEU A 1 697 ? -0.390 -4.053 -9.770 1.00 86.62 697 LEU A CA 1
ATOM 5667 C C . LEU A 1 697 ? -1.768 -4.232 -9.138 1.00 86.62 697 LEU A C 1
ATOM 5669 O O . LEU A 1 697 ? -2.160 -3.441 -8.270 1.00 86.62 697 LEU A O 1
ATOM 5673 N N . LEU A 1 698 ? -2.467 -5.302 -9.514 1.00 87.56 698 LEU A N 1
ATOM 5674 C CA . LEU A 1 698 ? -3.685 -5.689 -8.819 1.00 87.56 698 LEU A CA 1
ATOM 5675 C C . LEU A 1 698 ? -3.318 -6.132 -7.404 1.00 87.56 698 LEU A C 1
ATOM 5677 O O . LEU A 1 698 ? -2.502 -7.034 -7.212 1.00 87.56 698 LEU A O 1
ATOM 5681 N N . LYS A 1 699 ? -3.934 -5.494 -6.411 1.00 87.56 699 LYS A N 1
ATOM 5682 C CA . LYS A 1 699 ? -3.748 -5.808 -4.994 1.00 87.56 699 LYS A CA 1
ATOM 5683 C C . LYS A 1 699 ? -4.756 -6.880 -4.595 1.00 87.56 699 LYS A C 1
ATOM 5685 O O . LYS A 1 699 ? -5.948 -6.618 -4.554 1.00 87.56 699 LYS A O 1
ATOM 5690 N N . SER A 1 700 ? -4.272 -8.070 -4.282 1.00 90.00 700 SER A N 1
ATOM 5691 C CA . SER A 1 700 ? -5.057 -9.214 -3.826 1.00 90.00 700 SER A CA 1
ATOM 5692 C C . SER A 1 700 ? -4.506 -9.736 -2.497 1.00 90.00 700 SER A C 1
ATOM 5694 O O . SER A 1 700 ? -3.533 -9.210 -1.948 1.00 90.00 700 SER A O 1
ATOM 5696 N N . SER A 1 701 ? -5.121 -10.776 -1.949 1.00 90.00 701 SER A N 1
ATOM 5697 C CA . SER A 1 701 ? -4.615 -11.461 -0.768 1.00 90.00 701 SER A CA 1
ATOM 5698 C C . SER A 1 701 ? -4.942 -12.942 -0.779 1.00 90.00 701 SER A C 1
ATOM 5700 O O . SER A 1 701 ? -5.895 -13.415 -1.406 1.00 90.00 701 SER A O 1
ATOM 5702 N N . LEU A 1 702 ? -4.100 -13.649 -0.040 1.00 89.81 702 LEU A N 1
ATOM 5703 C CA . LEU A 1 702 ? -4.191 -15.055 0.263 1.00 89.81 702 LEU A CA 1
ATOM 5704 C C . LEU A 1 702 ? -4.404 -15.207 1.764 1.00 89.81 702 LEU A C 1
ATOM 5706 O O . LEU A 1 702 ? -3.533 -14.863 2.563 1.00 89.81 702 LEU A O 1
ATOM 5710 N N . GLY A 1 703 ? -5.532 -15.792 2.136 1.00 89.75 703 GLY A N 1
ATOM 5711 C CA . GLY A 1 703 ? -5.852 -16.164 3.501 1.00 89.75 703 GLY A CA 1
ATOM 5712 C C . GLY A 1 703 ? -5.665 -17.653 3.749 1.00 89.75 703 GLY A C 1
ATOM 5713 O O . GLY A 1 703 ? -6.312 -18.464 3.097 1.00 89.75 703 GLY A O 1
ATOM 5714 N N . LEU A 1 704 ? -4.845 -18.024 4.728 1.00 89.88 704 LEU A N 1
ATOM 5715 C CA . LEU A 1 704 ? -4.701 -19.390 5.233 1.00 89.88 704 LEU A CA 1
ATOM 5716 C C . LEU A 1 704 ? -5.250 -19.448 6.654 1.00 89.88 704 LEU A C 1
ATOM 5718 O O . LEU A 1 704 ? -4.799 -18.712 7.534 1.00 89.88 704 LEU A O 1
ATOM 5722 N N . LYS A 1 705 ? -6.198 -20.345 6.907 1.00 90.19 705 LYS A N 1
ATOM 5723 C CA . LYS A 1 705 ? -6.782 -20.531 8.236 1.00 90.19 705 LYS A CA 1
ATOM 5724 C C . LYS A 1 705 ? -6.952 -22.004 8.550 1.00 90.19 705 LYS A C 1
ATOM 5726 O O . LYS A 1 705 ? -7.605 -22.736 7.813 1.00 90.19 705 LYS A O 1
ATOM 5731 N N . VAL A 1 706 ? -6.411 -22.434 9.679 1.00 89.75 706 VAL A N 1
ATOM 5732 C CA . VAL A 1 706 ? -6.726 -23.737 10.250 1.00 89.75 706 VAL A CA 1
ATOM 5733 C C . VAL A 1 706 ? -8.099 -23.632 10.913 1.00 89.75 706 VAL A C 1
ATOM 5735 O O . VAL A 1 706 ? -8.360 -22.726 11.708 1.00 89.75 706 VAL A O 1
ATOM 5738 N N . ALA A 1 707 ? -9.015 -24.525 10.557 1.00 86.31 707 ALA A N 1
ATOM 5739 C CA . ALA A 1 707 ? -10.350 -24.562 11.141 1.00 86.31 707 ALA A CA 1
ATOM 5740 C C . ALA A 1 707 ? -10.254 -24.628 12.673 1.00 86.31 707 ALA A C 1
ATOM 5742 O O . ALA A 1 707 ? -9.352 -25.267 13.198 1.00 86.31 707 ALA A O 1
ATOM 5743 N N . HIS A 1 708 ? -11.152 -23.943 13.386 1.00 79.69 708 HIS A N 1
ATOM 5744 C CA . HIS A 1 708 ? -11.180 -23.865 14.859 1.00 79.69 708 HIS A CA 1
ATOM 5745 C C . HIS A 1 708 ? -9.942 -23.252 15.544 1.00 79.69 708 HIS A C 1
ATOM 5747 O O . HIS A 1 708 ? -9.883 -23.217 16.771 1.00 79.69 708 HIS A O 1
ATOM 5753 N N . SER A 1 709 ? -8.972 -22.708 14.799 1.00 84.81 709 SER A N 1
ATOM 5754 C CA . SER A 1 709 ? -7.806 -22.049 15.403 1.00 84.81 709 SER A CA 1
ATOM 5755 C C . SER A 1 709 ? -8.028 -20.576 15.760 1.00 84.81 709 SER A C 1
ATOM 5757 O O . SER A 1 709 ? -7.152 -19.968 16.377 1.00 84.81 709 SER A O 1
ATOM 5759 N N . GLY A 1 710 ? -9.145 -19.983 15.318 1.00 73.12 710 GLY A N 1
ATOM 5760 C CA . GLY A 1 710 ? -9.463 -18.566 15.510 1.00 73.12 710 GLY A CA 1
ATOM 5761 C C . GLY A 1 710 ? -9.376 -18.188 16.985 1.00 73.12 710 GLY A C 1
ATOM 5762 O O . GLY A 1 710 ? -10.024 -18.815 17.809 1.00 73.12 710 GLY A O 1
ATOM 5763 N N . MET A 1 711 ? -8.460 -17.269 17.321 1.00 78.06 711 MET A N 1
ATOM 5764 C CA . MET A 1 711 ? -8.206 -16.756 18.680 1.00 78.06 711 MET A CA 1
ATOM 5765 C C . MET A 1 711 ? -8.094 -17.812 19.812 1.00 78.06 711 MET A C 1
ATOM 5767 O O . MET A 1 711 ? -8.132 -17.456 20.989 1.00 78.06 711 MET A O 1
ATOM 5771 N N . ASN A 1 712 ? -7.903 -19.092 19.478 1.00 81.50 712 ASN A N 1
ATOM 5772 C CA . ASN A 1 712 ? -7.882 -20.229 20.410 1.00 81.50 712 ASN A CA 1
ATOM 5773 C C . ASN A 1 712 ? -6.514 -20.929 20.439 1.00 81.50 712 ASN A C 1
ATOM 5775 O O . ASN A 1 712 ? -6.220 -21.691 21.357 1.00 81.50 712 ASN A O 1
ATOM 5779 N N . CYS A 1 713 ? -5.666 -20.679 19.438 1.00 86.00 713 CYS A N 1
ATOM 5780 C CA . CYS A 1 713 ? -4.346 -21.288 19.305 1.00 86.00 713 CYS A CA 1
ATOM 5781 C C . CYS A 1 713 ? -3.226 -20.297 19.613 1.00 86.00 713 CYS A C 1
ATOM 5783 O O . CYS A 1 713 ? -3.110 -19.268 18.944 1.00 86.00 713 CYS A O 1
ATOM 5785 N N . TYR A 1 714 ? -2.354 -20.654 20.560 1.00 85.50 714 TYR A N 1
ATOM 5786 C CA . TYR A 1 714 ? -1.253 -19.810 21.021 1.00 85.50 714 TYR A CA 1
ATOM 5787 C C . TYR A 1 714 ? 0.062 -20.579 21.097 1.00 85.50 714 TYR A C 1
ATOM 5789 O O . TYR A 1 714 ? 0.098 -21.751 21.462 1.00 85.50 714 TYR A O 1
ATOM 5797 N N . GLU A 1 715 ? 1.154 -19.880 20.814 1.00 81.88 715 GLU A N 1
ATOM 5798 C CA . GLU A 1 715 ? 2.515 -20.333 21.078 1.00 81.88 715 GLU A CA 1
ATOM 5799 C C . GLU A 1 715 ? 3.188 -19.367 22.053 1.00 81.88 715 GLU A C 1
ATOM 5801 O O . GLU A 1 715 ? 3.178 -18.156 21.832 1.00 81.88 715 GLU A O 1
ATOM 5806 N N . TYR A 1 716 ? 3.782 -19.892 23.125 1.00 79.12 716 TYR A N 1
ATOM 5807 C CA . TYR A 1 716 ? 4.540 -19.084 24.077 1.00 79.12 716 TYR A CA 1
ATOM 5808 C C . TYR A 1 716 ? 5.998 -18.971 23.636 1.00 79.12 716 TYR A C 1
ATOM 5810 O O . TYR A 1 716 ? 6.718 -19.965 23.554 1.00 79.12 716 TYR A O 1
ATOM 5818 N N . THR A 1 717 ? 6.429 -17.739 23.387 1.00 74.94 717 THR A N 1
ATOM 5819 C CA . THR A 1 717 ? 7.816 -17.381 23.067 1.00 74.94 717 THR A CA 1
ATOM 5820 C C . THR A 1 717 ? 8.461 -16.642 24.241 1.00 74.94 717 THR A C 1
ATOM 5822 O O . THR A 1 717 ? 7.784 -16.291 25.210 1.00 74.94 717 THR A O 1
ATOM 5825 N N . SER A 1 718 ? 9.760 -16.337 24.152 1.00 72.75 718 SER A N 1
ATOM 5826 C CA . SER A 1 718 ? 10.443 -15.461 25.122 1.00 72.75 718 SER A CA 1
ATOM 5827 C C . SER A 1 718 ? 9.784 -14.084 25.263 1.00 72.75 718 SER A C 1
ATOM 5829 O O . SER A 1 718 ? 9.914 -13.448 26.306 1.00 72.75 718 SER A O 1
ATOM 5831 N N . ASN A 1 719 ? 9.069 -13.636 24.228 1.00 67.38 719 ASN A N 1
ATOM 5832 C CA . ASN A 1 719 ? 8.421 -12.328 24.175 1.00 67.38 719 ASN A CA 1
ATOM 5833 C C . ASN A 1 719 ? 6.945 -12.378 24.616 1.00 67.38 719 ASN A C 1
ATOM 5835 O O . ASN A 1 719 ? 6.300 -11.337 24.693 1.00 67.38 719 ASN A O 1
ATOM 5839 N N . GLY A 1 720 ? 6.414 -13.566 24.929 1.00 81.88 720 GLY A N 1
ATOM 5840 C CA . GLY A 1 720 ? 5.019 -13.775 25.321 1.00 81.88 720 GLY A CA 1
ATOM 5841 C C . GLY A 1 720 ? 4.241 -14.692 24.366 1.00 81.88 720 GLY A C 1
ATOM 5842 O O . GLY A 1 720 ? 4.834 -15.306 23.468 1.00 81.88 720 GLY A O 1
ATOM 5843 N N . PRO A 1 721 ? 2.918 -14.835 24.578 1.00 87.88 721 PRO A N 1
ATOM 5844 C CA . PRO A 1 721 ? 2.043 -15.616 23.719 1.00 87.88 721 PRO A CA 1
ATOM 5845 C C . PRO A 1 721 ? 1.859 -14.937 22.358 1.00 87.88 721 PRO A C 1
ATOM 5847 O O . PRO A 1 721 ? 1.715 -13.719 22.269 1.00 87.88 721 PRO A O 1
ATOM 5850 N N . ARG A 1 722 ? 1.805 -15.741 21.297 1.00 84.25 722 ARG A N 1
ATOM 5851 C CA . ARG A 1 722 ? 1.487 -15.315 19.931 1.00 84.25 722 ARG A CA 1
ATOM 5852 C C . ARG A 1 722 ? 0.377 -16.188 19.361 1.00 84.25 722 ARG A C 1
ATOM 5854 O O . ARG A 1 722 ? 0.455 -17.412 19.449 1.00 84.25 722 ARG A O 1
ATOM 5861 N N . ILE A 1 723 ? -0.629 -15.564 18.752 1.00 84.00 723 ILE A N 1
ATOM 5862 C CA . ILE A 1 723 ? -1.738 -16.269 18.093 1.00 84.00 723 ILE A CA 1
ATOM 5863 C C . ILE A 1 723 ? -1.212 -17.032 16.865 1.00 84.00 723 ILE A C 1
ATOM 5865 O O . ILE A 1 723 ? -0.403 -16.509 16.093 1.00 84.00 723 ILE A O 1
ATOM 5869 N N . ARG A 1 724 ? -1.670 -18.274 16.672 1.00 85.31 724 ARG A N 1
ATOM 5870 C CA . ARG A 1 724 ? -1.291 -19.162 15.559 1.00 85.31 724 ARG A CA 1
ATOM 5871 C C . ARG A 1 724 ? -2.514 -19.695 14.808 1.00 85.31 724 ARG A C 1
ATOM 5873 O O . ARG A 1 724 ? -3.648 -19.594 15.261 1.00 85.31 724 ARG A O 1
ATOM 5880 N N . GLY A 1 725 ? -2.265 -20.281 13.636 1.00 83.12 725 GLY A N 1
ATOM 5881 C CA . GLY A 1 725 ? -3.280 -20.976 12.834 1.00 83.12 725 GLY A CA 1
ATOM 5882 C C . GLY A 1 725 ? -4.034 -20.100 11.835 1.00 83.12 725 GLY A C 1
ATOM 5883 O O . GLY A 1 725 ? -4.843 -20.617 11.079 1.00 83.12 725 GLY A O 1
ATOM 5884 N N . SER A 1 726 ? -3.748 -18.801 11.770 1.00 86.56 726 SER A N 1
ATOM 5885 C CA . SER A 1 726 ? -4.221 -17.934 10.688 1.00 86.56 726 SER A CA 1
ATOM 5886 C C . SER A 1 726 ? -3.078 -17.087 10.148 1.00 86.56 726 SER A C 1
ATOM 5888 O O . SER A 1 726 ? -2.253 -16.584 10.916 1.00 86.56 726 SER A O 1
ATOM 5890 N N . TYR A 1 727 ? -3.030 -16.942 8.834 1.00 85.94 727 TYR A N 1
ATOM 5891 C CA . TYR A 1 727 ? -2.023 -16.177 8.123 1.00 85.94 727 TYR A CA 1
ATOM 5892 C C . TYR A 1 727 ? -2.660 -15.513 6.907 1.00 85.94 727 TYR A C 1
ATOM 5894 O O . TYR A 1 727 ? -3.471 -16.131 6.224 1.00 85.94 727 TYR A O 1
ATOM 5902 N N . VAL A 1 728 ? -2.301 -14.262 6.651 1.00 87.06 728 VAL A N 1
ATOM 5903 C CA . VAL A 1 728 ? -2.742 -13.522 5.472 1.00 87.06 728 VAL A CA 1
ATOM 5904 C C . VAL A 1 728 ? -1.494 -12.963 4.806 1.00 87.06 728 VAL A C 1
ATOM 5906 O O . VAL A 1 728 ? -0.657 -12.362 5.478 1.00 87.06 728 VAL A O 1
ATOM 5909 N N . SER A 1 729 ? -1.364 -13.188 3.504 1.00 87.75 729 SER A N 1
ATOM 5910 C CA . SER A 1 729 ? -0.330 -12.579 2.670 1.00 87.75 729 SER A CA 1
ATOM 5911 C C . SER A 1 729 ? -0.982 -11.704 1.617 1.00 87.75 729 SER A C 1
ATOM 5913 O O . SER A 1 729 ? -2.055 -12.027 1.103 1.00 87.75 729 SER A O 1
ATOM 5915 N N . THR A 1 730 ? -0.334 -10.593 1.294 1.00 89.44 730 THR A N 1
ATOM 5916 C CA . THR A 1 730 ? -0.748 -9.744 0.176 1.00 89.44 730 THR A CA 1
ATOM 5917 C C . THR A 1 730 ? -0.146 -10.286 -1.114 1.00 89.44 730 THR A C 1
ATOM 5919 O O . THR A 1 730 ? 1.038 -10.613 -1.165 1.00 89.44 730 THR A O 1
ATOM 5922 N N . VAL A 1 731 ? -0.964 -10.400 -2.154 1.00 92.00 731 VAL A N 1
ATOM 5923 C CA . VAL A 1 731 ? -0.554 -10.917 -3.461 1.00 92.00 731 VAL A CA 1
ATOM 5924 C C . VAL A 1 731 ? -0.738 -9.815 -4.490 1.00 92.00 731 VAL A C 1
ATOM 5926 O O . VAL A 1 731 ? -1.838 -9.298 -4.657 1.00 92.00 731 VAL A O 1
ATOM 5929 N N . TYR A 1 732 ? 0.334 -9.451 -5.170 1.00 92.12 732 TYR A N 1
ATOM 5930 C CA . TYR A 1 732 ? 0.350 -8.475 -6.242 1.00 92.12 732 TYR A CA 1
ATOM 5931 C C . TYR A 1 732 ? 0.409 -9.208 -7.576 1.00 92.12 732 TYR A C 1
ATOM 5933 O O . TYR A 1 732 ? 1.331 -9.988 -7.800 1.00 92.12 732 TYR A O 1
ATOM 5941 N N . ILE A 1 733 ? -0.556 -8.949 -8.454 1.00 92.56 733 ILE A N 1
ATOM 5942 C CA . ILE A 1 733 ? -0.590 -9.533 -9.801 1.00 92.56 733 ILE A CA 1
ATOM 5943 C C . ILE A 1 733 ? -0.253 -8.450 -10.819 1.00 92.56 733 ILE A C 1
ATOM 5945 O O . ILE A 1 733 ? -0.804 -7.346 -10.764 1.00 92.56 733 ILE A O 1
ATOM 5949 N N . GLY A 1 734 ? 0.653 -8.762 -11.737 1.00 93.12 734 GLY A N 1
ATOM 5950 C CA . GLY A 1 734 ? 1.106 -7.864 -12.797 1.00 93.12 734 GLY A CA 1
ATOM 5951 C C . GLY A 1 734 ? 2.624 -7.911 -12.935 1.00 93.12 734 GLY A C 1
ATOM 5952 O O . GLY A 1 734 ? 3.258 -8.865 -12.496 1.00 93.12 734 GLY A O 1
ATOM 5953 N N . CYS A 1 735 ? 3.227 -6.882 -13.535 1.00 93.19 735 CYS A N 1
ATOM 5954 C CA . CYS A 1 735 ? 4.673 -6.875 -13.743 1.00 93.19 735 CYS A CA 1
ATOM 5955 C C . CYS A 1 735 ? 5.453 -6.700 -12.426 1.00 93.19 735 CYS A C 1
ATOM 5957 O O . CYS A 1 735 ? 5.435 -5.600 -11.851 1.00 93.19 735 CYS A O 1
ATOM 5959 N N . PRO A 1 736 ? 6.175 -7.729 -11.940 1.00 93.31 736 PRO A N 1
ATOM 5960 C CA . PRO A 1 736 ? 6.888 -7.647 -10.673 1.00 93.31 736 PRO A CA 1
ATOM 5961 C C . PRO A 1 736 ? 7.972 -6.556 -10.712 1.00 93.31 736 PRO A C 1
ATOM 5963 O O . PRO A 1 736 ? 8.637 -6.376 -11.737 1.00 93.31 736 PRO A O 1
ATOM 5966 N N . PRO A 1 737 ? 8.191 -5.832 -9.599 1.00 91.50 737 PRO A N 1
ATOM 5967 C CA . PRO A 1 737 ? 9.203 -4.789 -9.537 1.00 91.50 737 PRO A CA 1
ATOM 5968 C C . PRO A 1 737 ? 10.621 -5.345 -9.721 1.00 91.50 737 PRO A C 1
ATOM 5970 O O . PRO A 1 737 ? 10.947 -6.440 -9.259 1.00 91.50 737 PRO A O 1
ATOM 5973 N N . GLY A 1 738 ? 11.483 -4.563 -10.368 1.00 86.81 738 GLY A N 1
ATOM 5974 C CA . GLY A 1 738 ? 12.915 -4.842 -10.518 1.00 86.81 738 GLY A CA 1
ATOM 5975 C C . GLY A 1 738 ? 13.295 -5.598 -11.793 1.00 86.81 738 GLY A C 1
ATOM 5976 O O . GLY A 1 738 ? 14.485 -5.764 -12.046 1.00 86.81 738 GLY A O 1
ATOM 5977 N N . LYS A 1 739 ? 12.328 -6.018 -12.619 1.00 87.19 739 LYS A N 1
ATOM 5978 C CA . LYS A 1 739 ? 12.613 -6.524 -13.969 1.00 87.19 739 LYS A CA 1
ATOM 5979 C C . LYS A 1 739 ? 12.693 -5.366 -14.957 1.00 87.19 739 LYS A C 1
ATOM 5981 O O . LYS A 1 739 ? 11.836 -4.483 -14.953 1.00 87.19 739 LYS A O 1
ATOM 5986 N N . ARG A 1 740 ? 13.686 -5.392 -15.841 1.00 86.38 740 ARG A N 1
ATOM 5987 C CA . ARG A 1 740 ? 13.845 -4.388 -16.900 1.00 86.38 740 ARG A CA 1
ATOM 5988 C C . ARG A 1 740 ? 14.332 -5.004 -18.200 1.00 86.38 740 ARG A C 1
ATOM 5990 O O . ARG A 1 740 ? 15.028 -6.018 -18.185 1.00 86.38 740 ARG A O 1
ATOM 5997 N N . LEU A 1 741 ? 14.031 -4.327 -19.302 1.00 89.25 741 LEU A N 1
ATOM 5998 C CA . LEU A 1 741 ? 14.655 -4.590 -20.591 1.00 89.25 741 LEU A CA 1
ATOM 5999 C C . LEU A 1 741 ? 15.968 -3.809 -20.691 1.00 89.25 741 LEU A C 1
ATOM 6001 O O . LEU A 1 741 ? 16.069 -2.675 -20.217 1.00 89.25 741 LEU A O 1
ATOM 6005 N N . ALA A 1 742 ? 16.981 -4.417 -21.294 1.00 89.44 742 ALA A N 1
ATOM 6006 C CA . ALA A 1 742 ? 18.270 -3.790 -21.544 1.00 89.44 742 ALA A CA 1
ATOM 6007 C C . ALA A 1 742 ? 18.755 -4.130 -22.955 1.00 89.44 742 ALA A C 1
ATOM 6009 O O . ALA A 1 742 ? 18.616 -5.269 -23.409 1.00 89.44 742 ALA A O 1
ATOM 6010 N N . PHE A 1 743 ? 19.364 -3.162 -23.638 1.00 90.19 743 PHE A N 1
ATOM 6011 C CA . PHE A 1 743 ? 19.980 -3.394 -24.941 1.00 90.19 743 PHE A CA 1
ATOM 6012 C C . PHE A 1 743 ? 21.316 -4.133 -24.783 1.00 90.19 743 PHE A C 1
ATOM 6014 O O . PHE A 1 743 ? 22.237 -3.637 -24.124 1.00 90.19 743 PHE A O 1
ATOM 6021 N N . ASP A 1 744 ? 21.440 -5.308 -25.404 1.00 89.88 744 ASP A N 1
ATOM 6022 C CA . ASP A 1 744 ? 22.656 -6.123 -25.366 1.00 89.88 744 ASP A CA 1
ATOM 6023 C C . ASP A 1 744 ? 23.602 -5.736 -26.497 1.00 89.88 744 ASP A C 1
ATOM 6025 O O . ASP A 1 744 ? 23.545 -6.266 -27.612 1.00 89.88 744 ASP A O 1
ATOM 6029 N N . ILE A 1 745 ? 24.518 -4.821 -26.189 1.00 86.62 745 ILE A N 1
ATOM 6030 C CA . ILE A 1 745 ? 25.540 -4.359 -27.130 1.00 86.62 745 ILE A CA 1
ATOM 6031 C C . ILE A 1 745 ? 26.416 -5.526 -27.608 1.00 86.62 745 ILE A C 1
ATOM 6033 O O . ILE A 1 745 ? 26.759 -5.603 -28.791 1.00 86.62 745 ILE A O 1
ATOM 6037 N N . THR A 1 746 ? 26.788 -6.439 -26.707 1.00 86.06 746 THR A N 1
ATOM 6038 C CA . THR A 1 746 ? 27.766 -7.495 -26.994 1.00 86.06 746 THR A CA 1
ATOM 6039 C C . THR A 1 746 ? 27.179 -8.539 -27.935 1.00 86.06 746 THR A C 1
ATOM 6041 O O . THR A 1 746 ? 27.793 -8.850 -28.962 1.00 86.06 746 THR A O 1
ATOM 6044 N N . SER A 1 747 ? 25.978 -9.043 -27.637 1.00 88.12 747 SER A N 1
ATOM 6045 C CA . SER A 1 747 ? 25.294 -10.002 -28.513 1.00 88.12 747 SER A CA 1
ATOM 6046 C C . SER A 1 747 ? 24.913 -9.355 -29.839 1.00 88.12 747 SER A C 1
ATOM 6048 O O . SER A 1 747 ? 25.220 -9.927 -30.882 1.00 88.12 747 SER A O 1
ATOM 6050 N N . THR A 1 748 ? 24.379 -8.128 -29.824 1.00 89.19 748 THR A N 1
ATOM 6051 C CA . THR A 1 748 ? 24.017 -7.399 -31.053 1.00 89.19 748 THR A CA 1
ATOM 6052 C C . THR A 1 748 ? 25.215 -7.241 -31.986 1.00 89.19 748 THR A C 1
ATOM 6054 O O . THR A 1 748 ? 25.129 -7.518 -33.184 1.00 89.19 748 THR A O 1
ATOM 6057 N N . LYS A 1 749 ? 26.372 -6.834 -31.451 1.00 87.69 749 LYS A N 1
ATOM 6058 C CA . LYS A 1 749 ? 27.602 -6.681 -32.235 1.00 87.69 749 LYS A CA 1
ATOM 6059 C C . LYS A 1 749 ? 28.061 -8.006 -32.839 1.00 87.69 749 LYS A C 1
ATOM 6061 O O . LYS A 1 749 ? 28.419 -8.043 -34.019 1.00 87.69 749 LYS A O 1
ATOM 6066 N N . ASN A 1 750 ? 28.049 -9.082 -32.055 1.00 87.88 750 ASN A N 1
ATOM 6067 C CA . ASN A 1 750 ? 28.453 -10.405 -32.525 1.00 87.88 750 ASN A CA 1
ATOM 6068 C C . ASN A 1 750 ? 27.503 -10.929 -33.609 1.00 87.88 750 ASN A C 1
ATOM 6070 O O . ASN A 1 750 ? 27.967 -11.340 -34.672 1.00 87.88 750 ASN A O 1
ATOM 6074 N N . GLU A 1 751 ? 26.191 -10.856 -33.388 1.00 87.50 751 GLU A N 1
ATOM 6075 C CA . GLU A 1 751 ? 25.181 -11.300 -34.354 1.00 87.50 751 GLU A CA 1
ATOM 6076 C C . GLU A 1 751 ? 25.247 -10.491 -35.653 1.00 87.50 751 GLU A C 1
ATOM 6078 O O . GLU A 1 751 ? 25.270 -11.072 -36.739 1.00 87.50 751 GLU A O 1
ATOM 6083 N N . THR A 1 752 ? 25.393 -9.169 -35.553 1.00 88.06 752 THR A N 1
ATOM 6084 C CA . THR A 1 752 ? 25.542 -8.273 -36.710 1.00 88.06 752 THR A CA 1
ATOM 6085 C C . THR A 1 752 ? 26.799 -8.602 -37.520 1.00 88.06 752 THR A C 1
ATOM 6087 O O . THR A 1 752 ? 26.737 -8.681 -38.747 1.00 88.06 752 THR A O 1
ATOM 6090 N N . THR A 1 753 ? 27.929 -8.863 -36.854 1.00 86.00 753 THR A N 1
ATOM 6091 C CA . THR A 1 753 ? 29.200 -9.239 -37.507 1.00 86.00 753 THR A CA 1
ATOM 6092 C C . THR A 1 753 ? 29.072 -10.584 -38.233 1.00 86.00 753 THR A C 1
ATOM 6094 O O . THR A 1 753 ? 29.482 -10.719 -39.388 1.00 86.00 753 THR A O 1
ATOM 6097 N N . VAL A 1 754 ? 28.463 -11.581 -37.579 1.00 88.31 754 VAL A N 1
ATOM 6098 C CA . VAL A 1 754 ? 28.293 -12.937 -38.125 1.00 88.31 754 VAL A CA 1
ATOM 6099 C C . VAL A 1 754 ? 27.319 -12.946 -39.304 1.00 88.31 754 VAL A C 1
ATOM 6101 O O . VAL A 1 754 ? 27.641 -13.518 -40.348 1.00 88.31 754 VAL A O 1
ATOM 6104 N N . LYS A 1 755 ? 26.155 -12.294 -39.180 1.00 87.44 755 LYS A N 1
ATOM 6105 C CA . LYS A 1 755 ? 25.123 -12.282 -40.230 1.00 87.44 755 LYS A CA 1
ATOM 6106 C C . LYS A 1 755 ? 25.536 -11.457 -41.454 1.00 87.44 755 LYS A C 1
ATOM 6108 O O . LYS A 1 755 ? 25.337 -11.921 -42.575 1.00 87.44 755 LYS A O 1
ATOM 6113 N N . ASN A 1 756 ? 26.170 -10.293 -41.273 1.00 87.00 756 ASN A N 1
ATOM 6114 C CA . ASN A 1 756 ? 26.635 -9.465 -42.399 1.00 87.00 756 ASN A CA 1
ATOM 6115 C C . ASN A 1 756 ? 27.965 -9.944 -43.013 1.00 87.00 756 ASN A C 1
ATOM 6117 O O . ASN A 1 756 ? 28.339 -9.478 -44.089 1.00 87.00 756 ASN A O 1
ATOM 6121 N N . LYS A 1 757 ? 28.689 -10.871 -42.360 1.00 86.06 757 LYS A N 1
ATOM 6122 C CA . LYS A 1 757 ? 30.012 -11.376 -42.788 1.00 86.06 757 LYS A CA 1
ATOM 6123 C C . LYS A 1 757 ? 31.047 -10.259 -43.013 1.00 86.06 757 LYS A C 1
ATOM 6125 O O . LYS A 1 757 ? 31.894 -10.357 -43.902 1.00 86.06 757 LYS A O 1
ATOM 6130 N N . ARG A 1 758 ? 30.981 -9.192 -42.214 1.00 79.06 758 ARG A N 1
ATOM 6131 C CA . ARG A 1 758 ? 31.885 -8.031 -42.254 1.00 79.06 758 ARG A CA 1
ATOM 6132 C C . ARG A 1 758 ? 32.477 -7.778 -40.878 1.00 79.06 758 ARG A C 1
ATOM 6134 O O . ARG A 1 758 ? 31.832 -8.055 -39.874 1.00 79.06 758 ARG A O 1
ATOM 6141 N N . TYR A 1 759 ? 33.699 -7.250 -40.833 1.00 75.25 759 TYR A N 1
ATOM 6142 C CA . TYR A 1 759 ? 34.303 -6.811 -39.577 1.00 75.25 759 TYR A CA 1
ATOM 6143 C C . TYR A 1 759 ? 33.574 -5.579 -39.043 1.00 75.25 759 TYR A C 1
ATOM 6145 O O . TYR A 1 759 ? 33.251 -4.672 -39.805 1.00 75.25 759 TYR A O 1
ATOM 6153 N N . PHE A 1 760 ? 33.356 -5.542 -37.730 1.00 76.75 760 PHE A N 1
ATOM 6154 C CA . PHE A 1 760 ? 32.763 -4.388 -37.069 1.00 76.75 760 PHE A CA 1
ATOM 6155 C C . PHE A 1 760 ? 33.712 -3.184 -37.129 1.00 76.75 760 PHE A C 1
ATOM 6157 O O . PHE A 1 760 ? 34.760 -3.189 -36.475 1.00 76.75 760 PHE A O 1
ATOM 6164 N N . ASP A 1 761 ? 33.323 -2.163 -37.891 1.00 73.69 761 ASP A N 1
ATOM 6165 C CA . ASP A 1 761 ? 34.068 -0.919 -38.062 1.00 73.69 761 ASP A CA 1
ATOM 6166 C C . ASP A 1 761 ? 33.340 0.246 -37.378 1.00 73.69 761 ASP A C 1
ATOM 6168 O O . ASP A 1 761 ? 32.167 0.512 -37.643 1.00 73.69 761 ASP A O 1
ATOM 6172 N N . CYS A 1 762 ? 34.040 0.919 -36.466 1.00 79.88 762 CYS A N 1
ATOM 6173 C CA . CYS A 1 762 ? 33.558 2.076 -35.722 1.00 79.88 762 CYS A CA 1
ATOM 6174 C C . CYS A 1 762 ? 34.724 3.053 -35.540 1.00 79.88 762 CYS A C 1
ATOM 6176 O O . CYS A 1 762 ? 35.720 2.739 -34.878 1.00 79.88 762 CYS A O 1
ATOM 6178 N N . ILE A 1 763 ? 34.576 4.240 -36.133 1.00 70.44 763 ILE A N 1
ATOM 6179 C CA . ILE A 1 763 ? 35.616 5.275 -36.197 1.00 70.44 763 ILE A CA 1
ATOM 6180 C C . ILE A 1 763 ? 35.848 5.904 -34.815 1.00 70.44 763 ILE A C 1
ATOM 6182 O O . ILE A 1 763 ? 36.991 6.125 -34.415 1.00 70.44 763 ILE A O 1
ATOM 6186 N N . LYS A 1 764 ? 34.770 6.163 -34.061 1.00 71.00 764 LYS A N 1
ATOM 6187 C CA . LYS A 1 764 ? 34.807 6.709 -32.697 1.00 71.00 764 LYS A CA 1
ATOM 6188 C C . LYS A 1 764 ? 34.210 5.700 -31.726 1.00 71.00 764 LYS A C 1
ATOM 6190 O O . LYS A 1 764 ? 33.001 5.643 -31.543 1.00 71.00 764 LYS A O 1
ATOM 6195 N N . LYS A 1 765 ? 35.071 4.889 -31.115 1.00 69.81 765 LYS A N 1
ATOM 6196 C CA . LYS A 1 765 ? 34.638 3.871 -30.155 1.00 69.81 765 LYS A CA 1
ATOM 6197 C C . LYS A 1 765 ? 34.203 4.528 -28.851 1.00 69.81 765 LYS A C 1
ATOM 6199 O O . LYS A 1 765 ? 35.049 5.002 -28.099 1.00 69.81 765 LYS A O 1
ATOM 6204 N N . ASP A 1 766 ? 32.908 4.481 -28.582 1.00 73.38 766 ASP A N 1
ATOM 6205 C CA . ASP A 1 766 ? 32.351 4.682 -27.252 1.00 73.38 766 ASP A CA 1
ATOM 6206 C C . ASP A 1 766 ? 32.030 3.299 -26.647 1.00 73.38 766 ASP A C 1
ATOM 6208 O O . ASP A 1 766 ? 31.332 2.502 -27.278 1.00 73.38 766 ASP A O 1
ATOM 6212 N N . PRO A 1 767 ? 32.589 2.936 -25.479 1.00 65.56 767 PRO A N 1
ATOM 6213 C CA . PRO A 1 767 ? 32.272 1.669 -24.826 1.00 65.56 767 PRO A CA 1
ATOM 6214 C C . PRO A 1 767 ? 30.844 1.606 -24.259 1.00 65.56 767 PRO A C 1
ATOM 6216 O O . PRO A 1 767 ? 30.358 0.497 -24.044 1.00 65.56 767 PRO A O 1
ATOM 6219 N N . GLU A 1 768 ? 30.185 2.742 -24.004 1.00 68.44 768 GLU A N 1
ATOM 6220 C CA . GLU A 1 768 ? 28.820 2.807 -23.454 1.00 68.44 768 GLU A CA 1
ATOM 6221 C C . GLU A 1 768 ? 27.748 3.090 -24.526 1.00 68.44 768 GLU A C 1
ATOM 6223 O O . GLU A 1 768 ? 26.562 2.951 -24.238 1.00 68.44 768 GLU A O 1
ATOM 6228 N N . MET A 1 769 ? 28.138 3.425 -25.763 1.00 77.88 769 MET A N 1
ATOM 6229 C CA . MET A 1 769 ? 27.215 3.679 -26.875 1.00 77.88 769 MET A CA 1
ATOM 6230 C C . MET A 1 769 ? 27.658 2.938 -28.147 1.00 77.88 769 MET A C 1
ATOM 6232 O O . MET A 1 769 ? 28.761 3.153 -28.656 1.00 77.88 769 MET A O 1
ATOM 6236 N N . PRO A 1 770 ? 26.813 2.059 -28.704 1.00 77.31 770 PRO A N 1
ATOM 6237 C CA . PRO A 1 770 ? 27.181 1.264 -29.861 1.00 77.31 770 PRO A CA 1
ATOM 6238 C C . PRO A 1 770 ? 27.151 2.104 -31.149 1.00 77.31 770 PRO A C 1
ATOM 6240 O O . PRO A 1 770 ? 26.308 2.984 -31.320 1.00 77.31 770 PRO A O 1
ATOM 6243 N N . CYS A 1 771 ? 28.052 1.787 -32.080 1.00 86.69 771 CYS A N 1
ATOM 6244 C CA . CYS A 1 771 ? 28.187 2.471 -33.364 1.00 86.69 771 CYS A CA 1
ATOM 6245 C C . CYS A 1 771 ? 28.065 1.462 -34.513 1.00 86.69 771 CYS A C 1
ATOM 6247 O O . CYS A 1 771 ? 28.837 0.504 -34.555 1.00 86.69 771 CYS A O 1
ATOM 6249 N N . PHE A 1 772 ? 27.124 1.658 -35.437 1.00 89.56 772 PHE A N 1
ATOM 6250 C CA . PHE A 1 772 ? 26.865 0.733 -36.549 1.00 89.56 772 PHE A CA 1
ATOM 6251 C C . PHE A 1 772 ? 26.965 1.428 -37.908 1.00 89.56 772 PHE A C 1
ATOM 6253 O O . PHE A 1 772 ? 26.675 2.616 -38.040 1.00 89.56 772 PHE A O 1
ATOM 6260 N N . SER A 1 773 ? 27.380 0.683 -38.935 1.00 89.12 773 SER A N 1
ATOM 6261 C CA . SER A 1 773 ? 27.440 1.213 -40.299 1.00 89.12 773 SER A CA 1
ATOM 6262 C C . SER A 1 773 ? 26.042 1.313 -40.897 1.00 89.12 773 SER A C 1
ATOM 6264 O O . SER A 1 773 ? 25.282 0.348 -40.853 1.00 89.12 773 SER A O 1
ATOM 6266 N N . PHE A 1 774 ? 25.740 2.434 -41.552 1.00 90.00 774 PHE A N 1
ATOM 6267 C CA . PHE A 1 774 ? 24.499 2.617 -42.310 1.00 90.00 774 PHE A CA 1
ATOM 6268 C C . PHE A 1 774 ? 24.266 1.529 -43.379 1.00 90.00 774 PHE A C 1
ATOM 6270 O O . PHE A 1 774 ? 23.127 1.224 -43.714 1.00 90.00 774 PHE A O 1
ATOM 6277 N N . ASN A 1 775 ? 25.332 0.945 -43.941 1.00 87.75 775 ASN A N 1
ATOM 6278 C CA . ASN A 1 775 ? 25.220 -0.044 -45.020 1.00 87.75 775 ASN A CA 1
ATOM 6279 C C . ASN A 1 775 ? 24.992 -1.486 -44.542 1.00 87.75 775 ASN A C 1
ATOM 6281 O O . ASN A 1 775 ? 24.739 -2.347 -45.387 1.00 87.75 775 ASN A O 1
ATOM 6285 N N . ASP A 1 776 ? 25.141 -1.764 -43.249 1.00 90.06 776 ASP A N 1
ATOM 6286 C CA . ASP A 1 776 ? 24.992 -3.109 -42.697 1.00 90.06 776 ASP A CA 1
ATOM 6287 C C . ASP A 1 776 ? 23.592 -3.275 -42.091 1.00 90.06 776 ASP A C 1
ATOM 6289 O O . ASP A 1 776 ? 23.016 -2.328 -41.554 1.00 90.06 776 ASP A O 1
ATOM 6293 N N . VAL A 1 777 ? 23.040 -4.490 -42.162 1.00 91.06 777 VAL A N 1
ATOM 6294 C CA . VAL A 1 777 ? 21.763 -4.794 -41.503 1.00 91.06 777 VAL A CA 1
ATOM 6295 C C . VAL A 1 777 ? 21.997 -4.868 -39.999 1.00 91.06 777 VAL A C 1
ATOM 6297 O O . VAL A 1 777 ? 22.866 -5.612 -39.542 1.00 91.06 777 VAL A O 1
ATOM 6300 N N . PHE A 1 778 ? 21.218 -4.119 -39.231 1.00 91.62 778 PHE A N 1
ATOM 6301 C CA . PHE A 1 778 ? 21.290 -4.076 -37.778 1.00 91.62 778 PHE A CA 1
ATOM 6302 C C . PHE A 1 778 ? 20.419 -5.180 -37.161 1.00 91.62 778 PHE A C 1
ATOM 6304 O O . PHE A 1 778 ? 19.235 -5.262 -37.466 1.00 91.62 778 PHE A O 1
ATOM 6311 N N . TYR A 1 779 ? 20.996 -6.030 -36.304 1.00 91.69 779 TYR A N 1
ATOM 6312 C CA . TYR A 1 779 ? 20.280 -7.125 -35.629 1.00 91.69 779 TYR A CA 1
ATOM 6313 C C . TYR A 1 779 ? 20.289 -6.921 -34.107 1.00 91.69 779 TYR A C 1
ATOM 6315 O O . TYR A 1 779 ? 21.187 -7.438 -33.436 1.00 91.69 779 TYR A O 1
ATOM 6323 N N . PRO A 1 780 ? 19.342 -6.148 -33.546 1.00 91.94 780 PRO A N 1
ATOM 6324 C CA . PRO A 1 780 ? 19.290 -5.880 -32.119 1.00 91.94 780 PRO A CA 1
ATOM 6325 C C . PRO A 1 780 ? 19.000 -7.145 -31.305 1.00 91.94 780 PRO A C 1
ATOM 6327 O O . PRO A 1 780 ? 18.166 -7.979 -31.663 1.00 91.94 780 PRO A O 1
ATOM 6330 N N . SER A 1 781 ? 19.686 -7.245 -30.171 1.00 91.50 781 SER A N 1
ATOM 6331 C CA . SER A 1 781 ? 19.473 -8.230 -29.115 1.00 91.50 781 SER A CA 1
ATOM 6332 C C . SER A 1 781 ? 19.135 -7.517 -27.809 1.00 91.50 781 SER A C 1
ATOM 6334 O O . SER A 1 781 ? 19.756 -6.509 -27.465 1.00 91.50 781 SER A O 1
ATOM 6336 N N . PHE A 1 782 ? 18.192 -8.074 -27.051 1.00 91.50 782 PHE A N 1
ATOM 6337 C CA . PHE A 1 782 ? 17.762 -7.529 -25.765 1.00 91.50 782 PHE A CA 1
ATOM 6338 C C . PHE A 1 782 ? 17.868 -8.579 -24.659 1.00 91.50 782 PHE A C 1
ATOM 6340 O O . PHE A 1 782 ? 17.725 -9.782 -24.905 1.00 91.50 782 PHE A O 1
ATOM 6347 N N . LEU A 1 783 ? 18.104 -8.113 -23.435 1.00 90.44 783 LEU A N 1
ATOM 6348 C CA . LEU A 1 783 ? 18.110 -8.924 -22.221 1.00 90.44 783 LEU A CA 1
ATOM 6349 C C . LEU A 1 783 ? 16.989 -8.466 -21.295 1.00 90.44 783 LEU A C 1
ATOM 6351 O O . LEU A 1 783 ? 16.779 -7.265 -21.127 1.00 90.44 783 LEU A O 1
ATOM 6355 N N . ILE A 1 784 ? 16.334 -9.420 -20.641 1.00 89.31 784 ILE A N 1
ATOM 6356 C CA . ILE A 1 784 ? 15.618 -9.155 -19.397 1.00 89.31 784 ILE A CA 1
ATOM 6357 C C . ILE A 1 784 ? 16.641 -9.276 -18.274 1.00 89.31 784 ILE A C 1
ATOM 6359 O O . ILE A 1 784 ? 17.303 -10.307 -18.142 1.00 89.31 784 ILE A O 1
ATOM 6363 N N . GLN A 1 785 ? 16.773 -8.222 -17.480 1.00 87.00 785 GLN A N 1
ATOM 6364 C CA . GLN A 1 785 ? 17.593 -8.215 -16.276 1.00 87.00 785 GLN A CA 1
ATOM 6365 C C . GLN A 1 785 ? 16.687 -8.101 -15.059 1.00 87.00 785 GLN A C 1
ATOM 6367 O O . GLN A 1 785 ? 15.897 -7.159 -14.947 1.00 87.00 785 GLN A O 1
ATOM 6372 N N . ASP A 1 786 ? 16.807 -9.070 -14.162 1.00 87.88 786 ASP A N 1
ATOM 6373 C CA . ASP A 1 786 ? 16.154 -9.069 -12.869 1.00 87.88 786 ASP A CA 1
ATOM 6374 C C . ASP A 1 786 ? 17.113 -8.505 -11.825 1.00 87.88 786 ASP A C 1
ATOM 6376 O O . ASP A 1 786 ? 18.051 -9.158 -11.371 1.00 87.88 786 ASP A O 1
ATOM 6380 N N . MET A 1 787 ? 16.869 -7.259 -11.431 1.00 82.69 787 MET A N 1
ATOM 6381 C CA . MET A 1 787 ? 17.703 -6.594 -10.442 1.00 82.69 787 MET A CA 1
ATOM 6382 C C . MET A 1 787 ? 17.623 -7.278 -9.079 1.00 82.69 787 MET A C 1
ATOM 6384 O O . MET A 1 787 ? 18.583 -7.188 -8.326 1.00 82.69 787 MET A O 1
ATOM 6388 N N . VAL A 1 788 ? 16.530 -7.959 -8.734 1.00 88.06 788 VAL A N 1
ATOM 6389 C CA . VAL A 1 788 ? 16.346 -8.517 -7.390 1.00 88.06 788 VAL A CA 1
ATOM 6390 C C . VAL A 1 788 ? 17.051 -9.858 -7.239 1.00 88.06 788 VAL A C 1
ATOM 6392 O O . VAL A 1 788 ? 17.756 -10.054 -6.249 1.00 88.06 788 VAL A O 1
ATOM 6395 N N . THR A 1 789 ? 16.850 -10.769 -8.192 1.00 86.38 789 THR A N 1
ATOM 6396 C CA . THR A 1 789 ? 17.443 -12.116 -8.149 1.00 86.38 789 THR A CA 1
ATOM 6397 C C . THR A 1 789 ? 18.842 -12.159 -8.755 1.00 86.38 789 THR A C 1
ATOM 6399 O O . THR A 1 789 ? 19.595 -13.082 -8.470 1.00 86.38 789 THR A O 1
ATOM 6402 N N . GLY A 1 790 ? 19.228 -11.148 -9.542 1.00 83.31 790 GLY A N 1
ATOM 6403 C CA . GLY A 1 790 ? 20.490 -11.147 -10.288 1.00 83.31 790 GLY A CA 1
ATOM 6404 C C . GLY A 1 790 ? 20.416 -11.965 -11.580 1.00 83.31 790 GLY A C 1
ATOM 6405 O O . GLY A 1 790 ? 21.404 -12.048 -12.315 1.00 83.31 790 GLY A O 1
ATOM 6406 N N . ASP A 1 791 ? 19.251 -12.542 -11.887 1.00 85.44 791 ASP A N 1
ATOM 6407 C CA . ASP A 1 791 ? 19.049 -13.303 -13.109 1.00 85.44 791 ASP A CA 1
ATOM 6408 C C . ASP A 1 791 ? 19.064 -12.395 -14.335 1.00 85.44 791 ASP A C 1
ATOM 6410 O O . ASP A 1 791 ? 18.559 -11.269 -14.352 1.00 85.44 791 ASP A O 1
ATOM 6414 N N . SER A 1 792 ? 19.625 -12.919 -15.415 1.00 86.31 792 SER A N 1
ATOM 6415 C CA . SER A 1 792 ? 19.600 -12.263 -16.712 1.00 86.31 792 SER A CA 1
ATOM 6416 C C . SER A 1 792 ? 19.383 -13.297 -17.802 1.00 86.31 792 SER A C 1
ATOM 6418 O O . SER A 1 792 ? 19.979 -14.375 -17.806 1.00 86.31 792 SER A O 1
ATOM 6420 N N . GLY A 1 793 ? 18.498 -12.974 -18.734 1.00 87.25 793 GLY A N 1
ATOM 6421 C CA . GLY A 1 793 ? 18.132 -13.862 -19.825 1.00 87.25 793 GLY A CA 1
ATOM 6422 C C . GLY A 1 793 ? 17.909 -13.084 -21.107 1.00 87.25 793 GLY A C 1
ATOM 6423 O O . GLY A 1 793 ? 17.586 -11.899 -21.081 1.00 87.25 793 GLY A O 1
ATOM 6424 N N . ARG A 1 794 ? 18.076 -13.752 -22.250 1.00 88.81 794 ARG A N 1
ATOM 6425 C CA . ARG A 1 794 ? 17.707 -13.173 -23.546 1.00 88.81 794 ARG A CA 1
ATOM 6426 C C . ARG A 1 794 ? 16.200 -12.949 -23.600 1.00 88.81 794 ARG A C 1
ATOM 6428 O O . ARG A 1 794 ? 15.428 -13.810 -23.180 1.00 88.81 794 ARG A O 1
ATOM 6435 N N . PHE A 1 795 ? 15.796 -11.794 -24.117 1.00 90.50 795 PHE A N 1
ATOM 6436 C CA . PHE A 1 795 ? 14.398 -11.528 -24.409 1.00 90.50 795 PHE A CA 1
ATOM 6437 C C . PHE A 1 795 ? 14.012 -12.232 -25.712 1.00 90.50 795 PHE A C 1
ATOM 6439 O O . PHE A 1 795 ? 14.525 -11.900 -26.781 1.00 90.50 795 PHE A O 1
ATOM 6446 N N . ASN A 1 796 ? 13.107 -13.205 -25.604 1.00 88.62 796 ASN A N 1
ATOM 6447 C CA . ASN A 1 796 ? 12.641 -14.009 -26.737 1.00 88.62 796 ASN A CA 1
ATOM 6448 C C . ASN A 1 796 ? 11.223 -13.621 -27.197 1.00 88.62 796 ASN A C 1
ATOM 6450 O O . ASN A 1 796 ? 10.705 -14.232 -28.132 1.00 88.62 796 ASN A O 1
ATOM 6454 N N . GLY A 1 797 ? 10.589 -12.649 -26.532 1.00 89.50 797 GLY A N 1
ATOM 6455 C CA . GLY A 1 797 ? 9.256 -12.165 -26.878 1.00 89.50 797 GLY A CA 1
ATOM 6456 C C . GLY A 1 797 ? 9.243 -11.325 -28.158 1.00 89.50 797 GLY A C 1
ATOM 6457 O O . GLY A 1 797 ? 10.285 -10.997 -28.737 1.00 89.50 797 GLY A O 1
ATOM 6458 N N . SER A 1 798 ? 8.036 -10.983 -28.605 1.00 92.06 798 SER A N 1
ATOM 6459 C CA . SER A 1 798 ? 7.842 -10.057 -29.725 1.00 92.06 798 SER A CA 1
ATOM 6460 C C . SER A 1 798 ? 7.902 -8.612 -29.234 1.00 92.06 798 SER A C 1
ATOM 6462 O O . SER A 1 798 ? 7.550 -8.325 -28.093 1.00 92.06 798 SER A O 1
ATOM 6464 N N . TYR A 1 799 ? 8.349 -7.691 -30.077 1.00 93.06 799 TYR A N 1
ATOM 6465 C CA . TYR A 1 799 ? 8.445 -6.274 -29.732 1.00 93.06 799 TYR A CA 1
ATOM 6466 C C . TYR A 1 799 ? 8.262 -5.386 -30.957 1.00 93.06 799 TYR A C 1
ATOM 6468 O O . TYR A 1 799 ? 8.475 -5.805 -32.093 1.00 93.06 799 TYR A O 1
ATOM 6476 N N . ILE A 1 800 ? 7.891 -4.138 -30.711 1.00 92.75 800 ILE A N 1
ATOM 6477 C CA . ILE A 1 800 ? 7.842 -3.074 -31.704 1.00 92.75 800 ILE A CA 1
ATOM 6478 C C . ILE A 1 800 ? 9.126 -2.257 -31.578 1.00 92.75 800 ILE A C 1
ATOM 6480 O O . ILE A 1 800 ? 9.575 -1.965 -30.470 1.00 92.75 800 ILE A O 1
ATOM 6484 N N . PHE A 1 801 ? 9.716 -1.896 -32.714 1.00 92.50 801 PHE A N 1
ATOM 6485 C CA . PHE A 1 801 ? 10.873 -1.007 -32.801 1.00 92.50 801 PHE A CA 1
ATOM 6486 C C . PHE A 1 801 ? 10.439 0.318 -33.430 1.00 92.50 801 PHE A C 1
ATOM 6488 O O . PHE A 1 801 ? 9.824 0.319 -34.497 1.00 92.50 801 PHE A O 1
ATOM 6495 N N . ARG A 1 802 ? 10.751 1.447 -32.790 1.00 93.69 802 ARG A N 1
ATOM 6496 C CA . ARG A 1 802 ? 10.394 2.787 -33.275 1.00 93.69 802 ARG A CA 1
ATOM 6497 C C . ARG A 1 802 ? 11.575 3.732 -33.142 1.00 93.69 802 ARG A C 1
ATOM 6499 O O . ARG A 1 802 ? 12.260 3.753 -32.130 1.00 93.69 802 ARG A O 1
ATOM 6506 N N . VAL A 1 803 ? 11.787 4.566 -34.148 1.00 94.81 803 VAL A N 1
ATOM 6507 C CA . VAL A 1 803 ? 12.684 5.718 -34.078 1.00 94.81 803 VAL A CA 1
ATOM 6508 C C . VAL A 1 803 ? 11.851 6.925 -33.662 1.00 94.81 803 VAL A C 1
ATOM 6510 O O . VAL A 1 803 ? 11.032 7.409 -34.446 1.00 94.81 803 VAL A O 1
ATOM 6513 N N . ILE A 1 804 ? 12.063 7.396 -32.435 1.00 96.44 804 ILE A N 1
ATOM 6514 C CA . ILE A 1 804 ? 11.286 8.479 -31.807 1.00 96.44 804 ILE A CA 1
ATOM 6515 C C . ILE A 1 804 ? 12.025 9.819 -31.787 1.00 96.44 804 ILE A C 1
ATOM 6517 O O . ILE A 1 804 ? 11.462 10.850 -31.429 1.00 96.44 804 ILE A O 1
ATOM 6521 N N . GLY A 1 805 ? 13.292 9.834 -32.190 1.00 96.62 805 GLY A N 1
ATOM 6522 C CA . GLY A 1 805 ? 14.077 11.055 -32.271 1.00 96.62 805 GLY A CA 1
ATOM 6523 C C . GLY A 1 805 ? 15.395 10.854 -32.997 1.00 96.62 805 GLY A C 1
ATOM 6524 O O . GLY A 1 805 ? 15.806 9.732 -33.307 1.00 96.62 805 GLY A O 1
ATOM 6525 N N . GLY A 1 806 ? 16.089 11.955 -33.253 1.00 95.62 806 GLY A N 1
ATOM 6526 C CA . GLY A 1 806 ? 17.448 11.891 -33.760 1.00 95.62 806 GLY A CA 1
ATOM 6527 C C . GLY A 1 806 ? 18.083 13.237 -34.062 1.00 95.62 806 GLY A C 1
ATOM 6528 O O . GLY A 1 806 ? 17.426 14.281 -34.039 1.00 95.62 806 GLY A O 1
ATOM 6529 N N . GLY A 1 807 ? 19.390 13.210 -34.312 1.00 94.56 807 GLY A N 1
ATOM 6530 C CA . GLY A 1 807 ? 20.197 14.403 -34.539 1.00 94.56 807 GLY A CA 1
ATOM 6531 C C . GLY A 1 807 ? 21.542 14.106 -35.209 1.00 94.56 807 GLY A C 1
ATOM 6532 O O . GLY A 1 807 ? 22.120 13.037 -34.996 1.00 94.56 807 GLY A O 1
ATOM 6533 N N . PRO A 1 808 ? 22.071 15.029 -36.031 1.00 92.06 808 PRO A N 1
ATOM 6534 C CA . PRO A 1 808 ? 23.349 14.840 -36.709 1.00 92.06 808 PRO A CA 1
ATOM 6535 C C . PRO A 1 808 ? 24.548 15.154 -35.798 1.00 92.06 808 PRO A C 1
ATOM 6537 O O . PRO A 1 808 ? 24.510 16.092 -35.000 1.00 92.06 808 PRO A O 1
ATOM 6540 N N . PHE A 1 809 ? 25.656 14.433 -35.994 1.00 88.44 809 PHE A N 1
ATOM 6541 C CA . PHE A 1 809 ? 27.002 14.670 -35.427 1.00 88.44 809 PHE A CA 1
ATOM 6542 C C . PHE A 1 809 ? 27.195 14.596 -33.900 1.00 88.44 809 PHE A C 1
ATOM 6544 O O . PHE A 1 809 ? 28.301 14.263 -33.475 1.00 88.44 809 PHE A O 1
ATOM 6551 N N . SER A 1 810 ? 26.183 14.884 -33.078 1.00 87.75 810 SER A N 1
ATOM 6552 C CA . SER A 1 810 ? 26.271 14.863 -31.609 1.00 87.75 810 SER A CA 1
ATOM 6553 C C . SER A 1 810 ? 24.928 14.520 -30.959 1.00 87.75 810 SER A C 1
ATOM 6555 O O . SER A 1 810 ? 23.873 14.843 -31.505 1.00 87.75 810 SER A O 1
ATOM 6557 N N . ILE A 1 811 ? 24.986 13.942 -29.754 1.00 88.31 811 ILE A N 1
ATOM 6558 C CA . ILE A 1 811 ? 23.830 13.666 -28.884 1.00 88.31 811 ILE A CA 1
ATOM 6559 C C . ILE A 1 811 ? 23.090 14.965 -28.518 1.00 88.31 811 ILE A C 1
ATOM 6561 O O . ILE A 1 811 ? 21.869 14.976 -28.421 1.00 88.31 811 ILE A O 1
ATOM 6565 N N . GLU A 1 812 ? 23.806 16.083 -28.379 1.00 91.19 812 GLU A N 1
ATOM 6566 C CA . GLU A 1 812 ? 23.215 17.391 -28.050 1.00 91.19 812 GLU A CA 1
ATOM 6567 C C . GLU A 1 812 ? 22.286 17.932 -29.151 1.00 91.19 812 GLU A C 1
ATOM 6569 O O . GLU A 1 812 ? 21.426 18.764 -28.880 1.00 91.19 812 GLU A O 1
ATOM 6574 N N . ASN A 1 813 ? 22.434 17.445 -30.389 1.00 92.62 813 ASN A N 1
ATOM 6575 C CA . ASN A 1 813 ? 21.616 17.860 -31.532 1.00 92.62 813 ASN A CA 1
ATOM 6576 C C . ASN A 1 813 ? 20.352 17.004 -31.711 1.00 92.62 813 ASN A C 1
ATOM 6578 O O . ASN A 1 813 ? 19.653 17.154 -32.717 1.00 92.62 813 ASN A O 1
ATOM 6582 N N . ILE A 1 814 ? 20.081 16.067 -30.798 1.00 94.50 814 ILE A N 1
ATOM 6583 C CA . ILE A 1 814 ? 18.908 15.197 -30.870 1.00 94.50 814 ILE A CA 1
ATOM 6584 C C . ILE A 1 814 ? 17.640 16.018 -30.643 1.00 94.50 814 ILE A C 1
ATOM 6586 O O . ILE A 1 814 ? 17.498 16.713 -29.637 1.00 94.50 814 ILE A O 1
ATOM 6590 N N . ARG A 1 815 ? 16.679 15.871 -31.559 1.00 95.50 815 ARG A N 1
ATOM 6591 C CA . ARG A 1 815 ? 15.291 16.288 -31.346 1.00 95.50 815 ARG A CA 1
ATOM 6592 C C . ARG A 1 815 ? 14.392 15.062 -31.250 1.00 95.50 815 ARG A C 1
ATOM 6594 O O . ARG A 1 815 ? 14.534 14.141 -32.055 1.00 95.50 815 ARG A O 1
ATOM 6601 N N . TYR A 1 816 ? 13.456 15.079 -30.308 1.00 95.88 816 TYR A N 1
ATOM 6602 C CA . TYR A 1 816 ? 12.341 14.135 -30.308 1.00 95.88 816 TYR A CA 1
ATOM 6603 C C . TYR A 1 816 ? 11.351 14.524 -31.405 1.00 95.88 816 TYR A C 1
ATOM 6605 O O . TYR A 1 816 ? 11.122 15.710 -31.667 1.00 95.88 816 TYR A O 1
ATOM 6613 N N . PHE A 1 817 ? 10.831 13.519 -32.092 1.00 95.38 817 PHE A N 1
ATOM 6614 C CA . PHE A 1 817 ? 9.870 13.674 -33.170 1.00 95.38 817 PHE A CA 1
ATOM 6615 C C . PHE A 1 817 ? 8.454 13.798 -32.603 1.00 95.38 817 PHE A C 1
ATOM 6617 O O . PHE A 1 817 ? 8.160 13.325 -31.508 1.00 95.38 817 PHE A O 1
ATOM 6624 N N . SER A 1 818 ? 7.580 14.469 -33.346 1.00 94.00 818 SER A N 1
ATOM 6625 C CA . SER A 1 818 ? 6.143 14.487 -33.046 1.00 94.00 818 SER A CA 1
ATOM 6626 C C . SER A 1 818 ? 5.487 13.139 -33.372 1.00 94.00 818 SER A C 1
ATOM 6628 O O . SER A 1 818 ? 6.003 12.389 -34.194 1.00 94.00 818 SER A O 1
ATOM 6630 N N . GLU A 1 819 ? 4.325 12.840 -32.787 1.00 92.38 819 GLU A N 1
ATOM 6631 C CA . GLU A 1 819 ? 3.588 11.585 -33.043 1.00 92.38 819 GLU A CA 1
ATOM 6632 C C . GLU A 1 819 ? 3.322 11.334 -34.542 1.00 92.38 819 GLU A C 1
ATOM 6634 O O . GLU A 1 819 ? 3.476 10.217 -35.033 1.00 92.38 819 GLU A O 1
ATOM 6639 N N . GLU A 1 820 ? 2.999 12.385 -35.306 1.00 90.12 820 GLU A N 1
ATOM 6640 C CA . GLU A 1 820 ? 2.800 12.291 -36.760 1.00 90.12 820 GLU A CA 1
ATOM 6641 C C . GLU A 1 820 ? 4.101 11.937 -37.500 1.00 90.12 820 GLU A C 1
ATOM 6643 O O . GLU A 1 820 ? 4.108 11.120 -38.423 1.00 90.12 820 GLU A O 1
ATOM 6648 N N . GLU A 1 821 ? 5.223 12.527 -37.087 1.00 91.81 821 GLU A N 1
ATOM 6649 C CA . GLU A 1 821 ? 6.541 12.188 -37.620 1.00 91.81 821 GLU A CA 1
ATOM 6650 C C . GLU A 1 821 ? 6.919 10.739 -37.280 1.00 91.81 821 GLU A C 1
ATOM 6652 O O . GLU A 1 821 ? 7.349 10.003 -38.165 1.00 91.81 821 GLU A O 1
ATOM 6657 N N . ILE A 1 822 ? 6.708 10.299 -36.034 1.00 92.62 822 ILE A N 1
ATOM 6658 C CA . ILE A 1 822 ? 6.977 8.921 -35.594 1.00 92.62 822 ILE A CA 1
ATOM 6659 C C . ILE A 1 822 ? 6.168 7.933 -36.435 1.00 92.62 822 ILE A C 1
ATOM 6661 O O . ILE A 1 822 ? 6.734 6.965 -36.950 1.00 92.62 822 ILE A O 1
ATOM 6665 N N . PHE A 1 823 ? 4.878 8.198 -36.636 1.00 90.88 823 PHE A N 1
ATOM 6666 C CA . PHE A 1 823 ? 4.019 7.380 -37.487 1.00 90.88 823 PHE A CA 1
ATOM 6667 C C . PHE A 1 823 ? 4.555 7.296 -38.926 1.00 90.88 823 PHE A C 1
ATOM 6669 O O . PHE A 1 823 ? 4.729 6.203 -39.469 1.00 90.88 823 PHE A O 1
ATOM 6676 N N . ASN A 1 824 ? 4.898 8.433 -39.536 1.00 90.50 824 ASN A N 1
ATOM 6677 C CA . ASN A 1 824 ? 5.374 8.496 -40.922 1.00 90.50 824 ASN A CA 1
ATOM 6678 C C . ASN A 1 824 ? 6.776 7.897 -41.131 1.00 90.50 824 ASN A C 1
ATOM 6680 O O . ASN A 1 824 ? 7.098 7.430 -42.225 1.00 90.50 824 ASN A O 1
ATOM 6684 N N . TYR A 1 825 ? 7.638 7.924 -40.117 1.00 92.31 825 TYR A N 1
ATOM 6685 C CA . TYR A 1 825 ? 9.019 7.445 -40.228 1.00 92.31 825 TYR A CA 1
ATOM 6686 C C . TYR A 1 825 ? 9.171 5.937 -39.986 1.00 92.31 825 TYR A C 1
ATOM 6688 O O . TYR A 1 825 ? 10.187 5.373 -40.404 1.00 92.31 825 TYR A O 1
ATOM 6696 N N . ASN A 1 826 ? 8.192 5.298 -39.329 1.00 91.31 826 ASN A N 1
ATOM 6697 C CA . ASN A 1 826 ? 8.298 3.923 -38.821 1.00 91.31 826 ASN A CA 1
ATOM 6698 C C . ASN A 1 826 ? 7.240 2.935 -39.350 1.00 91.31 826 ASN A C 1
ATOM 6700 O O . ASN A 1 826 ? 7.419 1.733 -39.163 1.00 91.31 826 ASN A O 1
ATOM 6704 N N . THR A 1 827 ? 6.138 3.397 -39.955 1.00 86.31 827 THR A N 1
ATOM 6705 C CA . THR A 1 827 ? 5.007 2.520 -40.324 1.00 86.31 827 THR A CA 1
ATOM 6706 C C . THR A 1 827 ? 4.904 2.258 -41.824 1.00 86.31 827 THR A C 1
ATOM 6708 O O . THR A 1 827 ? 5.204 3.118 -42.654 1.00 86.31 827 THR A O 1
ATOM 6711 N N . MET A 1 828 ? 4.365 1.092 -42.190 1.00 76.12 828 MET A N 1
ATOM 6712 C CA . MET A 1 828 ? 4.052 0.777 -43.592 1.00 76.12 828 MET A CA 1
ATOM 6713 C C . MET A 1 828 ? 2.935 1.661 -44.152 1.00 76.12 828 MET A C 1
ATOM 6715 O O . MET A 1 828 ? 2.966 2.027 -45.326 1.00 76.12 828 MET A O 1
ATOM 6719 N N . ASN A 1 829 ? 1.975 2.063 -43.316 1.00 75.38 829 ASN A N 1
ATOM 6720 C CA . ASN A 1 829 ? 0.876 2.946 -43.714 1.00 75.38 829 ASN A CA 1
ATOM 6721 C C . ASN A 1 829 ? 1.363 4.376 -44.014 1.00 75.38 829 ASN A C 1
ATOM 6723 O O . ASN A 1 829 ? 0.846 5.025 -44.923 1.00 75.38 829 ASN A O 1
ATOM 6727 N N . GLY A 1 830 ? 2.406 4.838 -43.318 1.00 66.25 830 GLY A N 1
ATOM 6728 C CA . GLY A 1 830 ? 3.096 6.100 -43.589 1.00 66.25 830 GLY A CA 1
ATOM 6729 C C . GLY A 1 830 ? 3.992 6.083 -44.835 1.00 66.25 830 GLY A C 1
ATOM 6730 O O . GLY A 1 830 ? 4.391 7.143 -45.310 1.00 66.25 830 GLY A O 1
ATOM 6731 N N . SER A 1 831 ? 4.276 4.913 -45.425 1.00 63.53 831 SER A N 1
ATOM 6732 C CA . SER A 1 831 ? 5.216 4.764 -46.555 1.00 63.53 831 SER A CA 1
ATOM 6733 C C . SER A 1 831 ? 4.878 5.606 -47.797 1.00 63.53 831 SER A C 1
ATOM 6735 O O . SER A 1 831 ? 5.770 5.932 -48.585 1.00 63.53 831 SER A O 1
ATOM 6737 N N . GLY A 1 832 ? 3.616 6.021 -47.957 1.00 66.69 832 GLY A N 1
ATOM 6738 C CA . GLY A 1 832 ? 3.163 6.880 -49.056 1.00 66.69 832 GLY A CA 1
ATOM 6739 C C . GLY A 1 832 ? 3.796 8.278 -49.082 1.00 66.69 832 GLY A C 1
ATOM 6740 O O . GLY A 1 832 ? 3.777 8.934 -50.123 1.00 66.69 832 GLY A O 1
ATOM 6741 N N . THR A 1 833 ? 4.396 8.737 -47.981 1.00 73.94 833 THR A N 1
ATOM 6742 C CA . THR A 1 833 ? 5.005 10.074 -47.857 1.00 73.94 833 THR A CA 1
ATOM 6743 C C . THR A 1 833 ? 6.509 10.100 -48.159 1.00 73.94 833 THR A C 1
ATOM 6745 O O . THR A 1 833 ? 7.116 11.171 -48.129 1.00 73.94 833 THR A O 1
ATOM 6748 N N . SER A 1 834 ? 7.127 8.962 -48.512 1.00 83.25 834 SER A N 1
ATOM 6749 C CA . SER A 1 834 ? 8.575 8.851 -48.790 1.00 83.25 834 SER A CA 1
ATOM 6750 C C . SER A 1 834 ? 9.469 9.375 -47.648 1.00 83.25 834 SER A C 1
ATOM 6752 O O . SER A 1 834 ? 10.464 10.071 -47.885 1.00 83.25 834 SER A O 1
ATOM 6754 N N . SER A 1 835 ? 9.100 9.075 -46.400 1.00 89.31 835 SER A N 1
ATOM 6755 C CA . SER A 1 835 ? 9.778 9.542 -45.183 1.00 89.31 835 SER A CA 1
ATOM 6756 C C . SER A 1 835 ? 10.356 8.433 -44.297 1.00 89.31 835 SER A C 1
ATOM 6758 O O . SER A 1 835 ? 10.851 8.734 -43.214 1.00 89.31 835 SER A O 1
ATOM 6760 N N . LEU A 1 836 ? 10.321 7.165 -44.715 1.00 90.88 836 LEU A N 1
ATOM 6761 C CA . LEU A 1 836 ? 10.775 6.049 -43.880 1.00 90.88 836 LEU A CA 1
ATOM 6762 C C . LEU A 1 836 ? 12.256 6.181 -43.510 1.00 90.88 836 LEU A C 1
ATOM 6764 O O . LEU A 1 836 ? 13.115 6.425 -44.367 1.00 90.88 836 LEU A O 1
ATOM 6768 N N . ILE A 1 837 ? 12.559 5.981 -42.229 1.00 93.56 837 ILE A N 1
ATOM 6769 C CA . ILE A 1 837 ? 13.937 5.980 -41.721 1.00 93.56 837 ILE A CA 1
ATOM 6770 C C . ILE A 1 837 ? 14.567 4.595 -41.883 1.00 93.56 837 ILE A C 1
ATOM 6772 O O . ILE A 1 837 ? 15.751 4.496 -42.219 1.00 93.56 837 ILE A O 1
ATOM 6776 N N . TRP A 1 838 ? 13.787 3.532 -41.705 1.00 92.81 838 TRP A N 1
ATOM 6777 C CA . TRP A 1 838 ? 14.253 2.149 -41.743 1.00 92.81 838 TRP A CA 1
ATOM 6778 C C . TRP A 1 838 ? 13.192 1.209 -42.335 1.00 92.81 838 TRP A C 1
ATOM 6780 O O . TRP A 1 838 ? 12.043 1.600 -42.524 1.00 92.81 838 TRP A O 1
ATOM 6790 N N . LEU A 1 839 ? 13.603 -0.016 -42.663 1.00 89.94 839 LEU A N 1
ATOM 6791 C CA . LEU A 1 839 ? 12.764 -1.108 -43.161 1.00 89.94 839 LEU A CA 1
ATOM 6792 C C . LEU A 1 839 ? 13.190 -2.435 -42.529 1.00 89.94 839 LEU A C 1
ATOM 6794 O O . LEU A 1 839 ? 14.340 -2.588 -42.109 1.00 89.94 839 LEU A O 1
ATOM 6798 N N . ARG A 1 840 ? 12.296 -3.423 -42.529 1.00 88.19 840 ARG A N 1
ATOM 6799 C CA . ARG A 1 840 ? 12.647 -4.801 -42.178 1.00 88.19 840 ARG A CA 1
ATOM 6800 C C . ARG A 1 840 ? 13.571 -5.414 -43.235 1.00 88.19 840 ARG A C 1
ATOM 6802 O O . ARG A 1 840 ? 13.380 -5.206 -44.433 1.00 88.19 840 ARG A O 1
ATOM 6809 N N . ALA A 1 841 ? 14.585 -6.158 -42.800 1.00 85.56 841 ALA A N 1
ATOM 6810 C CA . ALA A 1 841 ? 15.529 -6.808 -43.709 1.00 85.56 841 ALA A CA 1
ATOM 6811 C C . ALA A 1 841 ? 15.022 -8.164 -44.231 1.00 85.56 841 ALA A C 1
ATOM 6813 O O . ALA A 1 841 ? 15.380 -8.569 -45.339 1.00 85.56 841 ALA A O 1
ATOM 6814 N N . GLU A 1 842 ? 14.215 -8.881 -43.446 1.00 80.75 842 GLU A N 1
ATOM 6815 C CA . GLU A 1 842 ? 13.619 -10.159 -43.837 1.00 80.75 842 GLU A CA 1
ATOM 6816 C C . GLU A 1 842 ? 12.428 -9.974 -44.801 1.00 80.75 842 GLU A C 1
ATOM 6818 O O . GLU A 1 842 ? 11.577 -9.120 -44.586 1.00 80.75 842 GLU A O 1
ATOM 6823 N N . MET A 1 843 ? 12.333 -10.807 -45.850 1.00 62.44 843 MET A N 1
ATOM 6824 C CA . MET A 1 843 ? 11.293 -10.731 -46.902 1.00 62.44 843 MET A CA 1
ATOM 6825 C C . MET A 1 843 ? 10.032 -11.588 -46.626 1.00 62.44 843 MET A C 1
ATOM 6827 O O . MET A 1 843 ? 9.331 -11.973 -47.564 1.00 62.44 843 MET A O 1
ATOM 6831 N N . HIS A 1 844 ? 9.765 -11.964 -45.373 1.00 64.62 844 HIS A N 1
ATOM 6832 C CA . HIS A 1 844 ? 8.556 -12.721 -45.000 1.00 64.62 844 HIS A CA 1
ATOM 6833 C C . HIS A 1 844 ? 7.362 -11.787 -44.739 1.00 64.62 844 HIS A C 1
ATOM 6835 O O . HIS A 1 844 ? 7.562 -10.584 -44.618 1.00 64.62 844 HIS A O 1
ATOM 6841 N N . GLU A 1 845 ? 6.132 -12.328 -44.680 1.00 64.62 845 GLU A N 1
ATOM 6842 C CA . GLU A 1 845 ? 4.904 -11.541 -44.456 1.00 64.62 845 GLU A CA 1
ATOM 6843 C C . GLU A 1 845 ? 5.078 -10.523 -43.316 1.00 64.62 845 GLU A C 1
ATOM 6845 O O . GLU A 1 845 ? 5.521 -10.866 -42.213 1.00 64.62 845 GLU A O 1
ATOM 6850 N N . ASP A 1 846 ? 4.741 -9.263 -43.605 1.00 66.50 846 ASP A N 1
ATOM 6851 C CA . ASP A 1 846 ? 4.848 -8.157 -42.661 1.00 66.50 846 ASP A CA 1
ATOM 6852 C C . ASP A 1 846 ? 3.867 -8.366 -41.507 1.00 66.50 846 ASP A C 1
ATOM 6854 O O . ASP A 1 846 ? 2.668 -8.106 -41.618 1.00 66.50 846 ASP A O 1
ATOM 6858 N N . LYS A 1 847 ? 4.383 -8.835 -40.369 1.00 81.31 847 LYS A N 1
ATOM 6859 C CA . LYS A 1 847 ? 3.648 -8.782 -39.108 1.00 81.31 847 LYS A CA 1
ATOM 6860 C C . LYS A 1 847 ? 3.654 -7.339 -38.636 1.00 81.31 847 LYS A C 1
ATOM 6862 O O . LYS A 1 847 ? 4.706 -6.811 -38.280 1.00 81.31 847 LYS A O 1
ATOM 6867 N N . VAL A 1 848 ? 2.486 -6.717 -38.653 1.00 84.75 848 VAL A N 1
ATOM 6868 C CA . VAL A 1 848 ? 2.277 -5.361 -38.154 1.00 84.75 848 VAL A CA 1
ATOM 6869 C C . VAL A 1 848 ? 1.226 -5.360 -37.056 1.00 84.75 848 VAL A C 1
ATOM 6871 O O . VAL A 1 848 ? 0.365 -6.241 -37.013 1.00 84.75 848 VAL A O 1
ATOM 6874 N N . ASP A 1 849 ? 1.315 -4.387 -36.158 1.00 84.69 849 ASP A N 1
ATOM 6875 C CA . ASP A 1 849 ? 0.256 -4.116 -35.192 1.00 84.69 849 ASP A CA 1
ATOM 6876 C C . ASP A 1 849 ? -0.964 -3.458 -35.868 1.00 84.69 849 ASP A C 1
ATOM 6878 O O . ASP A 1 849 ? -1.008 -3.252 -37.085 1.00 84.69 849 ASP A O 1
ATOM 6882 N N . SER A 1 850 ? -1.983 -3.124 -35.074 1.00 82.06 850 SER A N 1
ATOM 6883 C CA . SER A 1 850 ? -3.203 -2.477 -35.570 1.00 82.06 850 SER A CA 1
ATOM 6884 C C . SER A 1 850 ? -2.973 -1.101 -36.203 1.00 82.06 850 SER A C 1
ATOM 6886 O O . SER A 1 850 ? -3.804 -0.658 -36.994 1.00 82.06 850 SER A O 1
ATOM 6888 N N . GLU A 1 851 ? -1.880 -0.415 -35.863 1.00 82.38 851 GLU A N 1
ATOM 6889 C CA . GLU A 1 851 ? -1.548 0.925 -36.364 1.00 82.38 851 GLU A CA 1
ATOM 6890 C C . GLU A 1 851 ? -0.624 0.873 -37.598 1.00 82.38 851 GLU A C 1
ATOM 6892 O O . GLU A 1 851 ? -0.562 1.826 -38.381 1.00 82.38 851 GLU A O 1
ATOM 6897 N N . GLY A 1 852 ? 0.023 -0.268 -37.846 1.00 84.06 852 GLY A N 1
ATOM 6898 C CA . GLY A 1 852 ? 0.908 -0.509 -38.986 1.00 84.06 852 GLY A CA 1
ATOM 6899 C C . GLY A 1 852 ? 2.401 -0.472 -38.644 1.00 84.06 852 GLY A C 1
ATOM 6900 O O . GLY A 1 852 ? 3.221 -0.377 -39.564 1.00 84.06 852 GLY A O 1
ATOM 6901 N N . PHE A 1 853 ? 2.769 -0.525 -37.359 1.00 88.19 853 PHE A N 1
ATOM 6902 C CA . PHE A 1 853 ? 4.154 -0.689 -36.913 1.00 88.19 853 PHE A CA 1
ATOM 6903 C C . PHE A 1 853 ? 4.598 -2.142 -37.041 1.00 88.19 853 PHE A C 1
ATOM 6905 O O . PHE A 1 853 ? 3.846 -3.064 -36.734 1.00 88.19 853 PHE A O 1
ATOM 6912 N N . HIS A 1 854 ? 5.847 -2.354 -37.447 1.00 88.44 854 HIS A N 1
ATOM 6913 C CA . HIS A 1 854 ? 6.409 -3.694 -37.586 1.00 88.44 854 HIS A CA 1
ATOM 6914 C C . HIS A 1 854 ? 6.613 -4.386 -36.232 1.00 88.44 854 HIS A C 1
ATOM 6916 O O . HIS A 1 854 ? 7.209 -3.824 -35.310 1.00 88.44 854 HIS A O 1
ATOM 6922 N N . ILE A 1 855 ? 6.185 -5.646 -36.161 1.00 89.94 855 ILE A N 1
ATOM 6923 C CA . ILE A 1 855 ? 6.406 -6.547 -35.032 1.00 89.94 855 ILE A CA 1
ATOM 6924 C C . ILE A 1 855 ? 7.646 -7.391 -35.331 1.00 89.94 855 ILE A C 1
ATOM 6926 O O . ILE A 1 855 ? 7.671 -8.188 -36.273 1.00 89.94 855 ILE A O 1
ATOM 6930 N N . LEU A 1 856 ? 8.675 -7.219 -34.510 1.00 90.19 856 LEU A N 1
ATOM 6931 C CA . LEU A 1 856 ? 9.936 -7.944 -34.583 1.00 90.19 856 LEU A CA 1
ATOM 6932 C C . LEU A 1 856 ? 10.001 -9.019 -33.496 1.00 90.19 856 LEU A C 1
ATOM 6934 O O . LEU A 1 856 ? 9.314 -8.967 -32.477 1.00 90.19 856 LEU A O 1
ATOM 6938 N N . SER A 1 857 ? 10.858 -10.008 -33.717 1.00 88.31 857 SER A N 1
ATOM 6939 C CA . SER A 1 857 ? 11.203 -11.030 -32.726 1.00 88.31 857 SER A CA 1
ATOM 6940 C C . SER A 1 857 ? 12.704 -11.280 -32.775 1.00 88.31 857 SER A C 1
ATOM 6942 O O . SER A 1 857 ? 13.378 -10.842 -33.704 1.00 88.31 857 SER A O 1
ATOM 6944 N N . GLN A 1 858 ? 13.257 -12.016 -31.813 1.00 82.81 858 GLN A N 1
ATOM 6945 C CA . GLN A 1 858 ? 14.686 -12.341 -31.836 1.00 82.81 858 GLN A CA 1
ATOM 6946 C C . GLN A 1 858 ? 15.115 -13.094 -33.111 1.00 82.81 858 GLN A C 1
ATOM 6948 O O . GLN A 1 858 ? 16.214 -12.882 -33.622 1.00 82.81 858 GLN A O 1
ATOM 6953 N N . ALA A 1 859 ? 14.259 -13.977 -33.633 1.00 81.94 859 ALA A N 1
ATOM 6954 C CA . ALA A 1 859 ? 14.557 -14.727 -34.851 1.00 81.94 859 ALA A CA 1
ATOM 6955 C C . ALA A 1 859 ? 14.567 -13.827 -36.099 1.00 81.94 859 ALA A C 1
ATOM 6957 O O . ALA A 1 859 ? 15.361 -14.050 -37.014 1.00 81.94 859 ALA A O 1
ATOM 6958 N N . GLU A 1 860 ? 13.716 -12.801 -36.105 1.00 84.88 860 GLU A N 1
ATOM 6959 C CA . GLU A 1 860 ? 13.472 -11.907 -37.235 1.00 84.88 860 GLU A CA 1
ATOM 6960 C C . GLU A 1 860 ? 13.572 -10.440 -36.779 1.00 84.88 860 GLU A C 1
ATOM 6962 O O . GLU A 1 860 ? 12.561 -9.739 -36.662 1.00 84.88 860 GLU A O 1
ATOM 6967 N N . SER A 1 861 ? 14.794 -10.012 -36.454 1.00 88.62 861 SER A N 1
ATOM 6968 C CA . SER A 1 861 ? 15.109 -8.692 -35.892 1.00 88.62 861 SER A CA 1
ATOM 6969 C C . SER A 1 861 ? 15.805 -7.743 -36.871 1.00 88.62 861 SER A C 1
ATOM 6971 O O . SER A 1 861 ? 16.191 -6.648 -36.477 1.00 88.62 861 SER A O 1
ATOM 6973 N N . GLY A 1 862 ? 16.027 -8.136 -38.125 1.00 91.25 862 GLY A N 1
ATOM 6974 C CA . GLY A 1 862 ? 16.849 -7.382 -39.065 1.00 91.25 862 GLY A CA 1
ATOM 6975 C C . GLY A 1 862 ? 16.265 -6.019 -39.440 1.00 91.25 862 GLY A C 1
ATOM 6976 O O . GLY A 1 862 ? 15.171 -5.920 -39.993 1.00 91.25 862 GLY A O 1
ATOM 6977 N N . ILE A 1 863 ? 17.046 -4.966 -39.211 1.00 92.44 863 ILE A N 1
ATOM 6978 C CA . ILE A 1 863 ? 16.702 -3.572 -39.503 1.00 92.44 863 ILE A CA 1
ATOM 6979 C C . ILE A 1 863 ? 17.658 -3.022 -40.561 1.00 92.44 863 ILE A C 1
ATOM 6981 O O . ILE A 1 863 ? 18.880 -3.031 -40.397 1.00 92.44 863 ILE A O 1
ATOM 6985 N N . LEU A 1 864 ? 17.095 -2.520 -41.656 1.00 92.44 864 LEU A N 1
ATOM 6986 C CA . LEU A 1 864 ? 17.805 -1.851 -42.737 1.00 92.44 864 LEU A CA 1
ATOM 6987 C C . LEU A 1 864 ? 17.571 -0.341 -42.654 1.00 92.44 864 LEU A C 1
ATOM 6989 O O . LEU A 1 864 ? 16.439 0.120 -42.781 1.00 92.44 864 LEU A O 1
ATOM 6993 N N . TRP A 1 865 ? 18.638 0.439 -42.507 1.00 92.75 865 TRP A N 1
ATOM 6994 C CA . TRP A 1 865 ? 18.561 1.900 -42.539 1.00 92.75 865 TRP A CA 1
ATOM 6995 C C . TRP A 1 865 ? 18.388 2.407 -43.978 1.00 92.75 865 TRP A C 1
ATOM 6997 O O . TRP A 1 865 ? 19.122 2.000 -44.881 1.00 92.75 865 TRP A O 1
ATOM 7007 N N . VAL A 1 866 ? 17.416 3.297 -44.206 1.00 90.62 866 VAL A N 1
ATOM 7008 C CA . VAL A 1 866 ? 17.055 3.788 -45.551 1.00 90.62 866 VAL A CA 1
ATOM 7009 C C . VAL A 1 866 ? 17.135 5.306 -45.659 1.00 90.62 866 VAL A C 1
ATOM 7011 O O . VAL A 1 866 ? 17.678 5.791 -46.650 1.00 90.62 866 VAL A O 1
ATOM 7014 N N . CYS A 1 867 ? 16.635 6.044 -44.661 1.00 91.88 867 CYS A N 1
ATOM 7015 C CA . CYS A 1 867 ? 16.573 7.513 -44.653 1.00 91.88 867 CYS A CA 1
ATOM 7016 C C . CYS A 1 867 ? 16.047 8.105 -45.976 1.00 91.88 867 CYS A C 1
ATOM 7018 O O . CYS A 1 867 ? 16.803 8.672 -46.767 1.00 91.88 867 CYS A O 1
ATOM 7020 N N . GLN A 1 868 ? 14.745 7.961 -46.237 1.00 91.12 868 GLN A N 1
ATOM 7021 C CA . GLN A 1 868 ? 14.100 8.468 -47.456 1.00 91.12 868 GLN A CA 1
ATOM 7022 C C . GLN A 1 868 ? 14.057 10.006 -47.522 1.00 91.12 868 GLN A C 1
ATOM 7024 O O . GLN A 1 868 ? 14.294 10.686 -46.528 1.00 91.12 868 GLN A O 1
ATOM 7029 N N . THR A 1 869 ? 13.732 10.566 -48.693 1.00 87.75 869 THR A N 1
ATOM 7030 C CA . THR A 1 869 ? 13.890 11.997 -49.025 1.00 87.75 869 THR A CA 1
ATOM 7031 C C . THR A 1 869 ? 13.261 12.975 -48.035 1.00 87.75 869 THR A C 1
ATOM 7033 O O . THR A 1 869 ? 13.802 14.060 -47.846 1.00 87.75 869 THR A O 1
ATOM 7036 N N . ASN A 1 870 ? 12.142 12.602 -47.410 1.00 88.81 870 ASN A N 1
ATOM 7037 C CA . ASN A 1 870 ? 11.418 13.453 -46.461 1.00 88.81 870 ASN A CA 1
ATOM 7038 C C . ASN A 1 870 ? 11.739 13.132 -44.989 1.00 88.81 870 ASN A C 1
ATOM 7040 O O . ASN A 1 870 ? 11.065 13.626 -44.092 1.00 88.81 870 ASN A O 1
ATOM 7044 N N . SER A 1 871 ? 12.750 12.301 -44.730 1.00 90.56 871 SER A N 1
ATOM 7045 C CA . SER A 1 871 ? 13.209 11.962 -43.380 1.00 90.56 871 SER A CA 1
ATOM 7046 C C . SER A 1 871 ? 14.302 12.931 -42.891 1.00 90.5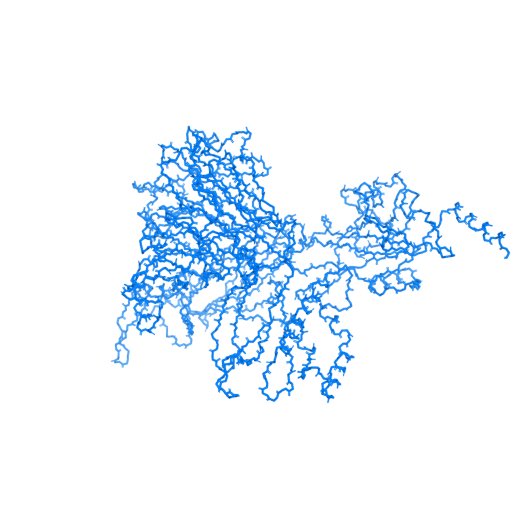6 871 SER A C 1
ATOM 7048 O O . SER A 1 871 ? 15.074 13.462 -43.695 1.00 90.56 871 SER A O 1
ATOM 7050 N N . PRO A 1 872 ? 14.450 13.141 -41.572 1.00 91.06 872 PRO A N 1
ATOM 7051 C CA . PRO A 1 872 ? 15.426 14.080 -41.010 1.00 91.06 872 PRO A CA 1
ATOM 7052 C C . PRO A 1 872 ? 16.884 13.604 -41.110 1.00 91.06 872 PRO A C 1
ATOM 7054 O O . PRO A 1 872 ? 17.799 14.379 -40.830 1.00 91.06 872 PRO A O 1
ATOM 7057 N N . CYS A 1 873 ? 17.109 12.346 -41.494 1.00 91.88 873 CYS A N 1
ATOM 7058 C CA . CYS A 1 873 ? 18.434 11.780 -41.734 1.00 91.88 873 CYS A CA 1
ATOM 7059 C C . CYS A 1 873 ? 18.820 11.753 -43.224 1.00 91.88 873 CYS A C 1
ATOM 7061 O O . CYS A 1 873 ? 19.897 11.266 -43.573 1.00 91.88 873 CYS A O 1
ATOM 7063 N N . TYR A 1 874 ? 17.978 12.296 -44.111 1.00 90.81 874 TYR A N 1
ATOM 7064 C CA . TYR A 1 874 ? 18.293 12.425 -45.531 1.00 90.81 874 TYR A CA 1
ATOM 7065 C C . TYR A 1 874 ? 19.162 13.655 -45.820 1.00 90.81 874 TYR A C 1
ATOM 7067 O O . TYR A 1 874 ? 18.875 14.766 -45.384 1.00 90.81 874 TYR A O 1
ATOM 7075 N N . ASP A 1 875 ? 20.222 13.456 -46.607 1.00 85.88 875 ASP A N 1
ATOM 7076 C CA . ASP A 1 875 ? 21.087 14.515 -47.149 1.00 85.88 875 ASP A CA 1
ATOM 7077 C C . ASP A 1 875 ? 21.686 15.486 -46.110 1.00 85.88 875 ASP A C 1
ATOM 7079 O O . ASP A 1 875 ? 21.662 16.712 -46.262 1.00 85.88 875 ASP A O 1
ATOM 7083 N N . ILE A 1 876 ? 22.290 14.939 -45.057 1.00 89.00 876 ILE A N 1
ATOM 7084 C CA . ILE A 1 876 ? 23.000 15.712 -44.028 1.00 89.00 876 ILE A CA 1
ATOM 7085 C C . ILE A 1 876 ? 24.262 16.354 -44.620 1.00 89.00 876 ILE A C 1
ATOM 7087 O O . ILE A 1 876 ? 25.013 15.717 -45.359 1.00 89.00 876 ILE A O 1
ATOM 7091 N N . VAL A 1 877 ? 24.510 17.633 -44.315 1.00 85.75 877 VAL A N 1
ATOM 7092 C CA . VAL A 1 877 ? 25.709 18.362 -44.773 1.00 85.75 877 VAL A CA 1
ATOM 7093 C C . VAL A 1 877 ? 26.942 17.863 -44.003 1.00 85.75 877 VAL A C 1
ATOM 7095 O O . VAL A 1 877 ? 26.982 18.072 -42.793 1.00 85.75 877 VAL A O 1
ATOM 7098 N N . PRO A 1 878 ? 27.955 17.254 -44.652 1.00 83.81 878 PRO A N 1
ATOM 7099 C CA . PRO A 1 878 ? 29.155 16.763 -43.969 1.00 83.81 878 PRO A CA 1
ATOM 7100 C C . PRO A 1 878 ? 29.952 17.867 -43.268 1.00 83.81 878 PRO A C 1
ATOM 7102 O O . PRO A 1 878 ? 30.153 18.947 -43.823 1.00 83.81 878 PRO A O 1
ATOM 7105 N N . GLN A 1 879 ? 30.487 17.563 -42.085 1.00 80.88 879 GLN A N 1
ATOM 7106 C CA . GLN A 1 879 ? 31.474 18.397 -41.398 1.00 80.88 879 GLN A CA 1
ATOM 7107 C C . GLN A 1 879 ? 32.889 17.911 -41.759 1.00 80.88 879 GLN A C 1
ATOM 7109 O O . GLN A 1 879 ? 33.510 17.142 -41.029 1.00 80.88 879 GLN A O 1
ATOM 7114 N N . GLY A 1 880 ? 33.390 18.325 -42.926 1.00 76.69 880 GLY A N 1
ATOM 7115 C CA . GLY A 1 880 ? 34.716 17.945 -43.434 1.00 76.69 880 GLY A CA 1
ATOM 7116 C C . GLY A 1 880 ? 34.682 16.817 -44.473 1.00 76.69 880 GLY A C 1
ATOM 7117 O O . GLY A 1 880 ? 33.741 16.718 -45.254 1.00 76.69 880 GLY A O 1
ATOM 7118 N N . LEU A 1 881 ? 35.740 15.997 -44.514 1.00 72.94 881 LEU A N 1
ATOM 7119 C CA . LEU A 1 881 ? 35.913 14.907 -45.495 1.00 72.94 881 LEU A CA 1
ATOM 7120 C C . LEU A 1 881 ? 35.275 13.572 -45.065 1.00 72.94 881 LEU A C 1
ATOM 7122 O O . LEU A 1 881 ? 35.274 12.618 -45.841 1.00 72.94 881 LEU A O 1
ATOM 7126 N N . ALA A 1 882 ? 34.767 13.484 -43.835 1.00 74.44 882 ALA A N 1
ATOM 7127 C CA . ALA A 1 882 ? 34.093 12.292 -43.329 1.00 74.44 882 ALA A CA 1
ATOM 7128 C C . ALA A 1 882 ? 32.628 12.255 -43.787 1.00 74.44 882 ALA A C 1
ATOM 7130 O O . ALA A 1 882 ? 31.977 13.293 -43.917 1.00 74.44 882 ALA A O 1
ATOM 7131 N N . ALA A 1 883 ? 32.106 11.047 -44.001 1.00 82.38 883 ALA A N 1
ATOM 7132 C CA . ALA A 1 883 ? 30.675 10.852 -44.193 1.00 82.38 883 ALA A CA 1
ATOM 7133 C C . ALA A 1 883 ? 29.903 11.297 -42.932 1.00 82.38 883 ALA A C 1
ATOM 7135 O O . ALA A 1 883 ? 30.453 11.231 -41.832 1.00 82.38 883 ALA A O 1
ATOM 7136 N N . PRO A 1 884 ? 28.661 11.788 -43.078 1.00 88.62 884 PRO A N 1
ATOM 7137 C CA . PRO A 1 884 ? 27.889 12.269 -41.944 1.00 88.62 884 PRO A CA 1
ATOM 7138 C C . PRO A 1 884 ? 27.478 11.132 -41.004 1.00 88.62 884 PRO A C 1
ATOM 7140 O O . PRO A 1 884 ? 27.141 10.028 -41.441 1.00 88.62 884 PRO A O 1
ATOM 7143 N N . ASP A 1 885 ? 27.459 11.464 -39.716 1.00 90.00 885 ASP A N 1
ATOM 7144 C CA . ASP A 1 885 ? 27.019 10.599 -38.626 1.00 90.00 885 ASP A CA 1
ATOM 7145 C C . ASP A 1 885 ? 25.664 11.079 -38.102 1.00 90.00 885 ASP A C 1
ATOM 7147 O O . ASP A 1 885 ? 25.398 12.287 -38.050 1.00 90.00 885 ASP A O 1
ATOM 7151 N N . TYR A 1 886 ? 24.830 10.141 -37.660 1.00 92.69 886 TYR A N 1
ATOM 7152 C CA . TYR A 1 886 ? 23.522 10.429 -37.084 1.00 92.69 886 TYR A CA 1
ATOM 7153 C C . TYR A 1 886 ? 23.273 9.601 -35.829 1.00 92.69 886 TYR A C 1
ATOM 7155 O O . TYR A 1 886 ? 23.644 8.430 -35.752 1.00 92.69 886 TYR A O 1
ATOM 7163 N N . PHE A 1 887 ? 22.632 10.219 -34.848 1.00 93.56 887 PHE A N 1
ATOM 7164 C CA . PHE A 1 887 ? 22.223 9.587 -33.603 1.00 93.56 887 PHE A CA 1
ATOM 7165 C C . PHE A 1 887 ? 20.717 9.396 -33.655 1.00 93.56 887 PHE A C 1
ATOM 7167 O O . PHE A 1 887 ? 19.987 10.372 -33.814 1.00 93.56 887 PHE A O 1
ATOM 7174 N N . PHE A 1 888 ? 20.261 8.153 -33.546 1.00 94.56 888 PHE A N 1
ATOM 7175 C CA . PHE A 1 888 ? 18.844 7.815 -33.472 1.00 94.56 888 PHE A CA 1
ATOM 7176 C C . PHE A 1 888 ? 18.465 7.527 -32.025 1.00 94.56 888 PHE A C 1
ATOM 7178 O O . PHE A 1 888 ? 19.169 6.779 -31.348 1.00 94.56 888 PHE A O 1
ATOM 7185 N N . VAL A 1 889 ? 17.350 8.094 -31.571 1.00 94.94 889 VAL A N 1
ATOM 7186 C CA . VAL A 1 889 ? 16.682 7.672 -30.338 1.00 94.94 889 VAL A CA 1
ATOM 7187 C C . VAL A 1 889 ? 15.663 6.618 -30.722 1.00 94.94 889 VAL A C 1
ATOM 7189 O O . VAL A 1 889 ? 14.765 6.871 -31.530 1.00 94.94 889 VAL A O 1
ATOM 7192 N N . VAL A 1 890 ? 15.846 5.430 -30.170 1.00 94.44 890 VAL A N 1
ATOM 7193 C CA . VAL A 1 890 ? 15.043 4.252 -30.457 1.00 94.44 890 VAL A CA 1
ATOM 7194 C C . VAL A 1 890 ? 14.239 3.891 -29.225 1.00 94.44 890 VAL A C 1
ATOM 7196 O O . VAL A 1 890 ? 14.803 3.772 -28.141 1.00 94.44 890 VAL A O 1
ATOM 7199 N N . GLU A 1 891 ? 12.951 3.659 -29.423 1.00 94.31 891 GLU A N 1
ATOM 7200 C CA . GLU A 1 891 ? 12.043 3.062 -28.458 1.00 94.31 891 GLU A CA 1
ATOM 7201 C C . GLU A 1 891 ? 11.744 1.616 -28.866 1.00 94.31 891 GLU A C 1
ATOM 7203 O O . GLU A 1 891 ? 11.459 1.315 -30.030 1.00 94.31 891 GLU A O 1
ATOM 7208 N N . VAL A 1 892 ? 11.810 0.715 -27.893 1.00 93.31 892 VAL A N 1
ATOM 7209 C CA . VAL A 1 892 ? 11.402 -0.681 -28.022 1.00 93.31 892 VAL A CA 1
ATOM 7210 C C . VAL A 1 892 ? 10.384 -0.989 -26.942 1.00 93.31 892 VAL A C 1
ATOM 7212 O O . VAL A 1 892 ? 10.642 -0.717 -25.774 1.00 93.31 892 VAL A O 1
ATOM 7215 N N . SER A 1 893 ? 9.251 -1.578 -27.318 1.00 92.50 893 SER A N 1
ATOM 7216 C CA . SER A 1 893 ? 8.233 -2.039 -26.370 1.00 92.50 893 SER A CA 1
ATOM 7217 C C . SER A 1 893 ? 7.613 -3.351 -26.835 1.00 92.50 893 SER A C 1
ATOM 7219 O O . SER A 1 893 ? 7.386 -3.558 -28.027 1.00 92.50 893 SER A O 1
ATOM 7221 N N . ASN A 1 894 ? 7.331 -4.249 -25.894 1.00 92.94 894 ASN A N 1
ATOM 7222 C CA . ASN A 1 894 ? 6.577 -5.480 -26.140 1.00 92.94 894 ASN A CA 1
ATOM 7223 C C . ASN A 1 894 ? 5.066 -5.318 -25.881 1.00 92.94 894 ASN A C 1
ATOM 7225 O O . ASN A 1 894 ? 4.318 -6.300 -25.930 1.00 92.94 894 ASN A O 1
ATOM 7229 N N . ARG A 1 895 ? 4.611 -4.090 -25.601 1.00 90.81 895 ARG A N 1
ATOM 7230 C CA . ARG A 1 895 ? 3.228 -3.802 -25.240 1.00 90.81 895 ARG A CA 1
ATOM 7231 C C . ARG A 1 895 ? 2.262 -4.208 -26.345 1.00 90.81 895 ARG A C 1
ATOM 7233 O O . ARG A 1 895 ? 2.364 -3.739 -27.474 1.00 90.81 895 ARG A O 1
ATOM 7240 N N . GLY A 1 896 ? 1.299 -5.058 -25.997 1.00 86.06 896 GLY A N 1
ATOM 7241 C CA . GLY A 1 896 ? 0.231 -5.490 -26.906 1.00 86.06 896 GLY A CA 1
ATOM 7242 C C . GLY A 1 896 ? 0.671 -6.454 -28.013 1.00 86.06 896 GLY A C 1
ATOM 7243 O O . GLY A 1 896 ? -0.165 -6.849 -28.820 1.00 86.06 896 GLY A O 1
ATOM 7244 N N . VAL A 1 897 ? 1.949 -6.850 -28.050 1.00 89.00 897 VAL A N 1
ATOM 7245 C CA . VAL A 1 897 ? 2.494 -7.786 -29.053 1.00 89.00 897 VAL A CA 1
ATOM 7246 C C . VAL A 1 897 ? 3.084 -9.057 -28.441 1.00 89.00 897 VAL A C 1
ATOM 7248 O O . VAL A 1 897 ? 3.201 -10.069 -29.132 1.00 89.00 897 VAL A O 1
ATOM 7251 N N . ASP A 1 898 ? 3.443 -9.032 -27.157 1.00 87.75 898 ASP A N 1
ATOM 7252 C CA . ASP A 1 898 ? 3.932 -10.187 -26.406 1.00 87.75 898 ASP A CA 1
ATOM 7253 C C . ASP A 1 898 ? 2.959 -10.552 -25.287 1.00 87.75 898 ASP A C 1
ATOM 7255 O O . ASP A 1 898 ? 2.760 -9.800 -24.336 1.00 87.75 898 ASP A O 1
ATOM 7259 N N . GLU A 1 899 ? 2.372 -11.740 -25.391 1.00 86.50 899 GLU A N 1
ATOM 7260 C CA . GLU A 1 899 ? 1.426 -12.256 -24.407 1.00 86.50 899 GLU A CA 1
ATOM 7261 C C . GLU A 1 899 ? 2.094 -13.132 -23.337 1.00 86.50 899 GLU A C 1
ATOM 7263 O O . GLU A 1 899 ? 1.385 -13.735 -22.534 1.00 86.50 899 GLU A O 1
ATOM 7268 N N . SER A 1 900 ? 3.423 -13.251 -23.299 1.00 89.00 900 SER A N 1
ATOM 7269 C CA . SER A 1 900 ? 4.107 -14.143 -22.350 1.00 89.00 900 SER A CA 1
ATOM 7270 C C . SER A 1 900 ? 4.236 -13.584 -20.925 1.00 89.00 900 SER A C 1
ATOM 7272 O O . SER A 1 900 ? 4.457 -14.352 -19.992 1.00 89.00 900 SER A O 1
ATOM 7274 N N . THR A 1 901 ? 4.062 -12.274 -20.725 1.00 91.81 901 THR A N 1
ATOM 7275 C CA . THR A 1 901 ? 4.273 -11.580 -19.440 1.00 91.81 901 THR A CA 1
ATOM 7276 C C . THR A 1 901 ? 3.271 -10.437 -19.249 1.00 91.81 901 THR A C 1
ATOM 7278 O O . THR A 1 901 ? 2.716 -9.921 -20.217 1.00 91.81 901 THR A O 1
ATOM 7281 N N . TYR A 1 902 ? 3.051 -10.005 -18.003 1.00 93.62 902 TYR A N 1
ATOM 7282 C CA . TYR A 1 902 ? 2.346 -8.748 -17.714 1.00 93.62 902 TYR A CA 1
ATOM 7283 C C . TYR A 1 902 ? 3.272 -7.523 -17.752 1.00 93.62 902 TYR A C 1
ATOM 7285 O O . TYR A 1 902 ? 2.823 -6.393 -17.545 1.00 93.62 902 TYR A O 1
ATOM 7293 N N . CYS A 1 903 ? 4.566 -7.721 -17.998 1.00 93.00 903 CYS A N 1
ATOM 7294 C CA . CYS A 1 903 ? 5.541 -6.649 -18.097 1.00 93.00 903 CYS A CA 1
ATOM 7295 C C . CYS A 1 903 ? 5.514 -5.946 -19.445 1.00 93.00 903 CYS A C 1
ATOM 7297 O O . CYS A 1 903 ? 5.796 -6.553 -20.477 1.00 93.00 903 CYS A O 1
ATOM 7299 N N . ASP A 1 904 ? 5.235 -4.642 -19.406 1.00 92.50 904 ASP A N 1
ATOM 7300 C CA . ASP A 1 904 ? 5.577 -3.715 -20.481 1.00 92.50 904 ASP A CA 1
ATOM 7301 C C . ASP A 1 904 ? 7.072 -3.427 -20.373 1.00 92.50 904 ASP A C 1
ATOM 7303 O O . ASP A 1 904 ? 7.540 -2.605 -19.578 1.00 92.50 904 ASP A O 1
ATOM 7307 N N . TYR A 1 905 ? 7.837 -4.199 -21.125 1.00 91.50 905 TYR A N 1
ATOM 7308 C CA . TYR A 1 905 ? 9.257 -4.010 -21.313 1.00 91.50 905 TYR A CA 1
ATOM 7309 C C . TYR A 1 905 ? 9.473 -2.904 -22.338 1.00 91.50 905 TYR A C 1
ATOM 7311 O O . TYR A 1 905 ? 9.711 -3.170 -23.512 1.00 91.50 905 TYR A O 1
ATOM 7319 N N . ALA A 1 906 ? 9.395 -1.664 -21.857 1.00 89.12 906 ALA A N 1
ATOM 7320 C CA . ALA A 1 906 ? 9.729 -0.473 -22.620 1.00 89.12 906 ALA A CA 1
ATOM 7321 C C . ALA A 1 906 ? 11.190 -0.062 -22.385 1.00 89.12 906 ALA A C 1
ATOM 7323 O O . ALA A 1 906 ? 11.683 -0.055 -21.251 1.00 89.12 906 ALA A O 1
ATOM 7324 N N . LEU A 1 907 ? 11.885 0.287 -23.462 1.00 91.88 907 LEU A N 1
ATOM 7325 C CA . LEU A 1 907 ? 13.281 0.695 -23.452 1.00 91.88 907 LEU A CA 1
ATOM 7326 C C . LEU A 1 907 ? 13.520 1.792 -24.483 1.00 91.88 907 LEU A C 1
ATOM 7328 O O . LEU A 1 907 ? 13.329 1.571 -25.675 1.00 91.88 907 LEU A O 1
ATOM 7332 N N . GLU A 1 908 ? 14.047 2.922 -24.029 1.00 92.56 908 GLU A N 1
ATOM 7333 C CA . GLU A 1 908 ? 14.586 3.961 -24.902 1.00 92.56 908 GLU A CA 1
ATOM 7334 C C . GLU A 1 908 ? 16.114 3.940 -24.860 1.00 92.56 908 GLU A C 1
ATOM 7336 O O . GLU A 1 908 ? 16.710 3.951 -23.782 1.00 92.56 908 GLU A O 1
ATOM 7341 N N . PHE A 1 909 ? 16.769 3.915 -26.019 1.00 91.94 909 PHE A N 1
ATOM 7342 C CA . PHE A 1 909 ? 18.229 3.947 -26.121 1.00 91.94 909 PHE A CA 1
ATOM 7343 C C . PHE A 1 909 ? 18.701 4.695 -27.368 1.00 91.94 909 PHE A C 1
ATOM 7345 O O . PHE A 1 909 ? 17.941 4.930 -28.305 1.00 91.94 909 PHE A O 1
ATOM 7352 N N . ILE A 1 910 ? 19.977 5.084 -27.375 1.00 91.94 910 ILE A N 1
ATOM 7353 C CA . ILE A 1 910 ? 20.578 5.840 -28.474 1.00 91.94 910 ILE A CA 1
ATOM 7354 C C . ILE A 1 910 ? 21.457 4.908 -29.305 1.00 91.94 910 ILE A C 1
ATOM 7356 O O . ILE A 1 910 ? 22.255 4.127 -28.784 1.00 91.94 910 ILE A O 1
ATOM 7360 N N . ILE A 1 911 ? 21.333 5.012 -30.622 1.00 91.06 911 ILE A N 1
ATOM 7361 C CA . ILE A 1 911 ? 22.196 4.312 -31.570 1.00 91.06 911 ILE A CA 1
ATOM 7362 C C . ILE A 1 911 ? 22.970 5.345 -32.378 1.00 91.06 911 ILE A C 1
ATOM 7364 O O . ILE A 1 911 ? 22.379 6.232 -32.996 1.00 91.06 911 ILE A O 1
ATOM 7368 N N . HIS A 1 912 ? 24.294 5.206 -32.417 1.00 91.81 912 HIS A N 1
ATOM 7369 C CA . HIS A 1 912 ? 25.140 5.964 -33.335 1.00 91.81 912 HIS A CA 1
ATOM 7370 C C . HIS A 1 912 ? 25.239 5.211 -34.663 1.00 91.81 912 HIS A C 1
ATOM 7372 O O . HIS A 1 912 ? 25.741 4.089 -34.722 1.00 91.81 912 HIS A O 1
ATOM 7378 N N . VAL A 1 913 ? 24.765 5.822 -35.743 1.00 91.19 913 VAL A N 1
ATOM 7379 C CA . VAL A 1 913 ? 24.900 5.288 -37.099 1.00 91.19 913 VAL A CA 1
ATOM 7380 C C . VAL A 1 913 ? 25.856 6.176 -37.881 1.00 91.19 913 VAL A C 1
ATOM 7382 O O . VAL A 1 913 ? 25.663 7.390 -37.972 1.00 91.19 913 VAL A O 1
ATOM 7385 N N . HIS A 1 914 ? 26.899 5.571 -38.443 1.00 90.19 914 HIS A N 1
ATOM 7386 C CA . HIS A 1 914 ? 27.928 6.278 -39.207 1.00 90.19 914 HIS A CA 1
ATOM 7387 C C . HIS A 1 914 ? 27.881 5.923 -40.689 1.00 90.19 914 HIS A C 1
ATOM 7389 O O . HIS A 1 914 ? 27.363 4.875 -41.094 1.00 90.19 914 HIS A O 1
ATOM 7395 N N . GLY A 1 915 ? 28.444 6.807 -41.511 1.00 87.88 915 GLY A N 1
ATOM 7396 C CA . GLY A 1 915 ? 28.549 6.572 -42.948 1.00 87.88 915 GLY A CA 1
ATOM 7397 C C . GLY A 1 915 ? 27.231 6.751 -43.702 1.00 87.88 915 GLY A C 1
ATOM 7398 O O . GLY A 1 915 ? 26.986 6.020 -44.666 1.00 87.88 915 GLY A O 1
ATOM 7399 N N . LEU A 1 916 ? 26.380 7.695 -43.277 1.00 89.06 916 LEU A N 1
ATOM 7400 C CA . LEU A 1 916 ? 25.118 7.973 -43.966 1.00 89.06 916 LEU A CA 1
ATOM 7401 C C . LEU A 1 916 ? 25.370 8.398 -45.419 1.00 89.06 916 LEU A C 1
ATOM 7403 O O . LEU A 1 916 ? 26.334 9.100 -45.743 1.00 89.06 916 LEU A O 1
ATOM 7407 N N . ARG A 1 917 ? 24.477 7.967 -46.316 1.00 85.25 917 ARG A N 1
ATOM 7408 C CA . ARG A 1 917 ? 24.582 8.283 -47.743 1.00 85.25 917 ARG A CA 1
ATOM 7409 C C . ARG A 1 917 ? 24.205 9.737 -48.005 1.00 85.25 917 ARG A C 1
ATOM 7411 O O . ARG A 1 917 ? 23.203 10.242 -47.510 1.00 85.25 917 ARG A O 1
ATOM 7418 N N . LEU A 1 918 ? 24.995 10.387 -48.851 1.00 82.81 918 LEU A N 1
ATOM 7419 C CA . LEU A 1 918 ? 24.661 11.699 -49.394 1.00 82.81 918 LEU A CA 1
ATOM 7420 C C . LEU A 1 918 ? 23.600 11.567 -50.482 1.00 82.81 918 LEU A C 1
ATOM 7422 O O . LEU A 1 918 ? 23.560 10.554 -51.189 1.00 82.81 918 LEU A O 1
ATOM 7426 N N . SER A 1 919 ? 22.792 12.613 -50.674 1.00 84.50 919 SER A N 1
ATOM 7427 C CA . SER A 1 919 ? 21.916 12.656 -51.843 1.00 84.50 919 SER A CA 1
ATOM 7428 C C . SER A 1 919 ? 22.744 12.545 -53.131 1.00 84.50 919 SER A C 1
ATOM 7430 O O . SER A 1 919 ? 23.876 13.043 -53.189 1.00 84.50 919 SER A O 1
ATOM 7432 N N . PRO A 1 920 ? 22.201 11.943 -54.205 1.00 83.62 920 PRO A N 1
ATOM 7433 C CA . PRO A 1 920 ? 22.902 11.856 -55.484 1.00 83.62 920 PRO A CA 1
ATOM 7434 C C . PRO A 1 920 ? 23.372 13.225 -55.996 1.00 83.62 920 PRO A C 1
ATOM 7436 O O . PRO A 1 920 ? 24.477 13.354 -56.520 1.00 83.62 920 PRO A O 1
ATOM 7439 N N . THR A 1 921 ? 22.567 14.270 -55.791 1.00 84.00 921 THR A N 1
ATOM 7440 C CA . THR A 1 921 ? 22.893 15.651 -56.171 1.00 84.00 921 THR A CA 1
ATOM 7441 C C . THR A 1 921 ? 24.093 16.187 -55.394 1.00 84.00 921 THR A C 1
ATOM 7443 O O . THR A 1 921 ? 25.012 16.745 -56.000 1.00 84.00 921 THR A O 1
ATOM 7446 N N . ARG A 1 922 ? 24.136 15.983 -54.072 1.00 83.88 922 ARG A N 1
ATOM 7447 C CA . ARG A 1 922 ? 25.244 16.442 -53.225 1.00 83.88 922 ARG A CA 1
ATOM 7448 C C . ARG A 1 922 ? 26.511 15.620 -53.413 1.00 83.88 922 ARG A C 1
ATOM 7450 O O . ARG A 1 922 ? 27.591 16.199 -53.456 1.00 83.88 922 ARG A O 1
ATOM 7457 N N . ALA A 1 923 ? 26.395 14.308 -53.593 1.00 82.31 923 ALA A N 1
ATOM 7458 C CA . ALA A 1 923 ? 27.528 13.444 -53.912 1.00 82.31 923 ALA A CA 1
ATOM 7459 C C . ALA A 1 923 ? 28.216 13.887 -55.216 1.00 82.31 923 ALA A C 1
ATOM 7461 O O . ALA A 1 923 ? 29.437 14.029 -55.253 1.00 82.31 923 ALA A O 1
ATOM 7462 N N . ILE A 1 924 ? 27.437 14.194 -56.263 1.00 83.12 924 ILE A N 1
ATOM 7463 C CA . ILE A 1 924 ? 27.962 14.726 -57.532 1.00 83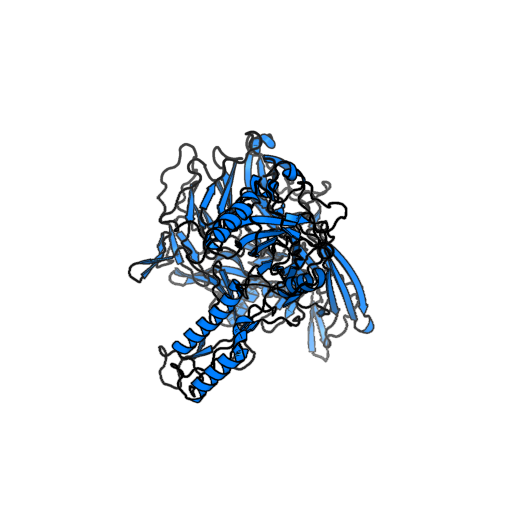.12 924 ILE A CA 1
ATOM 7464 C C . ILE A 1 924 ? 28.583 16.115 -57.337 1.00 83.12 924 ILE A C 1
ATOM 7466 O O . ILE A 1 924 ? 29.626 16.402 -57.924 1.00 83.12 924 ILE A O 1
ATOM 7470 N N . PHE A 1 925 ? 27.962 16.982 -56.531 1.00 81.62 925 PHE A N 1
ATOM 7471 C CA . PHE A 1 925 ? 28.509 18.305 -56.224 1.00 81.62 925 PHE A CA 1
ATOM 7472 C C . PHE A 1 925 ? 29.866 18.206 -55.519 1.00 81.62 925 PHE A C 1
ATOM 7474 O O . PHE A 1 925 ? 30.831 18.806 -55.987 1.00 81.62 925 PHE A O 1
ATOM 7481 N N . LEU A 1 926 ? 29.969 17.406 -54.454 1.00 78.94 926 LEU A N 1
ATOM 7482 C CA . LEU A 1 926 ? 31.226 17.210 -53.733 1.00 78.94 926 LEU A CA 1
ATOM 7483 C C . LEU A 1 926 ? 32.290 16.576 -54.624 1.00 78.94 926 LEU A C 1
ATOM 7485 O O . LEU A 1 926 ? 33.410 17.066 -54.620 1.00 78.94 926 LEU A O 1
ATOM 7489 N N . LEU A 1 927 ? 31.940 15.586 -55.453 1.00 80.38 927 LEU A N 1
ATOM 7490 C CA . LEU A 1 927 ? 32.873 14.979 -56.406 1.00 80.38 927 LEU A CA 1
ATOM 7491 C C . LEU A 1 927 ? 33.427 16.010 -57.400 1.00 80.38 927 LEU A C 1
ATOM 7493 O O . LEU A 1 927 ? 34.627 16.023 -57.668 1.00 80.38 927 LEU A O 1
ATOM 7497 N N . LYS A 1 928 ? 32.574 16.907 -57.917 1.00 78.81 928 LYS A N 1
ATOM 7498 C CA . LYS A 1 928 ? 32.999 18.015 -58.790 1.00 78.81 928 LYS A CA 1
ATOM 7499 C C . LYS A 1 928 ? 33.910 19.003 -58.064 1.00 78.81 928 LYS A C 1
ATOM 7501 O O . LYS A 1 928 ? 34.885 19.446 -58.657 1.00 78.81 928 LYS A O 1
ATOM 7506 N N . VAL A 1 929 ? 33.609 19.336 -56.809 1.00 76.62 929 VAL A N 1
ATOM 7507 C CA . VAL A 1 929 ? 34.427 20.249 -55.994 1.00 76.62 929 VAL A CA 1
ATOM 7508 C C . VAL A 1 929 ? 35.779 19.616 -55.657 1.00 76.62 929 VAL A C 1
ATOM 7510 O O . VAL A 1 929 ? 36.802 20.259 -55.859 1.00 76.62 929 VAL A O 1
ATOM 7513 N N . THR A 1 930 ? 35.820 18.351 -55.232 1.00 72.00 930 THR A N 1
ATOM 7514 C CA . THR A 1 930 ? 37.075 17.640 -54.932 1.00 72.00 930 THR A CA 1
ATOM 7515 C C . THR A 1 930 ? 37.927 17.400 -56.174 1.00 72.00 930 THR A C 1
ATOM 7517 O O . THR A 1 930 ? 39.143 17.436 -56.079 1.00 72.00 930 THR A O 1
ATOM 7520 N N . ALA A 1 931 ? 37.316 17.183 -57.344 1.00 71.19 931 ALA A N 1
ATOM 7521 C CA . ALA A 1 931 ? 38.047 17.036 -58.605 1.00 71.19 931 ALA A CA 1
ATOM 7522 C C . ALA A 1 931 ? 38.541 18.378 -59.187 1.00 71.19 931 ALA A C 1
ATOM 7524 O O . ALA A 1 931 ? 39.375 18.376 -60.089 1.00 71.19 931 ALA A O 1
ATOM 7525 N N . ALA A 1 932 ? 38.018 19.512 -58.703 1.00 63.72 932 ALA A N 1
ATOM 7526 C CA . ALA A 1 932 ? 38.371 20.857 -59.162 1.00 63.72 932 ALA A CA 1
ATOM 7527 C C . ALA A 1 932 ? 39.423 21.564 -58.283 1.00 63.72 932 ALA A C 1
ATOM 7529 O O . ALA A 1 932 ? 39.857 22.662 -58.633 1.00 63.72 932 ALA A O 1
ATOM 7530 N N . VAL A 1 933 ? 39.842 20.955 -57.167 1.00 56.78 933 VAL A N 1
ATOM 7531 C CA . VAL A 1 933 ? 40.938 21.439 -56.312 1.00 56.78 933 VAL A CA 1
ATOM 7532 C C . VAL A 1 933 ? 42.171 20.555 -56.578 1.00 56.78 933 VAL A C 1
ATOM 7534 O O . VAL A 1 933 ? 42.080 19.357 -56.316 1.00 56.78 933 VAL A O 1
ATOM 7537 N N . PRO A 1 934 ? 43.272 21.086 -57.153 1.00 47.88 934 PRO A N 1
ATOM 7538 C CA . PRO A 1 934 ? 44.494 20.321 -57.421 1.00 47.88 934 PRO A CA 1
ATOM 7539 C C . PRO A 1 934 ? 45.281 19.949 -56.160 1.00 47.88 934 PRO A C 1
ATOM 7541 O O . PRO A 1 934 ? 45.197 20.699 -55.158 1.00 47.88 934 PRO A O 1
#

Radius of gyration: 33.29 Å; chains: 1; bounding box: 90×76×104 Å

Foldseek 3Di:
DFWAKFFDPVADPDPVDTDIDTDDFDADDQADFKDKDWDADPPDDDHDDIDIWIDGDFLQWDADPNDIDGQFAAWDPACFPQDDLPQAADAWAEQAPQFQKTWAWDGWQAQWIWIDSTPPPDITIGNGPDDPCPDDDPQHDDPDAGNTFHDWYTYNFKIWTDHQQWIWMWGGADPSRPAPDRTDNYIDTDPVVFRFPDKDAARHDAPQKGWIKTFGDRVRFQWIWIWIAHSRDIDIDDTLAAVPHGVCVVVVAPDKHFLEWYAQPLQRKIWTWMGRPPDLWIFIWIQRPVNSDIDGADTDDQFAFDDDPQQKDKPPPPTHGDPHGDDFRYWDALLAQCWIWTFWLWIWIDLVSRIIMTRRQRHSVWTWPDWADPSFFKIWTATPVRWIKIFGHVDSDIDTLPPDPLVVVVLVVCVVVVPPVGDPPWRKHWHYWYDDPNFIKTWMWTADPVRRIDIDIDGDPVLSSLVSVLVVPFDWDWDDDPNDIDIGTDQLAQFDDKFWFPFPFCCVWLVDWDKFADQWFAQDPVSHDDPVSSVVSNVLSNVLVVLVVVCPAQADDPALASCCVVCVCVPVVLVVLVVCLVVVVPPHRTGGDSVRTGIDQGDDDPRDDDQETEAKAFDKTKIKMKTARDDPPDDDDPDPVSLDPVLWDKDKRKSCCVFKDKDWDWDDPPVRRMIMIIIMITTPLPDPAQEAAPHPWNKYKMKIATPSQTSSDWDQDPVGIDRDGIGMHIYTYFHHHQKAKHWHLPVQQVVQCVVQVHDADDPDDDPRAAEHELQTWGQTWMWIRRNRNSDIDTDFFKKFKWFQWKAWPDPVRIDGDDPVLRLLQFFPVNVVVQAHQKDFPDPDPFDADPSGTGIAGNVRRIIHGDGGPNYPLAADDDPPPFAIKMKTWMWMWCPPRGSPISHTRIGIDIHIYGRRDHDPVVVVVVVVVVVPPD